Protein AF-A0A7S0X1T4-F1 (afdb_monomer_lite)

Organism: NCBI:txid1034604

Foldseek 3Di:
DEAEAEQDQLLQQVVDDPVDRHYHLCQLLQHDSAPLADRDPDPVSLVSNCVRLPPPQQEYEYEALQQDALSNLLSQQLSQLVSCVVVVHPQ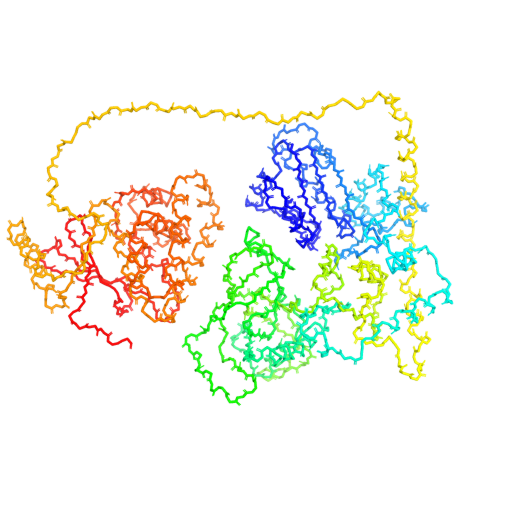SVPGSHNHHYHYHHDNLADHHPHHGTLLPCLLVCVVPPPVVLVVCCVVPVSSSNSNVSVVVPLQFADDPDDPLQDPDPQSVVLVVLLVVLVDQADDLVRLLVSQVLQLVQEDPDCLVCLVLLAAEAEADPLVQVVVLVVSVLSNCVVVVWAKEKEFWAKAFPVGHDDPVVLVQVQVDDCVLALNFHGMDMDTAFAKWAFSDCLCVVQVNHGRWMKGFHDFAADPPWDDDPVPDSYHYTPDATQWTWIRTPPHDDTDTFGKDKGPFGWDATPDWDQDPNDTDGIGGMIIIHGRIHRGRYHYLVSQVSPQDDPSHQYEYAQQDDPDDARASNSSNRPSVNDRGNSSYHYNRRNADPVCPCSSVSSVNSNVNSHDDSSSSSVVVSSVVSNVVSVVVVVVVDDDDDDDDDDDDDDDDDDDDDDDDDDDDDDDDDDDDPDPFQKADKDFLVVVLVVCVPPPVLLSVQSVVVCVWFTIWIDGDLQQLQLLLQVLLQQLVLQQDLSSLVLLLNLLSVLVSVLCSDPVNCVCCVPPLNVLLVVLSVLSNVLSVDPPNVVSSVVCSVSRQSVSSVLLSLLLSLCVVPVVVCVVVDDPPAHNVNVSVQSNDPRRHDDPSSSLSSLVSSFDPDPPTAKEWEFESVDSHTDIDIHVPPPHDHSWYWYDDVSHIITTDTPDDPPD

pLDDT: mean 81.84, std 15.44, range [25.11, 97.62]

Structure (mmCIF, N/CA/C/O backbone):
data_AF-A0A7S0X1T4-F1
#
_entry.id   AF-A0A7S0X1T4-F1
#
loop_
_atom_site.group_PDB
_atom_site.id
_atom_site.type_symbol
_atom_site.label_atom_id
_atom_site.label_alt_id
_atom_site.label_comp_id
_atom_site.label_asym_id
_atom_site.label_entity_id
_atom_site.label_seq_id
_atom_site.pdbx_PDB_ins_code
_atom_site.Cartn_x
_atom_site.Cartn_y
_atom_site.Cartn_z
_atom_site.occupancy
_atom_site.B_iso_or_equiv
_atom_site.auth_seq_id
_atom_site.auth_comp_id
_atom_site.auth_asym_id
_atom_site.auth_atom_id
_atom_site.pdbx_PDB_model_num
ATOM 1 N N . MET A 1 1 ? -16.023 23.461 -5.755 1.00 78.69 1 MET A N 1
ATOM 2 C CA . MET A 1 1 ? -15.444 22.102 -5.874 1.00 78.69 1 MET A CA 1
ATOM 3 C C . MET A 1 1 ? -15.390 21.410 -4.508 1.00 78.69 1 MET A C 1
ATOM 5 O O . MET A 1 1 ? -15.135 22.079 -3.508 1.00 78.69 1 MET A O 1
ATOM 9 N N . LEU A 1 2 ? -15.658 20.101 -4.463 1.00 81.62 2 LEU A N 1
ATOM 10 C CA . LEU A 1 2 ? -15.565 19.243 -3.271 1.00 81.62 2 LEU A CA 1
ATOM 11 C C . LEU A 1 2 ? -14.267 18.428 -3.337 1.00 81.62 2 LEU A C 1
ATOM 13 O O . LEU A 1 2 ? -14.005 17.803 -4.361 1.00 81.62 2 LEU A O 1
ATOM 17 N N . LEU A 1 3 ? -13.503 18.396 -2.244 1.00 81.75 3 LEU A N 1
ATOM 18 C CA . LEU A 1 3 ? -12.311 17.562 -2.103 1.00 81.75 3 LEU A CA 1
ATOM 19 C C . LEU A 1 3 ? -12.535 16.505 -1.014 1.00 81.75 3 LEU A C 1
ATOM 21 O O . LEU A 1 3 ? -12.812 16.847 0.136 1.00 81.75 3 LEU A O 1
ATOM 25 N N . LYS A 1 4 ? -12.412 15.225 -1.378 1.00 83.62 4 LYS A N 1
ATOM 26 C CA . LYS A 1 4 ? -12.512 14.087 -0.453 1.00 83.62 4 LYS A CA 1
ATOM 27 C C . LYS A 1 4 ? -11.130 13.501 -0.186 1.00 83.62 4 LYS A C 1
ATOM 29 O O . LYS A 1 4 ? -10.349 13.315 -1.116 1.00 83.62 4 LYS A O 1
ATOM 34 N N . MET A 1 5 ? -10.855 13.175 1.069 1.00 85.62 5 MET A N 1
ATOM 35 C CA . MET A 1 5 ? -9.629 12.505 1.498 1.00 85.62 5 MET A CA 1
ATOM 36 C C . MET A 1 5 ? -9.915 11.598 2.695 1.00 85.62 5 MET A C 1
ATOM 38 O O . MET A 1 5 ? -10.896 11.797 3.404 1.00 85.62 5 MET A O 1
ATOM 42 N N . ALA A 1 6 ? -9.043 10.630 2.950 1.00 85.19 6 ALA A N 1
ATOM 43 C CA . ALA A 1 6 ? -9.105 9.789 4.147 1.00 85.19 6 ALA A CA 1
ATOM 44 C C . ALA A 1 6 ? -7.739 9.723 4.826 1.00 85.19 6 ALA A C 1
ATOM 46 O O . ALA A 1 6 ? -6.721 9.931 4.162 1.00 85.19 6 ALA A O 1
ATOM 47 N N . TYR A 1 7 ? -7.671 9.406 6.122 1.00 81.19 7 TYR A N 1
ATOM 48 C CA . TYR A 1 7 ? -6.365 9.209 6.764 1.00 81.19 7 TYR A CA 1
ATOM 49 C C . TYR A 1 7 ? -5.580 8.062 6.107 1.00 81.19 7 TYR A C 1
ATOM 51 O O . TYR A 1 7 ? -4.414 8.217 5.728 1.00 81.19 7 TYR A O 1
ATOM 59 N N . THR A 1 8 ? -6.236 6.910 5.939 1.00 76.94 8 THR A N 1
ATOM 60 C CA . THR A 1 8 ? -5.620 5.706 5.381 1.00 76.94 8 THR A CA 1
ATOM 61 C C . THR A 1 8 ? -5.790 5.657 3.866 1.00 76.94 8 THR A C 1
ATOM 63 O O . THR A 1 8 ? -6.813 6.054 3.308 1.00 76.94 8 THR A O 1
ATOM 66 N N . TRP A 1 9 ? -4.784 5.116 3.174 1.00 75.50 9 TRP A N 1
ATOM 67 C CA . TRP A 1 9 ? -4.897 4.855 1.739 1.00 75.50 9 TRP A CA 1
ATOM 68 C C . TRP A 1 9 ? -6.030 3.878 1.427 1.00 75.50 9 TRP A C 1
ATOM 70 O O . TRP A 1 9 ? -6.708 4.050 0.424 1.00 75.50 9 TRP A O 1
ATOM 80 N N . ARG A 1 10 ? -6.276 2.887 2.293 1.00 77.12 10 ARG A N 1
ATOM 81 C CA . ARG A 1 10 ? -7.344 1.904 2.090 1.00 77.12 10 ARG A CA 1
ATOM 82 C C . ARG A 1 10 ? -8.729 2.550 2.050 1.00 77.12 10 ARG A C 1
ATOM 84 O O . ARG A 1 10 ? -9.484 2.249 1.134 1.00 77.12 10 ARG A O 1
ATOM 91 N N . ALA A 1 11 ? -9.029 3.453 2.983 1.00 76.44 11 ALA A N 1
ATOM 92 C CA . ALA A 1 11 ? -10.272 4.220 2.951 1.00 76.44 11 ALA A CA 1
ATOM 93 C C . ALA A 1 11 ? -10.312 5.151 1.726 1.00 76.44 11 ALA A C 1
ATOM 95 O O . ALA A 1 11 ? -11.310 5.189 1.011 1.00 76.44 11 ALA A O 1
ATOM 96 N N . ALA A 1 12 ? -9.190 5.809 1.400 1.00 76.31 12 ALA A N 1
ATOM 97 C CA . ALA A 1 12 ? -9.103 6.688 0.233 1.00 76.31 12 ALA A CA 1
ATOM 98 C C . ALA A 1 12 ? -9.415 5.964 -1.090 1.00 76.31 12 ALA A C 1
ATOM 100 O O . ALA A 1 12 ? -10.070 6.538 -1.953 1.00 76.31 12 ALA A O 1
ATOM 101 N N . LEU A 1 13 ? -9.027 4.692 -1.245 1.00 73.62 13 LEU A N 1
ATOM 102 C CA . LEU A 1 13 ? -9.340 3.905 -2.444 1.00 73.62 13 LEU A CA 1
ATOM 103 C C . LEU A 1 13 ? -10.847 3.767 -2.715 1.00 73.62 13 LEU A C 1
ATOM 105 O O . LEU A 1 13 ? -11.227 3.625 -3.876 1.00 73.62 13 LEU A O 1
ATOM 109 N N . GLY A 1 14 ? -11.684 3.832 -1.674 1.00 68.94 14 GLY A N 1
ATOM 110 C CA . GLY A 1 14 ? -13.145 3.797 -1.783 1.00 68.94 14 GLY A CA 1
ATOM 111 C C . GLY A 1 14 ? -13.803 5.156 -2.055 1.00 68.94 14 GLY A C 1
ATOM 112 O O . GLY A 1 14 ? -15.023 5.217 -2.181 1.00 68.94 14 GLY A O 1
ATOM 113 N N . LEU A 1 15 ? -13.028 6.245 -2.136 1.00 68.81 15 LEU A N 1
ATOM 114 C CA . LEU A 1 15 ? -13.528 7.625 -2.224 1.00 68.81 15 LEU A CA 1
ATOM 115 C C . LEU A 1 15 ? -13.379 8.260 -3.617 1.00 68.81 15 LEU A C 1
ATOM 117 O O . LEU A 1 15 ? -13.345 9.487 -3.718 1.00 68.81 15 LEU A O 1
ATOM 121 N N . GLU A 1 16 ? -13.283 7.467 -4.688 1.00 60.03 16 GLU A N 1
ATOM 122 C CA . GLU A 1 16 ? -13.067 7.988 -6.046 1.00 60.03 16 GLU A CA 1
ATOM 123 C C . GLU A 1 16 ? -14.060 9.085 -6.441 1.00 60.03 16 GLU A C 1
ATOM 125 O O . GLU A 1 16 ? -15.263 9.013 -6.170 1.00 60.03 16 GLU A O 1
ATOM 130 N N . THR A 1 17 ? -13.536 10.128 -7.087 1.00 49.53 17 THR A N 1
ATOM 131 C CA . THR A 1 17 ? -14.338 11.235 -7.607 1.00 49.53 17 THR A CA 1
ATOM 132 C C . THR A 1 17 ? -14.056 11.439 -9.093 1.00 49.53 17 THR A C 1
ATOM 134 O O . THR A 1 17 ? -12.936 11.182 -9.536 1.00 49.53 17 THR A O 1
ATOM 137 N N . PRO A 1 18 ? -15.015 11.985 -9.862 1.00 40.03 18 PRO A N 1
ATOM 138 C CA . PRO A 1 18 ? -14.784 12.359 -11.260 1.00 40.03 18 PRO A CA 1
ATOM 139 C C . PRO A 1 18 ? -13.630 13.359 -11.464 1.00 40.03 18 PRO A C 1
ATOM 141 O O . PRO A 1 18 ? -13.099 13.462 -12.562 1.00 40.03 18 PRO A O 1
ATOM 144 N N . ALA A 1 19 ? -13.232 14.095 -10.416 1.00 39.19 19 ALA A N 1
ATOM 145 C CA . ALA A 1 19 ? -12.167 15.100 -10.454 1.00 39.19 19 ALA A CA 1
ATOM 146 C C . ALA A 1 19 ? -10.753 14.533 -10.188 1.00 39.19 19 ALA A C 1
ATOM 148 O O . ALA A 1 19 ? -9.776 15.276 -10.266 1.00 39.19 19 ALA A O 1
ATOM 149 N N . GLY A 1 20 ? -10.627 13.237 -9.873 1.00 49.41 20 GLY A N 1
ATOM 150 C CA . GLY A 1 20 ? -9.350 12.570 -9.610 1.00 49.41 20 GLY A CA 1
ATOM 151 C C . GLY A 1 20 ? -9.446 11.450 -8.568 1.00 49.41 20 GLY A C 1
ATOM 152 O O . GLY A 1 20 ? -10.394 11.384 -7.777 1.00 49.41 20 GLY A O 1
ATOM 153 N N . GLY A 1 21 ? -8.441 10.567 -8.566 1.00 56.72 21 GLY A N 1
ATOM 154 C CA . GLY A 1 21 ? -8.307 9.497 -7.576 1.00 56.72 21 GLY A CA 1
ATOM 155 C C . GLY A 1 21 ? -8.092 10.070 -6.174 1.00 56.72 21 GLY A C 1
ATOM 156 O O . GLY A 1 21 ? -7.220 10.916 -5.972 1.00 56.72 21 GLY A O 1
ATOM 157 N N . ALA A 1 22 ? -8.891 9.624 -5.206 1.00 62.59 22 ALA A N 1
ATOM 158 C CA . ALA A 1 22 ? -8.753 10.056 -3.823 1.00 62.59 22 ALA A CA 1
ATOM 159 C C . ALA A 1 22 ? -7.409 9.594 -3.232 1.00 62.59 22 ALA A C 1
ATOM 161 O O . ALA A 1 22 ? -6.930 8.487 -3.488 1.00 62.59 22 ALA A O 1
ATOM 162 N N . ALA A 1 23 ? -6.794 10.466 -2.435 1.00 71.69 23 ALA A N 1
ATOM 163 C CA . ALA A 1 23 ? -5.502 10.237 -1.804 1.00 71.69 23 ALA A CA 1
ATOM 164 C C . ALA A 1 23 ? -5.603 10.319 -0.280 1.00 71.69 23 ALA A C 1
ATOM 166 O O . ALA A 1 23 ? -6.577 10.840 0.272 1.00 71.69 23 ALA A O 1
ATOM 167 N N . SER A 1 24 ? -4.574 9.829 0.420 1.00 79.94 24 SER A N 1
ATOM 168 C CA . SER A 1 24 ? -4.510 10.037 1.867 1.00 79.94 24 SER A CA 1
ATOM 169 C C . SER A 1 24 ? -4.478 11.534 2.200 1.00 79.94 24 SER A C 1
ATOM 171 O O . SER A 1 24 ? -3.936 12.330 1.428 1.00 79.94 24 SER A O 1
ATOM 173 N N . ALA A 1 25 ? -5.010 11.940 3.351 1.00 84.31 25 ALA A N 1
ATOM 174 C CA . ALA A 1 25 ? -5.023 13.337 3.788 1.00 84.31 25 ALA A CA 1
ATOM 175 C C . ALA A 1 25 ? -3.608 13.928 3.816 1.00 84.31 25 ALA A C 1
ATOM 177 O O . ALA A 1 25 ? -3.372 15.039 3.344 1.00 84.31 25 ALA A O 1
ATOM 178 N N . ALA A 1 26 ? -2.639 13.126 4.261 1.00 80.00 26 ALA A N 1
ATOM 179 C CA . ALA A 1 26 ? -1.243 13.523 4.271 1.00 80.00 26 ALA A CA 1
ATOM 180 C C . ALA A 1 26 ? -0.680 13.780 2.870 1.00 80.00 26 ALA A C 1
ATOM 182 O O . ALA A 1 26 ? 0.015 14.767 2.627 1.00 80.00 26 ALA A O 1
ATOM 183 N N . THR A 1 27 ? -1.041 12.918 1.919 1.00 77.12 27 THR A N 1
ATOM 184 C CA . THR A 1 27 ? -0.665 13.086 0.518 1.00 77.12 27 THR A CA 1
ATOM 185 C C . THR A 1 27 ? -1.327 14.336 -0.069 1.00 77.12 27 THR A C 1
ATOM 187 O O . THR A 1 27 ? -0.652 15.199 -0.631 1.00 77.12 27 THR A O 1
ATOM 190 N N . THR A 1 28 ? -2.633 14.465 0.118 1.00 79.19 28 THR A N 1
ATOM 191 C CA . THR A 1 28 ? -3.463 15.563 -0.391 1.00 79.19 28 THR A CA 1
ATOM 192 C C . THR A 1 28 ? -2.955 16.926 0.082 1.00 79.19 28 THR A C 1
ATOM 194 O O . THR A 1 28 ? -2.856 17.861 -0.707 1.00 79.19 28 THR A O 1
ATOM 197 N N . LEU A 1 29 ? -2.569 17.026 1.356 1.00 82.31 29 LEU A N 1
ATOM 198 C CA . LEU A 1 29 ? -2.166 18.283 1.991 1.00 82.31 29 LEU A CA 1
ATOM 199 C C . LEU A 1 29 ? -0.646 18.473 2.089 1.00 82.31 29 LEU A C 1
ATOM 201 O O . LEU A 1 29 ? -0.195 19.452 2.682 1.00 82.31 29 LEU A O 1
ATOM 205 N N . GLY A 1 30 ? 0.154 17.559 1.528 1.00 76.94 30 GLY A N 1
ATOM 206 C CA . GLY A 1 30 ? 1.619 17.656 1.530 1.00 76.94 30 GLY A CA 1
ATOM 207 C C . GLY A 1 30 ? 2.246 17.676 2.930 1.00 76.94 30 GLY A C 1
ATOM 208 O O . GLY A 1 30 ? 3.251 18.349 3.167 1.00 76.94 30 GLY A O 1
ATOM 209 N N . ILE A 1 31 ? 1.646 16.949 3.868 1.00 77.00 31 ILE A N 1
ATOM 210 C CA . ILE A 1 31 ? 2.096 16.834 5.260 1.00 77.00 31 ILE A CA 1
ATOM 211 C C . ILE A 1 31 ? 2.678 15.444 5.511 1.00 77.00 31 ILE A C 1
ATOM 213 O O . ILE A 1 31 ? 2.390 14.486 4.792 1.00 77.00 31 ILE A O 1
ATOM 217 N N . ASP A 1 32 ? 3.547 15.331 6.508 1.00 67.12 32 ASP A N 1
ATOM 218 C CA . ASP A 1 32 ? 4.159 14.055 6.859 1.00 67.12 32 ASP A CA 1
ATOM 219 C C . ASP A 1 32 ? 3.244 13.214 7.767 1.00 67.12 32 ASP A C 1
ATOM 221 O O . ASP A 1 32 ? 2.707 13.721 8.750 1.00 67.12 32 ASP A O 1
ATOM 225 N N . THR A 1 33 ? 3.063 11.926 7.449 1.00 57.38 33 THR A N 1
ATOM 226 C CA . THR A 1 33 ? 2.135 11.030 8.172 1.00 57.38 33 THR A CA 1
ATOM 227 C C . THR A 1 33 ? 2.608 10.664 9.581 1.00 57.38 33 THR A C 1
ATOM 229 O O . THR A 1 33 ? 1.786 10.259 10.393 1.00 57.38 33 THR A O 1
ATOM 232 N N . TRP A 1 34 ? 3.914 10.760 9.867 1.00 49.75 34 TRP A N 1
ATOM 233 C CA . TRP A 1 34 ? 4.530 10.144 11.056 1.00 49.75 34 TRP A CA 1
ATOM 234 C C . TRP A 1 34 ? 4.938 11.130 12.146 1.00 49.75 34 TRP A C 1
ATOM 236 O O . TRP A 1 34 ? 4.942 10.771 13.318 1.00 49.75 34 TRP A O 1
ATOM 246 N N . SER A 1 35 ? 5.311 12.355 11.776 1.00 45.56 35 SER A N 1
ATOM 247 C CA . SER A 1 35 ? 5.894 13.305 12.725 1.00 45.56 35 SER A CA 1
ATOM 248 C C . SER A 1 35 ? 4.914 14.359 13.226 1.00 45.56 35 SER A C 1
ATOM 250 O O . SER A 1 35 ? 5.237 15.020 14.206 1.00 45.56 35 SER A O 1
ATOM 252 N N . GLY A 1 36 ? 3.774 14.575 12.552 1.00 48.47 36 GLY A N 1
ATOM 253 C CA . GLY A 1 36 ? 2.790 15.622 12.887 1.00 48.47 36 GLY A CA 1
ATOM 254 C C . GLY A 1 36 ? 3.336 17.062 12.886 1.00 48.47 36 GLY A C 1
ATOM 255 O O . GLY A 1 36 ? 2.572 18.009 13.008 1.00 48.47 36 GLY A O 1
ATOM 256 N N . ASN A 1 37 ? 4.649 17.244 12.716 1.00 43.12 37 ASN A N 1
ATOM 257 C CA . ASN A 1 37 ? 5.360 18.444 13.146 1.00 43.12 37 ASN A CA 1
ATOM 258 C C . ASN A 1 37 ? 5.883 19.295 11.987 1.00 43.12 37 ASN A C 1
ATOM 260 O O . ASN A 1 37 ? 6.348 20.407 12.230 1.00 43.12 37 ASN A O 1
ATOM 264 N N . LYS A 1 38 ? 5.858 18.806 10.737 1.00 54.41 38 LYS A N 1
ATOM 265 C CA . LYS A 1 38 ? 6.359 19.569 9.581 1.00 54.41 38 LYS A CA 1
ATOM 266 C C . LYS A 1 38 ? 5.526 19.338 8.320 1.00 54.41 38 LYS A C 1
ATOM 268 O O . LYS A 1 38 ? 5.384 18.213 7.840 1.00 54.41 38 LYS A O 1
ATOM 273 N N . VAL A 1 39 ? 5.028 20.435 7.746 1.00 55.62 39 VAL A N 1
ATOM 274 C CA . VAL A 1 39 ? 4.621 20.484 6.333 1.00 55.62 39 VAL A CA 1
ATOM 275 C C . VAL A 1 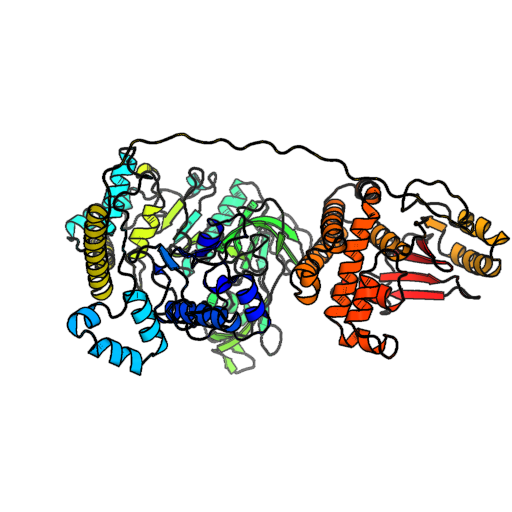39 ? 5.870 20.205 5.496 1.00 55.62 39 VAL A C 1
ATOM 277 O O . VAL A 1 39 ? 6.929 20.764 5.786 1.00 55.62 39 VAL A O 1
ATOM 280 N N . ARG A 1 40 ? 5.790 19.331 4.484 1.00 59.62 40 ARG A N 1
ATOM 281 C CA . ARG A 1 40 ? 6.968 19.012 3.666 1.00 59.62 40 ARG A CA 1
ATOM 282 C C . ARG A 1 40 ? 7.342 20.233 2.825 1.00 59.62 40 ARG A C 1
ATOM 284 O O . ARG A 1 40 ? 6.561 20.711 2.007 1.00 59.62 40 ARG A O 1
ATOM 291 N N . GLU A 1 41 ? 8.545 20.755 3.031 1.00 53.88 41 GLU A N 1
ATOM 292 C CA . GLU A 1 41 ? 9.042 21.937 2.324 1.00 53.88 41 GLU A CA 1
ATOM 293 C C . GLU A 1 41 ? 9.876 21.527 1.109 1.00 53.88 41 GLU A C 1
ATOM 295 O O . GLU A 1 41 ? 11.098 21.624 1.107 1.00 53.88 41 GLU A O 1
ATOM 300 N N . SER A 1 42 ? 9.209 21.046 0.058 1.00 60.19 42 SER A N 1
ATOM 301 C CA . SER A 1 42 ? 9.832 20.888 -1.262 1.00 60.19 42 SER A CA 1
ATOM 302 C C . SER A 1 42 ? 9.033 21.624 -2.334 1.00 60.19 42 SER A C 1
ATOM 304 O O . SER A 1 42 ? 7.819 21.812 -2.204 1.00 60.19 42 SER A O 1
ATOM 306 N N . SER A 1 43 ? 9.709 22.044 -3.407 1.00 58.81 43 SER A N 1
ATOM 307 C CA . SER A 1 43 ? 9.072 22.636 -4.593 1.00 58.81 43 SER A CA 1
ATOM 308 C C . SER A 1 43 ? 8.003 21.708 -5.181 1.00 58.81 43 SER A C 1
ATOM 310 O O . SER A 1 43 ? 6.921 22.165 -5.535 1.00 58.81 43 SER A O 1
ATOM 312 N N . GLU A 1 44 ? 8.263 20.400 -5.186 1.00 59.06 44 GLU A N 1
ATOM 313 C CA . GLU A 1 44 ? 7.318 19.359 -5.607 1.00 59.06 44 GLU A CA 1
ATOM 314 C C . GLU A 1 44 ? 6.081 19.290 -4.705 1.00 59.06 44 GLU A C 1
ATOM 316 O O . GLU A 1 44 ? 4.954 19.216 -5.195 1.00 59.06 44 GLU A O 1
ATOM 321 N N . THR A 1 45 ? 6.270 19.361 -3.382 1.00 64.00 45 THR A N 1
ATOM 322 C CA . THR A 1 45 ? 5.148 19.369 -2.431 1.00 64.00 45 THR A CA 1
ATOM 323 C C . THR A 1 45 ? 4.283 20.606 -2.646 1.00 64.00 45 THR A C 1
ATOM 325 O O . THR A 1 45 ? 3.058 20.508 -2.663 1.00 64.00 45 THR A O 1
ATOM 328 N N . ARG A 1 46 ? 4.911 21.766 -2.863 1.00 67.38 46 ARG A N 1
ATOM 329 C CA . ARG A 1 46 ? 4.206 23.022 -3.127 1.00 67.38 46 ARG A CA 1
ATOM 330 C C . ARG A 1 46 ? 3.379 22.951 -4.410 1.00 67.38 46 ARG A C 1
ATOM 332 O O . ARG A 1 46 ? 2.192 23.256 -4.362 1.00 67.38 46 ARG A O 1
ATOM 339 N N . ALA A 1 47 ? 3.975 22.481 -5.506 1.00 66.06 47 ALA A N 1
ATOM 340 C CA . ALA A 1 47 ? 3.274 22.296 -6.775 1.00 66.06 47 ALA A CA 1
ATOM 341 C C . ALA A 1 47 ? 2.089 21.325 -6.634 1.00 66.06 47 ALA A C 1
ATOM 343 O O . ALA A 1 47 ? 1.008 21.577 -7.164 1.00 66.06 47 ALA A O 1
ATOM 344 N N . ARG A 1 48 ? 2.251 20.242 -5.859 1.00 67.94 48 ARG A N 1
ATOM 345 C CA . ARG A 1 48 ? 1.162 19.287 -5.617 1.00 67.94 48 ARG A CA 1
ATOM 346 C C . ARG A 1 48 ? 0.031 19.877 -4.778 1.00 67.94 48 ARG A C 1
ATOM 348 O O . ARG A 1 48 ? -1.134 19.641 -5.096 1.00 67.94 48 ARG A O 1
ATOM 355 N N . ILE A 1 49 ? 0.354 20.629 -3.726 1.00 70.38 49 ILE A N 1
ATOM 356 C CA . ILE A 1 49 ? -0.645 21.322 -2.903 1.00 70.38 49 ILE A CA 1
ATOM 357 C C . ILE A 1 49 ? -1.415 22.332 -3.760 1.00 70.38 49 ILE A C 1
ATOM 359 O O . ILE A 1 49 ? -2.639 22.350 -3.695 1.00 70.38 49 ILE A O 1
ATOM 363 N N . GLU A 1 50 ? -0.731 23.129 -4.585 1.00 70.31 50 GLU A N 1
ATOM 364 C CA . GLU A 1 50 ? -1.374 24.098 -5.486 1.00 70.31 50 GLU A CA 1
ATOM 365 C C . GLU A 1 50 ? -2.289 23.410 -6.513 1.00 70.31 50 GLU A C 1
ATOM 367 O O . GLU A 1 50 ? -3.392 23.895 -6.760 1.00 70.31 50 GLU A O 1
ATOM 372 N N . ALA A 1 51 ? -1.885 22.248 -7.038 1.00 68.12 51 ALA A N 1
ATOM 373 C CA . ALA A 1 51 ? -2.712 21.451 -7.945 1.00 68.12 51 ALA A CA 1
ATOM 374 C C . ALA A 1 51 ? -3.942 20.826 -7.257 1.00 68.12 51 ALA A C 1
ATOM 376 O O . ALA A 1 51 ? -5.001 20.715 -7.868 1.00 68.12 51 ALA A O 1
ATOM 377 N N . THR A 1 52 ? -3.813 20.409 -5.993 1.00 74.12 52 THR A N 1
ATOM 378 C CA . THR A 1 52 ? -4.871 19.675 -5.273 1.00 74.12 52 THR A CA 1
ATOM 379 C C . THR A 1 52 ? -5.857 20.618 -4.577 1.00 74.12 52 THR A C 1
ATOM 381 O O . THR A 1 52 ? -7.072 20.442 -4.664 1.00 74.12 52 THR A O 1
ATOM 384 N N . LEU A 1 53 ? -5.352 21.655 -3.903 1.00 79.00 53 LEU A N 1
ATOM 385 C CA . LEU A 1 53 ? -6.143 22.702 -3.254 1.00 79.00 53 LEU A CA 1
ATOM 386 C C . LEU A 1 53 ? -6.409 23.855 -4.226 1.00 79.00 53 LEU A C 1
ATOM 388 O O . LEU A 1 53 ? -6.025 24.994 -3.966 1.00 79.00 53 LEU A O 1
ATOM 392 N N . HIS A 1 54 ? -7.077 23.567 -5.343 1.00 80.12 54 HIS A N 1
ATOM 393 C CA . HIS A 1 54 ? -7.478 24.586 -6.316 1.00 80.12 54 HIS A CA 1
ATOM 394 C C . HIS A 1 54 ? -8.272 25.731 -5.642 1.00 80.12 54 HIS A C 1
ATOM 396 O O . HIS A 1 54 ? -9.036 25.464 -4.703 1.00 80.12 54 HIS A O 1
ATOM 402 N N . PRO A 1 55 ? -8.180 26.989 -6.124 1.00 82.25 55 PRO A N 1
ATOM 403 C CA . PRO A 1 55 ? -8.937 28.119 -5.577 1.00 82.25 55 PRO A CA 1
ATOM 404 C C . PRO A 1 55 ? -10.446 27.870 -5.413 1.00 82.25 55 PRO A C 1
ATOM 406 O O . PRO A 1 55 ? -11.063 28.402 -4.494 1.00 82.25 55 PRO A O 1
ATOM 409 N N . GLU A 1 56 ? -11.036 27.006 -6.238 1.00 84.12 56 GLU A N 1
ATOM 410 C CA . GLU A 1 56 ? -12.466 26.665 -6.204 1.00 84.12 56 GLU A CA 1
ATOM 411 C C . GLU A 1 56 ? -12.861 25.577 -5.193 1.00 84.12 56 GLU A C 1
ATOM 413 O O . GLU A 1 56 ? -14.051 25.266 -5.055 1.00 84.12 56 GLU A O 1
ATOM 418 N N . VAL A 1 57 ? -11.908 24.943 -4.498 1.00 85.50 57 VAL A N 1
ATOM 419 C CA . VAL A 1 57 ? -12.256 24.024 -3.403 1.00 85.50 57 VAL A CA 1
ATOM 420 C C . VAL A 1 57 ? -13.029 24.826 -2.358 1.00 85.50 57 VAL A C 1
ATOM 422 O O . VAL A 1 57 ? -12.527 25.813 -1.846 1.00 85.50 57 VAL A O 1
ATOM 425 N N . ALA A 1 58 ? -14.254 24.437 -2.042 1.00 87.44 58 ALA A N 1
ATOM 426 C CA . ALA A 1 58 ? -15.065 25.125 -1.031 1.00 87.44 58 ALA A CA 1
ATOM 427 C C . ALA A 1 58 ? -15.367 24.215 0.161 1.00 87.44 58 ALA A C 1
ATOM 429 O O . ALA A 1 58 ? -15.580 24.699 1.269 1.00 87.44 58 ALA A O 1
ATOM 430 N N . LEU A 1 59 ? -15.336 22.900 -0.071 1.00 89.38 59 LEU A N 1
ATOM 431 C CA . LEU A 1 59 ? -15.652 21.876 0.908 1.00 89.38 59 LEU A CA 1
ATOM 432 C C . LEU A 1 59 ? -14.563 20.804 0.916 1.00 89.38 59 LEU A C 1
ATOM 434 O O . LEU A 1 59 ? -14.215 20.251 -0.130 1.00 89.38 59 LEU A O 1
ATOM 438 N N . LEU A 1 60 ? -14.067 20.513 2.110 1.00 89.69 60 LEU A N 1
ATOM 439 C CA . LEU A 1 60 ? -13.157 19.425 2.423 1.00 89.69 60 LEU A CA 1
ATOM 440 C C . LEU A 1 60 ? -13.928 18.352 3.196 1.00 89.69 60 LEU A C 1
ATOM 442 O O . LEU A 1 60 ? -14.677 18.678 4.116 1.00 89.69 60 LEU A O 1
ATOM 446 N N . VAL A 1 61 ? -13.740 17.083 2.850 1.00 89.25 61 VAL A N 1
ATOM 447 C CA . VAL A 1 61 ? -14.295 15.946 3.597 1.00 89.25 61 VAL A CA 1
ATOM 448 C C . VAL A 1 61 ? -13.150 15.012 3.965 1.00 89.25 61 VAL A C 1
ATOM 450 O O . VAL A 1 61 ? -12.482 14.488 3.073 1.00 89.25 61 VAL A O 1
ATOM 453 N N . SER A 1 62 ? -12.924 14.830 5.266 1.00 89.06 62 SER A N 1
ATOM 454 C CA . SER A 1 62 ? -11.976 13.854 5.812 1.00 89.06 62 SER A CA 1
ATOM 455 C C . SER A 1 62 ? -12.721 12.625 6.301 1.00 89.06 62 SER A C 1
ATOM 457 O O . SER A 1 62 ? -13.590 12.766 7.155 1.00 89.06 62 SER A O 1
ATOM 459 N N . ASP A 1 63 ? -12.333 11.447 5.836 1.00 87.69 63 ASP A N 1
ATOM 460 C CA . ASP A 1 63 ? -12.774 10.167 6.388 1.00 87.69 63 ASP A CA 1
ATOM 461 C C . ASP A 1 63 ? -11.723 9.561 7.337 1.00 87.69 63 ASP A C 1
ATOM 463 O O . ASP A 1 63 ? -10.520 9.833 7.213 1.00 87.69 63 ASP A O 1
ATOM 467 N N . GLU A 1 64 ? -12.185 8.721 8.265 1.00 87.25 64 GLU A N 1
ATOM 468 C CA . GLU A 1 64 ? -11.391 8.043 9.299 1.00 87.25 64 GLU A CA 1
ATOM 469 C C . GLU A 1 64 ? -10.596 9.002 10.210 1.00 87.25 64 GLU A C 1
ATOM 471 O O . GLU A 1 64 ? -9.397 8.825 10.451 1.00 87.25 64 GLU A O 1
ATOM 476 N N . TYR A 1 65 ? -11.258 10.044 10.733 1.00 89.81 65 TYR A N 1
ATOM 477 C CA . TYR A 1 65 ? -10.576 11.043 11.569 1.00 89.81 65 TYR A CA 1
ATOM 478 C C . TYR A 1 65 ? -10.100 10.527 12.939 1.00 89.81 65 TYR A C 1
ATOM 480 O O . TYR A 1 65 ? -9.305 11.210 13.578 1.00 89.81 65 TYR A O 1
ATOM 488 N N . SER A 1 66 ? -10.509 9.333 13.386 1.00 88.50 66 SER A N 1
ATOM 489 C CA . SER A 1 66 ? -10.019 8.742 14.647 1.00 88.50 66 SER A CA 1
ATOM 490 C C . SER A 1 66 ? -8.500 8.523 14.642 1.00 88.50 66 SER A C 1
ATOM 492 O O . SER A 1 66 ? -7.862 8.512 15.690 1.00 88.50 66 SER A O 1
ATOM 494 N N . PHE A 1 67 ? -7.901 8.406 13.452 1.00 87.88 67 PHE A N 1
ATOM 495 C CA . PHE A 1 67 ? -6.454 8.333 13.265 1.00 87.88 67 PHE A CA 1
ATOM 496 C C . PHE A 1 67 ? -5.747 9.693 13.264 1.00 87.88 67 PHE A C 1
ATOM 498 O O . PHE A 1 67 ? -4.529 9.756 13.074 1.00 87.88 67 PHE A O 1
ATOM 505 N N . TYR A 1 68 ? -6.471 10.797 13.432 1.00 89.06 68 TYR A N 1
ATOM 506 C CA . TYR A 1 68 ? -5.857 12.115 13.490 1.00 89.06 68 TYR A CA 1
ATOM 507 C C . TYR A 1 68 ? -5.305 12.352 14.897 1.00 89.06 68 TYR A C 1
ATOM 509 O O . TYR A 1 68 ? -5.938 12.022 15.898 1.00 89.06 68 TYR A O 1
ATOM 517 N N . SER A 1 69 ? -4.123 12.959 14.968 1.00 89.12 69 SER A N 1
ATOM 518 C CA . SER A 1 69 ? -3.628 13.569 16.200 1.00 89.12 69 SER A CA 1
ATOM 519 C C . SER A 1 69 ? -3.946 15.068 16.205 1.00 89.12 69 SER A C 1
ATOM 521 O O . SER A 1 69 ? -4.172 15.650 15.132 1.00 89.12 69 SER A O 1
ATOM 523 N N . PRO A 1 70 ? -3.928 15.733 17.373 1.00 89.19 70 PRO A N 1
ATOM 524 C CA . PRO A 1 70 ? -4.016 17.187 17.435 1.00 89.19 70 PRO A CA 1
ATOM 525 C C . PRO A 1 70 ? -2.979 17.868 16.530 1.00 89.19 70 PRO A C 1
ATOM 527 O O . PRO A 1 70 ? -3.332 18.712 15.712 1.00 89.19 70 PRO A O 1
ATOM 530 N N . GLU A 1 71 ? -1.718 17.438 16.569 1.00 86.81 71 GLU A N 1
ATOM 531 C CA . GLU A 1 71 ? -0.653 17.985 15.718 1.00 86.81 71 GLU A CA 1
ATOM 532 C C . GLU A 1 71 ? -0.979 17.832 14.224 1.00 86.81 71 GLU A C 1
ATOM 534 O O . GLU A 1 71 ? -0.803 18.770 13.444 1.00 86.81 71 GLU A O 1
ATOM 539 N N . PHE A 1 72 ? -1.529 16.679 13.827 1.00 86.44 72 PHE A N 1
ATOM 540 C CA . PHE A 1 72 ? -1.926 16.425 12.444 1.00 86.44 72 PHE A CA 1
ATOM 541 C C . PHE A 1 72 ? -3.058 17.355 11.978 1.00 86.44 72 PHE A C 1
ATOM 543 O O . PHE A 1 72 ? -2.988 17.891 10.870 1.00 86.44 72 PHE A O 1
ATOM 550 N N . VAL A 1 73 ? -4.075 17.602 12.816 1.00 89.19 73 VAL A N 1
ATOM 551 C CA . VAL A 1 73 ? -5.147 18.579 12.525 1.00 89.19 73 VAL A CA 1
ATOM 552 C C . VAL A 1 73 ? -4.577 19.986 12.357 1.00 89.19 73 VAL A C 1
ATOM 554 O O . VAL A 1 73 ? -4.921 20.673 11.390 1.00 89.19 73 VAL A O 1
ATOM 557 N N . GLY A 1 74 ? -3.673 20.394 13.253 1.00 87.44 74 GLY A N 1
ATOM 558 C CA . GLY A 1 74 ? -2.973 21.676 13.158 1.00 87.44 74 GLY A CA 1
ATOM 559 C C . GLY A 1 74 ? -2.239 21.810 11.823 1.00 87.44 74 GLY A C 1
ATOM 560 O O . GLY A 1 74 ? -2.503 22.738 11.058 1.00 87.44 74 GLY A O 1
ATOM 561 N N . ALA A 1 75 ? -1.421 20.812 11.473 1.00 85.94 75 ALA A N 1
ATOM 562 C CA . ALA A 1 75 ? -0.681 20.780 10.213 1.00 85.94 75 ALA A CA 1
ATOM 563 C C . ALA A 1 75 ? -1.597 20.816 8.973 1.00 85.94 75 ALA A C 1
ATOM 565 O O . ALA A 1 75 ? -1.284 21.510 7.999 1.00 85.94 75 ALA A O 1
ATOM 566 N N . CYS A 1 76 ? -2.742 20.121 9.004 1.00 87.75 76 CYS A N 1
ATOM 567 C CA . CYS A 1 76 ? -3.744 20.184 7.935 1.00 87.75 76 CYS A CA 1
ATOM 568 C C . CYS A 1 76 ? -4.285 21.610 7.751 1.00 87.75 76 CYS A C 1
ATOM 570 O O . CYS A 1 76 ? -4.343 22.115 6.624 1.00 87.75 76 CYS A O 1
ATOM 572 N N . SER A 1 77 ? -4.656 22.264 8.858 1.00 89.00 77 SER A N 1
ATOM 573 C CA . SER A 1 77 ? -5.156 23.640 8.850 1.00 89.00 77 SER A CA 1
ATOM 574 C C . SER A 1 77 ? -4.099 24.603 8.304 1.00 89.00 77 SER A C 1
ATOM 576 O O . SER A 1 77 ? -4.384 25.349 7.364 1.00 89.00 77 SER A O 1
ATOM 578 N N . THR A 1 78 ? -2.860 24.533 8.806 1.00 86.94 78 THR A N 1
ATOM 579 C CA . THR A 1 78 ? -1.742 25.375 8.351 1.00 86.94 78 THR A CA 1
ATOM 580 C C . THR A 1 78 ? -1.434 25.177 6.867 1.00 86.94 78 THR A C 1
ATOM 582 O O . THR A 1 78 ? -1.197 26.153 6.152 1.00 86.94 78 THR A O 1
ATOM 585 N N . SER A 1 79 ? -1.467 23.934 6.371 1.00 86.81 79 SER A N 1
ATOM 586 C CA . SER A 1 79 ? -1.249 23.651 4.947 1.00 86.81 79 SER A CA 1
ATOM 587 C C . SER A 1 79 ? -2.300 24.341 4.067 1.00 86.81 79 SER A C 1
ATOM 589 O O . SER A 1 79 ? -1.954 25.035 3.106 1.00 86.81 79 SER A O 1
ATOM 591 N N . CYS A 1 80 ? -3.578 24.269 4.453 1.00 89.19 80 CYS A N 1
ATOM 592 C CA . CYS A 1 80 ? -4.657 24.952 3.736 1.00 89.19 80 CYS A CA 1
ATOM 593 C C . CYS A 1 80 ? -4.529 26.482 3.807 1.00 89.19 80 CYS A C 1
ATOM 595 O O . CYS A 1 80 ? -4.662 27.161 2.790 1.00 89.19 80 CYS A O 1
ATOM 597 N N . GLN A 1 81 ? -4.217 27.035 4.983 1.00 89.88 81 GLN A N 1
ATOM 598 C CA . GLN A 1 81 ? -3.972 28.472 5.162 1.00 89.88 81 GLN A CA 1
ATOM 599 C C . GLN A 1 81 ? -2.844 28.971 4.255 1.00 89.88 81 GLN A C 1
ATOM 601 O O . GLN A 1 81 ? -2.977 29.994 3.580 1.00 89.88 81 GLN A O 1
ATOM 606 N N . ARG A 1 82 ? -1.742 28.214 4.191 1.00 86.62 82 ARG A N 1
ATOM 607 C CA . ARG A 1 82 ? -0.603 28.506 3.319 1.00 86.62 82 ARG A CA 1
ATOM 608 C C . ARG A 1 82 ? -1.010 28.480 1.850 1.00 86.62 82 ARG A C 1
ATOM 610 O O . ARG A 1 82 ? -0.704 29.436 1.142 1.00 86.62 82 ARG A O 1
ATOM 617 N N . ALA A 1 83 ? -1.708 27.435 1.401 1.00 86.56 83 ALA A N 1
ATOM 618 C CA . ALA A 1 83 ? -2.193 27.326 0.024 1.00 86.56 83 ALA A CA 1
ATOM 619 C C . ALA A 1 83 ? -3.051 28.540 -0.368 1.00 86.56 83 ALA A C 1
ATOM 621 O O . ALA A 1 83 ? -2.768 29.217 -1.356 1.00 86.56 83 ALA A O 1
ATOM 622 N N . ARG A 1 84 ? -4.020 28.899 0.481 1.00 90.19 84 ARG A N 1
ATOM 623 C CA . ARG A 1 84 ? -4.913 30.047 0.264 1.00 90.19 84 ARG A CA 1
ATOM 624 C C . ARG A 1 84 ? -4.183 31.382 0.276 1.00 90.19 84 ARG A C 1
ATOM 626 O O . ARG A 1 84 ? -4.506 32.257 -0.525 1.00 90.19 84 ARG A O 1
ATOM 633 N N . ARG A 1 85 ? -3.176 31.530 1.142 1.00 90.06 85 ARG A N 1
ATOM 634 C CA . ARG A 1 85 ? -2.318 32.719 1.186 1.00 90.06 85 ARG A CA 1
ATOM 635 C C . ARG A 1 85 ? -1.517 32.871 -0.106 1.00 90.06 85 ARG A C 1
ATOM 637 O O . ARG A 1 85 ? -1.447 33.975 -0.632 1.00 90.06 85 ARG A O 1
ATOM 644 N N . MET A 1 86 ? -0.939 31.783 -0.621 1.00 86.06 86 MET A N 1
ATOM 645 C CA . MET A 1 86 ? -0.186 31.795 -1.885 1.00 86.06 86 MET A CA 1
ATOM 646 C C . MET A 1 86 ? -1.080 32.134 -3.085 1.00 86.06 86 MET A C 1
ATOM 648 O O . MET A 1 86 ? -0.628 32.801 -4.007 1.00 86.06 86 MET A O 1
ATOM 652 N N . GLN A 1 87 ? -2.355 31.747 -3.031 1.00 87.00 87 GLN A N 1
ATOM 653 C CA . GLN A 1 87 ? -3.373 32.078 -4.035 1.00 87.00 87 GLN A CA 1
ATOM 654 C C . GLN A 1 87 ? -3.973 33.488 -3.875 1.00 87.00 87 GLN A C 1
ATOM 656 O O . GLN A 1 87 ? -4.837 33.872 -4.658 1.00 87.00 87 GLN A O 1
ATOM 661 N N . GLY A 1 88 ? -3.570 34.256 -2.854 1.00 89.50 88 GLY A N 1
ATOM 662 C CA . GLY A 1 88 ? -4.106 35.597 -2.598 1.00 89.50 88 GLY A CA 1
ATOM 663 C C . GLY A 1 88 ? -5.575 35.620 -2.159 1.00 89.50 88 GLY A C 1
ATOM 664 O O . GLY A 1 88 ? -6.238 36.646 -2.293 1.00 89.50 88 GLY A O 1
ATOM 665 N N . LEU A 1 89 ? -6.104 34.508 -1.641 1.00 90.38 89 LEU A N 1
ATOM 666 C CA . LEU A 1 89 ? -7.521 34.397 -1.304 1.00 90.38 89 LEU A CA 1
ATOM 667 C C . LEU A 1 89 ? -7.856 35.024 0.064 1.00 90.38 89 LEU A C 1
ATOM 669 O O . LEU A 1 89 ? -7.059 34.953 1.015 1.00 90.38 89 LEU A O 1
ATOM 673 N N . PRO A 1 90 ? -9.048 35.637 0.202 1.00 90.62 90 PRO A N 1
ATOM 674 C CA . PRO A 1 90 ? -9.489 36.225 1.459 1.00 90.62 90 PRO A CA 1
ATOM 675 C C . PRO A 1 90 ? -9.726 35.148 2.524 1.00 90.62 90 PRO A C 1
ATOM 677 O O . PRO A 1 90 ? -10.083 34.011 2.231 1.00 90.62 90 PRO A O 1
ATOM 680 N N . GLY A 1 91 ? -9.532 35.512 3.794 1.00 89.31 91 GLY A N 1
ATOM 681 C CA . GLY A 1 91 ? -9.758 34.592 4.913 1.00 89.31 91 GLY A CA 1
ATOM 682 C C . GLY A 1 91 ? -8.706 33.487 5.065 1.00 89.31 91 GLY A C 1
ATOM 683 O O . GLY A 1 91 ? -8.888 32.614 5.907 1.00 89.31 91 GLY A O 1
ATOM 684 N N . HIS A 1 92 ? -7.586 33.540 4.336 1.00 91.06 92 HIS A N 1
ATOM 685 C CA . HIS A 1 92 ? -6.507 32.546 4.417 1.00 91.06 92 HIS A CA 1
ATOM 686 C C . HIS A 1 92 ? -5.911 32.350 5.823 1.00 91.06 92 HIS A C 1
ATOM 688 O O . HIS A 1 92 ? -5.266 31.342 6.057 1.00 91.06 92 HIS A O 1
ATOM 694 N N . HIS A 1 93 ? -6.103 33.287 6.757 1.00 90.31 93 HIS A N 1
ATOM 695 C CA . HIS A 1 93 ? -5.663 33.180 8.155 1.00 90.31 93 HIS A CA 1
ATOM 696 C C . HIS A 1 93 ? -6.641 32.395 9.050 1.00 90.31 93 HIS A C 1
ATOM 698 O O . HIS A 1 93 ? -6.311 32.061 10.185 1.00 90.31 93 HIS A O 1
ATOM 704 N N . LYS A 1 94 ? -7.866 32.127 8.583 1.00 91.62 94 LYS A N 1
ATOM 705 C CA . LYS A 1 94 ? -8.864 31.352 9.332 1.00 91.62 94 LYS A CA 1
ATOM 706 C C . LYS A 1 94 ? -8.487 29.864 9.351 1.00 91.62 94 LYS A C 1
ATOM 708 O O . LYS A 1 94 ? -7.699 29.434 8.507 1.00 91.62 94 LYS A O 1
ATOM 713 N N . PRO A 1 95 ? -9.030 29.048 10.274 1.00 90.31 95 PRO A N 1
ATOM 714 C CA . PRO A 1 95 ? -8.841 27.597 10.239 1.00 90.31 95 PRO A CA 1
ATOM 715 C C . PRO A 1 95 ? -9.128 27.025 8.846 1.00 90.31 95 PRO A C 1
ATOM 717 O O . PRO A 1 95 ? -10.057 27.479 8.172 1.00 90.31 95 PRO A O 1
ATOM 720 N N . TYR A 1 96 ? -8.279 26.099 8.394 1.00 91.38 96 TYR A N 1
ATOM 721 C CA . TYR A 1 96 ? -8.332 25.512 7.050 1.00 91.38 96 TYR A CA 1
ATOM 722 C C . TYR A 1 96 ? -8.348 26.530 5.892 1.00 91.38 96 TYR A C 1
ATOM 724 O O . TYR A 1 96 ? -8.788 26.220 4.788 1.00 91.38 96 TYR A O 1
ATOM 732 N N . GLY A 1 97 ? -7.878 27.762 6.109 1.00 90.56 97 GLY A N 1
ATOM 733 C CA . GLY A 1 97 ? -7.868 28.802 5.081 1.00 90.56 97 GLY A CA 1
ATOM 734 C C . GLY A 1 97 ? -9.268 29.204 4.601 1.00 90.56 97 GLY A C 1
ATOM 735 O O . GLY A 1 97 ? -9.431 29.531 3.429 1.00 90.56 97 GLY A O 1
ATOM 736 N N . ASN A 1 98 ? -10.272 29.172 5.491 1.00 91.81 98 ASN A N 1
ATOM 737 C CA . ASN A 1 98 ? -11.675 29.493 5.183 1.00 91.81 98 ASN A CA 1
ATOM 738 C C . ASN A 1 98 ? -12.358 28.490 4.226 1.00 91.81 98 ASN A C 1
ATOM 740 O O . ASN A 1 98 ? -13.288 28.852 3.510 1.00 91.81 98 ASN A O 1
ATOM 744 N N . ILE A 1 99 ? -11.902 27.234 4.222 1.00 91.81 99 ILE A N 1
ATOM 745 C CA . ILE A 1 99 ? -12.573 26.109 3.556 1.00 91.81 99 ILE A CA 1
ATOM 746 C C . ILE A 1 99 ? -13.547 25.467 4.552 1.00 91.81 99 ILE A C 1
ATOM 748 O O . ILE A 1 99 ? -13.168 25.213 5.696 1.00 91.81 99 ILE A O 1
ATOM 752 N N . SER A 1 100 ? -14.783 25.182 4.134 1.00 92.38 100 SER A N 1
ATOM 753 C CA . SER A 1 100 ? -15.714 24.393 4.949 1.00 92.38 100 SER A CA 1
ATOM 754 C C . SER A 1 100 ? -15.195 22.965 5.078 1.00 92.38 100 SER A C 1
ATOM 756 O O . SER A 1 100 ? -14.765 22.373 4.091 1.00 92.38 100 SER A O 1
ATOM 758 N N . HIS A 1 101 ? -15.236 22.389 6.275 1.00 92.50 101 HIS A N 1
ATOM 759 C CA . HIS A 1 101 ? -14.657 21.072 6.526 1.00 92.50 101 HIS A CA 1
ATOM 760 C C . HIS A 1 101 ? -15.652 20.168 7.245 1.00 92.50 101 HIS A C 1
ATOM 762 O O . HIS A 1 101 ? -16.268 20.577 8.223 1.00 92.50 101 HIS A O 1
ATOM 768 N N . VAL A 1 102 ? -15.795 18.941 6.750 1.00 93.44 102 VAL A N 1
ATOM 769 C CA . VAL A 1 102 ? -16.543 17.855 7.385 1.00 93.44 102 VAL A CA 1
ATOM 770 C C . VAL A 1 102 ? -15.561 16.748 7.758 1.00 93.44 102 VAL A C 1
ATOM 772 O O . VAL A 1 102 ? -14.795 16.279 6.913 1.00 93.44 102 VAL A O 1
ATOM 775 N N . MET A 1 103 ? -15.584 16.332 9.023 1.00 92.50 103 MET A N 1
ATOM 776 C CA . MET A 1 103 ? -14.810 15.198 9.527 1.00 92.50 103 MET A CA 1
ATOM 777 C C . MET A 1 103 ? -15.761 14.031 9.795 1.00 92.50 103 MET A C 1
ATOM 779 O O . MET A 1 103 ? -16.746 14.183 10.511 1.00 92.50 103 MET A O 1
ATOM 783 N N . VAL A 1 104 ? -15.471 12.883 9.189 1.00 91.38 104 VAL A N 1
ATOM 784 C CA . VAL A 1 104 ? -16.234 11.635 9.289 1.00 91.38 104 VAL A CA 1
ATOM 785 C C . VAL A 1 104 ? -15.326 10.574 9.898 1.00 91.38 104 VAL A C 1
ATOM 787 O O . VAL A 1 104 ? -14.152 10.467 9.542 1.00 91.38 104 VAL A O 1
ATOM 790 N N . GLY A 1 105 ? -15.822 9.861 10.902 1.00 89.31 105 GLY A N 1
ATOM 791 C CA . GLY A 1 105 ? -15.029 8.917 11.680 1.00 89.31 105 GLY A CA 1
ATOM 792 C C . GLY A 1 105 ? -15.700 8.577 13.004 1.00 89.31 105 GLY A C 1
ATOM 793 O O . GLY A 1 105 ? -16.807 9.031 13.290 1.00 89.31 105 GLY A O 1
ATOM 794 N N . ASP A 1 106 ? -15.024 7.752 13.793 1.00 88.31 106 ASP A N 1
ATOM 795 C CA . ASP A 1 106 ? -15.563 7.160 15.013 1.00 88.31 106 ASP A CA 1
ATOM 796 C C . ASP A 1 106 ? -14.469 7.100 16.082 1.00 88.31 106 ASP A C 1
ATOM 798 O O . ASP A 1 106 ? -13.535 6.310 15.975 1.00 88.31 106 ASP A O 1
ATOM 802 N N . GLU A 1 107 ? -14.589 7.932 17.118 1.00 89.75 107 GLU A N 1
ATOM 803 C CA . GLU A 1 107 ? -13.616 8.038 18.223 1.00 89.75 107 GLU A CA 1
ATOM 804 C C . GLU A 1 107 ? -13.402 6.731 18.998 1.00 89.75 107 GLU A C 1
ATOM 806 O O . GLU A 1 107 ? -12.432 6.607 19.738 1.00 89.75 107 GLU A O 1
ATOM 811 N N . GLN A 1 108 ? -14.293 5.746 18.851 1.00 90.88 108 GLN A N 1
ATOM 812 C CA . GLN A 1 108 ? -14.138 4.442 19.502 1.00 90.88 108 GLN A CA 1
ATOM 813 C C . GLN A 1 108 ? -13.348 3.429 18.657 1.00 90.88 108 GLN A C 1
ATOM 815 O O . GLN A 1 108 ? -13.134 2.300 19.106 1.00 90.88 108 GLN A O 1
ATOM 820 N N . GLN A 1 109 ? -12.948 3.798 17.435 1.00 90.56 109 GLN A N 1
ATOM 821 C CA . GLN A 1 109 ? -12.063 2.993 16.589 1.00 90.56 109 GLN A CA 1
ATOM 822 C C . GLN A 1 109 ? -10.590 3.271 16.910 1.00 90.56 109 GLN A C 1
ATOM 824 O O . GLN A 1 109 ? -10.280 3.877 17.934 1.00 90.56 109 GLN A O 1
ATOM 829 N N . HIS A 1 110 ? -9.660 2.733 16.112 1.00 90.25 110 HIS A N 1
ATOM 830 C CA . HIS A 1 110 ? -8.252 2.843 16.458 1.00 90.25 110 HIS A CA 1
ATOM 831 C C . HIS A 1 110 ? -7.802 4.303 16.461 1.00 90.25 110 HIS A C 1
ATOM 833 O O . HIS A 1 110 ? -8.120 5.095 15.568 1.00 90.25 110 HIS A O 1
ATOM 839 N N . GLU A 1 111 ? -7.024 4.606 17.493 1.00 88.69 111 GLU A N 1
ATOM 840 C CA . GLU A 1 111 ? -6.262 5.832 17.639 1.00 88.69 111 GLU A CA 1
ATOM 841 C C . GLU A 1 111 ? -5.099 5.874 16.625 1.00 88.69 111 GLU A C 1
ATOM 843 O O . GLU A 1 111 ? -4.749 4.847 16.021 1.00 88.69 111 GLU A O 1
ATOM 848 N N . PRO A 1 112 ? -4.455 7.041 16.433 1.00 83.38 112 PRO A N 1
ATOM 849 C CA . PRO A 1 112 ? -3.252 7.138 15.618 1.00 83.38 112 PRO A CA 1
ATOM 850 C C . PRO A 1 112 ? -2.192 6.132 16.090 1.00 83.38 112 PRO A C 1
ATOM 852 O O . PRO A 1 112 ? -1.892 6.049 17.277 1.00 83.38 112 PRO A O 1
ATOM 855 N N . VAL A 1 113 ? -1.572 5.396 15.157 1.00 74.62 113 VAL A N 1
ATOM 856 C CA . VAL A 1 113 ? -0.491 4.438 15.485 1.00 74.62 113 VAL A CA 1
ATOM 857 C C . VAL A 1 113 ? 0.683 5.142 16.178 1.00 74.62 113 VAL A C 1
ATOM 859 O O . VAL A 1 113 ? 1.350 4.555 17.024 1.00 74.62 113 VAL A O 1
ATOM 862 N N . ASN A 1 114 ? 0.922 6.405 15.816 1.00 70.38 114 ASN A N 1
ATOM 863 C CA . ASN A 1 114 ? 1.906 7.276 16.442 1.00 70.38 114 ASN A CA 1
ATOM 864 C C . ASN A 1 114 ? 1.254 8.604 16.817 1.00 70.38 114 ASN A C 1
ATOM 866 O O . ASN A 1 114 ? 0.521 9.186 16.019 1.00 70.38 114 ASN A O 1
ATOM 870 N N . GLY A 1 115 ? 1.592 9.110 18.000 1.00 77.06 115 GLY A N 1
ATOM 871 C CA . GLY A 1 115 ? 1.005 10.326 18.548 1.00 77.06 115 GLY A CA 1
ATOM 872 C C . GLY A 1 115 ? -0.135 10.027 19.514 1.00 77.06 115 GLY A C 1
ATOM 873 O O . GLY A 1 115 ? -0.304 8.904 19.980 1.00 77.06 115 GLY A O 1
ATOM 874 N N . LYS A 1 116 ? -0.872 11.074 19.868 1.00 87.19 116 LYS A N 1
ATOM 875 C CA . LYS A 1 116 ? -1.991 11.013 20.807 1.00 87.19 116 LYS A CA 1
ATOM 876 C C . LYS A 1 116 ? -3.294 11.179 20.038 1.00 87.19 116 LYS A C 1
ATOM 878 O O . LYS A 1 116 ? -3.332 11.963 19.090 1.00 87.19 116 LYS A O 1
ATOM 883 N N . ALA A 1 117 ? -4.347 10.478 20.448 1.00 89.88 117 ALA A N 1
ATOM 884 C CA . ALA A 1 117 ? -5.677 10.680 19.888 1.00 89.88 117 ALA A CA 1
ATOM 885 C C . ALA A 1 117 ? -6.155 12.127 20.068 1.00 89.88 117 ALA A C 1
ATOM 887 O O . ALA A 1 117 ? -5.719 12.831 20.984 1.00 89.88 117 ALA A O 1
ATOM 888 N N . LEU A 1 118 ? -7.085 12.570 19.219 1.00 90.50 118 LEU A N 1
ATOM 889 C CA . LEU A 1 118 ? -7.645 13.923 19.296 1.00 90.50 118 LEU A CA 1
ATOM 890 C C . LEU A 1 118 ? -8.290 14.240 20.642 1.00 90.50 118 LEU A C 1
ATOM 892 O O . LEU A 1 118 ? -8.277 15.397 21.057 1.00 90.50 118 LEU A O 1
ATOM 896 N N . HIS A 1 119 ? -8.835 13.230 21.314 1.00 91.81 119 HIS A N 1
ATOM 897 C CA . HIS A 1 119 ? -9.457 13.347 22.627 1.00 91.81 119 HIS A CA 1
ATOM 898 C C . HIS A 1 119 ? -8.466 13.319 23.799 1.00 91.81 119 HIS A C 1
ATOM 900 O O . HIS A 1 119 ? -8.883 13.437 24.949 1.00 91.81 119 HIS A O 1
ATOM 906 N N . HIS A 1 120 ? -7.162 13.165 23.553 1.00 90.81 120 HIS A N 1
ATOM 907 C CA . HIS A 1 120 ? -6.176 13.125 24.628 1.00 90.81 120 HIS A CA 1
ATOM 908 C C . HIS A 1 120 ? -6.190 14.415 25.460 1.00 90.81 120 HIS A C 1
ATOM 910 O O . HIS A 1 120 ? -6.056 15.513 24.922 1.00 90.81 120 HIS A O 1
ATOM 916 N N . GLY A 1 121 ? -6.292 14.269 26.781 1.00 89.38 121 GLY A N 1
ATOM 917 C CA . GLY A 1 121 ? -6.421 15.377 27.724 1.00 89.38 121 GLY A CA 1
ATOM 918 C C . GLY A 1 121 ? -7.854 15.870 27.938 1.00 89.38 121 GLY A C 1
ATOM 919 O O . GLY A 1 121 ? -8.051 16.732 28.793 1.00 89.38 121 GLY A O 1
ATOM 920 N N . ALA A 1 122 ? -8.864 15.330 27.242 1.00 91.88 122 ALA A N 1
ATOM 921 C CA . ALA A 1 122 ? -10.253 15.784 27.355 1.00 91.88 122 ALA A CA 1
ATOM 922 C C . ALA A 1 122 ? -10.806 15.739 28.793 1.00 91.88 122 ALA A C 1
ATOM 924 O O . ALA A 1 122 ? -11.591 16.612 29.169 1.00 91.88 122 ALA A O 1
ATOM 925 N N . ALA A 1 123 ? -10.377 14.787 29.632 1.00 93.06 123 ALA A N 1
ATOM 926 C CA . ALA A 1 123 ? -10.788 14.759 31.036 1.00 93.06 123 ALA A CA 1
ATOM 927 C C . ALA A 1 123 ? -10.234 15.963 31.815 1.00 93.06 123 ALA A C 1
ATOM 929 O O . ALA A 1 123 ? -10.966 16.626 32.550 1.00 93.06 123 ALA A O 1
ATOM 930 N N . LYS A 1 124 ? -8.959 16.303 31.591 1.00 90.38 124 LYS A N 1
ATOM 931 C CA . LYS A 1 124 ? -8.327 17.489 32.186 1.00 90.38 124 LYS A CA 1
ATOM 932 C C . LYS A 1 124 ? -8.894 18.788 31.620 1.00 90.38 124 LYS A C 1
ATOM 934 O O . LYS A 1 124 ? -9.024 19.759 32.355 1.00 90.38 124 LYS A O 1
ATOM 939 N N . GLU A 1 125 ? -9.260 18.824 30.340 1.00 89.81 125 GLU A N 1
ATOM 940 C CA . GLU A 1 125 ? -9.961 19.970 29.747 1.00 89.81 125 GLU A CA 1
ATOM 941 C C . GLU A 1 125 ? -11.321 20.201 30.415 1.00 89.81 125 GLU A C 1
ATOM 943 O O . GLU A 1 125 ? -11.668 21.343 30.708 1.00 89.81 125 GLU A O 1
ATOM 948 N N . LYS A 1 126 ? -12.073 19.129 30.701 1.00 89.50 126 LYS A N 1
ATOM 949 C CA . LYS A 1 126 ? -13.359 19.206 31.409 1.00 89.50 126 LYS A CA 1
ATOM 950 C C . LYS A 1 126 ? -13.197 19.729 32.842 1.00 89.50 126 LYS A C 1
ATOM 952 O O . LYS A 1 126 ? -14.057 20.468 33.310 1.00 89.50 126 LYS A O 1
ATOM 957 N N . GLU A 1 127 ? -12.107 19.367 33.518 1.00 90.19 127 GLU A N 1
ATOM 958 C CA . GLU A 1 127 ? -11.829 19.761 34.906 1.00 90.19 127 GLU A CA 1
ATOM 959 C C . GLU A 1 127 ? -11.231 21.175 35.033 1.00 90.19 127 GLU A C 1
ATOM 961 O O . GLU A 1 127 ? -11.676 21.968 35.860 1.00 90.19 127 GLU A O 1
ATOM 966 N N . PHE A 1 128 ? -10.241 21.517 34.200 1.00 87.94 128 PHE A N 1
ATOM 967 C CA . PHE A 1 128 ? -9.427 22.735 34.339 1.00 87.94 128 PHE A CA 1
ATOM 968 C C . PHE A 1 128 ? -9.651 23.777 33.229 1.00 87.94 128 PHE A C 1
ATOM 970 O O . PHE A 1 128 ? -9.130 24.896 33.308 1.00 87.94 128 PHE A O 1
ATOM 977 N N . GLY A 1 129 ? -10.397 23.437 32.175 1.00 85.88 129 GLY A N 1
ATOM 978 C CA . GLY A 1 129 ? -10.735 24.338 31.075 1.00 85.88 129 GLY A CA 1
ATOM 979 C C . GLY A 1 129 ? -9.513 24.963 30.395 1.00 85.88 129 GLY A C 1
ATOM 980 O O . GLY A 1 129 ? -8.560 24.286 30.003 1.00 85.88 129 GLY A O 1
ATOM 981 N N . LEU A 1 130 ? -9.534 26.295 30.264 1.00 79.31 130 LEU A N 1
ATOM 982 C CA . LEU A 1 130 ? -8.503 27.072 29.566 1.00 79.31 130 LEU A CA 1
ATOM 983 C C . LEU A 1 130 ? -7.100 26.914 30.178 1.00 79.31 130 LEU A C 1
ATOM 985 O O . LEU A 1 130 ? -6.111 26.995 29.451 1.00 79.31 130 LEU A O 1
ATOM 989 N N . ALA A 1 131 ? -6.997 26.673 31.489 1.00 83.00 131 ALA A N 1
ATOM 990 C CA . ALA A 1 131 ? -5.707 26.515 32.157 1.00 83.00 131 ALA A CA 1
ATOM 991 C C . ALA A 1 131 ? -4.923 25.314 31.603 1.00 83.00 131 ALA A C 1
ATOM 993 O O . ALA A 1 131 ? -3.720 25.427 31.364 1.00 83.00 131 ALA A O 1
ATOM 994 N N . HIS A 1 132 ? -5.611 24.203 31.318 1.00 84.56 132 HIS A N 1
ATOM 995 C CA . HIS A 1 132 ? -4.980 23.026 30.726 1.00 84.56 132 HIS A CA 1
ATOM 996 C C . HIS A 1 132 ? -4.568 23.265 29.268 1.00 84.56 132 HIS A C 1
ATOM 998 O O . HIS A 1 132 ? -3.452 22.927 28.885 1.00 84.56 132 HIS A O 1
ATOM 1004 N N . LEU A 1 133 ? -5.403 23.932 28.461 1.00 77.94 133 LEU A N 1
ATOM 1005 C CA . LEU A 1 133 ? -5.031 24.280 27.082 1.00 77.94 133 LEU A CA 1
ATOM 1006 C C . LEU A 1 133 ? -3.783 25.177 27.025 1.00 77.94 133 LEU A C 1
ATOM 1008 O O . LEU A 1 133 ? -2.930 24.987 26.159 1.00 77.94 133 LEU A O 1
ATOM 1012 N N . LEU A 1 134 ? -3.634 26.117 27.966 1.00 81.56 134 LEU A N 1
ATOM 1013 C CA . LEU A 1 134 ? -2.430 26.948 28.083 1.00 81.56 134 LEU A CA 1
ATOM 1014 C C . LEU A 1 134 ? -1.194 26.138 28.503 1.00 81.56 134 LEU A C 1
ATOM 1016 O O . LEU A 1 134 ? -0.092 26.432 28.042 1.00 81.56 134 LEU A O 1
ATOM 1020 N N . GLU A 1 135 ? -1.354 25.127 29.357 1.00 85.75 135 GLU A N 1
ATOM 1021 C CA . GLU A 1 135 ? -0.282 24.194 29.727 1.00 85.75 135 GLU A CA 1
ATOM 1022 C C . GLU A 1 135 ? 0.166 23.354 28.522 1.00 85.75 135 GLU A C 1
ATOM 1024 O O . GLU A 1 135 ? 1.359 23.295 28.214 1.00 85.75 135 GLU A O 1
ATOM 1029 N N . VAL A 1 136 ? -0.786 22.764 27.790 1.00 82.88 136 VAL A N 1
ATOM 1030 C CA . VAL A 1 136 ? -0.503 22.014 26.558 1.00 82.88 136 VAL A CA 1
ATOM 1031 C C . VAL A 1 136 ? 0.181 22.918 25.539 1.00 82.88 136 VAL A C 1
ATOM 1033 O O . VAL A 1 136 ? 1.184 22.508 24.968 1.00 82.88 136 VAL A O 1
ATOM 1036 N N . ALA A 1 137 ? -0.268 24.166 25.373 1.00 81.94 137 ALA A N 1
ATOM 1037 C CA . ALA A 1 137 ? 0.351 25.123 24.456 1.00 81.94 137 ALA A CA 1
ATOM 1038 C C . ALA A 1 137 ? 1.810 25.456 24.813 1.00 81.94 137 ALA A C 1
ATOM 1040 O O . ALA A 1 137 ? 2.605 25.707 23.910 1.00 81.94 137 ALA A O 1
ATOM 1041 N N . ARG A 1 138 ? 2.191 25.434 26.100 1.00 84.81 138 ARG A N 1
ATOM 1042 C CA . ARG A 1 138 ? 3.595 25.617 26.521 1.00 84.81 138 ARG A CA 1
ATOM 1043 C C . ARG A 1 138 ? 4.469 24.418 26.156 1.00 84.81 138 ARG A C 1
ATOM 1045 O O . ARG A 1 138 ? 5.623 24.609 25.790 1.00 84.81 138 ARG A O 1
ATOM 1052 N N . ASN A 1 139 ? 3.922 23.208 26.259 1.00 83.44 139 ASN A N 1
ATOM 1053 C CA . ASN A 1 139 ? 4.663 21.965 26.027 1.00 83.44 139 ASN A CA 1
ATOM 1054 C C . ASN A 1 139 ? 4.677 21.546 24.546 1.00 83.44 139 ASN A C 1
ATOM 1056 O O . ASN A 1 139 ? 5.677 21.033 24.054 1.00 83.44 139 ASN A O 1
ATOM 1060 N N . SER A 1 140 ? 3.566 21.755 23.840 1.00 82.31 140 SER A N 1
ATOM 1061 C CA . SER A 1 140 ? 3.371 21.447 22.422 1.00 82.31 140 SER A CA 1
ATOM 1062 C C . SER A 1 140 ? 2.387 22.448 21.789 1.00 82.31 140 SER A C 1
ATOM 1064 O O . SER A 1 140 ? 1.175 22.206 21.756 1.00 82.31 140 SER A O 1
ATOM 1066 N N . PRO A 1 141 ? 2.885 23.584 21.259 1.00 81.81 141 PRO A N 1
ATOM 1067 C CA . PRO A 1 141 ? 2.045 24.600 20.621 1.00 81.81 141 PRO A CA 1
ATOM 1068 C C . PRO A 1 141 ? 1.194 24.051 19.466 1.00 81.81 141 PRO A C 1
ATOM 1070 O O . PRO A 1 141 ? 0.021 24.397 19.347 1.00 81.81 141 PRO A O 1
ATOM 1073 N N . ALA A 1 142 ? 1.762 23.156 18.649 1.00 78.56 142 ALA A N 1
ATOM 1074 C CA . ALA A 1 142 ? 1.078 22.555 17.503 1.00 78.56 142 ALA A CA 1
ATOM 1075 C C . ALA A 1 142 ? -0.100 21.662 17.926 1.00 78.56 142 ALA A C 1
ATOM 1077 O O . ALA A 1 142 ? -1.163 21.700 17.305 1.00 78.56 142 ALA A O 1
ATOM 1078 N N . ALA A 1 143 ? 0.062 20.897 19.011 1.00 82.44 143 ALA A N 1
ATOM 1079 C CA . ALA A 1 143 ? -1.014 20.078 19.559 1.00 82.44 143 ALA A CA 1
ATOM 1080 C C . ALA A 1 143 ? -2.155 20.945 20.102 1.00 82.44 143 ALA A C 1
ATOM 1082 O O . ALA A 1 143 ? -3.325 20.668 19.838 1.00 82.44 143 ALA A O 1
ATOM 1083 N N . ALA A 1 144 ? -1.818 22.023 20.817 1.00 85.38 144 ALA A N 1
ATOM 1084 C CA . ALA A 1 144 ? -2.807 22.953 21.351 1.00 85.38 144 ALA A CA 1
ATOM 1085 C C . ALA A 1 144 ? -3.592 23.663 20.238 1.00 85.38 144 ALA A C 1
ATOM 1087 O O . ALA A 1 144 ? -4.815 23.765 20.326 1.00 85.38 144 ALA A O 1
ATOM 1088 N N . GLU A 1 145 ? -2.917 24.113 19.174 1.00 84.62 145 GLU A N 1
ATOM 1089 C CA . GLU A 1 145 ? -3.580 24.729 18.020 1.00 84.62 145 GLU A CA 1
ATOM 1090 C C . GLU A 1 145 ? -4.528 23.744 17.329 1.00 84.62 145 GLU A C 1
ATOM 1092 O O . GLU A 1 145 ? -5.690 24.071 17.083 1.00 84.62 145 GLU A O 1
ATOM 1097 N N . GLY A 1 146 ? -4.070 22.520 17.064 1.00 89.44 146 GLY A N 1
ATOM 1098 C CA . GLY A 1 146 ? -4.898 21.505 16.425 1.00 89.44 146 GLY A CA 1
ATOM 1099 C C . GLY A 1 146 ? -6.101 21.072 17.263 1.00 89.44 146 GLY A C 1
ATOM 1100 O O . GLY A 1 146 ? -7.210 20.988 16.732 1.00 89.44 146 GLY A O 1
ATOM 1101 N N . ARG A 1 147 ? -5.930 20.898 18.582 1.00 90.75 147 ARG A N 1
ATOM 1102 C CA . ARG A 1 147 ? -7.049 20.648 19.508 1.00 90.75 147 ARG A CA 1
ATOM 1103 C C . ARG A 1 147 ? -8.018 21.831 19.532 1.00 90.75 147 ARG A C 1
ATOM 1105 O O . ARG A 1 147 ? -9.226 21.626 19.455 1.00 90.75 147 ARG A O 1
ATOM 1112 N N . ALA A 1 148 ? -7.520 23.069 19.544 1.00 89.25 148 ALA A N 1
ATOM 1113 C CA . ALA A 1 148 ? -8.364 24.262 19.478 1.00 89.25 148 ALA A CA 1
ATOM 1114 C C . ALA A 1 148 ? -9.142 24.366 18.155 1.00 89.25 148 ALA A C 1
ATOM 1116 O O . ALA A 1 148 ? -10.281 24.831 18.155 1.00 89.25 148 ALA A O 1
ATOM 1117 N N . VAL A 1 149 ? -8.562 23.932 17.031 1.00 91.19 149 VAL A N 1
ATOM 1118 C CA . VAL A 1 149 ? -9.275 23.815 15.749 1.00 91.19 149 VAL A CA 1
ATOM 1119 C C . VAL A 1 149 ? -10.355 22.737 15.830 1.00 91.19 149 VAL A C 1
ATOM 1121 O O . VAL A 1 149 ? -11.489 23.000 15.439 1.00 91.19 149 VAL A O 1
ATOM 1124 N N . PHE A 1 150 ? -10.046 21.565 16.385 1.00 92.12 150 PHE A N 1
ATOM 1125 C CA . PHE A 1 150 ? -11.006 20.470 16.542 1.00 92.12 150 PHE A CA 1
ATOM 1126 C C . PHE A 1 150 ? -12.201 20.845 17.439 1.00 92.12 150 PHE A C 1
ATOM 1128 O O . PHE A 1 150 ? -13.348 20.549 17.113 1.00 92.12 150 PHE A O 1
ATOM 1135 N N . LEU A 1 151 ? -11.975 21.595 18.521 1.00 91.50 151 LEU A N 1
ATOM 1136 C CA . LEU A 1 151 ? -13.050 22.066 19.404 1.00 91.50 151 LEU A CA 1
ATOM 1137 C C . LEU A 1 151 ? -14.006 23.076 18.738 1.00 91.50 151 LEU A C 1
ATOM 1139 O O . LEU A 1 151 ? -15.093 23.315 19.262 1.00 91.50 151 LEU A O 1
ATOM 1143 N N . LYS A 1 152 ? -13.649 23.647 17.577 1.00 91.38 152 LYS A N 1
ATOM 1144 C CA . LYS A 1 152 ? -14.553 24.516 16.796 1.00 91.38 152 LYS A CA 1
ATOM 1145 C C . LYS A 1 152 ? -15.622 23.741 16.026 1.00 91.38 152 LYS A C 1
ATOM 1147 O O . LYS A 1 152 ? -16.569 24.362 15.548 1.00 91.38 152 LYS A O 1
ATOM 1152 N N . PHE A 1 153 ? -15.501 22.418 15.914 1.00 91.31 153 PHE A N 1
ATOM 1153 C CA . PHE A 1 153 ? -16.553 21.573 15.357 1.00 91.31 153 PHE A CA 1
ATOM 1154 C C . PHE A 1 153 ? -17.662 21.395 16.404 1.00 91.31 153 PHE A C 1
ATOM 1156 O O . PHE A 1 153 ? -17.531 20.623 17.356 1.00 91.31 153 PHE A O 1
ATOM 1163 N N . THR A 1 154 ? -18.745 22.160 16.244 1.00 93.56 154 THR A N 1
ATOM 1164 C CA . THR A 1 154 ? -19.903 22.191 17.160 1.00 93.56 154 THR A CA 1
ATOM 1165 C C . THR A 1 154 ? -21.191 21.644 16.540 1.00 93.56 154 THR A C 1
ATOM 1167 O O . THR A 1 154 ? -22.175 21.431 17.251 1.00 93.56 154 THR A O 1
ATOM 1170 N N . GLU A 1 155 ? -21.197 21.417 15.226 1.00 94.75 155 GLU A N 1
ATOM 1171 C CA . GLU A 1 155 ? -22.253 20.701 14.512 1.00 94.75 155 GLU A CA 1
ATOM 1172 C C . GLU A 1 155 ? -21.839 19.234 14.391 1.00 94.75 155 GLU A C 1
ATOM 1174 O O . GLU A 1 155 ? -20.901 18.901 13.667 1.00 94.75 155 GLU A O 1
ATOM 1179 N N . VAL A 1 156 ? -22.503 18.366 15.157 1.00 95.19 156 VAL A N 1
ATOM 1180 C CA . VAL A 1 156 ? -22.150 16.946 15.272 1.00 95.19 156 VAL A CA 1
ATOM 1181 C C . VAL A 1 156 ? -23.354 16.096 14.894 1.00 95.19 156 VAL A C 1
ATOM 1183 O O . VAL A 1 156 ? -24.425 16.198 15.490 1.00 95.19 156 VAL A O 1
ATOM 1186 N N . TYR A 1 157 ? -23.159 15.203 13.932 1.00 93.19 157 TYR A N 1
ATOM 1187 C CA . TYR A 1 157 ? -24.167 14.238 13.510 1.00 93.19 157 TYR A CA 1
ATOM 1188 C C . TYR A 1 157 ? -23.671 12.840 13.862 1.00 93.19 157 TYR A C 1
ATOM 1190 O O . TYR A 1 157 ? -22.664 12.385 13.324 1.00 93.19 157 TYR A O 1
ATOM 1198 N N . ILE A 1 158 ? -24.367 12.165 14.778 1.00 89.75 158 ILE A N 1
ATOM 1199 C CA . ILE A 1 158 ? -24.068 10.780 15.150 1.00 89.75 158 ILE A CA 1
ATOM 1200 C C . ILE A 1 158 ? -25.048 9.865 14.424 1.00 89.75 158 ILE A C 1
ATOM 1202 O O . ILE A 1 158 ? -26.264 9.980 14.586 1.00 89.75 158 ILE A O 1
ATOM 1206 N N . LEU A 1 159 ? -24.513 8.933 13.639 1.00 84.12 159 LEU A N 1
ATOM 1207 C CA . LEU A 1 159 ? -25.304 7.867 13.041 1.00 84.12 159 LEU A CA 1
ATOM 1208 C C . LEU A 1 159 ? -25.729 6.886 14.146 1.00 84.12 159 LEU A C 1
ATOM 1210 O O . LEU A 1 159 ? -24.887 6.193 14.710 1.00 84.12 159 LEU A O 1
ATOM 1214 N N . GLN A 1 160 ? -27.024 6.843 14.462 1.00 74.12 160 GLN A N 1
ATOM 1215 C CA . GLN A 1 160 ? -27.557 5.975 15.522 1.00 74.12 160 GLN A CA 1
ATOM 1216 C C . GLN A 1 160 ? -27.823 4.545 15.040 1.00 74.12 160 GLN A C 1
ATOM 1218 O O . GLN A 1 160 ? -27.698 3.603 15.815 1.00 74.12 160 GLN A O 1
ATOM 1223 N N . GLU A 1 161 ? -28.145 4.379 13.755 1.00 68.38 161 GLU A N 1
ATOM 1224 C CA . GLU A 1 161 ? -28.485 3.091 13.155 1.00 68.38 161 GLU A CA 1
ATOM 1225 C C . GLU A 1 161 ? -27.608 2.815 11.936 1.00 68.38 161 GLU A C 1
ATOM 1227 O O . GLU A 1 161 ? -27.526 3.612 10.997 1.00 68.38 161 GLU A O 1
ATOM 1232 N N . GLN A 1 162 ? -26.965 1.649 11.922 1.00 64.38 162 GLN A N 1
ATOM 1233 C CA . GLN A 1 162 ? -26.211 1.184 10.768 1.00 64.38 162 GLN A CA 1
ATOM 1234 C C . GLN A 1 162 ? -27.091 0.230 9.952 1.00 64.38 162 GLN A C 1
ATOM 1236 O O . GLN A 1 162 ? -27.178 -0.958 10.248 1.00 64.38 162 GLN A O 1
ATOM 1241 N N . HIS A 1 163 ? -27.708 0.736 8.878 1.00 59.62 163 HIS A N 1
ATOM 1242 C CA . HIS A 1 163 ? -28.650 -0.011 8.019 1.00 59.62 163 HIS A CA 1
ATOM 1243 C C . HIS A 1 163 ? -28.115 -1.344 7.452 1.00 59.62 163 HIS A C 1
ATOM 1245 O O . HIS A 1 163 ? -28.892 -2.143 6.938 1.00 59.62 163 HIS A O 1
ATOM 1251 N N . ARG A 1 164 ? -26.803 -1.609 7.525 1.00 64.31 164 ARG A N 1
ATOM 1252 C CA . ARG A 1 164 ? -26.176 -2.823 6.978 1.00 64.31 164 ARG A CA 1
ATOM 1253 C C . ARG A 1 164 ? -26.489 -4.107 7.764 1.00 64.31 164 ARG A C 1
ATOM 1255 O O . ARG A 1 164 ? -26.217 -5.171 7.226 1.00 64.31 164 ARG A O 1
ATOM 1262 N N . GLN A 1 165 ? -27.006 -4.021 8.995 1.00 65.38 165 GLN A N 1
ATOM 1263 C CA . GLN A 1 165 ? -27.111 -5.170 9.915 1.00 65.38 165 GLN A CA 1
ATOM 1264 C C . GLN A 1 165 ? -28.527 -5.421 10.471 1.00 65.38 165 GLN A C 1
ATOM 1266 O O . GLN A 1 165 ? -28.703 -6.314 11.274 1.00 65.38 165 GLN A O 1
ATOM 1271 N N . ILE A 1 166 ? -29.570 -4.673 10.101 1.00 65.31 166 ILE A N 1
ATOM 1272 C CA . ILE A 1 166 ? -30.837 -4.691 10.880 1.00 65.31 166 ILE A CA 1
ATOM 1273 C C . ILE A 1 166 ? -31.942 -5.554 10.229 1.00 65.31 166 ILE A C 1
ATOM 1275 O O . ILE A 1 166 ? -32.992 -5.811 10.822 1.00 65.31 166 ILE A O 1
ATOM 1279 N N . SER A 1 167 ? -31.719 -6.034 9.002 1.00 73.94 167 SER A N 1
ATOM 1280 C CA . SER A 1 167 ? -32.745 -6.714 8.196 1.00 73.94 167 SER A CA 1
ATOM 1281 C C . SER A 1 167 ? -33.022 -8.172 8.586 1.00 73.94 167 SER A C 1
ATOM 1283 O O . SER A 1 167 ? -34.067 -8.704 8.218 1.00 73.94 167 SER A O 1
ATOM 1285 N N . THR A 1 168 ? -32.125 -8.821 9.324 1.00 86.00 168 THR A N 1
ATOM 1286 C CA . THR A 1 168 ? -32.156 -10.257 9.665 1.00 86.00 168 THR A CA 1
ATOM 1287 C C . THR A 1 168 ? -32.011 -10.458 11.175 1.00 86.00 168 THR A C 1
ATOM 1289 O O . THR A 1 168 ? -31.563 -9.555 11.883 1.00 86.00 168 THR A O 1
ATOM 1292 N N . ASP A 1 169 ? -32.395 -11.629 11.694 1.00 88.06 169 ASP A N 1
ATOM 1293 C CA . ASP A 1 169 ? -32.179 -11.961 13.113 1.00 88.06 169 ASP A CA 1
ATOM 1294 C C . ASP A 1 169 ? -30.684 -12.008 13.454 1.00 88.06 169 ASP A C 1
ATOM 1296 O O . ASP A 1 169 ? -30.252 -11.369 14.411 1.00 88.06 169 ASP A O 1
ATOM 1300 N N . GLY A 1 170 ? -29.883 -12.685 12.623 1.00 88.12 170 GLY A N 1
ATOM 1301 C CA . GLY A 1 170 ? -28.429 -12.761 12.783 1.00 88.12 170 GLY A CA 1
ATOM 1302 C C . GLY A 1 170 ? -27.753 -11.391 12.715 1.00 88.12 170 GLY A C 1
ATOM 1303 O O . GLY A 1 170 ? -26.856 -11.102 13.511 1.00 88.12 170 GLY A O 1
ATOM 1304 N N . GLY A 1 171 ? -28.212 -10.518 11.821 1.00 88.88 171 GLY A N 1
ATOM 1305 C CA . GLY A 1 171 ? -27.763 -9.136 11.752 1.00 88.88 171 GLY A CA 1
ATOM 1306 C C . GLY A 1 171 ? -28.120 -8.338 13.009 1.00 88.88 171 GLY A C 1
ATOM 1307 O O . GLY A 1 171 ? -27.259 -7.638 13.542 1.00 88.88 171 GLY A O 1
ATOM 1308 N N . ARG A 1 172 ? -29.350 -8.466 13.532 1.00 88.69 172 ARG A N 1
ATOM 1309 C CA . ARG A 1 172 ? -29.759 -7.794 14.780 1.00 88.69 172 ARG A CA 1
ATOM 1310 C C . ARG A 1 172 ? -28.907 -8.238 15.965 1.00 88.69 172 ARG A C 1
ATOM 1312 O O . ARG A 1 172 ? -28.416 -7.383 16.697 1.00 88.69 172 ARG A O 1
ATOM 1319 N N . THR A 1 173 ? -28.649 -9.540 16.101 1.00 89.88 173 THR A N 1
ATOM 1320 C CA . THR A 1 173 ? -27.730 -10.069 17.121 1.00 89.88 173 THR A CA 1
ATOM 1321 C C . THR A 1 173 ? -26.329 -9.475 16.974 1.00 89.88 173 THR A C 1
ATOM 1323 O O . THR A 1 173 ? -25.735 -9.030 17.955 1.00 89.88 173 THR A O 1
ATOM 1326 N N . LEU A 1 174 ? -25.796 -9.411 15.749 1.00 89.50 174 LEU A N 1
ATOM 1327 C CA . LEU A 1 174 ? -24.491 -8.797 15.508 1.00 89.50 174 LEU A CA 1
ATOM 1328 C C . LEU A 1 174 ? -24.489 -7.301 15.852 1.00 89.50 174 LEU A C 1
ATOM 1330 O O . LEU A 1 174 ? -23.539 -6.819 16.467 1.00 89.50 174 LEU A O 1
ATOM 1334 N N . HIS A 1 175 ? -25.548 -6.574 15.495 1.00 88.81 175 HIS A N 1
ATOM 1335 C CA . HIS A 1 175 ? -25.700 -5.161 15.821 1.00 88.81 175 HIS A CA 1
ATOM 1336 C C . HIS A 1 175 ? -25.699 -4.934 17.338 1.00 88.81 175 HIS A C 1
ATOM 1338 O O . HIS A 1 175 ? -24.950 -4.086 17.822 1.00 88.81 175 HIS A O 1
ATOM 1344 N N . GLU A 1 176 ? -26.461 -5.725 18.098 1.00 89.19 176 GLU A N 1
ATOM 1345 C CA . GLU A 1 176 ? -26.480 -5.673 19.565 1.00 89.19 176 GLU A CA 1
ATOM 1346 C C . GLU A 1 176 ? -25.093 -5.931 20.163 1.00 89.19 176 GLU A C 1
ATOM 1348 O O . GLU A 1 176 ? -24.661 -5.196 21.050 1.00 89.19 176 GLU A O 1
ATOM 1353 N N . LEU A 1 177 ? -24.351 -6.910 19.638 1.00 89.00 177 LEU A N 1
ATOM 1354 C CA . LEU A 1 177 ? -22.979 -7.202 20.067 1.00 89.00 177 LEU A CA 1
ATOM 1355 C C . LEU A 1 177 ? -22.001 -6.073 19.706 1.00 89.00 177 LEU A C 1
ATOM 1357 O O . LEU A 1 177 ? -21.135 -5.715 20.505 1.00 89.00 177 LEU A O 1
ATOM 1361 N N . CYS A 1 178 ? -22.138 -5.455 18.532 1.00 89.06 178 CYS A N 1
ATOM 1362 C CA . CYS A 1 178 ? -21.350 -4.276 18.179 1.00 89.06 178 CYS A CA 1
ATOM 1363 C C . CYS A 1 178 ? -21.674 -3.095 19.106 1.00 89.06 178 CYS A C 1
ATOM 1365 O O . CYS A 1 178 ? -20.757 -2.440 19.607 1.00 89.06 178 CYS A O 1
ATOM 1367 N N . MET A 1 179 ? -22.953 -2.846 19.394 1.00 88.69 179 MET A N 1
ATOM 1368 C CA . MET A 1 179 ? -23.383 -1.787 20.311 1.00 88.69 179 MET A CA 1
ATOM 1369 C C . MET A 1 179 ? -22.958 -2.069 21.752 1.00 88.69 179 MET A C 1
ATOM 1371 O O . MET A 1 179 ? -22.553 -1.145 22.457 1.00 88.69 179 MET A O 1
ATOM 1375 N N . PHE A 1 180 ? -22.941 -3.339 22.165 1.00 92.12 180 PHE A N 1
ATOM 1376 C CA . PHE A 1 180 ? -22.401 -3.773 23.446 1.00 92.12 180 PHE A CA 1
ATOM 1377 C C . PHE A 1 180 ? -20.973 -3.268 23.628 1.00 92.12 180 PHE A C 1
ATOM 1379 O O . PHE A 1 180 ? -20.700 -2.591 24.617 1.00 92.12 180 PHE A O 1
ATOM 1386 N N . THR A 1 181 ? -20.085 -3.486 22.651 1.00 90.62 181 THR A N 1
ATOM 1387 C CA . THR A 1 181 ? -18.684 -3.017 22.730 1.00 90.62 181 THR A CA 1
ATOM 1388 C C . THR A 1 181 ? -18.537 -1.493 22.774 1.00 90.62 181 THR A C 1
ATOM 1390 O O . THR A 1 181 ? -17.472 -1.005 23.139 1.00 90.62 181 THR A O 1
ATOM 1393 N N . ARG A 1 182 ? -19.600 -0.740 22.452 1.00 89.50 182 ARG A N 1
ATOM 1394 C CA . ARG A 1 182 ? -19.631 0.731 22.406 1.00 89.50 182 ARG A CA 1
ATOM 1395 C C . ARG A 1 182 ? -20.204 1.390 23.662 1.00 89.50 182 ARG A C 1
ATOM 1397 O O . ARG A 1 182 ? -20.112 2.608 23.798 1.00 89.50 182 ARG A O 1
ATOM 1404 N N . ARG A 1 183 ? -20.764 0.619 24.602 1.00 90.25 183 ARG A N 1
ATOM 1405 C CA . ARG A 1 183 ? -21.315 1.157 25.861 1.00 90.25 183 ARG A CA 1
ATOM 1406 C C . ARG A 1 183 ? -20.224 1.769 26.746 1.00 90.25 183 ARG A C 1
ATOM 1408 O O . ARG A 1 183 ? -19.050 1.405 26.641 1.00 90.25 183 ARG A O 1
ATOM 1415 N N . LEU A 1 184 ? -20.622 2.703 27.609 1.00 87.44 184 LEU A N 1
ATOM 1416 C CA . LEU A 1 184 ? -19.714 3.393 28.532 1.00 87.44 184 LEU A CA 1
ATOM 1417 C C . LEU A 1 184 ? -19.180 2.476 29.636 1.00 87.44 184 LEU A C 1
ATOM 1419 O O . LEU A 1 184 ? -18.028 2.645 30.039 1.00 87.44 184 LEU A O 1
ATOM 1423 N N . ASP A 1 185 ? -20.005 1.530 30.087 1.00 89.38 185 ASP A N 1
ATOM 1424 C CA . ASP A 1 185 ? -19.724 0.630 31.202 1.00 89.38 185 ASP A CA 1
ATOM 1425 C C . ASP A 1 185 ? -20.202 -0.799 30.898 1.00 89.38 185 ASP A C 1
ATOM 1427 O O . ASP A 1 185 ? -21.126 -1.024 30.103 1.00 89.38 185 ASP A O 1
ATOM 1431 N N . HIS A 1 186 ? -19.566 -1.766 31.563 1.00 94.31 186 HIS A N 1
ATOM 1432 C CA . HIS A 1 186 ? -19.830 -3.196 31.418 1.00 94.31 186 HIS A CA 1
ATOM 1433 C C . HIS A 1 186 ? -19.665 -3.906 32.757 1.00 94.31 186 HIS A C 1
ATOM 1435 O O . HIS A 1 186 ? -18.646 -3.735 33.439 1.00 94.31 186 HIS A O 1
ATOM 1441 N N . THR A 1 187 ? -20.630 -4.751 33.114 1.00 95.62 187 THR A N 1
ATOM 1442 C CA . THR A 1 187 ? -20.465 -5.665 34.250 1.00 95.62 187 THR A CA 1
ATOM 1443 C C . THR A 1 187 ? -19.610 -6.867 33.848 1.00 95.62 187 THR A C 1
ATOM 1445 O O . THR A 1 187 ? -19.423 -7.162 32.666 1.00 95.62 187 THR A O 1
ATOM 1448 N N . TRP A 1 188 ? -19.058 -7.576 34.832 1.00 96.38 188 TRP A N 1
ATOM 1449 C CA . TRP A 1 188 ? -18.240 -8.757 34.551 1.00 96.38 188 TRP A CA 1
ATOM 1450 C C . TRP A 1 188 ? -19.061 -9.882 33.896 1.00 96.38 188 TRP A C 1
ATOM 1452 O O . TRP A 1 188 ? -18.607 -10.469 32.917 1.00 96.38 188 TRP A O 1
ATOM 1462 N N . ASP A 1 189 ? -20.286 -10.134 34.371 1.00 97.19 189 ASP A N 1
ATOM 1463 C CA . ASP A 1 189 ? -21.170 -11.196 33.854 1.00 97.19 189 ASP A CA 1
ATOM 1464 C C . ASP A 1 189 ? -21.622 -10.940 32.411 1.00 97.19 189 ASP A C 1
ATOM 1466 O O . ASP A 1 189 ? -21.698 -11.854 31.584 1.00 97.19 189 ASP A O 1
ATOM 1470 N N . GLU A 1 190 ? -21.868 -9.673 32.083 1.00 96.44 190 GLU A N 1
ATOM 1471 C CA . GLU A 1 190 ? -22.137 -9.232 30.719 1.00 96.44 190 GLU A CA 1
ATOM 1472 C C . GLU A 1 190 ? -20.959 -9.542 29.785 1.00 96.44 190 GLU A C 1
ATOM 1474 O O . GLU A 1 190 ? -21.144 -10.108 28.706 1.00 96.44 190 GLU A O 1
ATOM 1479 N N . VAL A 1 191 ? -19.732 -9.218 30.211 1.00 97.31 191 VAL A N 1
ATOM 1480 C CA . VAL A 1 191 ? -18.522 -9.516 29.430 1.00 97.31 191 VAL A CA 1
ATOM 1481 C C . VAL A 1 191 ? -18.282 -11.020 29.332 1.00 97.31 191 VAL A C 1
ATOM 1483 O O . VAL A 1 191 ? -17.907 -11.500 28.266 1.00 97.31 191 VAL A O 1
ATOM 1486 N N . ALA A 1 192 ? -18.538 -11.781 30.395 1.00 97.62 192 ALA A N 1
ATOM 1487 C CA . ALA A 1 192 ? -18.435 -13.236 30.372 1.00 97.62 192 ALA A CA 1
ATOM 1488 C C . ALA A 1 192 ? -19.364 -13.856 29.317 1.00 97.62 192 ALA A C 1
ATOM 1490 O O . ALA A 1 192 ? -18.936 -14.721 28.552 1.00 97.62 192 ALA A O 1
ATOM 1491 N N . THR A 1 193 ? -20.604 -13.366 29.237 1.00 97.25 193 THR A N 1
ATOM 1492 C CA . THR A 1 193 ? -21.593 -13.802 28.238 1.00 97.25 193 THR A CA 1
ATOM 1493 C C . THR A 1 193 ? -21.141 -13.455 26.819 1.00 97.25 193 THR A C 1
ATOM 1495 O O . THR A 1 193 ? -21.194 -14.299 25.926 1.00 97.25 193 THR A O 1
ATOM 1498 N N . PHE A 1 194 ? -20.635 -12.236 26.617 1.00 95.75 194 PHE A N 1
ATOM 1499 C CA . PHE A 1 194 ? -20.084 -11.791 25.336 1.00 95.75 194 PHE A CA 1
ATOM 1500 C C . PHE A 1 194 ? -18.896 -12.652 24.874 1.00 95.75 194 PHE A C 1
ATOM 1502 O O . PHE A 1 194 ? -18.841 -13.075 23.720 1.00 95.75 194 PHE A O 1
ATOM 1509 N N . VAL A 1 195 ? -17.959 -12.945 25.782 1.00 96.94 195 VAL A N 1
ATOM 1510 C CA . VAL A 1 195 ? -16.776 -13.771 25.497 1.00 96.94 195 VAL A CA 1
ATOM 1511 C C . VAL A 1 195 ? -17.168 -15.205 25.154 1.00 96.94 195 VAL A C 1
ATOM 1513 O O . VAL A 1 195 ? -16.633 -15.752 24.197 1.00 96.94 195 VAL A O 1
ATOM 1516 N N . ASP A 1 196 ? -18.109 -15.807 25.883 1.00 96.50 196 ASP A N 1
ATOM 1517 C CA . ASP A 1 196 ? -18.577 -17.164 25.578 1.00 96.50 196 ASP A CA 1
ATOM 1518 C C . ASP A 1 196 ? -19.308 -17.237 24.231 1.00 96.50 196 ASP A C 1
ATOM 1520 O O . ASP A 1 196 ? -19.118 -18.194 23.479 1.00 96.50 196 ASP A O 1
ATOM 1524 N N . ALA A 1 197 ? -20.108 -16.218 23.896 1.00 95.44 197 ALA A N 1
ATOM 1525 C CA . ALA A 1 197 ? -20.765 -16.133 22.595 1.00 95.44 197 ALA A CA 1
ATOM 1526 C C . ALA A 1 197 ? -19.740 -16.061 21.450 1.00 95.44 197 ALA A C 1
ATOM 1528 O O . ALA A 1 197 ? -19.899 -16.743 20.437 1.00 95.44 197 ALA A O 1
ATOM 1529 N N . LEU A 1 198 ? -18.671 -15.274 21.624 1.00 95.44 198 LEU A N 1
ATOM 1530 C CA . LEU A 1 198 ? -17.563 -15.210 20.671 1.00 95.44 198 LEU A CA 1
ATOM 1531 C C . LEU A 1 198 ? -16.782 -16.525 20.596 1.00 95.44 198 LEU A C 1
ATOM 1533 O O . LEU A 1 198 ? -16.508 -16.983 19.492 1.00 95.44 198 LEU A O 1
ATOM 1537 N N . ASP A 1 199 ? -16.440 -17.147 21.728 1.00 96.81 199 ASP A N 1
ATOM 1538 C CA . ASP A 1 199 ? -15.699 -18.418 21.759 1.00 96.81 199 ASP A CA 1
ATOM 1539 C C . ASP A 1 199 ? -16.420 -19.524 20.975 1.00 96.81 199 ASP A C 1
ATOM 1541 O O . ASP A 1 199 ? -15.788 -20.287 20.244 1.00 96.81 199 ASP A O 1
ATOM 1545 N N . GLY A 1 200 ? -17.758 -19.531 21.021 1.00 95.56 200 GLY A N 1
ATOM 1546 C CA . GLY A 1 200 ? -18.598 -20.426 20.222 1.00 95.56 200 GLY A CA 1
ATOM 1547 C C . GLY A 1 200 ? -18.458 -20.274 18.699 1.00 95.56 200 GLY A C 1
ATOM 1548 O O . GLY A 1 200 ? -18.968 -21.116 17.963 1.00 95.56 200 GLY A O 1
ATOM 1549 N N . LYS A 1 201 ? -17.767 -19.235 18.210 1.00 96.25 201 LYS A N 1
ATOM 1550 C CA . LYS A 1 201 ? -17.462 -19.001 16.787 1.00 96.25 201 LYS A CA 1
ATOM 1551 C C . LYS A 1 201 ? -16.068 -19.489 16.369 1.00 96.25 201 LYS A C 1
ATOM 1553 O O . LYS A 1 201 ? -15.651 -19.247 15.234 1.00 96.25 201 LYS A O 1
ATOM 1558 N N . ALA A 1 202 ? -15.329 -20.154 17.257 1.00 96.81 202 ALA A N 1
ATOM 1559 C CA . ALA A 1 202 ? -14.046 -20.767 16.932 1.00 96.81 202 ALA A CA 1
ATOM 1560 C C . ALA A 1 202 ? -14.184 -21.867 15.873 1.00 96.81 202 ALA A C 1
ATOM 1562 O O . ALA A 1 202 ? -14.982 -22.794 16.002 1.00 96.81 202 ALA A O 1
ATOM 1563 N N . ILE A 1 203 ? -13.372 -21.775 14.821 1.00 96.12 203 ILE A N 1
ATOM 1564 C CA . ILE A 1 203 ? -13.291 -22.814 13.799 1.00 96.12 203 ILE A CA 1
ATOM 1565 C C . ILE A 1 203 ? -12.483 -24.007 14.315 1.00 96.12 203 ILE A C 1
ATOM 1567 O O . ILE A 1 203 ? -11.490 -23.849 15.022 1.00 96.12 203 ILE A O 1
ATOM 1571 N N . LEU A 1 204 ? -12.866 -25.211 13.890 1.00 92.88 204 LEU A N 1
ATOM 1572 C CA . LEU A 1 204 ? -12.133 -26.435 14.226 1.00 92.88 204 LEU A CA 1
ATOM 1573 C C . LEU A 1 204 ? -10.819 -26.550 13.446 1.00 92.88 204 LEU A C 1
ATOM 1575 O O . LEU A 1 204 ? -9.805 -27.005 13.970 1.00 92.88 204 LEU A O 1
ATOM 1579 N N . THR A 1 205 ? -10.836 -26.156 12.171 1.00 93.56 205 THR A N 1
ATOM 1580 C CA . THR A 1 205 ? -9.659 -26.193 11.306 1.00 93.56 205 THR A CA 1
ATOM 1581 C C . THR A 1 205 ? -9.725 -25.119 10.231 1.00 93.56 205 THR A C 1
ATOM 1583 O O . THR A 1 205 ? -10.760 -24.875 9.616 1.00 93.56 205 THR A O 1
ATOM 1586 N N . ILE A 1 206 ? -8.579 -24.495 9.954 1.00 93.25 206 ILE A N 1
ATOM 1587 C CA . ILE A 1 206 ? -8.444 -23.531 8.856 1.00 93.25 206 ILE A CA 1
ATOM 1588 C C . ILE A 1 206 ? -8.565 -24.199 7.478 1.00 93.25 206 ILE A C 1
ATOM 1590 O O . ILE A 1 206 ? -8.863 -23.524 6.495 1.00 93.25 206 ILE A O 1
ATOM 1594 N N . ASN A 1 207 ? -8.336 -25.518 7.393 1.00 93.75 207 ASN A N 1
ATOM 1595 C CA . ASN A 1 207 ? -8.314 -26.259 6.128 1.00 93.75 207 ASN A CA 1
ATOM 1596 C C . ASN A 1 207 ? -9.649 -26.164 5.371 1.00 93.75 207 ASN A C 1
ATOM 1598 O O . ASN A 1 207 ? -9.632 -26.012 4.151 1.00 93.75 207 ASN A O 1
ATOM 1602 N N . ASP A 1 208 ? -10.774 -26.164 6.088 1.00 93.81 208 ASP A N 1
ATOM 1603 C CA . ASP A 1 208 ? -12.125 -26.095 5.508 1.00 93.81 208 ASP A CA 1
ATOM 1604 C C . ASP A 1 208 ? -12.383 -24.764 4.788 1.00 93.81 208 ASP A C 1
ATOM 1606 O O . ASP A 1 208 ? -13.206 -24.671 3.876 1.00 93.81 208 ASP A O 1
ATOM 1610 N N . TYR A 1 209 ? -11.627 -23.730 5.159 1.00 93.94 209 TYR A N 1
ATOM 1611 C CA . TYR A 1 209 ? -11.755 -22.383 4.617 1.00 93.94 209 TYR A CA 1
ATOM 1612 C C . TYR A 1 209 ? -10.725 -22.077 3.531 1.00 93.94 209 TYR A C 1
ATOM 1614 O O . TYR A 1 209 ? -10.926 -21.128 2.777 1.00 93.94 209 TYR A O 1
ATOM 1622 N N . ILE A 1 210 ? -9.669 -22.892 3.371 1.00 93.88 210 ILE A N 1
ATOM 1623 C CA . ILE A 1 210 ? -8.643 -22.713 2.326 1.00 93.88 210 ILE A CA 1
ATOM 1624 C C . ILE A 1 210 ? -9.241 -22.531 0.925 1.00 93.88 210 ILE A C 1
ATOM 1626 O O . ILE A 1 210 ? -8.754 -21.638 0.224 1.00 93.88 210 ILE A O 1
ATOM 1630 N N . PRO A 1 211 ? -10.276 -23.283 0.487 1.00 92.38 211 PRO A N 1
ATOM 1631 C CA . PRO A 1 211 ? -10.885 -23.090 -0.829 1.00 92.38 211 PRO A CA 1
ATOM 1632 C C . PRO A 1 211 ? -11.424 -21.672 -1.051 1.00 92.38 211 PRO A C 1
ATOM 1634 O O . PRO A 1 211 ? -11.297 -21.150 -2.159 1.00 92.38 211 PRO A O 1
ATOM 1637 N N . ARG A 1 212 ? -11.934 -21.034 0.012 1.00 90.75 212 ARG A N 1
ATOM 1638 C CA . ARG A 1 212 ? -12.562 -19.703 0.005 1.00 90.75 212 ARG A CA 1
ATOM 1639 C C . ARG A 1 212 ? -11.575 -18.539 0.124 1.00 90.75 212 ARG A C 1
ATOM 1641 O O . ARG A 1 212 ? -12.007 -17.403 0.271 1.00 90.75 212 ARG A O 1
ATOM 1648 N N . GLU A 1 213 ? -10.270 -18.815 0.059 1.00 91.19 213 GLU A N 1
ATOM 1649 C CA . GLU A 1 213 ? -9.216 -17.794 0.116 1.00 91.19 213 GLU A CA 1
ATOM 1650 C C . GLU A 1 213 ? -9.332 -16.891 1.369 1.00 91.19 213 GLU A C 1
ATOM 1652 O O . GLU A 1 213 ? -9.607 -15.693 1.261 1.00 91.19 213 GLU A O 1
ATOM 1657 N N . PRO A 1 214 ? -9.165 -17.452 2.581 1.00 93.44 214 PRO A N 1
ATOM 1658 C CA . PRO A 1 214 ? -9.487 -16.736 3.804 1.00 93.44 214 PRO A CA 1
ATOM 1659 C C . PRO A 1 214 ? -8.465 -15.629 4.082 1.00 93.44 214 PRO A C 1
ATOM 1661 O O . PRO A 1 214 ? -7.263 -15.796 3.862 1.00 93.44 214 PRO A O 1
ATOM 1664 N N . THR A 1 215 ? -8.950 -14.511 4.619 1.00 93.69 215 THR A N 1
ATOM 1665 C CA . THR A 1 215 ? -8.118 -13.437 5.167 1.00 93.69 215 THR A CA 1
ATOM 1666 C C . THR A 1 215 ? -8.175 -13.490 6.688 1.00 93.69 215 THR A C 1
ATOM 1668 O O . THR A 1 215 ? -9.248 -13.377 7.281 1.00 93.69 215 THR A O 1
ATOM 1671 N N . ILE A 1 216 ? -7.018 -13.658 7.326 1.00 95.50 216 ILE A N 1
ATOM 1672 C CA . ILE A 1 216 ? -6.903 -13.721 8.785 1.00 95.50 216 ILE A CA 1
ATOM 1673 C C . ILE A 1 216 ? -6.593 -12.325 9.327 1.00 95.50 216 ILE A C 1
ATOM 1675 O O . ILE A 1 216 ? -5.620 -11.694 8.910 1.00 95.50 216 ILE A O 1
ATOM 1679 N N . VAL A 1 217 ? -7.393 -11.864 10.285 1.00 95.12 217 VAL A N 1
ATOM 1680 C CA . VAL A 1 217 ? -7.184 -10.610 11.015 1.00 95.12 217 VAL A CA 1
ATOM 1681 C C . VAL A 1 217 ? -6.509 -10.916 12.343 1.00 95.12 217 VAL A C 1
ATOM 1683 O O . VAL A 1 217 ? -7.046 -11.663 13.157 1.00 95.12 217 VAL A O 1
ATOM 1686 N N . VAL A 1 218 ? -5.337 -10.332 12.572 1.00 94.19 218 VAL A N 1
ATOM 1687 C CA . VAL A 1 218 ? -4.567 -10.483 13.811 1.00 94.19 218 VAL A CA 1
ATOM 1688 C C . VAL A 1 218 ? -4.420 -9.154 14.537 1.00 94.19 218 VAL A C 1
ATOM 1690 O O . VAL A 1 218 ? -4.315 -8.100 13.922 1.00 94.19 218 VAL A O 1
ATOM 1693 N N . LEU A 1 219 ? -4.314 -9.206 15.860 1.00 91.44 219 LEU A N 1
ATOM 1694 C CA . LEU A 1 219 ? -4.103 -8.011 16.687 1.00 91.44 219 LEU A CA 1
ATOM 1695 C C . LEU A 1 219 ? -2.652 -7.509 16.670 1.00 91.44 219 LEU A C 1
ATOM 1697 O O . LEU A 1 219 ? -2.344 -6.455 17.218 1.00 91.44 219 LEU A O 1
ATOM 1701 N N . ARG A 1 220 ? -1.719 -8.297 16.112 1.00 86.75 220 ARG A N 1
ATOM 1702 C CA . ARG A 1 220 ? -0.278 -8.016 16.172 1.00 86.75 220 ARG A CA 1
ATOM 1703 C C . ARG A 1 220 ? 0.432 -8.290 14.866 1.00 86.75 220 ARG A C 1
ATOM 1705 O O . ARG A 1 220 ? 0.245 -9.335 14.246 1.00 86.75 220 ARG A O 1
ATOM 1712 N N . ASN A 1 221 ? 1.346 -7.388 14.520 1.00 85.12 221 ASN A N 1
ATOM 1713 C CA . ASN A 1 221 ? 2.204 -7.534 13.348 1.00 85.12 221 ASN A CA 1
ATOM 1714 C C . ASN A 1 221 ? 3.097 -8.784 13.414 1.00 85.12 221 ASN A C 1
ATOM 1716 O O . ASN A 1 221 ? 3.303 -9.421 12.384 1.00 85.12 221 ASN A O 1
ATOM 1720 N N . GLU A 1 222 ? 3.572 -9.175 14.601 1.00 83.81 222 GLU A N 1
ATOM 1721 C CA . GLU A 1 222 ? 4.469 -10.331 14.791 1.00 83.81 222 GLU A CA 1
ATOM 1722 C C . GLU A 1 222 ? 3.848 -11.674 14.371 1.00 83.81 222 GLU A C 1
ATOM 1724 O O . GLU A 1 222 ? 4.561 -12.590 13.969 1.00 83.81 222 GLU A O 1
ATOM 1729 N N . LEU A 1 223 ? 2.514 -11.775 14.380 1.00 88.19 223 LEU A N 1
ATOM 1730 C CA . LEU A 1 223 ? 1.793 -12.981 13.967 1.00 88.19 223 LEU A CA 1
ATOM 1731 C C . LEU A 1 223 ? 1.619 -13.087 12.445 1.00 88.19 223 LEU A C 1
ATOM 1733 O O . LEU A 1 223 ? 1.310 -14.168 11.942 1.00 88.19 223 LEU A O 1
ATOM 1737 N N . ARG A 1 224 ? 1.824 -11.995 11.693 1.00 90.25 224 ARG A N 1
ATOM 1738 C CA . ARG A 1 224 ? 1.520 -11.949 10.252 1.00 90.25 224 ARG A CA 1
ATOM 1739 C C . ARG A 1 224 ? 2.401 -12.897 9.453 1.00 90.25 224 ARG A C 1
ATOM 1741 O O . ARG A 1 224 ? 1.875 -13.769 8.771 1.00 90.25 224 ARG A O 1
ATOM 1748 N N . ALA A 1 225 ? 3.720 -12.771 9.573 1.00 88.19 225 ALA A N 1
ATOM 1749 C CA . ALA A 1 225 ? 4.676 -13.602 8.843 1.00 88.19 225 ALA A CA 1
ATOM 1750 C C . ALA A 1 225 ? 4.527 -15.120 9.112 1.00 88.19 225 ALA A C 1
ATOM 1752 O O . ALA A 1 225 ? 4.414 -15.876 8.139 1.00 88.19 225 ALA A O 1
ATOM 1753 N N . PRO A 1 226 ? 4.485 -15.610 10.374 1.00 89.88 226 PRO A N 1
ATOM 1754 C CA . PRO A 1 226 ? 4.372 -17.047 10.632 1.00 89.88 226 PRO A CA 1
ATOM 1755 C C . PRO A 1 226 ? 3.039 -17.635 10.149 1.00 89.88 226 PRO A C 1
ATOM 1757 O O . PRO A 1 226 ? 3.044 -18.690 9.510 1.00 89.88 226 PRO A O 1
ATOM 1760 N N . LEU A 1 227 ? 1.912 -16.950 10.381 1.00 93.19 227 LEU A N 1
ATOM 1761 C CA . LEU A 1 227 ? 0.602 -17.415 9.908 1.00 93.19 227 LEU A CA 1
ATOM 1762 C C . LEU A 1 227 ? 0.497 -17.358 8.382 1.00 93.19 227 LEU A C 1
ATOM 1764 O O . LEU A 1 227 ? -0.005 -18.297 7.765 1.00 93.19 227 LEU A O 1
ATOM 1768 N N . PHE A 1 228 ? 1.028 -16.304 7.757 1.00 94.25 228 PHE A N 1
ATOM 1769 C CA . PHE A 1 228 ? 1.047 -16.174 6.302 1.00 94.25 228 PHE A CA 1
ATOM 1770 C C . PHE A 1 228 ? 1.811 -17.324 5.653 1.00 94.25 228 PHE A C 1
ATOM 1772 O O . PHE A 1 228 ? 1.301 -17.929 4.714 1.00 94.25 228 PHE A O 1
ATOM 1779 N N . LYS A 1 229 ? 2.986 -17.687 6.186 1.00 93.00 229 LYS A N 1
ATOM 1780 C CA . LYS A 1 229 ? 3.760 -18.833 5.691 1.00 93.00 229 LYS A CA 1
ATOM 1781 C C . LYS A 1 229 ? 2.939 -20.125 5.723 1.00 93.00 229 LYS A C 1
ATOM 1783 O O . LYS A 1 229 ? 2.884 -20.831 4.718 1.00 93.00 229 LYS A O 1
ATOM 1788 N N . GLN A 1 230 ? 2.281 -20.427 6.845 1.00 92.94 230 GLN A N 1
ATOM 1789 C CA . GLN A 1 230 ? 1.448 -21.631 6.961 1.00 92.94 230 GLN A CA 1
ATOM 1790 C C . GLN A 1 230 ? 0.279 -21.618 5.967 1.00 92.94 230 GLN A C 1
ATOM 1792 O O . GLN A 1 230 ? 0.000 -22.629 5.320 1.00 92.94 230 GLN A O 1
ATOM 1797 N N . LEU A 1 231 ? -0.382 -20.468 5.823 1.00 94.38 231 LEU A N 1
ATOM 1798 C CA . LEU A 1 231 ? -1.545 -20.313 4.957 1.00 94.38 231 LEU A CA 1
ATOM 1799 C C . LEU A 1 231 ? -1.179 -20.407 3.470 1.00 94.38 231 LEU A C 1
ATOM 1801 O O . LEU A 1 231 ? -1.867 -21.083 2.709 1.00 94.38 231 LEU A O 1
ATOM 1805 N N . VAL A 1 232 ? -0.059 -19.804 3.069 1.00 94.81 232 VAL A N 1
ATOM 1806 C CA . VAL A 1 232 ? 0.463 -19.862 1.698 1.00 94.81 232 VAL A CA 1
ATOM 1807 C C . VAL A 1 232 ? 0.844 -21.284 1.301 1.00 94.81 232 VAL A C 1
ATOM 1809 O O . VAL A 1 232 ? 0.482 -21.710 0.208 1.00 94.81 232 VAL A O 1
ATOM 1812 N N . ILE A 1 233 ? 1.507 -22.042 2.183 1.00 93.94 233 ILE A N 1
ATOM 1813 C CA . ILE A 1 233 ? 1.851 -23.450 1.921 1.00 93.94 233 ILE A CA 1
ATOM 1814 C C . ILE A 1 233 ? 0.577 -24.277 1.697 1.00 93.94 233 ILE A C 1
ATOM 1816 O O . ILE A 1 233 ? 0.466 -24.991 0.700 1.00 93.94 233 ILE A O 1
ATOM 1820 N N . LYS A 1 234 ? -0.419 -24.135 2.584 1.00 93.94 234 LYS A N 1
ATOM 1821 C CA . LYS A 1 234 ? -1.710 -24.832 2.460 1.00 93.94 234 LYS A CA 1
ATOM 1822 C C . LYS A 1 234 ? -2.456 -24.444 1.183 1.00 93.94 234 LYS A C 1
ATOM 1824 O O . LYS A 1 234 ? -2.993 -25.313 0.502 1.00 93.94 234 LYS A O 1
ATOM 1829 N N . ARG A 1 235 ? -2.473 -23.154 0.835 1.00 93.75 235 ARG A N 1
ATOM 1830 C CA . ARG A 1 235 ? -3.157 -22.644 -0.361 1.00 93.75 235 ARG A CA 1
ATOM 1831 C C . ARG A 1 235 ? -2.476 -23.100 -1.651 1.00 93.75 235 ARG A C 1
ATOM 1833 O O . ARG A 1 235 ? -3.173 -23.533 -2.561 1.00 93.75 235 ARG A O 1
ATOM 1840 N N . ALA A 1 236 ? -1.146 -23.047 -1.719 1.00 93.81 236 ALA A N 1
ATOM 1841 C CA . ALA A 1 236 ? -0.388 -23.539 -2.869 1.00 93.81 236 ALA A CA 1
ATOM 1842 C C . ALA A 1 236 ? -0.616 -25.044 -3.079 1.00 93.81 236 ALA A C 1
ATOM 1844 O O . ALA A 1 236 ? -0.890 -25.468 -4.199 1.00 93.81 236 ALA A O 1
ATOM 1845 N N . SER A 1 237 ? -0.606 -25.824 -1.991 1.00 93.12 237 SER A N 1
ATOM 1846 C CA . SER A 1 237 ? -0.924 -27.255 -2.020 1.00 93.12 237 SER A CA 1
ATOM 1847 C C . SER A 1 237 ? -2.348 -27.523 -2.523 1.00 93.12 237 SER A C 1
ATOM 1849 O O . SER A 1 237 ? -2.517 -28.312 -3.449 1.00 93.12 237 SER A O 1
ATOM 1851 N N . PHE A 1 238 ? -3.354 -26.812 -1.995 1.00 94.12 238 PHE A N 1
ATOM 1852 C CA . PHE A 1 238 ? -4.749 -26.928 -2.440 1.00 94.12 238 PHE A CA 1
ATOM 1853 C C . PHE A 1 238 ? -4.935 -26.592 -3.929 1.00 94.12 238 PHE A C 1
ATOM 1855 O O . PHE A 1 238 ? -5.711 -27.244 -4.618 1.00 94.12 238 PHE A O 1
ATOM 1862 N N . LEU A 1 239 ? -4.220 -25.585 -4.438 1.00 93.88 239 LEU A N 1
ATOM 1863 C CA . LEU A 1 239 ? -4.280 -25.182 -5.846 1.00 93.88 239 LEU A CA 1
ATOM 1864 C C . LEU A 1 239 ? -3.375 -26.020 -6.763 1.00 93.88 239 LEU A C 1
ATOM 1866 O O . LEU A 1 239 ? -3.295 -25.727 -7.957 1.00 93.88 239 LEU A O 1
ATOM 1870 N N . HIS A 1 240 ? -2.667 -27.018 -6.223 1.00 92.38 240 HIS A N 1
ATOM 1871 C CA . HIS A 1 240 ? -1.649 -27.794 -6.935 1.00 92.38 240 HIS A CA 1
ATOM 1872 C C . HIS A 1 240 ? -0.598 -26.907 -7.631 1.00 92.38 240 HIS A C 1
ATOM 1874 O O . HIS A 1 240 ? -0.163 -27.180 -8.751 1.00 92.38 240 HIS A O 1
ATOM 1880 N N . LYS A 1 241 ? -0.203 -25.808 -6.977 1.00 91.50 241 LYS A N 1
ATOM 1881 C CA . LYS A 1 241 ? 0.784 -24.852 -7.489 1.00 91.50 241 LYS A CA 1
ATOM 1882 C C . LYS A 1 241 ? 2.138 -25.057 -6.819 1.00 91.50 241 LYS A C 1
ATOM 1884 O O . LYS A 1 241 ? 2.236 -25.246 -5.608 1.00 91.50 241 LYS A O 1
ATOM 1889 N N . ARG A 1 242 ? 3.195 -24.931 -7.621 1.00 90.19 242 ARG A N 1
ATOM 1890 C CA . ARG A 1 242 ? 4.580 -24.883 -7.152 1.00 90.19 242 ARG A CA 1
ATOM 1891 C C . ARG A 1 242 ? 4.819 -23.604 -6.345 1.00 90.19 242 ARG A C 1
ATOM 1893 O O . ARG A 1 242 ? 4.594 -22.512 -6.863 1.00 90.19 242 ARG A O 1
ATOM 1900 N N . LEU A 1 243 ? 5.279 -23.739 -5.101 1.00 94.38 243 LEU A N 1
ATOM 1901 C CA . LEU A 1 243 ? 5.632 -22.600 -4.256 1.00 94.38 243 LEU A CA 1
ATOM 1902 C C . LEU A 1 243 ? 7.106 -22.233 -4.446 1.00 94.38 243 LEU A C 1
ATOM 1904 O O . LEU A 1 243 ? 7.980 -23.054 -4.178 1.00 94.38 243 LEU A O 1
ATOM 1908 N N . ALA A 1 244 ? 7.377 -20.996 -4.852 1.00 94.69 244 ALA A N 1
ATOM 1909 C CA . ALA A 1 244 ? 8.715 -20.417 -4.833 1.00 94.69 244 ALA A CA 1
ATOM 1910 C C . ALA A 1 244 ? 8.921 -19.597 -3.553 1.00 94.69 244 ALA A C 1
ATOM 1912 O O . ALA A 1 244 ? 7.993 -18.941 -3.075 1.00 94.69 244 ALA A O 1
ATOM 1913 N N . ALA A 1 245 ? 10.135 -19.597 -3.013 1.00 94.94 245 ALA A N 1
ATOM 1914 C CA . ALA A 1 245 ? 10.534 -18.762 -1.887 1.00 94.94 245 ALA A CA 1
ATOM 1915 C C . ALA A 1 245 ? 11.807 -17.994 -2.241 1.00 94.94 245 ALA A C 1
ATOM 1917 O O . ALA A 1 245 ? 12.719 -18.543 -2.845 1.00 94.94 245 ALA A O 1
ATOM 1918 N N . PHE A 1 246 ? 11.880 -16.717 -1.874 1.00 93.88 246 PHE A N 1
ATOM 1919 C CA . PHE A 1 246 ? 13.064 -15.893 -2.110 1.00 93.88 246 PHE A CA 1
ATOM 1920 C C . PHE A 1 246 ? 13.314 -14.940 -0.954 1.00 93.88 246 PHE A C 1
ATOM 1922 O O . PHE A 1 246 ? 12.406 -14.579 -0.203 1.00 93.88 246 PHE A O 1
ATOM 1929 N N . ARG A 1 247 ? 14.574 -14.539 -0.794 1.00 91.38 247 ARG A N 1
ATOM 1930 C CA . ARG A 1 247 ? 15.017 -13.705 0.324 1.00 91.38 247 ARG A CA 1
ATOM 1931 C C . ARG A 1 247 ? 15.406 -12.318 -0.149 1.00 91.38 247 ARG A C 1
ATOM 1933 O O . ARG A 1 247 ? 16.040 -12.159 -1.191 1.00 91.38 247 ARG A O 1
ATOM 1940 N N . SER A 1 248 ? 15.066 -11.330 0.666 1.00 91.25 248 SER A N 1
ATOM 1941 C CA . SER A 1 248 ? 15.636 -9.996 0.545 1.00 91.25 248 SER A CA 1
ATOM 1942 C C . SER A 1 248 ? 17.146 -10.050 0.785 1.00 91.25 248 SER A C 1
ATOM 1944 O O . SER A 1 248 ? 17.656 -10.895 1.526 1.00 91.25 248 SER A O 1
ATOM 1946 N N . VAL A 1 249 ? 17.871 -9.147 0.132 1.00 88.19 249 VAL A N 1
ATOM 1947 C CA . VAL A 1 249 ? 19.326 -9.047 0.226 1.00 88.19 249 VAL A CA 1
ATOM 1948 C C . VAL A 1 249 ? 19.671 -7.969 1.234 1.00 88.19 249 VAL A C 1
ATOM 1950 O O . VAL A 1 249 ? 19.438 -6.786 0.991 1.00 88.19 249 VAL A O 1
ATOM 1953 N N . ASP A 1 250 ? 20.254 -8.377 2.349 1.00 87.19 250 ASP A N 1
ATOM 1954 C CA . ASP A 1 250 ? 20.735 -7.453 3.362 1.00 87.19 250 ASP A CA 1
ATOM 1955 C C . ASP A 1 250 ? 22.220 -7.144 3.125 1.00 87.19 250 ASP A C 1
ATOM 1957 O O . ASP A 1 250 ? 23.042 -8.040 2.922 1.00 87.19 250 ASP A O 1
ATOM 1961 N N . THR A 1 251 ? 22.556 -5.858 3.156 1.00 83.44 251 THR A N 1
ATOM 1962 C CA . THR A 1 251 ? 23.926 -5.343 3.043 1.00 83.44 251 THR A CA 1
ATOM 1963 C C . THR A 1 251 ? 24.268 -4.541 4.289 1.00 83.44 251 THR A C 1
ATOM 1965 O O . THR A 1 251 ? 23.407 -3.863 4.852 1.00 83.44 251 THR A O 1
ATOM 1968 N N . PHE A 1 252 ? 25.520 -4.621 4.724 1.00 77.25 252 PHE A N 1
ATOM 1969 C CA . PHE A 1 252 ? 26.048 -3.829 5.831 1.00 77.25 252 PHE A CA 1
ATOM 1970 C C . PHE A 1 252 ? 27.042 -2.787 5.296 1.00 77.25 252 PHE A C 1
ATOM 1972 O O . PHE A 1 252 ? 27.555 -2.917 4.185 1.00 77.25 252 PHE A O 1
ATOM 1979 N N . ALA A 1 253 ? 27.352 -1.753 6.084 1.00 67.12 253 ALA A N 1
ATOM 1980 C CA . ALA A 1 253 ? 28.242 -0.655 5.680 1.00 67.12 253 ALA A CA 1
ATOM 1981 C C . ALA A 1 253 ? 29.629 -1.101 5.155 1.00 67.12 253 ALA A C 1
ATOM 1983 O O . ALA A 1 253 ? 30.250 -0.378 4.383 1.00 67.12 253 ALA A O 1
ATOM 1984 N N . ARG A 1 254 ? 30.112 -2.287 5.554 1.00 65.25 254 ARG A N 1
ATOM 1985 C CA . ARG A 1 254 ? 31.401 -2.870 5.127 1.00 65.25 254 ARG A CA 1
ATOM 1986 C C . ARG A 1 254 ? 31.288 -3.942 4.024 1.00 65.25 254 ARG A C 1
ATOM 1988 O O . ARG A 1 254 ? 32.291 -4.580 3.726 1.00 65.25 254 ARG A O 1
ATOM 1995 N N . GLY A 1 255 ? 30.105 -4.158 3.437 1.00 68.88 255 GLY A N 1
ATOM 1996 C CA . GLY A 1 255 ? 29.874 -5.147 2.373 1.00 68.88 255 GLY A CA 1
ATOM 1997 C C . GLY A 1 255 ? 28.804 -6.190 2.718 1.00 68.88 255 GLY A C 1
ATOM 1998 O O . GLY A 1 255 ? 27.788 -5.874 3.342 1.00 68.88 255 GLY A O 1
ATOM 1999 N N . ASP A 1 256 ? 29.021 -7.434 2.287 1.00 70.31 256 ASP A N 1
ATOM 2000 C CA . ASP A 1 256 ? 28.083 -8.539 2.506 1.00 70.31 256 ASP A CA 1
ATOM 2001 C C . ASP A 1 256 ? 28.024 -8.975 3.975 1.00 70.31 256 ASP A C 1
ATOM 2003 O O . ASP A 1 256 ? 29.023 -8.989 4.698 1.00 70.31 256 ASP A O 1
ATOM 2007 N N . LEU A 1 257 ? 26.831 -9.380 4.416 1.00 71.56 257 LEU A N 1
ATOM 2008 C CA . LEU A 1 257 ? 26.628 -9.887 5.769 1.00 71.56 257 LEU A CA 1
ATOM 2009 C C . LEU A 1 257 ? 27.195 -11.305 5.934 1.00 71.56 257 LEU A C 1
ATOM 2011 O O . LEU A 1 257 ? 26.839 -12.200 5.150 1.00 71.56 257 LEU A O 1
ATOM 2015 N N . PRO A 1 258 ? 27.981 -11.549 7.001 1.00 75.06 258 PRO A N 1
ATOM 2016 C CA . PRO A 1 258 ? 28.392 -12.892 7.388 1.00 75.06 258 PRO A CA 1
ATOM 2017 C C . PRO A 1 258 ? 27.181 -13.808 7.638 1.00 75.06 258 PRO A C 1
ATOM 2019 O O . PRO A 1 258 ? 26.137 -13.328 8.095 1.00 75.06 258 PRO A O 1
ATOM 2022 N N . PRO A 1 259 ? 27.298 -15.130 7.401 1.00 77.62 259 PRO A N 1
ATOM 2023 C CA . PRO A 1 259 ? 26.170 -16.062 7.502 1.00 77.62 259 PRO A CA 1
ATOM 2024 C C . PRO A 1 259 ? 25.418 -16.014 8.840 1.00 77.62 259 PRO A C 1
ATOM 2026 O O . PRO A 1 259 ? 24.188 -16.025 8.847 1.00 77.62 259 PRO A O 1
ATOM 2029 N N . ALA A 1 260 ? 26.140 -15.886 9.960 1.00 73.06 260 ALA A N 1
ATOM 2030 C CA . ALA A 1 260 ? 25.551 -15.795 11.298 1.00 73.06 260 ALA A CA 1
ATOM 2031 C C . ALA A 1 260 ? 24.622 -14.576 11.454 1.00 73.06 260 ALA A C 1
ATOM 2033 O O . ALA A 1 260 ? 23.541 -14.678 12.029 1.00 73.06 260 ALA A O 1
ATOM 2034 N N . VAL A 1 261 ? 25.004 -13.434 10.876 1.00 76.06 261 VAL A N 1
ATOM 2035 C CA . VAL A 1 261 ? 24.213 -12.198 10.945 1.00 76.06 261 VAL A CA 1
ATOM 2036 C C . VAL A 1 261 ? 23.031 -12.246 9.981 1.00 76.06 261 VAL A C 1
ATOM 2038 O O . VAL A 1 261 ? 21.970 -11.721 10.291 1.00 76.06 261 VAL A O 1
ATOM 2041 N N . ARG A 1 262 ? 23.170 -12.927 8.837 1.00 79.00 262 ARG A N 1
ATOM 2042 C CA . ARG A 1 262 ? 22.089 -13.092 7.850 1.00 79.00 262 ARG A CA 1
ATOM 2043 C C . ARG A 1 262 ? 20.889 -13.868 8.403 1.00 79.00 262 ARG A C 1
ATOM 2045 O O . ARG A 1 262 ? 19.752 -13.586 8.043 1.00 79.00 262 ARG A O 1
ATOM 2052 N N . ALA A 1 263 ? 21.127 -14.858 9.263 1.00 78.62 263 ALA A N 1
ATOM 2053 C CA . ALA A 1 263 ? 20.040 -15.576 9.927 1.00 78.62 263 ALA A CA 1
ATOM 2054 C C . ALA A 1 263 ? 19.291 -14.668 10.917 1.00 78.62 263 ALA A C 1
ATOM 2056 O O . ALA A 1 263 ? 18.064 -14.672 10.954 1.00 78.62 263 ALA A O 1
ATOM 2057 N N . LEU A 1 264 ? 20.028 -13.848 11.669 1.00 79.50 264 LEU A N 1
ATOM 2058 C CA . LEU A 1 264 ? 19.458 -12.906 12.633 1.00 79.50 264 LEU A CA 1
ATOM 2059 C C . LEU A 1 264 ? 18.755 -11.726 11.960 1.00 79.50 264 LEU A C 1
ATOM 2061 O O . LEU A 1 264 ? 17.723 -11.277 12.452 1.00 79.50 264 LEU A O 1
ATOM 2065 N N . SER A 1 265 ? 19.259 -11.254 10.817 1.00 79.94 265 SER A N 1
ATOM 2066 C CA . SER A 1 265 ? 18.623 -10.167 10.071 1.00 79.94 265 SER A CA 1
ATOM 2067 C C . SER A 1 265 ? 17.222 -10.553 9.585 1.00 79.94 265 SER A C 1
ATOM 2069 O O . SER A 1 265 ? 16.339 -9.701 9.476 1.00 79.94 265 SER A O 1
ATOM 2071 N N . ALA A 1 266 ? 16.975 -11.848 9.361 1.00 81.56 266 ALA A N 1
ATOM 2072 C CA . ALA A 1 266 ? 15.657 -12.355 9.004 1.00 81.56 266 ALA A CA 1
ATOM 2073 C C . ALA A 1 266 ? 14.624 -12.283 10.142 1.00 81.56 266 ALA A C 1
ATOM 2075 O O . ALA A 1 266 ? 13.427 -12.337 9.871 1.00 81.56 266 ALA A O 1
ATOM 2076 N N . LEU A 1 267 ? 15.078 -12.141 11.392 1.00 82.25 267 LEU A N 1
ATOM 2077 C CA . LEU A 1 267 ? 14.235 -12.024 12.587 1.00 82.25 267 LEU A CA 1
ATOM 2078 C C . LEU A 1 267 ? 13.945 -10.568 12.972 1.00 82.25 267 LEU A C 1
ATOM 2080 O O . LEU A 1 267 ? 13.241 -10.317 13.948 1.00 82.25 267 LEU A O 1
ATOM 2084 N N . LEU A 1 268 ? 14.509 -9.604 12.240 1.00 81.94 268 LEU A N 1
ATOM 2085 C CA . LEU A 1 268 ? 14.290 -8.190 12.509 1.00 81.94 268 LEU A CA 1
ATOM 2086 C C . LEU A 1 268 ? 12.829 -7.814 12.292 1.00 81.94 268 LEU A C 1
ATOM 2088 O O . LEU A 1 268 ? 12.188 -8.270 11.342 1.00 81.94 268 LEU A O 1
ATOM 2092 N N . ASN A 1 269 ? 12.334 -6.918 13.146 1.00 78.31 269 ASN A N 1
ATOM 2093 C CA . ASN A 1 269 ? 11.029 -6.304 12.958 1.00 78.31 269 ASN A CA 1
ATOM 2094 C C . ASN A 1 269 ? 10.990 -5.613 11.578 1.00 78.31 269 ASN A C 1
ATOM 2096 O O . ASN A 1 269 ? 11.817 -4.736 11.334 1.00 78.31 269 ASN A O 1
ATOM 2100 N N . PRO A 1 270 ? 10.049 -5.954 10.679 1.00 78.12 270 PRO A N 1
ATOM 2101 C CA . PRO A 1 270 ? 9.985 -5.350 9.351 1.00 78.12 270 PRO A CA 1
ATOM 2102 C C . PRO A 1 270 ? 9.937 -3.816 9.358 1.00 78.12 270 PRO A C 1
ATOM 2104 O O . PRO A 1 270 ? 10.438 -3.208 8.415 1.00 78.12 270 PRO A O 1
ATOM 2107 N N . GLU A 1 271 ? 9.401 -3.187 10.411 1.00 79.56 271 GLU A N 1
ATOM 2108 C CA . GLU A 1 271 ? 9.347 -1.722 10.554 1.00 79.56 271 GLU A CA 1
ATOM 2109 C C . GLU A 1 271 ? 10.741 -1.069 10.598 1.00 79.56 271 GLU A C 1
ATOM 2111 O O . GLU A 1 271 ? 10.899 0.042 10.103 1.00 79.56 271 GLU A O 1
ATOM 2116 N N . VAL A 1 272 ? 11.783 -1.763 11.087 1.00 81.62 272 VAL A N 1
ATOM 2117 C CA . VAL A 1 272 ? 13.169 -1.241 11.024 1.00 81.62 272 VAL A CA 1
ATOM 2118 C C . VAL A 1 272 ? 13.781 -1.336 9.621 1.00 81.62 272 VAL A C 1
ATOM 2120 O O . VAL A 1 272 ? 14.866 -0.818 9.374 1.00 81.62 272 VAL A O 1
ATOM 2123 N N . THR A 1 273 ? 13.092 -2.007 8.696 1.00 83.12 273 THR A N 1
ATOM 2124 C CA . THR A 1 273 ? 13.481 -2.174 7.291 1.00 83.12 273 THR A CA 1
ATOM 2125 C C . THR A 1 273 ? 12.409 -1.630 6.342 1.00 83.12 273 THR A C 1
ATOM 2127 O O . THR A 1 273 ? 12.100 -2.258 5.331 1.00 83.12 273 THR A O 1
ATOM 2130 N N . ASP A 1 274 ? 11.799 -0.489 6.678 1.00 83.06 274 ASP A N 1
ATOM 2131 C CA . ASP A 1 274 ? 10.752 0.186 5.886 1.00 83.06 274 ASP A CA 1
ATOM 2132 C C . ASP A 1 274 ? 9.549 -0.718 5.515 1.00 83.06 274 ASP A C 1
ATOM 2134 O O . ASP A 1 274 ? 8.849 -0.494 4.524 1.00 83.06 274 ASP A O 1
ATOM 2138 N N . GLY A 1 275 ? 9.301 -1.767 6.304 1.00 85.06 275 GLY A N 1
ATOM 2139 C CA . GLY A 1 275 ? 8.264 -2.773 6.074 1.00 85.06 275 GLY A CA 1
ATOM 2140 C C . GLY A 1 275 ? 8.643 -3.900 5.103 1.00 85.06 275 GLY A C 1
ATOM 2141 O O . GLY A 1 275 ? 7.790 -4.745 4.827 1.00 85.06 275 GLY A O 1
ATOM 2142 N N . LEU A 1 276 ? 9.877 -3.942 4.579 1.00 89.50 276 LEU A N 1
ATOM 2143 C CA . LEU A 1 276 ? 10.318 -4.996 3.657 1.00 89.50 276 LEU A CA 1
ATOM 2144 C C . LEU A 1 276 ? 10.497 -6.349 4.374 1.00 89.50 276 LEU A C 1
ATOM 2146 O O . LEU A 1 276 ? 11.308 -6.447 5.306 1.00 89.50 276 LEU A O 1
ATOM 2150 N N . PRO A 1 277 ? 9.830 -7.426 3.912 1.00 89.88 277 PRO A N 1
ATOM 2151 C CA . PRO A 1 277 ? 10.000 -8.749 4.499 1.00 89.88 277 PRO A CA 1
ATOM 2152 C C . PRO A 1 277 ? 11.408 -9.290 4.246 1.00 89.88 277 PRO A C 1
ATOM 2154 O O . PRO A 1 277 ? 12.014 -9.045 3.200 1.00 89.88 277 PRO A O 1
ATOM 2157 N N . ALA A 1 278 ? 11.920 -10.095 5.174 1.00 88.88 278 ALA A N 1
ATOM 2158 C CA . ALA A 1 278 ? 13.182 -10.805 4.972 1.00 88.88 278 ALA A CA 1
ATOM 2159 C C . ALA A 1 278 ? 13.057 -11.964 3.970 1.00 88.88 278 ALA A C 1
ATOM 2161 O O . ALA A 1 278 ? 13.976 -12.222 3.192 1.00 88.88 278 ALA A O 1
ATOM 2162 N N . GLN A 1 279 ? 11.919 -12.658 3.985 1.00 90.56 279 GLN A N 1
ATOM 2163 C CA . GLN A 1 279 ? 11.598 -13.758 3.082 1.00 90.56 279 GLN A CA 1
ATOM 2164 C C . GLN A 1 279 ? 10.207 -13.537 2.497 1.00 90.56 279 GLN A C 1
ATOM 2166 O O . GLN A 1 279 ? 9.289 -13.094 3.187 1.00 90.56 279 GLN A O 1
ATOM 2171 N N . MET A 1 280 ? 10.063 -13.873 1.224 1.00 93.62 280 MET A N 1
ATOM 2172 C CA . MET A 1 280 ? 8.816 -13.831 0.487 1.00 93.62 280 MET A CA 1
ATOM 2173 C C . MET A 1 280 ? 8.555 -15.168 -0.193 1.00 93.62 280 MET A C 1
ATOM 2175 O O . MET A 1 280 ? 9.463 -15.969 -0.412 1.00 93.62 280 MET A O 1
ATOM 2179 N N . PHE A 1 281 ? 7.293 -15.377 -0.541 1.00 95.75 281 PHE A N 1
ATOM 2180 C CA . PHE A 1 281 ? 6.808 -16.556 -1.240 1.00 95.75 281 PHE A CA 1
ATOM 2181 C C . PHE A 1 281 ? 6.088 -16.132 -2.507 1.00 95.75 281 PHE A C 1
ATOM 2183 O O . PHE A 1 281 ? 5.560 -15.021 -2.543 1.00 95.75 281 PHE A O 1
ATOM 2190 N N . TYR A 1 282 ? 6.029 -17.001 -3.510 1.00 96.12 282 TYR A N 1
ATOM 2191 C CA . TYR A 1 282 ? 5.301 -16.762 -4.746 1.00 96.12 282 TYR A CA 1
ATOM 2192 C C . TYR A 1 282 ? 4.672 -18.045 -5.297 1.00 96.12 282 TYR A C 1
ATOM 2194 O O . TYR A 1 282 ? 5.311 -19.092 -5.363 1.00 96.12 282 TYR A O 1
ATOM 2202 N N . PHE A 1 283 ? 3.430 -17.918 -5.750 1.00 94.69 283 PHE A N 1
ATOM 2203 C CA . PHE A 1 283 ? 2.783 -18.780 -6.733 1.00 94.69 283 PHE A CA 1
ATOM 2204 C C . PHE A 1 283 ? 1.790 -17.905 -7.522 1.00 94.69 283 PHE A C 1
ATOM 2206 O O . PHE A 1 283 ? 1.363 -16.863 -7.023 1.00 94.69 283 PHE A O 1
ATOM 2213 N N . ASP A 1 284 ? 1.419 -18.293 -8.742 1.00 93.25 284 ASP A N 1
ATOM 2214 C CA . ASP A 1 284 ? 0.409 -17.552 -9.518 1.00 93.25 284 ASP A CA 1
ATOM 2215 C C . ASP A 1 284 ? -0.957 -17.579 -8.806 1.00 93.25 284 ASP A C 1
ATOM 2217 O O . ASP A 1 284 ? -1.530 -18.652 -8.597 1.00 93.25 284 ASP A O 1
ATOM 2221 N N . GLY A 1 285 ? -1.447 -16.400 -8.412 1.00 92.88 285 GLY A N 1
ATOM 2222 C CA . GLY A 1 285 ? -2.656 -16.211 -7.607 1.00 92.88 285 GLY A CA 1
ATOM 2223 C C . GLY A 1 285 ? -2.412 -15.866 -6.131 1.00 92.88 285 GLY A C 1
ATOM 2224 O O . GLY A 1 285 ? -3.375 -15.689 -5.388 1.00 92.88 285 GLY A O 1
ATOM 2225 N N . ILE A 1 286 ? -1.158 -15.759 -5.678 1.00 96.00 286 ILE A N 1
ATOM 2226 C CA . ILE A 1 286 ? -0.842 -15.384 -4.291 1.00 96.00 286 ILE A CA 1
ATOM 2227 C C . ILE A 1 286 ? -1.298 -13.950 -3.970 1.00 96.00 286 ILE A C 1
ATOM 2229 O O . ILE A 1 286 ? -1.180 -13.050 -4.800 1.00 96.00 286 ILE A O 1
ATOM 2233 N N . ARG A 1 287 ? -1.777 -13.701 -2.747 1.00 95.19 287 ARG A N 1
ATOM 2234 C CA . ARG A 1 287 ? -2.171 -12.359 -2.290 1.00 95.19 287 ARG A CA 1
ATOM 2235 C C . ARG A 1 287 ? -1.049 -11.654 -1.536 1.00 95.19 287 ARG A C 1
ATOM 2237 O O . ARG A 1 287 ? -0.475 -12.206 -0.593 1.00 95.19 287 ARG A O 1
ATOM 2244 N N . TYR A 1 288 ? -0.818 -10.392 -1.888 1.00 95.81 288 TYR A N 1
ATOM 2245 C CA . TYR A 1 288 ? 0.097 -9.493 -1.189 1.00 95.81 288 TYR A CA 1
ATOM 2246 C C . TYR A 1 288 ? -0.594 -8.207 -0.744 1.00 95.81 288 TYR A C 1
ATOM 2248 O O . TYR A 1 288 ? -1.599 -7.793 -1.317 1.00 95.81 288 TYR A O 1
ATOM 2256 N N . SER A 1 289 ? 0.004 -7.543 0.242 1.00 92.31 289 SER A N 1
ATOM 2257 C CA . SER A 1 289 ? -0.261 -6.143 0.570 1.00 92.31 289 SER A CA 1
ATOM 2258 C C . SER A 1 289 ? 0.911 -5.277 0.100 1.00 92.31 289 SER A C 1
ATOM 2260 O O . SER A 1 289 ? 2.069 -5.617 0.343 1.00 92.31 289 SER A O 1
ATOM 2262 N N . ILE A 1 290 ? 0.627 -4.174 -0.587 1.00 91.75 290 ILE A N 1
ATOM 2263 C CA . ILE A 1 290 ? 1.636 -3.232 -1.089 1.00 91.75 290 ILE A CA 1
ATOM 2264 C C . ILE A 1 290 ? 2.153 -2.374 0.076 1.00 91.75 290 ILE A C 1
ATOM 2266 O O . ILE A 1 290 ? 1.368 -1.923 0.914 1.00 91.75 290 ILE A O 1
ATOM 2270 N N . ILE A 1 291 ? 3.468 -2.133 0.150 1.00 89.31 291 ILE A N 1
ATOM 2271 C CA . ILE A 1 291 ? 4.077 -1.388 1.275 1.00 89.31 291 ILE A CA 1
ATOM 2272 C C . ILE A 1 291 ? 4.434 0.069 0.949 1.00 89.31 291 ILE A C 1
ATOM 2274 O O . ILE A 1 291 ? 4.702 0.853 1.858 1.00 89.31 291 ILE A O 1
ATOM 2278 N N . ASP A 1 292 ? 4.432 0.462 -0.323 1.00 84.25 292 ASP A N 1
ATOM 2279 C CA . ASP A 1 292 ? 4.748 1.824 -0.767 1.00 84.25 292 ASP A CA 1
ATOM 2280 C C . ASP A 1 292 ? 3.579 2.489 -1.503 1.00 84.25 292 ASP A C 1
ATOM 2282 O O . ASP A 1 292 ? 2.568 1.852 -1.778 1.00 84.25 292 ASP A O 1
ATOM 2286 N N . SER A 1 293 ? 3.709 3.787 -1.780 1.00 79.38 293 SER A N 1
ATOM 2287 C CA . SER A 1 293 ? 2.694 4.575 -2.491 1.00 79.38 293 SER A CA 1
ATOM 2288 C C . SER A 1 293 ? 3.279 5.313 -3.693 1.00 79.38 293 SER A C 1
ATOM 2290 O O . SER A 1 293 ? 2.967 6.480 -3.912 1.00 79.38 293 SER A O 1
ATOM 2292 N N . ASP A 1 294 ? 4.169 4.652 -4.435 1.00 70.75 294 ASP A N 1
ATOM 2293 C CA . ASP A 1 294 ? 4.903 5.270 -5.547 1.00 70.75 294 ASP A CA 1
ATOM 2294 C C . ASP A 1 294 ? 4.023 5.624 -6.745 1.00 70.75 294 ASP A C 1
ATOM 2296 O O . ASP A 1 294 ? 4.269 6.632 -7.399 1.00 70.75 294 ASP A O 1
ATOM 2300 N N . LEU A 1 295 ? 3.025 4.788 -7.058 1.00 70.50 295 LEU A N 1
ATOM 2301 C CA . LEU A 1 295 ? 2.171 4.951 -8.242 1.00 70.50 295 LEU A CA 1
ATOM 2302 C C . LEU A 1 295 ? 0.684 4.869 -7.854 1.00 70.50 295 LEU A C 1
ATOM 2304 O O . LEU A 1 295 ? 0.005 3.904 -8.228 1.00 70.50 295 LEU A O 1
ATOM 2308 N N . PRO A 1 296 ? 0.148 5.848 -7.096 1.00 70.81 296 PRO A N 1
ATOM 2309 C CA . PRO A 1 296 ? -1.237 5.806 -6.640 1.00 70.81 296 PRO A CA 1
ATOM 2310 C C . PRO A 1 296 ? -2.272 5.715 -7.762 1.00 70.81 296 PRO A C 1
ATOM 2312 O O . PRO A 1 296 ? -3.302 5.070 -7.588 1.00 70.81 296 PRO A O 1
ATOM 2315 N N . GLN A 1 297 ? -1.970 6.298 -8.924 1.00 68.12 297 GLN A N 1
ATOM 2316 C CA . GLN A 1 297 ? -2.807 6.251 -10.123 1.00 68.12 297 GLN A CA 1
ATOM 2317 C C . GLN A 1 297 ? -2.987 4.834 -10.680 1.00 68.12 297 GLN A C 1
ATOM 2319 O O . GLN A 1 297 ? -4.011 4.545 -11.282 1.00 68.12 297 GLN A O 1
ATOM 2324 N N . LEU A 1 298 ? -2.025 3.939 -10.430 1.00 71.62 298 LEU A N 1
ATOM 2325 C CA . LEU A 1 298 ? -2.116 2.517 -10.779 1.00 71.62 298 LEU A CA 1
ATOM 2326 C C . LEU A 1 298 ? -2.534 1.670 -9.572 1.00 71.62 298 LEU A C 1
ATOM 2328 O O . LEU A 1 298 ? -2.205 0.489 -9.489 1.00 71.62 298 LEU A O 1
ATOM 2332 N N . ARG A 1 299 ? -3.153 2.293 -8.558 1.00 77.00 299 ARG A N 1
ATOM 2333 C CA . ARG A 1 299 ? -3.528 1.665 -7.281 1.00 77.00 299 ARG A CA 1
ATOM 2334 C C . ARG A 1 299 ? -2.355 1.022 -6.518 1.00 77.00 299 ARG A C 1
ATOM 2336 O O . ARG A 1 299 ? -2.582 0.241 -5.587 1.00 77.00 299 ARG A O 1
ATOM 2343 N N . ARG A 1 300 ? -1.101 1.381 -6.839 1.00 84.94 300 ARG A N 1
ATOM 2344 C CA . ARG A 1 300 ? 0.095 1.026 -6.057 1.00 84.94 300 ARG A CA 1
ATOM 2345 C C . ARG A 1 300 ? 0.203 1.972 -4.872 1.00 84.94 300 ARG A C 1
ATOM 2347 O O . ARG A 1 300 ? 0.938 2.959 -4.897 1.00 84.94 300 ARG A O 1
ATOM 2354 N N . VAL A 1 301 ? -0.598 1.678 -3.859 1.00 80.56 301 VAL A N 1
ATOM 2355 C CA . VAL A 1 301 ? -0.655 2.437 -2.613 1.00 80.56 301 VAL A CA 1
ATOM 2356 C C . VAL A 1 301 ? -0.477 1.520 -1.423 1.00 80.56 301 VAL A C 1
ATOM 2358 O O . VAL A 1 301 ? -0.938 0.376 -1.430 1.00 80.56 301 VAL A O 1
ATOM 2361 N N . ARG A 1 302 ? 0.168 2.044 -0.380 1.00 84.69 302 ARG A N 1
ATOM 2362 C CA . ARG A 1 302 ? 0.418 1.319 0.860 1.00 84.69 302 ARG A CA 1
ATOM 2363 C C . ARG A 1 302 ? -0.902 0.757 1.375 1.00 84.69 302 ARG A C 1
ATOM 2365 O O . ARG A 1 302 ? -1.908 1.460 1.383 1.00 84.69 302 ARG A O 1
ATOM 2372 N N . THR A 1 303 ? -0.886 -0.488 1.836 1.00 83.75 303 THR A N 1
ATOM 2373 C CA . THR A 1 303 ? -2.049 -1.269 2.293 1.00 83.75 303 THR A CA 1
ATOM 2374 C C . THR A 1 303 ? -3.064 -1.664 1.222 1.00 83.75 303 THR A C 1
ATOM 2376 O O . THR A 1 303 ? -3.981 -2.412 1.549 1.00 83.75 303 THR A O 1
ATOM 2379 N N . ASN A 1 304 ? -2.916 -1.276 -0.052 1.00 87.25 304 ASN A N 1
ATOM 2380 C CA . ASN A 1 304 ? -3.734 -1.928 -1.071 1.00 87.25 304 ASN A CA 1
ATOM 2381 C C . ASN A 1 304 ? -3.332 -3.398 -1.184 1.00 87.25 304 ASN A C 1
ATOM 2383 O O . ASN A 1 304 ? -2.152 -3.740 -1.052 1.00 87.25 304 ASN A O 1
ATOM 2387 N N . LEU A 1 305 ? -4.310 -4.266 -1.405 1.00 90.69 305 LEU A N 1
ATOM 2388 C CA . LEU A 1 305 ? -4.023 -5.654 -1.716 1.00 90.69 305 LEU A CA 1
ATOM 2389 C C . LEU A 1 305 ? -3.832 -5.808 -3.221 1.00 90.69 305 LEU A C 1
ATOM 2391 O O . LEU A 1 305 ? -4.311 -5.004 -4.019 1.00 90.69 305 LEU A O 1
ATOM 2395 N N . CYS A 1 306 ? -3.095 -6.841 -3.596 1.00 92.38 306 CYS A N 1
ATOM 2396 C CA . CYS A 1 306 ? -2.884 -7.205 -4.983 1.00 92.38 306 CYS A CA 1
ATOM 2397 C C . CYS A 1 306 ? -2.687 -8.715 -5.109 1.00 92.38 306 CYS A C 1
ATOM 2399 O O . CYS A 1 306 ? -2.320 -9.401 -4.149 1.00 92.38 306 CYS A O 1
ATOM 2401 N N . THR A 1 307 ? -2.933 -9.229 -6.308 1.00 95.25 307 THR A N 1
ATOM 2402 C CA . THR A 1 307 ? -2.712 -10.633 -6.657 1.00 95.25 307 THR A CA 1
ATOM 2403 C C . THR A 1 307 ? -1.434 -10.750 -7.477 1.00 95.25 307 THR A C 1
ATOM 2405 O O . THR A 1 307 ? -1.303 -10.082 -8.498 1.00 95.25 307 THR A O 1
ATOM 2408 N N . GLY A 1 308 ? -0.490 -11.592 -7.060 1.00 95.12 308 GLY A N 1
ATOM 2409 C CA . GLY A 1 308 ? 0.696 -11.936 -7.843 1.00 95.12 308 GLY A CA 1
ATOM 2410 C C . GLY A 1 308 ? 0.329 -12.792 -9.053 1.00 95.12 308 GLY A C 1
ATOM 2411 O O . GLY A 1 308 ? -0.402 -13.770 -8.910 1.00 95.12 308 GLY A O 1
ATOM 2412 N N . ARG A 1 309 ? 0.819 -12.413 -10.236 1.00 92.75 309 ARG A N 1
ATOM 2413 C CA . ARG A 1 309 ? 0.456 -13.028 -11.529 1.00 92.75 309 ARG A CA 1
ATOM 2414 C C . ARG A 1 309 ? 1.644 -13.586 -12.301 1.00 92.75 309 ARG A C 1
ATOM 2416 O O . ARG A 1 309 ? 1.504 -14.585 -12.999 1.00 92.75 309 ARG A O 1
ATOM 2423 N N . ALA A 1 310 ? 2.814 -12.963 -12.177 1.00 85.94 310 ALA A N 1
ATOM 2424 C CA . ALA A 1 310 ? 4.057 -13.518 -12.706 1.00 85.94 310 ALA A CA 1
ATOM 2425 C C . ALA A 1 310 ? 5.252 -13.133 -11.828 1.00 85.94 310 ALA A C 1
ATOM 2427 O O . ALA A 1 310 ? 5.279 -12.056 -11.229 1.00 85.94 310 ALA A O 1
ATOM 2428 N N . LEU A 1 311 ? 6.262 -14.004 -11.789 1.00 88.50 311 LEU A N 1
ATOM 2429 C CA . LEU A 1 311 ? 7.542 -13.743 -11.140 1.00 88.50 311 LEU A CA 1
ATOM 2430 C C . LEU A 1 311 ? 8.616 -13.549 -12.208 1.00 88.50 311 LEU A C 1
ATOM 2432 O O . LEU A 1 311 ? 8.794 -14.409 -13.070 1.00 88.50 311 LEU A O 1
ATOM 2436 N N . LEU A 1 312 ? 9.333 -12.428 -12.152 1.00 84.38 312 LEU A N 1
ATOM 2437 C CA . LEU A 1 312 ? 10.461 -12.169 -13.036 1.00 84.38 312 LEU A CA 1
ATOM 2438 C C . LEU A 1 312 ? 11.760 -12.566 -12.339 1.00 84.38 312 LEU A C 1
ATOM 2440 O O . LEU A 1 312 ? 12.264 -11.840 -11.483 1.00 84.38 312 LEU A O 1
ATOM 2444 N N . LEU A 1 313 ? 12.288 -13.727 -12.710 1.00 83.19 313 LEU A N 1
ATOM 2445 C CA . LEU A 1 313 ? 13.494 -14.303 -12.119 1.00 83.19 313 LEU A CA 1
ATOM 2446 C C . LEU A 1 313 ? 14.764 -13.549 -12.527 1.00 83.19 313 LEU A C 1
ATOM 2448 O O . LEU A 1 313 ? 14.822 -12.903 -13.577 1.00 83.19 313 LEU A O 1
ATOM 2452 N N . ASP A 1 314 ? 15.795 -13.658 -11.689 1.00 82.94 314 ASP A N 1
ATOM 2453 C CA . ASP A 1 314 ? 17.150 -13.270 -12.076 1.00 82.94 314 ASP A CA 1
ATOM 2454 C C . ASP A 1 314 ? 17.644 -14.225 -13.186 1.00 82.94 314 ASP A C 1
ATOM 2456 O O . ASP A 1 314 ? 17.446 -15.431 -13.079 1.00 82.94 314 ASP A O 1
ATOM 2460 N N . PRO A 1 315 ? 18.307 -13.736 -14.245 1.00 74.75 315 PRO A N 1
ATOM 2461 C CA . PRO A 1 315 ? 18.822 -14.575 -15.332 1.00 74.75 315 PRO A CA 1
ATOM 2462 C C . PRO A 1 315 ? 19.833 -15.644 -14.900 1.00 74.75 315 PRO A C 1
ATOM 2464 O O . PRO A 1 315 ? 20.112 -16.559 -15.667 1.00 74.75 315 PRO A O 1
ATOM 2467 N N . ARG A 1 316 ? 20.436 -15.492 -13.715 1.00 81.69 316 ARG A N 1
ATOM 2468 C CA . ARG A 1 316 ? 21.373 -16.462 -13.130 1.00 81.69 316 ARG A CA 1
ATOM 2469 C C . ARG A 1 316 ? 20.666 -17.551 -12.326 1.00 81.69 316 ARG A C 1
ATOM 2471 O O . ARG A 1 316 ? 21.341 -18.443 -11.814 1.00 81.69 316 ARG A O 1
ATOM 2478 N N . GLU A 1 317 ? 19.352 -17.442 -12.143 1.00 84.44 317 GLU A N 1
ATOM 2479 C CA . GLU A 1 317 ? 18.572 -18.417 -11.395 1.00 84.44 317 GLU A CA 1
ATOM 2480 C C . GLU A 1 317 ? 18.613 -19.773 -12.117 1.00 84.44 317 GLU A C 1
ATOM 2482 O O . GLU A 1 317 ? 18.321 -19.823 -13.313 1.00 84.44 317 GLU A O 1
ATOM 2487 N N . PRO A 1 318 ? 19.012 -20.863 -11.437 1.00 87.19 318 PRO A N 1
ATOM 2488 C CA . PRO A 1 318 ? 18.933 -22.197 -12.017 1.00 87.19 318 PRO A CA 1
ATOM 2489 C C . PRO A 1 318 ? 17.477 -22.594 -12.283 1.00 87.19 318 PRO A C 1
ATOM 2491 O O . PRO A 1 318 ? 16.567 -22.151 -11.581 1.00 87.19 318 PRO A O 1
ATOM 2494 N N . ASP A 1 319 ? 17.269 -23.477 -13.258 1.00 85.31 319 ASP A N 1
ATOM 2495 C CA . ASP A 1 319 ? 15.949 -24.048 -13.531 1.00 85.31 319 ASP A CA 1
ATOM 2496 C C . ASP A 1 319 ? 15.392 -24.783 -12.296 1.00 85.31 319 ASP A C 1
ATOM 2498 O O . ASP A 1 319 ? 16.139 -25.408 -11.534 1.00 85.31 319 ASP A O 1
ATOM 2502 N N . ASP A 1 320 ? 14.069 -24.730 -12.097 1.00 85.38 320 ASP A N 1
ATOM 2503 C CA . ASP A 1 320 ? 13.405 -25.489 -11.030 1.00 85.38 320 ASP A CA 1
ATOM 2504 C C . ASP A 1 320 ? 13.565 -26.989 -11.299 1.00 85.38 320 ASP A C 1
ATOM 2506 O O . ASP A 1 320 ? 13.057 -27.520 -12.287 1.00 85.38 320 ASP A O 1
ATOM 2510 N N . SER A 1 321 ? 14.247 -27.689 -10.390 1.00 81.44 321 SER A N 1
ATOM 2511 C CA . SER A 1 321 ? 14.420 -29.140 -10.477 1.00 81.44 321 SER A CA 1
ATOM 2512 C C . SER A 1 321 ? 13.108 -29.905 -10.291 1.00 81.44 321 SER A C 1
ATOM 2514 O O . SER A 1 321 ? 13.050 -31.092 -10.605 1.00 81.44 321 SER A O 1
ATOM 2516 N N . GLY A 1 322 ? 12.074 -29.268 -9.725 1.00 81.25 322 GLY A N 1
ATOM 2517 C CA . GLY A 1 322 ? 10.768 -29.871 -9.455 1.00 81.25 322 GLY A CA 1
ATOM 2518 C C . GLY A 1 322 ? 10.765 -30.931 -8.345 1.00 81.25 322 GLY A C 1
ATOM 2519 O O . GLY A 1 322 ? 9.738 -31.561 -8.120 1.00 81.25 322 GLY A O 1
ATOM 2520 N N . THR A 1 323 ? 11.892 -31.149 -7.655 1.00 77.81 323 THR A N 1
ATOM 2521 C CA . THR A 1 323 ? 12.074 -32.274 -6.716 1.00 77.81 323 THR A CA 1
ATOM 2522 C C . THR A 1 323 ? 11.782 -31.949 -5.251 1.00 77.81 323 THR A C 1
ATOM 2524 O O . THR A 1 323 ? 11.307 -32.814 -4.524 1.00 77.81 323 THR A O 1
ATOM 2527 N N . ALA A 1 324 ? 12.089 -30.736 -4.786 1.00 79.56 324 ALA A N 1
ATOM 2528 C CA . ALA A 1 324 ? 11.764 -30.291 -3.421 1.00 79.56 324 ALA A CA 1
ATOM 2529 C C . ALA A 1 324 ? 10.285 -29.884 -3.307 1.00 79.56 324 ALA A C 1
ATOM 2531 O O . ALA A 1 324 ? 9.666 -29.682 -4.339 1.00 79.56 324 ALA A O 1
ATOM 2532 N N . ASP A 1 325 ? 9.730 -29.656 -2.109 1.00 81.75 325 ASP A N 1
ATOM 2533 C CA . ASP A 1 325 ? 8.356 -29.124 -1.923 1.00 81.75 325 ASP A CA 1
ATOM 2534 C C . ASP A 1 325 ? 8.244 -27.608 -2.166 1.00 81.75 325 ASP A C 1
ATOM 2536 O O . ASP A 1 325 ? 7.201 -27.102 -2.586 1.00 81.75 325 ASP A O 1
ATOM 2540 N N . ILE A 1 326 ? 9.344 -26.883 -1.952 1.00 90.25 326 ILE A N 1
ATOM 2541 C CA . ILE A 1 326 ? 9.471 -25.439 -2.176 1.00 90.25 326 ILE A CA 1
ATOM 2542 C C . ILE A 1 326 ? 10.684 -25.201 -3.074 1.00 90.25 326 ILE A C 1
ATOM 2544 O O . ILE A 1 326 ? 11.759 -25.750 -2.826 1.00 90.25 326 ILE A O 1
ATOM 2548 N N . TRP A 1 327 ? 10.520 -24.371 -4.101 1.00 92.62 327 TRP A N 1
ATOM 2549 C CA . TRP A 1 327 ? 11.627 -23.883 -4.916 1.00 92.62 327 TRP A CA 1
ATOM 2550 C C . TRP A 1 327 ? 12.269 -22.666 -4.239 1.00 92.62 327 TRP A C 1
ATOM 2552 O O . TRP A 1 327 ? 11.754 -21.550 -4.304 1.00 92.62 327 TRP A O 1
ATOM 2562 N N . GLU A 1 328 ? 13.369 -22.891 -3.524 1.00 92.88 328 GLU A N 1
ATOM 2563 C CA . GLU A 1 328 ? 14.151 -21.822 -2.892 1.00 92.88 328 GLU A CA 1
ATOM 2564 C C . GLU A 1 328 ? 15.032 -21.139 -3.945 1.00 92.88 328 GLU A C 1
ATOM 2566 O O . GLU A 1 328 ? 16.017 -21.715 -4.409 1.00 92.88 328 GLU A O 1
ATOM 2571 N N . LEU A 1 329 ? 14.677 -19.907 -4.310 1.00 93.00 329 LEU A N 1
ATOM 2572 C CA . LEU A 1 329 ? 15.417 -19.122 -5.288 1.00 93.00 329 LEU A CA 1
ATOM 2573 C C . LEU A 1 329 ? 16.761 -18.672 -4.717 1.00 93.00 329 LEU A C 1
ATOM 2575 O O . LEU A 1 329 ? 16.857 -18.177 -3.586 1.00 93.00 329 LEU A O 1
ATOM 2579 N N . ARG A 1 330 ? 17.809 -18.801 -5.529 1.00 89.19 330 ARG A N 1
ATOM 2580 C CA . ARG A 1 330 ? 19.175 -18.409 -5.176 1.00 89.19 330 ARG A CA 1
ATOM 2581 C C . ARG A 1 330 ? 19.373 -16.898 -5.243 1.00 89.19 330 ARG A C 1
ATOM 2583 O O . ARG A 1 330 ? 20.153 -16.352 -4.456 1.00 89.19 330 ARG A O 1
ATOM 2590 N N . TYR A 1 331 ? 18.691 -16.233 -6.168 1.00 84.94 331 TYR A N 1
ATOM 2591 C CA . TYR A 1 331 ? 18.790 -14.799 -6.397 1.00 84.94 331 TYR A CA 1
ATOM 2592 C C . TYR A 1 331 ? 17.451 -14.102 -6.140 1.00 84.94 331 TYR A C 1
ATOM 2594 O O . TYR A 1 331 ? 16.371 -14.657 -6.333 1.00 84.94 331 TYR A O 1
ATOM 2602 N N . LEU A 1 332 ? 17.524 -12.844 -5.697 1.00 87.62 332 LEU A N 1
ATOM 2603 C CA . LEU A 1 332 ? 16.341 -12.000 -5.562 1.00 87.62 332 LEU A CA 1
ATOM 2604 C C . LEU A 1 332 ? 15.724 -11.777 -6.957 1.00 87.62 332 LEU A C 1
ATOM 2606 O O . LEU A 1 332 ? 16.439 -11.284 -7.834 1.00 87.62 332 LEU A O 1
ATOM 2610 N N . PRO A 1 333 ? 14.426 -12.069 -7.167 1.00 87.81 333 PRO A N 1
ATOM 2611 C CA . PRO A 1 333 ? 13.753 -11.806 -8.435 1.00 87.81 333 PRO A CA 1
ATOM 2612 C C . PRO A 1 333 ? 13.877 -10.335 -8.846 1.00 87.81 333 PRO A C 1
ATOM 2614 O O . PRO A 1 333 ? 13.858 -9.435 -8.001 1.00 87.81 333 PRO A O 1
ATOM 2617 N N . LEU A 1 334 ? 13.957 -10.072 -10.152 1.00 82.06 334 LEU A N 1
ATOM 2618 C CA . LEU A 1 334 ? 14.000 -8.703 -10.677 1.00 82.06 334 LEU A CA 1
ATOM 2619 C C . LEU A 1 334 ? 12.657 -7.976 -10.508 1.00 82.06 334 LEU A C 1
ATOM 2621 O O . LEU A 1 334 ? 12.618 -6.747 -10.569 1.00 82.06 334 LEU A O 1
ATOM 2625 N N . GLY A 1 335 ? 11.566 -8.707 -10.268 1.00 86.19 335 GLY A N 1
ATOM 2626 C CA . GLY A 1 335 ? 10.288 -8.136 -9.860 1.00 86.19 335 GLY A CA 1
ATOM 2627 C C . GLY A 1 335 ? 9.147 -9.148 -9.812 1.00 86.19 335 GLY A C 1
ATOM 2628 O O . GLY A 1 335 ? 9.292 -10.305 -10.205 1.00 86.19 335 GLY A O 1
ATOM 2629 N N . VAL A 1 336 ? 7.997 -8.691 -9.325 1.00 91.50 336 VAL A N 1
ATOM 2630 C CA . VAL A 1 336 ? 6.734 -9.441 -9.315 1.00 91.50 336 VAL A CA 1
ATOM 2631 C C . VAL A 1 336 ? 5.707 -8.631 -10.096 1.00 91.50 336 VAL A C 1
ATOM 2633 O O . VAL A 1 336 ? 5.480 -7.461 -9.786 1.00 91.50 336 VAL A O 1
ATOM 2636 N N . PHE A 1 337 ? 5.083 -9.242 -11.099 1.00 87.25 337 PHE A N 1
ATOM 2637 C CA . PHE A 1 337 ? 3.896 -8.681 -11.732 1.00 87.25 337 PHE A CA 1
ATOM 2638 C C . PHE A 1 337 ? 2.702 -8.927 -10.820 1.00 87.25 337 PHE A C 1
ATOM 2640 O O . PHE A 1 337 ? 2.416 -10.074 -10.458 1.00 87.25 337 PHE A O 1
ATOM 2647 N N . VAL A 1 338 ? 2.008 -7.856 -10.457 1.00 92.56 338 VAL A N 1
ATOM 2648 C CA . VAL A 1 338 ? 0.820 -7.911 -9.611 1.00 92.56 338 VAL A CA 1
ATOM 2649 C C . VAL A 1 338 ? -0.353 -7.218 -10.283 1.00 92.56 338 VAL A C 1
ATOM 2651 O O . VAL A 1 338 ? -0.169 -6.277 -11.049 1.00 92.56 338 VAL A O 1
ATOM 2654 N N . GLN A 1 339 ? -1.555 -7.664 -9.944 1.00 88.81 339 GLN A N 1
ATOM 2655 C CA . GLN A 1 339 ? -2.807 -6.987 -10.250 1.00 88.81 339 GLN A CA 1
ATOM 2656 C C . GLN A 1 339 ? -3.347 -6.363 -8.954 1.00 88.81 339 GLN A C 1
ATOM 2658 O O . GLN A 1 339 ? -3.759 -7.113 -8.061 1.00 88.81 339 GLN A O 1
ATOM 2663 N N . PRO A 1 340 ? -3.273 -5.033 -8.779 1.00 88.62 340 PRO A N 1
ATOM 2664 C CA . PRO A 1 340 ? -3.848 -4.347 -7.624 1.00 88.62 340 PRO A CA 1
ATOM 2665 C C . PRO A 1 340 ? -5.370 -4.487 -7.562 1.00 88.62 340 PRO A C 1
ATOM 2667 O O . PRO A 1 340 ? -6.042 -4.499 -8.588 1.00 88.62 340 PRO A O 1
ATOM 2670 N N . ASP A 1 341 ? -5.934 -4.539 -6.357 1.00 85.81 341 ASP A N 1
ATOM 2671 C CA . ASP A 1 341 ? -7.388 -4.503 -6.197 1.00 85.81 341 ASP A CA 1
ATOM 2672 C C . ASP A 1 341 ? -7.950 -3.180 -6.735 1.00 85.81 341 ASP A C 1
ATOM 2674 O O . ASP A 1 341 ? -7.413 -2.104 -6.442 1.00 85.81 341 ASP A O 1
ATOM 2678 N N . GLY A 1 342 ? -9.047 -3.264 -7.494 1.00 78.69 342 GLY A N 1
ATOM 2679 C CA . GLY A 1 342 ? -9.676 -2.103 -8.130 1.00 78.69 342 GLY A CA 1
ATOM 2680 C C . GLY A 1 342 ? -8.880 -1.534 -9.310 1.00 78.69 342 GLY A C 1
ATOM 2681 O O . GLY A 1 342 ? -9.054 -0.356 -9.633 1.00 78.69 342 GLY A O 1
ATOM 2682 N N . PHE A 1 343 ? -7.988 -2.337 -9.904 1.00 79.75 343 PHE A N 1
ATOM 2683 C CA . PHE A 1 343 ? -7.249 -2.024 -11.124 1.00 79.75 343 PHE A CA 1
ATOM 2684 C C . PHE A 1 343 ? -7.180 -3.248 -12.044 1.00 79.75 343 PHE A C 1
ATOM 2686 O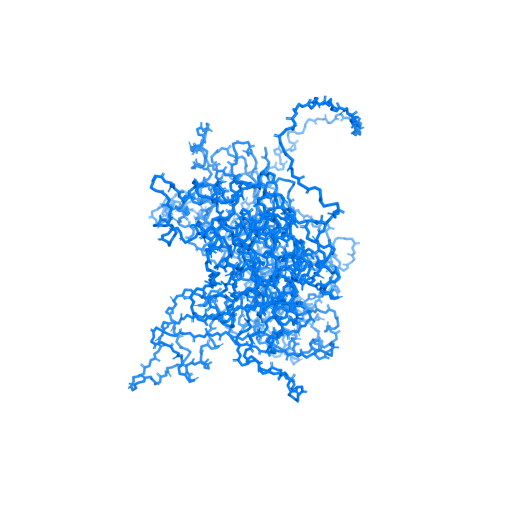 O . PHE A 1 343 ? -6.825 -4.346 -11.611 1.00 79.75 343 PHE A O 1
ATOM 2693 N N . ASP A 1 344 ? -7.508 -3.061 -13.319 1.00 75.44 344 ASP A N 1
ATOM 2694 C CA . ASP A 1 344 ? -7.621 -4.180 -14.261 1.00 75.44 344 ASP A CA 1
ATOM 2695 C C . ASP A 1 344 ? -6.273 -4.596 -14.865 1.00 75.44 344 ASP A C 1
ATOM 2697 O O . ASP A 1 344 ? -6.112 -5.734 -15.305 1.00 75.44 344 ASP A O 1
ATOM 2701 N N . GLU A 1 345 ? -5.278 -3.709 -14.841 1.00 77.50 345 GLU A N 1
ATOM 2702 C CA . GLU A 1 345 ? -3.979 -3.954 -15.463 1.00 77.50 345 GLU A CA 1
ATOM 2703 C C . GLU A 1 345 ? -2.930 -4.515 -14.493 1.00 77.50 345 GLU A C 1
ATOM 2705 O O . GLU A 1 345 ? -3.006 -4.388 -13.265 1.00 77.50 345 GLU A O 1
ATOM 2710 N N . LEU A 1 346 ? -1.900 -5.135 -15.075 1.00 79.81 346 LEU A N 1
ATOM 2711 C CA . LEU A 1 346 ? -0.732 -5.607 -14.343 1.00 79.81 346 LEU A CA 1
ATOM 2712 C C . LEU A 1 346 ? 0.280 -4.485 -14.163 1.00 79.81 346 LEU A C 1
ATOM 2714 O O . LEU A 1 346 ? 0.642 -3.789 -15.109 1.00 79.81 346 LEU A O 1
ATOM 2718 N N . ILE A 1 347 ? 0.844 -4.402 -12.965 1.00 83.06 347 ILE A N 1
ATOM 2719 C CA . ILE A 1 347 ? 2.004 -3.562 -12.688 1.00 83.06 347 ILE A CA 1
ATOM 2720 C C . ILE A 1 347 ? 3.184 -4.429 -12.268 1.00 83.06 347 ILE A C 1
ATOM 2722 O O . ILE A 1 347 ? 3.033 -5.416 -11.546 1.00 83.06 347 ILE A O 1
ATOM 2726 N N . LEU A 1 348 ? 4.384 -4.048 -12.695 1.00 82.38 348 LEU A N 1
ATOM 2727 C CA . LEU A 1 348 ? 5.614 -4.654 -12.205 1.00 82.38 348 LEU A CA 1
ATOM 2728 C C . LEU A 1 348 ? 6.068 -3.940 -10.935 1.00 82.38 348 LEU A C 1
ATOM 2730 O O . LEU A 1 348 ? 6.294 -2.729 -10.932 1.00 82.38 348 LEU A O 1
ATOM 2734 N N . ILE A 1 349 ? 6.259 -4.711 -9.870 1.00 86.69 349 ILE A N 1
ATOM 2735 C CA . ILE A 1 349 ? 6.878 -4.238 -8.640 1.00 86.69 349 ILE A CA 1
ATOM 2736 C C . ILE A 1 349 ? 8.307 -4.776 -8.579 1.00 86.69 349 ILE A C 1
ATOM 2738 O O . ILE A 1 349 ? 8.537 -5.971 -8.394 1.00 86.69 349 ILE A O 1
ATOM 2742 N N . THR A 1 350 ? 9.275 -3.875 -8.744 1.00 85.06 350 THR A N 1
ATOM 2743 C CA . THR A 1 350 ? 10.710 -4.185 -8.722 1.00 85.06 350 THR A CA 1
ATOM 2744 C C . THR A 1 350 ? 11.310 -4.023 -7.321 1.00 85.06 350 THR A C 1
ATOM 2746 O O . THR A 1 350 ? 10.797 -3.230 -6.523 1.00 85.06 350 THR A O 1
ATOM 2749 N N . PRO A 1 351 ? 12.432 -4.701 -7.014 1.00 87.00 351 PRO A N 1
ATOM 2750 C CA . PRO A 1 351 ? 13.145 -4.518 -5.761 1.00 87.00 351 PRO A CA 1
ATOM 2751 C C . PRO A 1 351 ? 13.525 -3.065 -5.472 1.00 87.00 351 PRO A C 1
ATOM 2753 O O . PRO A 1 351 ? 14.002 -2.346 -6.351 1.00 87.00 351 PRO A O 1
ATOM 2756 N N . LYS A 1 352 ? 13.412 -2.680 -4.203 1.00 85.38 352 LYS A N 1
ATOM 2757 C CA . LYS A 1 352 ? 13.884 -1.412 -3.647 1.00 85.38 352 LYS A CA 1
ATOM 2758 C C . LYS A 1 352 ? 14.836 -1.655 -2.494 1.00 85.38 352 LYS A C 1
ATOM 2760 O O . LYS A 1 352 ? 14.738 -2.674 -1.817 1.00 85.38 352 LYS A O 1
ATOM 2765 N N . ALA A 1 353 ? 15.744 -0.710 -2.281 1.00 84.44 353 ALA A N 1
ATOM 2766 C CA . ALA A 1 353 ? 16.585 -0.676 -1.097 1.00 84.44 353 ALA A CA 1
ATOM 2767 C C . ALA A 1 353 ? 15.987 0.274 -0.053 1.00 84.44 353 ALA A C 1
ATOM 2769 O O . ALA A 1 353 ? 15.532 1.361 -0.412 1.00 84.44 353 ALA A O 1
ATOM 2770 N N . THR A 1 354 ? 16.012 -0.133 1.213 1.00 84.81 354 THR A N 1
ATOM 2771 C CA . THR A 1 354 ? 15.713 0.739 2.354 1.00 84.81 354 THR A CA 1
ATOM 2772 C C . THR A 1 354 ? 16.768 1.830 2.487 1.00 84.81 354 THR A C 1
ATOM 2774 O O . THR A 1 354 ? 17.858 1.753 1.900 1.00 84.81 354 THR A O 1
ATOM 2777 N N . GLN A 1 355 ? 16.490 2.818 3.334 1.00 80.50 355 GLN A N 1
ATOM 2778 C CA . GLN A 1 355 ? 17.570 3.637 3.880 1.00 80.50 355 GLN A CA 1
ATOM 2779 C C . GLN A 1 355 ? 18.481 2.793 4.790 1.00 80.50 355 GLN A C 1
ATOM 2781 O O . GLN A 1 355 ? 18.135 1.678 5.194 1.00 80.50 355 GLN A O 1
ATOM 2786 N N . LEU A 1 356 ? 19.686 3.301 5.061 1.00 80.25 356 LEU A N 1
ATOM 2787 C CA . LEU A 1 356 ? 20.598 2.665 6.008 1.00 80.25 356 LEU A CA 1
ATOM 2788 C C . LEU A 1 356 ? 20.033 2.854 7.421 1.00 80.25 356 LEU A C 1
ATOM 2790 O O . LEU A 1 356 ? 19.975 3.980 7.910 1.00 80.25 356 LEU A O 1
ATOM 2794 N N . ALA A 1 357 ? 19.617 1.761 8.055 1.00 78.75 357 ALA A N 1
ATOM 2795 C CA . ALA A 1 357 ? 19.012 1.766 9.380 1.00 78.75 357 ALA A CA 1
ATOM 2796 C C . ALA A 1 357 ? 20.000 1.235 10.421 1.00 78.75 357 ALA A C 1
ATOM 2798 O O . ALA A 1 357 ? 20.655 0.218 10.195 1.00 78.75 357 ALA A O 1
ATOM 2799 N N . HIS A 1 358 ? 20.089 1.900 11.571 1.00 85.81 358 HIS A N 1
ATOM 2800 C CA . HIS A 1 358 ? 20.834 1.399 12.722 1.00 85.81 358 HIS A CA 1
ATOM 2801 C C . HIS A 1 358 ? 19.948 0.428 13.508 1.00 85.81 358 HIS A C 1
ATOM 2803 O O . HIS A 1 358 ? 18.905 0.825 14.027 1.00 85.81 358 HIS A O 1
ATOM 2809 N N . VAL A 1 359 ? 20.329 -0.848 13.557 1.00 83.81 359 VAL A N 1
ATOM 2810 C CA . VAL A 1 359 ? 19.464 -1.928 14.041 1.00 83.81 359 VAL A CA 1
ATOM 2811 C C . VAL A 1 359 ? 20.128 -2.709 15.168 1.00 83.81 359 VAL A C 1
ATOM 2813 O O . VAL A 1 359 ? 21.259 -3.172 15.025 1.00 83.81 359 VAL A O 1
ATOM 2816 N N . ALA A 1 360 ? 19.392 -2.914 16.261 1.00 86.44 360 ALA A N 1
ATOM 2817 C CA . ALA A 1 360 ? 19.773 -3.838 17.322 1.00 86.44 360 ALA A CA 1
ATOM 2818 C C . ALA A 1 360 ? 19.544 -5.291 16.888 1.00 86.44 360 ALA A C 1
ATOM 2820 O O . ALA A 1 360 ? 18.477 -5.651 16.382 1.00 86.44 360 ALA A O 1
ATOM 2821 N N . LEU A 1 361 ? 20.552 -6.136 17.087 1.00 84.00 361 LEU A N 1
ATOM 2822 C CA . LEU A 1 361 ? 20.447 -7.558 16.800 1.00 84.00 361 LEU A CA 1
ATOM 2823 C C . LEU A 1 361 ? 19.631 -8.279 17.879 1.00 84.00 361 LEU A C 1
ATOM 2825 O O . LEU A 1 361 ? 19.788 -7.975 19.061 1.00 84.00 361 LEU A O 1
ATOM 2829 N N . PRO A 1 362 ? 18.843 -9.307 17.510 1.00 83.31 362 PRO A N 1
ATOM 2830 C CA . PRO A 1 362 ? 18.149 -10.145 18.487 1.00 83.31 362 PRO A CA 1
ATOM 2831 C C . PRO A 1 362 ? 19.101 -10.812 19.487 1.00 83.31 362 PRO A C 1
ATOM 2833 O O . PRO A 1 362 ? 18.726 -11.062 20.629 1.00 83.31 362 PRO A O 1
ATOM 2836 N N . GLN A 1 363 ? 20.323 -11.126 19.047 1.00 86.44 363 GLN A N 1
ATOM 2837 C CA . GLN A 1 363 ? 21.385 -11.700 19.867 1.00 86.44 363 GLN A CA 1
ATOM 2838 C C . GLN A 1 363 ? 22.755 -11.159 19.419 1.00 86.44 363 GLN A C 1
ATOM 2840 O O . GLN A 1 363 ? 22.926 -10.882 18.227 1.00 86.44 363 GLN A O 1
ATOM 2845 N N . PRO A 1 364 ? 23.737 -11.021 20.332 1.00 84.50 364 PRO A N 1
ATOM 2846 C CA . PRO A 1 364 ? 25.074 -10.547 19.987 1.00 84.50 364 PRO A CA 1
ATOM 2847 C C . PRO A 1 364 ? 25.800 -11.530 19.061 1.00 84.50 364 PRO A C 1
ATOM 2849 O O . PRO A 1 364 ? 25.674 -12.745 19.220 1.00 84.50 364 PRO A O 1
ATOM 2852 N N . VAL A 1 365 ? 26.609 -11.018 18.132 1.00 83.56 365 VAL A N 1
ATOM 2853 C CA . VAL A 1 365 ? 27.395 -11.845 17.197 1.00 83.56 365 VAL A CA 1
ATOM 2854 C C . VAL A 1 365 ? 28.865 -11.463 17.242 1.00 83.56 365 VAL A C 1
ATOM 2856 O O . VAL A 1 365 ? 29.207 -10.283 17.270 1.00 83.56 365 VAL A O 1
ATOM 2859 N N . GLN A 1 366 ? 29.745 -12.463 17.178 1.00 82.62 366 GLN A N 1
ATOM 2860 C CA . GLN A 1 366 ? 31.178 -12.241 17.024 1.00 82.62 366 GLN A CA 1
ATOM 2861 C C . GLN A 1 366 ? 31.506 -11.863 15.573 1.00 82.62 366 GLN A C 1
ATOM 2863 O O . GLN A 1 366 ? 31.368 -12.680 14.661 1.00 82.62 366 GLN A O 1
ATOM 2868 N N . LEU A 1 367 ? 31.977 -10.637 15.354 1.00 76.50 367 LEU A N 1
ATOM 2869 C CA . LEU A 1 367 ? 32.390 -10.129 14.047 1.00 76.50 367 LEU A CA 1
ATOM 2870 C C . LEU A 1 367 ? 33.810 -9.574 14.134 1.00 76.50 367 LEU A C 1
ATOM 2872 O O . LEU A 1 367 ? 34.071 -8.617 14.856 1.00 76.50 367 LEU A O 1
ATOM 2876 N N . GLY A 1 368 ? 34.750 -10.190 13.410 1.00 73.12 368 GLY A N 1
ATOM 2877 C CA . GLY A 1 368 ? 36.145 -9.730 13.376 1.00 73.12 368 GLY A CA 1
ATOM 2878 C C . GLY A 1 368 ? 36.830 -9.693 14.749 1.00 73.12 368 GLY A C 1
ATOM 2879 O O . GLY A 1 368 ? 37.662 -8.826 14.985 1.00 73.12 368 GLY A O 1
ATOM 2880 N N . GLY A 1 369 ? 36.457 -10.591 15.668 1.00 76.88 369 GLY A N 1
ATOM 2881 C CA . GLY A 1 369 ? 37.019 -10.636 17.024 1.00 76.88 369 GLY A CA 1
ATOM 2882 C C . GLY A 1 369 ? 36.355 -9.696 18.040 1.00 76.88 369 GLY A C 1
ATOM 2883 O O . GLY A 1 369 ? 36.756 -9.709 19.200 1.00 76.88 369 GLY A O 1
ATOM 2884 N N . GLN A 1 370 ? 35.320 -8.945 17.652 1.00 80.25 370 GLN A N 1
ATOM 2885 C CA . GLN A 1 370 ? 34.523 -8.108 18.555 1.00 80.25 370 GLN A CA 1
ATOM 2886 C C . GLN A 1 370 ? 33.086 -8.627 18.672 1.00 80.25 370 GLN A C 1
ATOM 2888 O O . GLN A 1 370 ? 32.519 -9.125 17.699 1.00 80.25 370 GLN A O 1
ATOM 2893 N N . VAL A 1 371 ? 32.494 -8.493 19.861 1.00 84.94 371 VAL A N 1
ATOM 2894 C CA . VAL A 1 371 ? 31.067 -8.765 20.080 1.00 84.94 371 VAL A CA 1
ATOM 2895 C C . VAL A 1 371 ? 30.273 -7.559 19.585 1.00 84.94 371 VAL A C 1
ATOM 2897 O O . VAL A 1 371 ? 30.482 -6.440 20.050 1.00 84.94 371 VAL A O 1
ATOM 2900 N N . VAL A 1 372 ? 29.368 -7.786 18.638 1.00 84.12 372 VAL A N 1
ATOM 2901 C CA . VAL A 1 372 ? 28.527 -6.751 18.036 1.00 84.12 372 VAL A CA 1
ATOM 2902 C C . VAL A 1 372 ? 27.079 -6.970 18.454 1.00 84.12 372 VAL A C 1
ATOM 2904 O O . VAL A 1 372 ? 26.526 -8.050 18.250 1.00 84.12 372 VAL A O 1
ATOM 2907 N N . HIS A 1 373 ? 26.470 -5.931 19.025 1.00 87.75 373 HIS A N 1
ATOM 2908 C CA . HIS A 1 373 ? 25.063 -5.913 19.442 1.00 87.75 373 HIS A CA 1
ATOM 2909 C C . HIS A 1 373 ? 24.166 -5.156 18.456 1.00 87.75 373 HIS A C 1
ATOM 2911 O O . HIS A 1 373 ? 22.962 -5.389 18.413 1.00 87.75 373 HIS A O 1
ATOM 2917 N N . GLU A 1 374 ? 24.743 -4.260 17.656 1.00 88.12 374 GLU A N 1
ATOM 2918 C CA . GLU A 1 374 ? 24.016 -3.336 16.786 1.00 88.12 374 GLU A CA 1
ATOM 2919 C C . GLU A 1 374 ? 24.764 -3.156 15.464 1.00 88.12 374 GLU A C 1
ATOM 2921 O O . GLU A 1 374 ? 25.993 -3.258 15.414 1.00 88.12 374 GLU A O 1
ATOM 2926 N N . LEU A 1 375 ? 24.031 -2.912 14.376 1.00 85.00 375 LEU A N 1
ATOM 2927 C CA . LEU A 1 375 ? 24.617 -2.781 13.047 1.00 85.00 375 LEU A CA 1
ATOM 2928 C C . LEU A 1 375 ? 23.781 -1.894 12.115 1.00 85.00 375 LEU A C 1
ATOM 2930 O O . LEU A 1 375 ? 22.556 -1.906 12.141 1.00 85.00 375 LEU A O 1
ATOM 2934 N N . ASN A 1 376 ? 24.462 -1.160 11.238 1.00 85.94 376 ASN A N 1
ATOM 2935 C CA . ASN A 1 376 ? 23.868 -0.412 10.136 1.00 85.94 376 ASN A CA 1
ATOM 2936 C C . ASN A 1 376 ? 23.510 -1.327 8.957 1.00 85.94 376 ASN A C 1
ATOM 2938 O O . ASN A 1 376 ? 24.387 -1.724 8.184 1.00 85.94 376 ASN A O 1
ATOM 2942 N N . LEU A 1 377 ? 22.228 -1.649 8.813 1.00 85.44 377 LEU A N 1
ATOM 2943 C CA . LEU A 1 377 ? 21.700 -2.546 7.791 1.00 85.44 377 LEU A CA 1
ATOM 2944 C C . LEU A 1 377 ? 20.978 -1.769 6.691 1.00 85.44 377 LEU A C 1
ATOM 2946 O O . LEU A 1 377 ? 20.236 -0.825 6.952 1.00 85.44 377 LEU A O 1
ATOM 2950 N N . ARG A 1 378 ? 21.147 -2.217 5.449 1.00 87.38 378 ARG A N 1
ATOM 2951 C CA . ARG A 1 378 ? 20.311 -1.824 4.317 1.00 87.38 378 ARG A CA 1
ATOM 2952 C C . ARG A 1 378 ? 19.734 -3.074 3.668 1.00 87.38 378 ARG A C 1
ATOM 2954 O O . ARG A 1 378 ? 20.500 -3.913 3.185 1.00 87.38 378 ARG A O 1
ATOM 2961 N N . ARG A 1 379 ? 18.406 -3.171 3.612 1.00 89.38 379 ARG A N 1
ATOM 2962 C CA . ARG A 1 379 ? 17.683 -4.289 2.994 1.00 89.38 379 ARG A CA 1
ATOM 2963 C C . ARG A 1 379 ? 17.275 -3.932 1.573 1.00 89.38 379 ARG A C 1
ATOM 2965 O O . ARG A 1 379 ? 16.718 -2.866 1.342 1.00 89.38 379 ARG A O 1
ATOM 2972 N N . ARG A 1 380 ? 17.513 -4.828 0.617 1.00 89.44 380 ARG A N 1
ATOM 2973 C CA . ARG A 1 380 ? 16.976 -4.754 -0.746 1.00 89.44 380 ARG A CA 1
ATOM 2974 C C . ARG A 1 380 ? 15.974 -5.882 -0.965 1.00 89.44 380 ARG A C 1
ATOM 2976 O O . ARG A 1 380 ? 16.355 -7.047 -0.935 1.00 89.44 380 ARG A O 1
ATOM 2983 N N . GLY A 1 381 ? 14.716 -5.542 -1.214 1.00 91.38 381 GLY A N 1
ATOM 2984 C CA . GLY A 1 381 ? 13.618 -6.502 -1.344 1.00 91.38 381 GLY A CA 1
ATOM 2985 C C . GLY A 1 381 ? 12.482 -5.965 -2.205 1.00 91.38 381 GLY A C 1
ATOM 2986 O O . GLY A 1 381 ? 12.499 -4.804 -2.610 1.00 91.38 381 GLY A O 1
ATOM 2987 N N . ILE A 1 382 ? 11.500 -6.808 -2.510 1.00 93.19 382 ILE A N 1
ATOM 2988 C CA . ILE A 1 382 ? 10.319 -6.407 -3.285 1.00 93.19 382 ILE A CA 1
ATOM 2989 C C . ILE A 1 382 ? 9.309 -5.757 -2.328 1.00 93.19 382 ILE A C 1
ATOM 2991 O O . ILE A 1 382 ? 9.017 -6.364 -1.300 1.00 93.19 382 ILE A O 1
ATOM 2995 N N . PRO A 1 383 ? 8.779 -4.551 -2.620 1.00 93.25 383 PRO A N 1
ATOM 2996 C CA . PRO A 1 383 ? 7.885 -3.812 -1.725 1.00 93.25 383 PRO A CA 1
ATOM 2997 C C . PRO A 1 383 ? 6.453 -4.380 -1.666 1.00 93.25 383 PRO A C 1
ATOM 2999 O O . PRO A 1 383 ? 5.458 -3.705 -1.937 1.00 93.25 383 PRO A O 1
ATOM 3002 N N . LEU A 1 384 ? 6.364 -5.643 -1.262 1.00 94.44 384 LEU A N 1
ATOM 3003 C CA . LEU A 1 384 ? 5.161 -6.428 -1.034 1.00 94.44 384 LEU A CA 1
ATOM 3004 C C . LEU A 1 384 ? 5.291 -7.143 0.314 1.00 94.44 384 LEU A C 1
ATOM 3006 O O . LEU A 1 384 ? 6.387 -7.521 0.716 1.00 94.44 384 LEU A O 1
ATOM 3010 N N . ARG A 1 385 ? 4.170 -7.349 1.004 1.00 92.25 385 ARG A N 1
ATOM 3011 C CA . ARG A 1 385 ? 4.102 -8.079 2.277 1.00 92.25 385 ARG A CA 1
ATOM 3012 C C . ARG A 1 385 ? 2.884 -9.001 2.341 1.00 92.25 385 ARG A C 1
ATOM 3014 O O . ARG A 1 385 ? 2.146 -9.133 1.367 1.00 92.25 385 ARG A O 1
ATOM 3021 N N . GLU A 1 386 ? 2.670 -9.635 3.489 1.00 92.12 386 GLU A N 1
ATOM 3022 C CA . GLU A 1 386 ? 1.647 -10.665 3.712 1.00 92.12 386 GLU A CA 1
ATOM 3023 C C . GLU A 1 386 ? 0.233 -10.159 3.367 1.00 92.12 386 GLU A C 1
ATOM 3025 O O . GLU A 1 386 ? -0.289 -9.275 4.048 1.00 92.12 386 GLU A O 1
ATOM 3030 N N . GLY A 1 387 ? -0.386 -10.705 2.312 1.00 92.62 387 GLY A N 1
ATOM 3031 C CA . GLY A 1 387 ? -1.723 -10.300 1.852 1.00 92.62 387 GLY A CA 1
ATOM 3032 C C . GLY A 1 387 ? -2.880 -11.165 2.353 1.00 92.62 387 GLY A C 1
ATOM 3033 O O . GLY A 1 387 ? -4.019 -10.722 2.289 1.00 92.62 387 GLY A O 1
ATOM 3034 N N . TYR A 1 388 ? -2.609 -12.368 2.872 1.00 94.06 388 TYR A N 1
ATOM 3035 C CA . TYR A 1 388 ? -3.632 -13.224 3.494 1.00 94.06 388 TYR A CA 1
ATOM 3036 C C . TYR A 1 388 ? -3.785 -13.000 5.003 1.00 94.06 388 TYR A C 1
ATOM 3038 O O . TYR A 1 388 ? -4.740 -13.483 5.604 1.00 94.06 388 TYR A O 1
ATOM 3046 N N . VAL A 1 389 ? -2.831 -12.309 5.631 1.00 94.69 389 VAL A N 1
ATOM 3047 C CA . VAL A 1 389 ? -2.851 -12.032 7.070 1.00 94.69 389 VAL A CA 1
ATOM 3048 C C . VAL A 1 389 ? -2.641 -10.542 7.283 1.00 94.69 389 VAL A C 1
ATOM 3050 O O . VAL A 1 389 ? -1.599 -9.976 6.935 1.00 94.69 389 VAL A O 1
ATOM 3053 N N . VAL A 1 390 ? -3.651 -9.900 7.847 1.00 92.19 390 VAL A N 1
ATOM 3054 C CA . VAL A 1 390 ? -3.749 -8.449 8.003 1.00 92.19 390 VAL A CA 1
ATOM 3055 C C . VAL A 1 390 ? -3.994 -8.098 9.465 1.00 92.19 390 VAL A C 1
ATOM 3057 O O . VAL A 1 390 ? -4.368 -8.960 10.255 1.00 92.19 390 VAL A O 1
ATOM 3060 N N . THR A 1 391 ? -3.744 -6.852 9.854 1.00 91.62 391 THR A N 1
ATOM 3061 C CA . THR A 1 391 ? -4.034 -6.403 11.220 1.00 91.62 391 THR A CA 1
ATOM 3062 C C . THR A 1 391 ? -5.477 -5.928 11.378 1.00 91.62 391 THR A C 1
ATOM 3064 O O . THR A 1 391 ? -6.152 -5.623 10.397 1.00 91.62 391 THR A O 1
ATOM 3067 N N . ASP A 1 392 ? -5.941 -5.805 12.614 1.00 91.25 392 ASP A N 1
ATOM 3068 C CA . ASP A 1 392 ? -7.157 -5.061 12.969 1.00 91.25 392 ASP A CA 1
ATOM 3069 C C . ASP A 1 392 ? -7.138 -3.609 12.446 1.00 91.25 392 ASP A C 1
ATOM 3071 O O . ASP A 1 392 ? -8.105 -3.164 11.830 1.00 91.25 392 ASP A O 1
ATOM 3075 N N . PHE A 1 393 ? -5.989 -2.927 12.526 1.00 87.88 393 PHE A N 1
ATOM 3076 C CA . PHE A 1 393 ? -5.783 -1.617 11.885 1.00 87.88 393 PHE A CA 1
ATOM 3077 C C . PHE A 1 393 ? -6.036 -1.633 10.370 1.00 87.88 393 PHE A C 1
ATOM 3079 O O . PHE A 1 393 ? -6.528 -0.655 9.814 1.00 87.88 393 PHE A O 1
ATOM 3086 N N . PHE A 1 394 ? -5.684 -2.725 9.680 1.00 87.00 394 PHE A N 1
ATOM 3087 C CA . PHE A 1 394 ? -5.906 -2.844 8.237 1.00 87.00 394 PHE A CA 1
ATOM 3088 C C . PHE A 1 394 ? -7.395 -2.955 7.901 1.00 87.00 394 PHE A C 1
ATOM 3090 O O . PHE A 1 394 ? -7.825 -2.451 6.865 1.00 87.00 394 PHE A O 1
ATOM 3097 N N . VAL A 1 395 ? -8.177 -3.632 8.746 1.00 85.94 395 VAL A N 1
ATOM 3098 C CA . VAL A 1 395 ? -9.614 -3.805 8.510 1.00 85.94 395 VAL A CA 1
ATOM 3099 C C . VAL A 1 395 ? -10.451 -2.632 9.028 1.00 85.94 395 VAL A C 1
ATOM 3101 O O . VAL A 1 395 ? -11.667 -2.630 8.847 1.00 85.94 395 VAL A O 1
ATOM 3104 N N . GLN A 1 396 ? -9.849 -1.595 9.613 1.00 83.75 396 GLN A N 1
ATOM 3105 C CA . GLN A 1 396 ? -10.541 -0.323 9.811 1.00 83.75 396 GLN A CA 1
ATOM 3106 C C . GLN A 1 396 ? -10.828 0.342 8.451 1.00 83.75 396 GLN A C 1
ATOM 3108 O O . GLN A 1 396 ? -9.971 0.364 7.569 1.00 83.75 396 GLN A O 1
ATOM 3113 N N . GLY A 1 397 ? -12.065 0.794 8.232 1.00 69.56 397 GLY A N 1
ATOM 3114 C CA . GLY A 1 397 ? -12.530 1.269 6.921 1.00 69.56 397 GLY A CA 1
ATOM 3115 C C . GLY A 1 397 ? -12.689 0.180 5.844 1.00 69.56 397 GLY A C 1
ATOM 3116 O O . GLY A 1 397 ? -13.083 0.473 4.714 1.00 69.56 397 GLY A O 1
ATOM 3117 N N . TYR A 1 398 ? -12.417 -1.095 6.154 1.00 76.12 398 TYR A N 1
ATOM 3118 C CA . TYR A 1 398 ? -12.631 -2.203 5.222 1.00 76.12 398 TYR A CA 1
ATOM 3119 C C . TYR A 1 398 ? -14.103 -2.624 5.221 1.00 76.12 398 TYR A C 1
ATOM 3121 O O . TYR A 1 398 ? -14.657 -3.020 6.243 1.00 76.12 398 TYR A O 1
ATOM 3129 N N . THR A 1 399 ? -14.752 -2.590 4.060 1.00 68.94 399 THR A N 1
ATOM 3130 C CA . THR A 1 399 ? -16.055 -3.247 3.889 1.00 68.94 399 THR A CA 1
ATOM 3131 C C . THR A 1 399 ? -15.800 -4.679 3.444 1.00 68.94 399 THR A C 1
ATOM 3133 O O . THR A 1 399 ? -15.248 -4.861 2.363 1.00 68.94 399 THR A O 1
ATOM 3136 N N . ASN A 1 400 ? -16.181 -5.676 4.254 1.00 70.62 400 ASN A N 1
ATOM 3137 C CA . ASN A 1 400 ? -16.030 -7.078 3.868 1.00 70.62 400 ASN A CA 1
ATOM 3138 C C . ASN A 1 400 ? -16.985 -7.413 2.711 1.00 70.62 400 ASN A C 1
ATOM 3140 O O . ASN A 1 400 ? -18.204 -7.312 2.892 1.00 70.62 400 ASN A O 1
ATOM 3144 N N . PRO A 1 401 ? -16.475 -7.789 1.527 1.00 68.06 401 PRO A N 1
ATOM 3145 C CA . PRO A 1 401 ? -17.311 -8.290 0.446 1.00 68.06 401 PRO A CA 1
ATOM 3146 C C . PRO A 1 401 ? -17.989 -9.601 0.859 1.00 68.06 401 PRO A C 1
ATOM 3148 O O . PRO A 1 401 ? -17.385 -10.417 1.554 1.00 68.06 401 PRO A O 1
ATOM 3151 N N . LYS A 1 402 ? -19.233 -9.828 0.416 1.00 66.94 402 LYS A N 1
ATOM 3152 C CA . LYS A 1 402 ? -20.000 -11.045 0.759 1.00 66.94 402 LYS A CA 1
ATOM 3153 C C . LYS A 1 402 ? -19.313 -12.343 0.310 1.00 66.94 402 LYS A C 1
ATOM 3155 O O . LYS A 1 402 ? -19.566 -13.399 0.872 1.00 66.94 402 LYS A O 1
ATOM 3160 N N . ASP A 1 403 ? -18.457 -12.267 -0.702 1.00 71.69 403 ASP A N 1
ATOM 3161 C CA . ASP A 1 403 ? -17.709 -13.382 -1.281 1.00 71.69 403 ASP A CA 1
ATOM 3162 C C . ASP A 1 403 ? -16.349 -13.635 -0.604 1.00 71.69 403 ASP A C 1
ATOM 3164 O O . ASP A 1 403 ? -15.672 -14.611 -0.933 1.00 71.69 403 ASP A O 1
ATOM 3168 N N . LYS A 1 404 ? -15.934 -12.791 0.352 1.00 81.38 404 LYS A N 1
ATOM 3169 C CA . LYS A 1 404 ? -14.651 -12.931 1.049 1.00 81.38 404 LYS A CA 1
ATOM 3170 C C . LYS A 1 404 ? -14.833 -13.489 2.456 1.00 81.38 404 LYS A C 1
ATOM 3172 O O . LYS A 1 404 ? -15.608 -12.989 3.268 1.00 81.38 404 LYS A O 1
ATOM 3177 N N . THR A 1 405 ? -14.056 -14.528 2.755 1.00 91.19 405 THR A N 1
ATOM 3178 C CA . THR A 1 405 ? -14.013 -15.144 4.085 1.00 91.19 405 THR A CA 1
ATOM 3179 C C . THR A 1 405 ? -13.016 -14.394 4.963 1.00 91.19 405 THR A C 1
ATOM 3181 O O . THR A 1 405 ? -11.810 -14.432 4.713 1.00 91.19 405 THR A O 1
ATOM 3184 N N . LEU A 1 406 ? -13.521 -13.723 5.995 1.00 93.12 406 LEU A N 1
ATOM 3185 C CA . LEU A 1 406 ? -12.721 -13.084 7.035 1.00 93.12 406 LEU A CA 1
ATOM 3186 C C . LEU A 1 406 ? -12.695 -13.996 8.269 1.00 93.12 406 LEU A C 1
ATOM 3188 O O . LEU A 1 406 ? -13.706 -14.611 8.592 1.00 93.12 406 LEU A O 1
ATOM 3192 N N . ILE A 1 407 ? -11.546 -14.119 8.936 1.00 95.50 407 ILE A N 1
ATOM 3193 C CA . ILE A 1 407 ? -11.391 -14.924 10.159 1.00 95.50 407 ILE A CA 1
ATOM 3194 C C . ILE A 1 407 ? -10.599 -14.103 11.171 1.00 95.50 407 ILE A C 1
ATOM 3196 O O . ILE A 1 407 ? -9.514 -13.615 10.857 1.00 95.50 407 ILE A O 1
ATOM 3200 N N . MET A 1 408 ? -11.115 -13.939 12.387 1.00 95.56 408 MET A N 1
ATOM 3201 C CA . MET A 1 408 ? -10.479 -13.101 13.407 1.00 95.56 408 MET A CA 1
ATOM 3202 C C . MET A 1 408 ? -9.664 -13.930 14.399 1.00 95.56 408 MET A C 1
ATOM 3204 O O . MET A 1 408 ? -10.102 -14.974 14.866 1.00 95.56 408 MET A O 1
ATOM 3208 N N . HIS A 1 409 ? -8.500 -13.433 14.794 1.00 94.81 409 HIS A N 1
ATOM 3209 C CA . HIS A 1 409 ? -7.734 -13.958 15.919 1.00 94.81 409 HIS A CA 1
ATOM 3210 C C . HIS A 1 409 ? -7.806 -12.955 17.078 1.00 94.81 409 HIS A C 1
ATOM 3212 O O . HIS A 1 409 ? -6.972 -12.054 17.179 1.00 94.81 409 HIS A O 1
ATOM 3218 N N . LEU A 1 410 ? -8.830 -13.104 17.927 1.00 94.44 410 LEU A N 1
ATOM 3219 C CA . LEU A 1 410 ? -9.116 -12.222 19.071 1.00 94.44 410 LEU A CA 1
ATOM 3220 C C . LEU A 1 410 ? -8.577 -12.749 20.410 1.00 94.44 410 LEU A C 1
ATOM 3222 O O . LEU A 1 410 ? -8.956 -12.245 21.466 1.00 94.44 410 LEU A O 1
ATOM 3226 N N . ASN A 1 411 ? -7.698 -13.753 20.389 1.00 92.81 411 ASN A N 1
ATOM 3227 C CA . ASN A 1 411 ? -7.058 -14.249 21.601 1.00 92.81 411 ASN A CA 1
ATOM 3228 C C . ASN A 1 411 ? -6.281 -13.112 22.286 1.00 92.81 411 ASN A C 1
ATOM 3230 O O . ASN A 1 411 ? -5.415 -12.499 21.645 1.00 92.81 411 ASN A O 1
ATOM 3234 N N . PRO A 1 412 ? -6.551 -12.832 23.577 1.00 91.69 412 PRO A N 1
ATOM 3235 C CA . PRO A 1 412 ? -5.820 -11.809 24.297 1.00 91.69 412 PRO A CA 1
ATOM 3236 C C . PRO A 1 412 ? -4.328 -12.142 24.314 1.00 91.69 412 PRO A C 1
ATOM 3238 O O . PRO A 1 412 ? -3.952 -13.285 24.595 1.00 91.69 412 PRO A O 1
ATOM 3241 N N . PRO A 1 413 ? -3.456 -11.167 24.041 1.00 87.25 413 PRO A N 1
ATOM 3242 C CA . PRO A 1 413 ? -2.034 -11.428 24.026 1.00 87.25 413 PRO A CA 1
ATOM 3243 C C . PRO A 1 413 ? -1.506 -11.821 25.418 1.00 87.25 413 PRO A C 1
ATOM 3245 O O . PRO A 1 413 ? -2.065 -11.419 26.449 1.00 87.25 413 PRO A O 1
ATOM 3248 N N . PRO A 1 414 ? -0.404 -12.592 25.474 1.00 82.56 414 PRO A N 1
ATOM 3249 C CA . PRO A 1 414 ? 0.210 -12.984 26.741 1.00 82.56 414 PRO A CA 1
ATOM 3250 C C . PRO A 1 414 ? 0.822 -11.784 27.479 1.00 82.56 414 PRO A C 1
ATOM 3252 O O . PRO A 1 414 ? 0.773 -11.721 28.702 1.00 82.56 414 PRO A O 1
ATOM 3255 N N . THR A 1 415 ? 1.364 -10.814 26.741 1.00 80.88 415 THR A N 1
ATOM 3256 C CA . THR A 1 415 ? 2.009 -9.601 27.263 1.00 80.88 415 THR A CA 1
ATOM 3257 C C . THR A 1 415 ? 1.605 -8.397 26.425 1.00 80.88 415 THR A C 1
ATOM 3259 O O . THR A 1 415 ? 1.382 -8.557 25.233 1.00 80.88 415 THR A O 1
ATOM 3262 N N . GLY A 1 416 ? 1.558 -7.186 26.987 1.00 80.25 416 GLY A N 1
ATOM 3263 C CA . GLY A 1 416 ? 1.196 -5.957 26.261 1.00 80.25 416 GLY A CA 1
ATOM 3264 C C . GLY A 1 416 ? -0.317 -5.695 26.175 1.00 80.25 416 GLY A C 1
ATOM 3265 O O . GLY A 1 416 ? -1.105 -6.482 26.698 1.00 80.25 416 GLY A O 1
ATOM 3266 N N . PRO A 1 417 ? -0.736 -4.582 25.548 1.00 82.81 417 PRO A N 1
ATOM 3267 C CA . PRO A 1 417 ? -2.118 -4.126 25.617 1.00 82.81 417 PRO A CA 1
ATOM 3268 C C . PRO A 1 417 ? -3.065 -4.982 24.767 1.00 82.81 417 PRO A C 1
ATOM 3270 O O . PRO A 1 417 ? -2.700 -5.470 23.693 1.00 82.81 417 PRO A O 1
ATOM 3273 N N . PHE A 1 418 ? -4.299 -5.115 25.254 1.00 91.56 418 PHE A N 1
ATOM 3274 C CA . PHE A 1 418 ? -5.456 -5.615 24.518 1.00 91.56 418 PHE A CA 1
ATOM 3275 C C . PHE A 1 418 ? -6.459 -4.468 24.427 1.00 91.56 418 PHE A C 1
ATOM 3277 O O . PHE A 1 418 ? -6.912 -3.961 25.451 1.00 91.56 418 PHE A O 1
ATOM 3284 N N . LEU A 1 419 ? -6.701 -3.974 23.217 1.00 90.62 419 LEU A N 1
ATOM 3285 C CA . LEU A 1 419 ? -7.288 -2.653 23.018 1.00 90.62 419 LEU A CA 1
ATOM 3286 C C . LEU A 1 419 ? -8.788 -2.747 22.714 1.00 90.62 419 LEU A C 1
ATOM 3288 O O . LEU A 1 419 ? -9.207 -3.570 21.898 1.00 90.62 419 LEU A O 1
ATOM 3292 N N . ARG A 1 420 ? -9.585 -1.846 23.308 1.00 92.50 420 ARG A N 1
ATOM 3293 C CA . ARG A 1 420 ? -11.023 -1.698 23.019 1.00 92.50 420 ARG A CA 1
ATOM 3294 C C . ARG A 1 420 ? -11.330 -1.612 21.520 1.00 92.50 420 ARG A C 1
ATOM 3296 O O . ARG A 1 420 ? -12.216 -2.341 21.076 1.00 92.50 420 ARG A O 1
ATOM 3303 N N . PRO A 1 421 ? -10.616 -0.792 20.718 1.00 92.50 421 PRO A N 1
ATOM 3304 C CA . PRO A 1 421 ? -10.926 -0.644 19.303 1.00 92.50 421 PRO A CA 1
ATOM 3305 C C . PRO A 1 421 ? -10.847 -1.944 18.510 1.00 92.50 421 PRO A C 1
ATOM 3307 O O . PRO A 1 421 ? -11.645 -2.131 17.600 1.00 92.50 421 PRO A O 1
ATOM 3310 N N . SER A 1 422 ? -9.981 -2.890 18.887 1.00 92.69 422 SER A N 1
ATOM 3311 C CA . SER A 1 422 ? -9.917 -4.203 18.234 1.00 92.69 422 SER A CA 1
ATOM 3312 C C . SER A 1 422 ? -11.246 -4.964 18.352 1.00 92.69 422 SER A C 1
ATOM 3314 O O . SER A 1 422 ? -11.678 -5.615 17.398 1.00 92.69 422 SER A O 1
ATOM 3316 N N . LEU A 1 423 ? -11.923 -4.836 19.501 1.00 92.69 423 LEU A N 1
ATOM 3317 C CA . LEU A 1 423 ? -13.236 -5.434 19.774 1.00 92.69 423 LEU A CA 1
ATOM 3318 C C . LEU A 1 423 ? -14.385 -4.695 19.078 1.00 92.69 423 LEU A C 1
ATOM 3320 O O . LEU A 1 423 ? -15.423 -5.297 18.827 1.00 92.69 423 LEU A O 1
ATOM 3324 N N . VAL A 1 424 ? -14.203 -3.417 18.740 1.00 90.00 424 VAL A N 1
ATOM 3325 C CA . VAL A 1 424 ? -15.185 -2.616 17.990 1.00 90.00 424 VAL A CA 1
ATOM 3326 C C . VAL A 1 424 ? -15.039 -2.854 16.483 1.00 90.00 424 VAL A C 1
ATOM 3328 O O . VAL A 1 424 ? -16.011 -3.103 15.764 1.00 90.00 424 VAL A O 1
ATOM 3331 N N . VAL A 1 425 ? -13.806 -2.785 15.983 1.00 90.19 425 VAL A N 1
ATOM 3332 C CA . VAL A 1 425 ? -13.490 -2.813 14.554 1.00 90.19 425 VAL A CA 1
ATOM 3333 C C . VAL A 1 425 ? -13.694 -4.203 13.977 1.00 90.19 425 VAL A C 1
ATOM 3335 O O . VAL A 1 425 ? -14.362 -4.312 12.956 1.00 90.19 425 VAL A O 1
ATOM 3338 N N . CYS A 1 426 ? -13.170 -5.262 14.601 1.00 90.44 426 CYS A N 1
ATOM 3339 C CA . CYS A 1 426 ? -13.169 -6.581 13.962 1.00 90.44 426 CYS A CA 1
ATOM 3340 C C . CYS A 1 426 ? -14.588 -7.163 13.768 1.00 90.44 426 CYS A C 1
ATOM 3342 O O . CYS A 1 426 ? -14.916 -7.529 12.635 1.00 90.44 426 CYS A O 1
ATOM 3344 N N . PRO A 1 427 ? -15.474 -7.193 14.788 1.00 86.62 427 PRO A N 1
ATOM 3345 C CA . PRO A 1 427 ? -16.828 -7.731 14.623 1.00 86.62 427 PRO A CA 1
ATOM 3346 C C . PRO A 1 427 ? -17.700 -6.886 13.686 1.00 86.62 427 PRO A C 1
ATOM 3348 O O . PRO A 1 427 ? -18.511 -7.429 12.941 1.00 86.62 427 PRO A O 1
ATOM 3351 N N . SER A 1 428 ? -17.486 -5.565 13.635 1.00 86.06 428 SER A N 1
ATOM 3352 C CA . SER A 1 428 ? -18.264 -4.663 12.767 1.00 86.06 428 SER A CA 1
ATOM 3353 C C . SER A 1 428 ? -17.967 -4.813 11.266 1.00 86.06 428 SER A C 1
ATOM 3355 O O . SER A 1 428 ? -18.493 -4.058 10.445 1.00 86.06 428 SER A O 1
ATOM 3357 N N . ARG A 1 429 ? -17.115 -5.768 10.870 1.00 87.25 429 ARG A N 1
ATOM 3358 C CA . ARG A 1 429 ? -16.859 -6.114 9.460 1.00 87.25 429 ARG A CA 1
ATOM 3359 C C . ARG A 1 429 ? -17.809 -7.173 8.915 1.00 87.25 429 ARG A C 1
ATOM 3361 O O . ARG A 1 429 ? -17.879 -7.320 7.697 1.00 87.25 429 ARG A O 1
ATOM 3368 N N . TYR A 1 430 ? -18.550 -7.862 9.778 1.00 87.31 430 TYR A N 1
ATOM 3369 C CA . TYR A 1 430 ? -19.545 -8.853 9.379 1.00 87.31 430 TYR A CA 1
ATOM 3370 C C . TYR A 1 430 ? -20.925 -8.209 9.194 1.00 87.31 430 TYR A C 1
ATOM 3372 O O . TYR A 1 430 ? -21.200 -7.116 9.700 1.00 87.31 430 TYR A O 1
ATOM 3380 N N . GLN A 1 431 ? -21.786 -8.881 8.432 1.00 85.69 431 GLN A N 1
ATOM 3381 C CA . GLN A 1 431 ? -23.193 -8.495 8.263 1.00 85.69 431 GLN A CA 1
ATOM 3382 C C . GLN A 1 431 ? -24.118 -9.384 9.094 1.00 85.69 431 GLN A C 1
ATOM 3384 O O . GLN A 1 431 ? -25.094 -8.887 9.641 1.00 85.69 431 GLN A O 1
ATOM 3389 N N . GLU A 1 432 ? -23.763 -10.661 9.239 1.00 87.88 432 GLU A N 1
ATOM 3390 C CA . GLU A 1 432 ? -24.522 -11.664 9.978 1.00 87.88 432 GLU A CA 1
ATOM 3391 C C . GLU A 1 432 ? -23.673 -12.254 11.105 1.00 87.88 432 GLU A C 1
ATOM 3393 O O . GLU A 1 432 ? -22.476 -12.499 10.933 1.00 87.88 432 GLU A O 1
ATOM 3398 N N . TRP A 1 433 ? -24.296 -12.527 12.253 1.00 91.25 433 TRP A N 1
ATOM 3399 C CA . TRP A 1 433 ? -23.638 -13.215 13.366 1.00 91.25 433 TRP A CA 1
ATOM 3400 C C . TRP A 1 433 ? -23.161 -14.627 12.995 1.00 91.25 433 TRP A C 1
ATOM 3402 O O . TRP A 1 433 ? -22.142 -15.099 13.501 1.00 91.25 433 TRP A O 1
ATOM 3412 N N . ASP A 1 434 ? -23.864 -15.315 12.099 1.00 90.56 434 ASP A N 1
ATOM 3413 C CA . ASP A 1 434 ? -23.514 -16.675 11.673 1.00 90.56 434 ASP A CA 1
ATOM 3414 C C . ASP A 1 434 ? -22.276 -16.741 10.779 1.00 90.56 434 ASP A C 1
ATOM 3416 O O . ASP A 1 434 ? -21.600 -17.766 10.758 1.00 90.56 434 ASP A O 1
ATOM 3420 N N . ASP A 1 435 ? -21.912 -15.624 10.149 1.00 90.06 435 ASP A N 1
ATOM 3421 C CA . ASP A 1 435 ? -20.697 -15.515 9.342 1.00 90.06 435 ASP A CA 1
ATOM 3422 C C . ASP A 1 435 ? -19.455 -15.174 10.177 1.00 90.06 435 ASP A C 1
ATOM 3424 O O . ASP A 1 435 ? -18.342 -15.167 9.651 1.00 90.06 435 ASP A O 1
ATOM 3428 N N . VAL A 1 436 ? -19.620 -14.861 11.467 1.00 92.25 436 VAL A N 1
ATOM 3429 C CA . VAL A 1 436 ? -18.504 -14.541 12.362 1.00 92.25 436 VAL A CA 1
ATOM 3430 C C . VAL A 1 436 ? -17.652 -15.785 12.593 1.00 92.25 436 VAL A C 1
ATOM 3432 O O . VAL A 1 436 ? -18.151 -16.805 13.058 1.00 92.25 436 VAL A O 1
ATOM 3435 N N . LEU A 1 437 ? -16.347 -15.679 12.326 1.00 95.31 437 LEU A N 1
ATOM 3436 C CA . LEU A 1 437 ? -15.387 -16.771 12.496 1.00 95.31 437 LEU A CA 1
ATOM 3437 C C . LEU A 1 437 ? -14.206 -16.336 13.367 1.00 95.31 437 LEU A C 1
ATOM 3439 O O . LEU A 1 437 ? -13.570 -15.307 13.106 1.00 95.31 437 LEU A O 1
ATOM 3443 N N . LEU A 1 438 ? -13.867 -17.159 14.362 1.00 96.94 438 LEU A N 1
ATOM 3444 C CA . LEU A 1 438 ? -12.630 -17.049 15.133 1.00 96.94 438 LEU A CA 1
ATOM 3445 C C . LEU A 1 438 ? -11.628 -18.126 14.718 1.00 96.94 438 LEU A C 1
ATOM 3447 O O . LEU A 1 438 ? -11.990 -19.281 14.528 1.00 96.94 438 LEU A O 1
ATOM 3451 N N . LEU A 1 439 ? -10.351 -17.757 14.614 1.00 95.88 439 LEU A N 1
ATOM 3452 C CA . LEU A 1 439 ? -9.269 -18.661 14.209 1.00 95.88 439 LEU A CA 1
ATOM 3453 C C . LEU A 1 439 ? -9.048 -19.806 15.211 1.00 95.88 439 LEU A C 1
ATOM 3455 O O . LEU A 1 439 ? -8.610 -20.886 14.822 1.00 95.88 439 LEU A O 1
ATOM 3459 N N . SER A 1 440 ? -9.319 -19.552 16.488 1.00 94.38 440 SER A N 1
ATOM 3460 C CA . SER A 1 440 ? -9.130 -20.484 17.597 1.00 94.38 440 SER A CA 1
ATOM 3461 C C . SER A 1 440 ? -10.058 -20.128 18.753 1.00 94.38 440 SER A C 1
ATOM 3463 O O . SER A 1 440 ? -10.498 -18.982 18.861 1.00 94.38 440 SER A O 1
ATOM 3465 N N . HIS A 1 441 ? -10.303 -21.095 19.639 1.00 96.75 441 HIS A N 1
ATOM 3466 C CA . HIS A 1 441 ? -10.940 -20.831 20.928 1.00 96.75 441 HIS A CA 1
ATOM 3467 C C . HIS A 1 441 ? -10.159 -19.763 21.705 1.00 96.75 441 HIS A C 1
ATOM 3469 O O . HIS A 1 441 ? -8.925 -19.716 21.668 1.00 96.75 441 HIS A O 1
ATOM 3475 N N . LEU A 1 442 ? -10.887 -18.893 22.400 1.00 96.50 442 LEU A N 1
ATOM 3476 C CA . LEU A 1 442 ? -10.360 -17.824 23.241 1.00 96.50 442 LEU A CA 1
ATOM 3477 C C . LEU A 1 442 ? -9.741 -18.377 24.529 1.00 96.50 442 LEU A C 1
ATOM 3479 O O . LEU A 1 442 ? -8.789 -17.789 25.043 1.00 96.50 442 LEU A O 1
ATOM 3483 N N . TYR A 1 443 ? -10.254 -19.504 25.028 1.00 95.31 443 TYR A N 1
ATOM 3484 C CA . TYR A 1 443 ? -9.749 -20.209 26.206 1.00 95.31 443 TYR A CA 1
ATOM 3485 C C . TYR A 1 443 ? -9.568 -21.715 25.952 1.00 95.31 443 TYR A C 1
ATOM 3487 O O . TYR A 1 443 ? -10.016 -22.267 24.950 1.00 95.31 443 TYR A O 1
ATOM 3495 N N . ASN A 1 444 ? -8.865 -22.386 26.862 1.00 93.12 444 ASN A N 1
ATOM 3496 C CA . ASN A 1 444 ? -8.562 -23.811 26.789 1.00 93.12 444 ASN A CA 1
ATOM 3497 C C . ASN A 1 444 ? -9.842 -24.659 26.867 1.00 93.12 444 ASN A C 1
ATOM 3499 O O . ASN A 1 444 ? -10.810 -24.271 27.519 1.00 93.12 444 ASN A O 1
ATOM 3503 N N . ALA A 1 445 ? -9.826 -25.861 26.283 1.00 90.75 445 ALA A N 1
ATOM 3504 C CA . ALA A 1 445 ? -10.984 -26.765 26.278 1.00 90.75 445 ALA A CA 1
ATOM 3505 C C . ALA A 1 445 ? -11.475 -27.149 27.691 1.00 90.75 445 ALA A C 1
ATOM 3507 O O . ALA A 1 445 ? -12.670 -27.330 27.907 1.00 90.75 445 ALA A O 1
ATOM 3508 N N . ASP A 1 446 ? -10.564 -27.221 28.666 1.00 93.00 446 ASP A N 1
ATOM 3509 C CA . ASP A 1 446 ? -10.865 -27.461 30.085 1.00 93.00 446 ASP A CA 1
ATOM 3510 C C . ASP A 1 446 ? -11.331 -26.199 30.841 1.00 93.00 446 ASP A C 1
ATOM 3512 O O . ASP A 1 446 ? -11.633 -26.256 32.032 1.00 93.00 446 ASP A O 1
ATOM 3516 N N . ARG A 1 447 ? -11.390 -25.053 30.149 1.00 92.38 447 ARG A N 1
ATOM 3517 C CA . ARG A 1 447 ? -11.739 -23.718 30.658 1.00 92.38 447 ARG A CA 1
ATOM 3518 C C . ARG A 1 447 ? -10.817 -23.187 31.760 1.00 92.38 447 ARG A C 1
ATOM 3520 O O . ARG A 1 447 ? -11.166 -22.201 32.411 1.00 92.38 447 ARG A O 1
ATOM 3527 N N . SER A 1 448 ? -9.630 -23.769 31.933 1.00 93.62 448 SER A N 1
ATOM 3528 C CA . SER A 1 448 ? -8.673 -23.407 32.992 1.00 93.62 448 SER A CA 1
ATOM 3529 C C . SER A 1 448 ? -8.291 -21.920 33.002 1.00 93.62 448 SER A C 1
ATOM 3531 O O . SER A 1 448 ? -8.194 -21.318 34.068 1.00 93.62 448 SER A O 1
ATOM 3533 N N . ASN A 1 449 ? -8.138 -21.298 31.830 1.00 94.94 449 ASN A N 1
ATOM 3534 C CA . ASN A 1 449 ? -7.790 -19.879 31.681 1.00 94.94 449 ASN A CA 1
ATOM 3535 C C . ASN A 1 449 ? -8.991 -18.965 31.359 1.00 94.94 449 ASN A C 1
ATOM 3537 O O . ASN A 1 449 ? -8.800 -17.777 31.094 1.00 94.94 449 ASN A O 1
ATOM 3541 N N . ARG A 1 450 ? -10.236 -19.468 31.404 1.00 96.19 450 ARG A N 1
ATOM 3542 C CA . ARG A 1 450 ? -11.434 -18.694 31.016 1.00 96.19 450 ARG A CA 1
ATOM 3543 C C . ARG A 1 450 ? -11.594 -17.405 31.830 1.00 96.19 450 ARG A C 1
ATOM 3545 O O . ARG A 1 450 ? -11.900 -16.359 31.267 1.00 96.19 450 ARG A O 1
ATOM 3552 N N . HIS A 1 451 ? -11.372 -17.458 33.144 1.00 97.00 451 HIS A N 1
ATOM 3553 C CA . HIS A 1 451 ? -11.491 -16.277 34.008 1.00 97.00 451 HIS A CA 1
ATOM 3554 C C . HIS A 1 451 ? -10.457 -15.189 33.661 1.00 97.00 451 HIS A C 1
ATOM 3556 O O . HIS A 1 451 ? -10.794 -14.005 33.636 1.00 97.00 451 HIS A O 1
ATOM 3562 N N . GLU A 1 452 ? -9.218 -15.579 33.337 1.00 95.25 452 GLU A N 1
ATOM 3563 C CA . GLU A 1 452 ? -8.167 -14.647 32.904 1.00 95.25 452 GLU A CA 1
ATOM 3564 C C . GLU A 1 452 ? -8.548 -13.964 31.583 1.00 95.25 452 GLU A C 1
ATOM 3566 O O . GLU A 1 452 ? -8.435 -12.744 31.457 1.00 95.25 452 GLU A O 1
ATOM 3571 N N . VAL A 1 453 ? -9.058 -14.736 30.619 1.00 96.25 453 VAL A N 1
ATOM 3572 C CA . VAL A 1 453 ? -9.517 -14.215 29.324 1.00 96.25 453 VAL A CA 1
ATOM 3573 C C . VAL A 1 453 ? -10.636 -13.194 29.521 1.00 96.25 453 VAL A C 1
ATOM 3575 O O . VAL A 1 453 ? -10.519 -12.072 29.031 1.00 96.25 453 VAL A O 1
ATOM 3578 N N . ILE A 1 454 ? -11.673 -13.523 30.299 1.00 97.38 454 ILE A N 1
ATOM 3579 C CA . ILE A 1 454 ? -12.781 -12.592 30.579 1.00 97.38 454 ILE A CA 1
ATOM 3580 C C . ILE A 1 454 ? -12.272 -11.330 31.274 1.00 97.38 454 ILE A C 1
ATOM 3582 O O . ILE A 1 454 ? -12.695 -10.232 30.927 1.00 97.38 454 ILE A O 1
ATOM 3586 N N . THR A 1 455 ? -11.323 -11.463 32.199 1.00 96.06 455 THR A N 1
ATOM 3587 C CA . THR A 1 455 ? -10.708 -10.312 32.875 1.00 96.06 455 THR A CA 1
ATOM 3588 C C . THR A 1 455 ? -10.008 -9.386 31.880 1.00 96.06 455 THR A C 1
ATOM 3590 O O . THR A 1 455 ? -10.208 -8.174 31.935 1.00 96.06 455 THR A O 1
ATOM 3593 N N . LYS A 1 456 ? -9.252 -9.934 30.919 1.00 95.75 456 LYS A N 1
ATOM 3594 C CA . LYS A 1 456 ? -8.610 -9.138 29.859 1.00 95.75 456 LYS A CA 1
ATOM 3595 C C . LYS A 1 456 ? -9.632 -8.453 28.951 1.00 95.75 456 LYS A C 1
ATOM 3597 O O . LYS A 1 456 ? -9.445 -7.287 28.618 1.00 95.75 456 LYS A O 1
ATOM 3602 N N . PHE A 1 457 ? -10.719 -9.132 28.578 1.00 96.69 457 PHE A N 1
ATOM 3603 C CA . PHE A 1 457 ? -11.817 -8.513 27.822 1.00 96.69 457 PHE A CA 1
ATOM 3604 C C . PHE A 1 457 ? -12.515 -7.409 28.623 1.00 96.69 457 PHE A C 1
ATOM 3606 O O . PHE A 1 457 ? -12.790 -6.345 28.077 1.00 96.69 457 PHE A O 1
ATOM 3613 N N . HIS A 1 458 ? -12.766 -7.630 29.915 1.00 95.94 458 HIS A N 1
ATOM 3614 C CA . HIS A 1 458 ? -13.422 -6.656 30.788 1.00 95.94 458 HIS A CA 1
ATOM 3615 C C . HIS A 1 458 ? -12.575 -5.394 30.937 1.00 95.94 458 HIS A C 1
ATOM 3617 O O . HIS A 1 458 ? -13.104 -4.296 30.784 1.00 95.94 458 HIS A O 1
ATOM 3623 N N . GLN A 1 459 ? -11.261 -5.556 31.126 1.00 94.25 459 GLN A N 1
ATOM 3624 C CA . GLN A 1 459 ? -10.288 -4.462 31.140 1.00 94.25 459 GLN A CA 1
ATOM 3625 C C . GLN A 1 459 ? -10.224 -3.731 29.795 1.00 94.25 459 GLN A C 1
ATOM 3627 O O . GLN A 1 459 ? -10.278 -2.505 29.772 1.00 94.25 459 GLN A O 1
ATOM 3632 N N . ALA A 1 460 ? -10.144 -4.467 28.681 1.00 94.38 460 ALA A N 1
ATOM 3633 C CA . ALA A 1 460 ? -10.093 -3.881 27.343 1.00 94.38 460 ALA A CA 1
ATOM 3634 C C . ALA A 1 460 ? -11.367 -3.101 27.001 1.00 94.38 460 ALA A C 1
ATOM 3636 O O . ALA A 1 460 ? -11.296 -2.101 26.301 1.00 94.38 460 ALA A O 1
ATOM 3637 N N . LEU A 1 461 ? -12.529 -3.529 27.498 1.00 94.44 461 LEU A N 1
ATOM 3638 C CA . LEU A 1 461 ? -13.791 -2.822 27.308 1.00 94.44 461 LEU A CA 1
ATOM 3639 C C . LEU A 1 461 ? -13.939 -1.595 28.218 1.00 94.44 461 LEU A C 1
ATOM 3641 O O . LEU A 1 461 ? -14.858 -0.819 27.989 1.00 94.44 461 LEU A O 1
ATOM 3645 N N . GLN A 1 462 ? -13.057 -1.337 29.187 1.00 91.50 462 GLN A N 1
ATOM 3646 C CA . GLN A 1 462 ? -13.135 -0.092 29.959 1.00 91.50 462 GLN A CA 1
ATOM 3647 C C . GLN A 1 462 ? -12.723 1.114 29.106 1.00 91.50 462 GLN A C 1
ATOM 3649 O O . GLN A 1 462 ? -11.692 1.110 28.435 1.00 91.50 462 GLN A O 1
ATOM 3654 N N . MET A 1 463 ? -13.538 2.169 29.136 1.00 91.81 463 MET A N 1
ATOM 3655 C CA . MET A 1 463 ? -13.253 3.410 28.418 1.00 91.81 463 MET A CA 1
ATOM 3656 C C . MET A 1 463 ? -12.273 4.274 29.221 1.00 91.81 463 MET A C 1
ATOM 3658 O O . MET A 1 463 ? -12.430 4.432 30.433 1.00 91.81 463 MET A O 1
ATOM 3662 N N . SER A 1 464 ? -11.271 4.860 28.557 1.00 91.94 464 SER A N 1
ATOM 3663 C CA . SER A 1 464 ? -10.378 5.816 29.218 1.00 91.94 464 SER A CA 1
ATOM 3664 C C . SER A 1 464 ? -11.160 7.068 29.658 1.00 91.94 464 SER A C 1
ATOM 3666 O O . SER A 1 464 ? -12.163 7.414 29.024 1.00 91.94 464 SER A O 1
ATOM 3668 N N . PRO A 1 465 ? -10.723 7.784 30.714 1.00 94.38 465 PRO A N 1
ATOM 3669 C CA . PRO A 1 465 ? -11.385 9.017 31.145 1.00 94.38 465 PRO A CA 1
ATOM 3670 C C . PRO A 1 465 ? -11.490 10.068 30.031 1.00 94.38 465 PRO A C 1
ATOM 3672 O O . PRO A 1 465 ? -12.514 10.738 29.911 1.00 94.38 465 PRO A O 1
ATOM 3675 N N . ASP A 1 466 ? -10.449 10.178 29.203 1.00 94.62 466 ASP A N 1
ATOM 3676 C CA . ASP A 1 466 ? -10.389 11.111 28.078 1.00 94.62 466 ASP A CA 1
ATOM 3677 C C . ASP A 1 466 ? -11.405 10.749 26.987 1.00 94.62 466 ASP A C 1
ATOM 3679 O O . ASP A 1 466 ? -12.222 11.588 26.606 1.00 94.62 466 ASP A O 1
ATOM 3683 N N . LEU A 1 467 ? -11.422 9.485 26.540 1.00 93.81 467 LEU A N 1
ATOM 3684 C CA . LEU A 1 467 ? -12.386 9.017 25.542 1.00 93.81 467 LEU A CA 1
ATOM 3685 C C . LEU A 1 467 ? -13.823 9.162 26.060 1.00 93.81 467 LEU A C 1
ATOM 3687 O O . LEU A 1 467 ? -14.694 9.631 25.333 1.00 93.81 467 LEU A O 1
ATOM 3691 N N . ARG A 1 468 ? -14.070 8.843 27.337 1.00 95.00 468 ARG A N 1
ATOM 3692 C CA . ARG A 1 468 ? -15.384 9.022 27.974 1.00 95.00 468 ARG A CA 1
ATOM 3693 C C . ARG A 1 468 ? -15.850 10.474 27.917 1.00 95.00 468 ARG A C 1
ATOM 3695 O O . ARG A 1 468 ? -16.967 10.730 27.472 1.00 95.00 468 ARG A O 1
ATOM 3702 N N . CYS A 1 469 ? -14.998 11.416 28.321 1.00 95.06 469 CYS A N 1
ATOM 3703 C CA . CYS A 1 469 ? -15.333 12.840 28.280 1.00 95.06 469 CYS A CA 1
ATOM 3704 C C . CYS A 1 469 ? -15.615 13.324 26.853 1.00 95.06 469 CYS A C 1
ATOM 3706 O O . CYS A 1 469 ? -16.526 14.126 26.643 1.00 95.06 469 CYS A O 1
ATOM 3708 N N . GLU A 1 470 ? -14.874 12.822 25.866 1.00 94.69 470 GLU A N 1
ATOM 3709 C CA . GLU A 1 470 ? -15.098 13.182 24.468 1.00 94.69 470 GLU A CA 1
ATOM 3710 C C . GLU A 1 470 ? -16.408 12.603 23.914 1.00 94.69 470 GLU A C 1
ATOM 3712 O O . GLU A 1 470 ? -17.166 13.330 23.274 1.00 94.69 470 GLU A O 1
ATOM 3717 N N . ILE A 1 471 ? -16.731 11.336 24.195 1.00 94.38 471 ILE A N 1
ATOM 3718 C CA . ILE A 1 471 ? -18.002 10.726 23.769 1.00 94.38 471 ILE A CA 1
ATOM 3719 C C . ILE A 1 471 ? -19.198 11.462 24.386 1.00 94.38 471 ILE A C 1
ATOM 3721 O O . ILE A 1 471 ? -20.174 11.743 23.685 1.00 94.38 471 ILE A O 1
ATOM 3725 N N . GLU A 1 472 ? -19.118 11.835 25.666 1.00 94.69 472 GLU A N 1
ATOM 3726 C CA . GLU A 1 472 ? -20.129 12.675 26.321 1.00 94.69 472 GLU A CA 1
ATOM 3727 C C . GLU A 1 472 ? -20.272 14.036 25.620 1.00 94.69 472 GLU A C 1
ATOM 3729 O O . GLU A 1 472 ? -21.390 14.463 25.319 1.00 94.69 472 GLU A O 1
ATOM 3734 N N . ARG A 1 473 ? -19.146 14.696 25.300 1.00 94.44 473 ARG A N 1
ATOM 3735 C CA . ARG A 1 473 ? -19.120 15.984 24.587 1.00 94.44 473 ARG A CA 1
ATOM 3736 C C . ARG A 1 473 ? -19.780 15.882 23.213 1.00 94.44 473 ARG A C 1
ATOM 3738 O O . ARG A 1 473 ? -20.647 16.696 22.893 1.00 94.44 473 ARG A O 1
ATOM 3745 N N . LEU A 1 474 ? -19.390 14.894 22.406 1.00 94.69 474 LEU A N 1
ATOM 3746 C CA . LEU A 1 474 ? -19.933 14.677 21.062 1.00 94.69 474 LEU A CA 1
ATOM 3747 C C . LEU A 1 474 ? -21.426 14.333 21.108 1.00 94.69 474 LEU A C 1
ATOM 3749 O O . LEU A 1 474 ? -22.196 14.842 20.294 1.00 94.69 474 LEU A O 1
ATOM 3753 N N . THR A 1 475 ? -21.854 13.540 22.093 1.00 94.38 475 THR A N 1
ATOM 3754 C CA . THR A 1 475 ? -23.271 13.203 22.299 1.00 94.38 475 THR A CA 1
ATOM 3755 C C . THR A 1 475 ? -24.096 14.445 22.633 1.00 94.38 475 THR A C 1
ATOM 3757 O O . THR A 1 475 ? -25.130 14.681 22.005 1.00 94.38 475 THR A O 1
ATOM 3760 N N . ALA A 1 476 ? -23.618 15.282 23.561 1.00 95.44 476 ALA A N 1
ATOM 3761 C CA . ALA A 1 476 ? -24.281 16.535 23.919 1.00 95.44 476 ALA A CA 1
ATOM 3762 C C . ALA A 1 476 ? -24.359 17.506 22.727 1.00 95.44 476 ALA A C 1
ATOM 3764 O O . ALA A 1 476 ? -25.415 18.078 22.455 1.00 95.44 476 ALA A O 1
ATOM 3765 N N . LEU A 1 477 ? -23.269 17.655 21.964 1.00 96.62 477 LEU A N 1
ATOM 3766 C CA . LEU A 1 477 ? -23.261 18.482 20.753 1.00 96.62 477 LEU A CA 1
ATOM 3767 C C . LEU A 1 477 ? -24.209 17.951 19.677 1.00 96.62 477 LEU A C 1
ATOM 3769 O O . LEU A 1 477 ? -24.839 18.745 18.975 1.00 96.62 477 LEU A O 1
ATOM 3773 N N . SER A 1 478 ? -24.345 16.631 19.553 1.00 95.88 478 SER A N 1
ATOM 3774 C CA . SER A 1 478 ? -25.266 16.042 18.586 1.00 95.88 478 SER A CA 1
ATOM 3775 C C . SER A 1 478 ? -26.727 16.311 18.938 1.00 95.88 478 SER A C 1
ATOM 3777 O O . SER A 1 478 ? -27.510 16.680 18.061 1.00 95.88 478 SER A O 1
ATOM 3779 N N . GLN A 1 479 ? -27.081 16.243 20.225 1.00 95.12 479 GLN A N 1
ATOM 3780 C CA . GLN A 1 479 ? -28.409 16.636 20.709 1.00 95.12 479 GLN A CA 1
ATOM 3781 C C . GLN A 1 479 ? -28.697 18.115 20.411 1.00 95.12 479 GLN A C 1
ATOM 3783 O O . GLN A 1 479 ? -29.710 18.428 19.789 1.00 95.12 479 GLN A O 1
ATOM 3788 N N . GLN A 1 480 ? -27.759 19.010 20.738 1.00 95.75 480 GLN A N 1
ATOM 3789 C CA . GLN A 1 480 ? -27.893 20.442 20.440 1.00 95.75 480 GLN A CA 1
ATOM 3790 C C . GLN A 1 480 ? -28.007 20.726 18.935 1.00 95.75 480 GLN A C 1
ATOM 3792 O O . GLN A 1 480 ? -28.743 21.620 18.521 1.00 95.75 480 GLN A O 1
ATOM 3797 N N . THR A 1 481 ? -27.269 19.987 18.102 1.00 95.25 481 THR A N 1
ATOM 3798 C CA . THR A 1 481 ? -27.342 20.116 16.637 1.00 95.25 481 THR A CA 1
ATOM 3799 C C . THR A 1 481 ? -28.736 19.742 16.142 1.00 95.25 481 THR A C 1
ATOM 3801 O O . THR A 1 481 ? -29.360 20.528 15.433 1.00 95.25 481 THR A O 1
ATOM 3804 N N . ARG A 1 482 ? -29.274 18.611 16.613 1.00 92.69 482 ARG A N 1
ATOM 3805 C CA . ARG A 1 482 ? -30.627 18.149 16.276 1.00 92.69 482 ARG A CA 1
ATOM 3806 C C . ARG A 1 482 ? -31.708 19.158 16.667 1.00 92.69 482 ARG A C 1
ATOM 3808 O O . ARG A 1 482 ? -32.610 19.409 15.872 1.00 92.69 482 ARG A O 1
ATOM 3815 N N . GLU A 1 483 ? -31.620 19.745 17.859 1.00 92.94 483 GLU A N 1
ATOM 3816 C CA . GLU A 1 483 ? -32.563 20.777 18.318 1.00 92.94 483 GLU A CA 1
ATOM 3817 C C . GLU A 1 483 ? -32.531 22.019 17.417 1.00 92.94 483 GLU A C 1
ATOM 3819 O O . GLU A 1 483 ? -33.582 22.516 17.007 1.00 92.94 483 GLU A O 1
ATOM 3824 N N . ARG A 1 484 ? -31.331 22.493 17.050 1.00 92.00 484 ARG A N 1
ATOM 3825 C CA . ARG A 1 484 ? -31.170 23.631 16.130 1.00 92.00 484 ARG A CA 1
ATOM 3826 C C . ARG A 1 484 ? -31.747 23.336 14.748 1.00 92.00 484 ARG A C 1
ATOM 3828 O O . ARG A 1 484 ? -32.397 24.206 14.175 1.00 92.00 484 ARG A O 1
ATOM 3835 N N . ASP A 1 485 ? -31.531 22.137 14.216 1.00 89.69 485 ASP A N 1
ATOM 3836 C CA . ASP A 1 485 ? -32.023 21.769 12.884 1.00 89.69 485 ASP A CA 1
ATOM 3837 C C . ASP A 1 485 ? -33.546 21.627 12.848 1.00 89.69 485 ASP A C 1
ATOM 3839 O O . ASP A 1 485 ? -34.183 22.081 11.897 1.00 89.69 485 ASP A O 1
ATOM 3843 N N . GLN A 1 486 ? -34.148 21.076 13.906 1.00 88.25 486 GLN A N 1
ATOM 3844 C CA . GLN A 1 486 ? -35.606 21.025 14.053 1.00 88.25 486 GLN A CA 1
ATOM 3845 C C . GLN A 1 486 ? -36.228 22.427 14.085 1.00 88.25 486 GLN A C 1
ATOM 3847 O O . GLN A 1 486 ? -37.291 22.637 13.510 1.00 88.25 486 GLN A O 1
ATOM 3852 N N . GLN A 1 487 ? -35.547 23.401 14.696 1.00 83.62 487 GLN A N 1
ATOM 3853 C CA . GLN A 1 487 ? -35.977 24.804 14.700 1.00 83.62 487 GLN A CA 1
ATOM 3854 C C . GLN A 1 487 ? -35.768 25.507 13.347 1.00 83.62 487 GLN A C 1
ATOM 3856 O O . GLN A 1 487 ? -36.441 26.497 13.064 1.00 83.62 487 GLN A O 1
ATOM 3861 N N . ARG A 1 488 ? -34.842 25.018 12.507 1.00 81.06 488 ARG A N 1
ATOM 3862 C CA . ARG A 1 488 ? -34.528 25.587 11.185 1.00 81.06 488 ARG A CA 1
ATOM 3863 C C . ARG A 1 488 ? -35.401 25.059 10.050 1.00 81.06 488 ARG A C 1
ATOM 3865 O O . ARG A 1 488 ? -35.341 25.653 8.980 1.00 81.06 488 ARG A O 1
ATOM 3872 N N . GLN A 1 489 ? -36.172 23.983 10.222 1.00 58.28 489 GLN A N 1
ATOM 3873 C CA . GLN A 1 489 ? -37.043 23.475 9.154 1.00 58.28 489 GLN A CA 1
ATOM 3874 C C . GLN A 1 489 ? -38.256 24.404 8.930 1.00 58.28 489 GLN A C 1
ATOM 3876 O O . GLN A 1 489 ? -39.143 24.450 9.783 1.00 58.28 489 GLN A O 1
ATOM 3881 N N . PRO A 1 490 ? -38.371 25.119 7.789 1.00 53.97 490 PRO A N 1
ATOM 3882 C CA . PRO A 1 490 ? -39.654 25.668 7.361 1.00 53.97 490 PRO A CA 1
ATOM 3883 C C . PRO A 1 490 ? -40.605 24.526 6.964 1.00 53.97 490 PRO A C 1
ATOM 3885 O O . PRO A 1 490 ? -40.173 23.508 6.424 1.00 53.97 490 PRO A O 1
ATOM 3888 N N . GLN A 1 491 ? -41.907 24.706 7.214 1.00 48.00 491 GLN A N 1
ATOM 3889 C CA . GLN A 1 491 ? -42.976 23.812 6.745 1.00 48.00 491 GLN A CA 1
ATOM 3890 C C . GLN A 1 491 ? -42.794 23.512 5.242 1.00 48.00 491 GLN A C 1
ATOM 3892 O O . GLN A 1 491 ? -42.817 24.426 4.420 1.00 48.00 491 GLN A O 1
ATOM 3897 N N . GLN A 1 492 ? -42.572 22.245 4.882 1.00 35.91 492 GLN A N 1
ATOM 3898 C CA . GLN A 1 492 ? -42.371 21.811 3.493 1.00 35.91 492 GLN A CA 1
ATOM 3899 C C . GLN A 1 492 ? -43.622 22.059 2.628 1.00 35.91 492 GLN A C 1
ATOM 3901 O O . GLN A 1 492 ? -44.705 21.606 3.006 1.00 35.91 492 GLN A O 1
ATOM 3906 N N . PRO A 1 493 ? -43.499 22.635 1.418 1.00 38.09 493 PRO A N 1
ATOM 3907 C CA . PRO A 1 493 ? -44.386 22.317 0.309 1.00 38.09 493 PRO A CA 1
ATOM 3908 C C . PRO A 1 493 ? -43.901 21.055 -0.432 1.00 38.09 493 PRO A C 1
ATOM 3910 O O . PRO A 1 493 ? -42.714 20.733 -0.450 1.00 38.09 493 PRO A O 1
ATOM 3913 N N . ALA A 1 494 ? -44.862 20.346 -1.025 1.00 33.53 494 ALA A N 1
ATOM 3914 C CA . ALA A 1 494 ? -44.758 19.055 -1.711 1.00 33.53 494 ALA A CA 1
ATOM 3915 C C . ALA A 1 494 ? -43.711 18.991 -2.858 1.00 33.53 494 ALA A C 1
ATOM 3917 O O . ALA A 1 494 ? -43.341 20.026 -3.414 1.00 33.53 494 ALA A O 1
ATOM 3918 N N . PRO A 1 495 ? -43.248 17.785 -3.255 1.00 39.09 495 PRO A N 1
ATOM 3919 C CA . PRO A 1 495 ? -42.115 17.620 -4.162 1.00 39.09 495 PRO A CA 1
ATOM 3920 C C . PRO A 1 495 ? -42.506 17.867 -5.626 1.00 39.09 495 PRO A C 1
ATOM 3922 O O . PRO A 1 495 ? -43.296 17.123 -6.206 1.00 39.09 495 PRO A O 1
ATOM 3925 N N . SER A 1 496 ? -41.909 18.880 -6.254 1.00 33.22 496 SER A N 1
ATOM 3926 C CA . SER A 1 496 ? -41.997 19.115 -7.700 1.00 33.22 496 SER A CA 1
ATOM 3927 C C . SER A 1 496 ? -40.846 18.443 -8.458 1.00 33.22 496 SER A C 1
ATOM 3929 O O . SER A 1 496 ? -39.684 18.796 -8.296 1.00 33.22 496 SER A O 1
ATOM 3931 N N . HIS A 1 497 ? -41.250 17.474 -9.281 1.00 34.75 497 HIS A N 1
ATOM 3932 C CA . HIS A 1 497 ? -40.711 17.000 -10.559 1.00 34.75 497 HIS A CA 1
ATOM 3933 C C . HIS A 1 497 ? -39.191 16.935 -10.812 1.00 34.75 497 HIS A C 1
ATOM 3935 O O . HIS A 1 497 ? -38.489 17.923 -10.991 1.00 34.75 497 HIS A O 1
ATOM 3941 N N . VAL A 1 498 ? -38.766 15.681 -10.990 1.00 35.91 498 VAL A N 1
ATOM 3942 C CA . VAL A 1 498 ? -37.577 15.199 -11.703 1.00 35.91 498 VAL A CA 1
ATOM 3943 C C . VAL A 1 498 ? -37.495 15.813 -13.107 1.00 35.91 498 VAL A C 1
ATOM 3945 O O . VAL A 1 498 ? -38.429 15.666 -13.893 1.00 35.91 498 VAL A O 1
ATOM 3948 N N . VAL A 1 499 ? -36.359 16.432 -13.441 1.00 30.44 499 VAL A N 1
ATOM 3949 C CA . VAL A 1 499 ? -35.997 16.825 -14.813 1.00 30.44 499 VAL A CA 1
ATOM 3950 C C . VAL A 1 499 ? -34.886 15.892 -15.302 1.00 30.44 499 VAL A C 1
ATOM 3952 O O . VAL A 1 499 ? -33.860 15.739 -14.641 1.00 30.44 499 VAL A O 1
ATOM 3955 N N . GLN A 1 500 ? -35.135 15.224 -16.431 1.00 30.52 500 GLN A N 1
ATOM 3956 C CA . GLN A 1 500 ? -34.185 14.376 -17.160 1.00 30.52 500 GLN A CA 1
ATOM 3957 C C . GLN A 1 500 ? -33.303 15.215 -18.113 1.00 30.52 500 GLN A C 1
ATOM 3959 O O . GLN A 1 500 ? -33.693 16.329 -18.457 1.00 30.52 500 GLN A O 1
ATOM 3964 N N . PRO A 1 501 ? -32.134 14.702 -18.548 1.00 31.36 501 PRO A N 1
ATOM 3965 C CA . PRO A 1 501 ? -31.159 15.459 -19.332 1.00 31.36 501 PRO A CA 1
ATOM 3966 C C . PRO A 1 501 ? -31.472 15.472 -20.838 1.00 31.36 501 PRO A C 1
ATOM 3968 O O . PRO A 1 501 ? -31.795 14.437 -21.422 1.00 31.36 501 PRO A O 1
ATOM 3971 N N . GLU A 1 502 ? -31.323 16.642 -21.463 1.00 29.28 502 GLU A N 1
ATOM 3972 C CA . GLU A 1 502 ? -31.412 16.847 -22.913 1.00 29.28 502 GLU A CA 1
ATOM 3973 C C . GLU A 1 502 ? -30.134 16.400 -23.644 1.00 29.28 502 GLU A C 1
ATOM 3975 O O . GLU A 1 502 ? -29.014 16.531 -23.151 1.00 29.28 502 GLU A O 1
ATOM 3980 N N . GLN A 1 503 ? -30.342 15.846 -24.841 1.00 31.64 503 GLN A N 1
ATOM 3981 C CA . GLN A 1 503 ? -29.334 15.405 -25.802 1.00 31.64 503 GLN A CA 1
ATOM 3982 C C . GLN A 1 503 ? -28.845 16.598 -26.635 1.00 31.64 503 GLN A C 1
ATOM 3984 O O . GLN A 1 503 ? -29.649 17.232 -27.316 1.00 31.64 503 GLN A O 1
ATOM 3989 N N . GLU A 1 504 ? -27.536 16.860 -26.659 1.00 30.25 504 GLU A N 1
ATOM 3990 C CA . GLU A 1 504 ? -26.935 17.842 -27.573 1.00 30.25 504 GLU A CA 1
ATOM 3991 C C . GLU A 1 504 ? -26.358 17.187 -28.835 1.00 30.25 504 GLU A C 1
ATOM 3993 O O . GLU A 1 504 ? -25.673 16.162 -28.810 1.00 30.25 504 GLU A O 1
ATOM 3998 N N . GLN A 1 505 ? -26.706 17.813 -29.958 1.00 30.14 505 GLN A N 1
ATOM 3999 C CA . GLN A 1 505 ? -26.479 17.403 -31.335 1.00 30.14 505 GLN A CA 1
ATOM 4000 C C . GLN A 1 505 ? -25.066 17.744 -31.827 1.00 30.14 505 GLN A C 1
ATOM 4002 O O . GLN A 1 505 ? -24.482 18.770 -31.489 1.00 30.14 505 GLN A O 1
ATOM 4007 N N . GLN A 1 506 ? -24.556 16.884 -32.708 1.00 31.67 506 GLN A N 1
ATOM 4008 C CA . GLN A 1 506 ? -23.324 17.052 -33.477 1.00 31.67 506 GLN A CA 1
ATOM 4009 C C . GLN A 1 506 ? -23.424 18.233 -34.457 1.00 31.67 506 GLN A C 1
ATOM 4011 O O . GLN A 1 506 ? -24.391 18.330 -35.213 1.00 31.67 506 GLN A O 1
ATOM 4016 N N . GLN A 1 507 ? -22.384 19.070 -34.521 1.00 30.56 507 GLN A N 1
ATOM 4017 C CA . GLN A 1 507 ? -22.176 20.027 -35.612 1.00 30.56 507 GLN A CA 1
ATOM 4018 C C . GLN A 1 507 ? -20.789 19.866 -36.248 1.00 30.56 507 GLN A C 1
ATOM 4020 O O . GLN A 1 507 ? -19.780 19.654 -35.578 1.00 30.56 507 GLN A O 1
ATOM 4025 N N . HIS A 1 508 ? -20.801 19.930 -37.580 1.00 28.66 508 HIS A N 1
ATOM 4026 C CA . HIS A 1 508 ? -19.697 19.752 -38.517 1.00 28.66 508 HIS A CA 1
ATOM 4027 C C . HIS A 1 508 ? -18.608 20.834 -38.430 1.00 28.66 508 HIS A C 1
ATOM 4029 O O . HIS A 1 508 ? -18.901 22.015 -38.265 1.00 28.66 508 HIS A O 1
ATOM 4035 N N . ALA A 1 509 ? -17.358 20.426 -38.670 1.00 29.27 509 ALA A N 1
ATOM 4036 C CA . ALA A 1 509 ? -16.214 21.309 -38.897 1.00 29.27 509 ALA A CA 1
ATOM 4037 C C . ALA A 1 509 ? -15.968 21.539 -40.409 1.00 29.27 509 ALA A C 1
ATOM 4039 O O . ALA A 1 509 ? -16.131 20.596 -41.190 1.00 29.27 509 ALA A O 1
ATOM 4040 N N . PRO A 1 510 ? -15.552 22.746 -40.843 1.00 28.95 510 PRO A N 1
ATOM 4041 C CA . PRO A 1 510 ? -15.255 23.038 -42.241 1.00 28.95 510 PRO A CA 1
ATOM 4042 C C . PRO A 1 510 ? -13.810 22.681 -42.628 1.00 28.95 510 PRO A C 1
ATOM 4044 O O . PRO A 1 510 ? -12.855 22.881 -41.879 1.00 28.95 510 PRO A O 1
ATOM 4047 N N . SER A 1 511 ? -13.675 22.169 -43.847 1.00 29.50 511 SER A N 1
ATOM 4048 C CA . SER A 1 511 ? -12.446 21.791 -44.549 1.00 29.50 511 SER A CA 1
ATOM 4049 C C . SER A 1 511 ? -11.614 22.995 -45.020 1.00 29.50 511 SER A C 1
ATOM 4051 O O . SER A 1 511 ? -12.163 23.937 -45.591 1.00 29.50 511 SER A O 1
ATOM 4053 N N . ALA A 1 512 ? -10.288 22.923 -44.853 1.00 28.72 512 ALA A N 1
ATOM 4054 C CA . ALA A 1 512 ? -9.311 23.892 -45.367 1.00 28.72 512 ALA A CA 1
ATOM 4055 C C . ALA A 1 512 ? -8.660 23.416 -46.694 1.00 28.72 512 ALA A C 1
ATOM 4057 O O . ALA A 1 512 ? -8.529 22.207 -46.897 1.00 28.72 512 ALA A O 1
ATOM 4058 N N . PRO A 1 513 ? -8.257 24.332 -47.603 1.00 30.78 513 PRO A N 1
ATOM 4059 C CA . PRO A 1 513 ? -7.799 24.001 -48.957 1.00 30.78 513 PRO A CA 1
ATOM 4060 C C . PRO A 1 513 ? -6.282 23.709 -49.044 1.00 30.78 513 PRO A C 1
ATOM 4062 O O . PRO A 1 513 ? -5.522 24.173 -48.192 1.00 30.78 513 PRO A O 1
ATOM 4065 N N . PRO A 1 514 ? -5.811 22.982 -50.082 1.00 33.94 514 PRO A N 1
ATOM 4066 C CA . PRO A 1 514 ? -4.408 22.601 -50.236 1.00 33.94 514 PRO A CA 1
ATOM 4067 C C . PRO A 1 514 ? -3.617 23.612 -51.086 1.00 33.94 514 PRO A C 1
ATOM 4069 O O . PRO A 1 514 ? -4.151 24.195 -52.026 1.00 33.94 514 PRO A O 1
ATOM 4072 N N . MET A 1 515 ? -2.322 23.763 -50.796 1.00 25.11 515 MET A N 1
ATOM 4073 C CA . MET A 1 515 ? -1.319 24.497 -51.591 1.00 25.11 515 MET A CA 1
ATOM 4074 C C . MET A 1 515 ? 0.044 23.764 -51.478 1.00 25.11 515 MET A C 1
ATOM 4076 O O . MET A 1 515 ? 0.212 22.950 -50.571 1.00 25.11 515 MET A O 1
ATOM 4080 N N . PRO A 1 516 ? 0.986 23.948 -52.423 1.00 30.33 516 PRO A N 1
ATOM 4081 C CA . PRO A 1 516 ? 1.449 22.857 -53.284 1.00 30.33 516 PRO A CA 1
ATOM 4082 C C . PRO A 1 516 ? 2.866 22.337 -52.987 1.00 30.33 516 PRO A C 1
ATOM 4084 O O . PRO A 1 516 ? 3.737 23.043 -52.487 1.00 30.33 516 PRO A O 1
ATOM 4087 N N . THR A 1 517 ? 3.095 21.088 -53.390 1.00 30.08 517 THR A N 1
ATOM 4088 C CA . THR A 1 517 ? 4.361 20.343 -53.397 1.00 30.08 517 THR A CA 1
ATOM 4089 C C . THR A 1 517 ? 5.182 20.580 -54.672 1.00 30.08 517 THR A C 1
ATOM 4091 O O . THR A 1 517 ? 4.660 20.436 -55.774 1.00 30.08 517 THR A O 1
ATOM 4094 N N . GLN A 1 518 ? 6.491 20.822 -54.526 1.00 28.02 518 GLN A N 1
ATOM 4095 C CA . GLN A 1 518 ? 7.556 20.554 -55.519 1.00 28.02 518 GLN A CA 1
ATOM 4096 C C . GLN A 1 518 ? 8.823 20.216 -54.701 1.00 28.02 518 GLN A C 1
ATOM 4098 O O . GLN A 1 518 ? 9.205 21.016 -53.857 1.00 28.02 518 GLN A O 1
ATOM 4103 N N . PHE A 1 519 ? 9.412 19.013 -54.708 1.00 26.67 519 PHE A N 1
ATOM 4104 C CA . PHE A 1 519 ? 10.134 18.280 -55.767 1.00 26.67 519 PHE A CA 1
ATOM 4105 C C . PHE A 1 519 ? 10.150 16.751 -55.455 1.00 26.67 519 PHE A C 1
ATOM 4107 O O . PHE A 1 519 ? 9.743 16.360 -54.360 1.00 26.67 519 PHE A O 1
ATOM 4114 N N . PRO A 1 520 ? 10.551 15.851 -56.383 1.00 33.88 520 PRO A N 1
ATOM 4115 C CA . PRO A 1 520 ? 10.051 14.477 -56.413 1.00 33.88 520 PRO A CA 1
ATOM 4116 C C . PRO A 1 520 ? 10.793 13.537 -55.452 1.00 33.88 520 PRO A C 1
ATOM 4118 O O . PRO A 1 520 ? 11.953 13.194 -55.671 1.00 33.88 520 PRO A O 1
ATOM 4121 N N . ALA A 1 521 ? 10.088 13.031 -54.439 1.00 30.89 521 ALA A N 1
ATOM 4122 C CA . ALA A 1 521 ? 10.468 11.788 -53.778 1.00 30.89 521 ALA A CA 1
ATOM 4123 C C . ALA A 1 521 ? 9.969 10.618 -54.636 1.00 30.89 521 ALA A C 1
ATOM 4125 O O . ALA A 1 521 ? 8.773 10.479 -54.900 1.00 30.89 521 ALA A O 1
ATOM 4126 N N . ALA A 1 522 ? 10.912 9.811 -55.113 1.00 34.44 522 ALA A N 1
ATOM 4127 C CA . ALA A 1 522 ? 10.660 8.636 -55.927 1.00 34.44 522 ALA A CA 1
ATOM 4128 C C . ALA A 1 522 ? 9.643 7.699 -55.257 1.00 34.44 522 ALA A C 1
ATOM 4130 O O . ALA A 1 522 ? 9.804 7.270 -54.114 1.00 34.44 522 ALA A O 1
ATOM 4131 N N . ALA A 1 523 ? 8.595 7.371 -56.006 1.00 34.88 523 ALA A N 1
ATOM 4132 C CA . ALA A 1 523 ? 7.570 6.426 -55.616 1.00 34.88 523 ALA A CA 1
ATOM 4133 C C . ALA A 1 523 ? 8.172 5.042 -55.319 1.00 34.88 523 ALA A C 1
ATOM 4135 O O . ALA A 1 523 ? 8.749 4.395 -56.189 1.00 34.88 523 ALA A O 1
ATOM 4136 N N . THR A 1 524 ? 7.946 4.546 -54.104 1.00 33.09 524 THR A N 1
ATOM 4137 C CA . THR A 1 524 ? 7.709 3.115 -53.883 1.00 33.09 524 THR A CA 1
ATOM 4138 C C . THR A 1 524 ? 6.449 2.972 -53.039 1.00 33.09 524 THR A C 1
ATOM 4140 O O . THR A 1 524 ? 6.407 3.313 -51.862 1.00 33.09 524 THR A O 1
ATOM 4143 N N . SER A 1 525 ? 5.384 2.510 -53.686 1.00 36.19 525 SER A N 1
ATOM 4144 C CA . SER A 1 525 ? 4.071 2.239 -53.113 1.00 36.19 525 SER A CA 1
ATOM 4145 C C . SER A 1 525 ? 4.085 0.958 -52.268 1.00 36.19 525 SER A C 1
ATOM 4147 O O . SER A 1 525 ? 3.574 -0.078 -52.693 1.00 36.19 525 SER A O 1
ATOM 4149 N N . SER A 1 526 ? 4.651 1.005 -51.063 1.00 40.12 526 SER A N 1
ATOM 4150 C CA . SER A 1 526 ? 4.349 0.008 -50.029 1.00 40.12 526 SER A CA 1
ATOM 4151 C C . SER A 1 526 ? 3.628 0.697 -48.874 1.00 40.12 526 SER A C 1
ATOM 4153 O O . SER A 1 526 ? 4.225 1.509 -48.178 1.00 40.12 526 SER A O 1
ATOM 4155 N N . GLN A 1 527 ? 2.350 0.370 -48.674 1.00 54.62 527 GLN A N 1
ATOM 4156 C CA . GLN A 1 527 ? 1.430 0.941 -47.673 1.00 54.62 527 GLN A CA 1
ATOM 4157 C C . GLN A 1 527 ? 1.822 0.684 -46.194 1.00 54.62 527 GLN A C 1
ATOM 4159 O O . GLN A 1 527 ? 0.991 0.844 -45.308 1.00 54.62 527 GLN A O 1
ATOM 4164 N N . GLN A 1 528 ? 3.060 0.271 -45.896 1.00 70.50 528 GLN A N 1
ATOM 4165 C CA . GLN A 1 528 ? 3.516 -0.073 -44.544 1.00 70.50 528 GLN A CA 1
ATOM 4166 C C . GLN A 1 528 ? 4.737 0.775 -44.136 1.00 70.50 528 GLN A C 1
ATOM 4168 O O . GLN A 1 528 ? 5.726 0.769 -44.871 1.00 70.50 528 GLN A O 1
ATOM 4173 N N . PRO A 1 529 ? 4.721 1.437 -42.958 1.00 82.31 529 PRO A N 1
ATOM 4174 C CA . PRO A 1 529 ? 5.839 2.253 -42.457 1.00 82.31 529 PRO A CA 1
ATOM 4175 C C . PRO A 1 529 ? 7.163 1.494 -42.254 1.00 82.31 529 PRO A C 1
ATOM 4177 O O . PRO A 1 529 ? 8.235 2.100 -42.206 1.00 82.31 529 PRO A O 1
ATOM 4180 N N . VAL A 1 530 ? 7.099 0.163 -42.135 1.00 86.75 530 VAL A N 1
ATOM 4181 C CA . VAL A 1 530 ? 8.252 -0.745 -42.132 1.00 86.75 530 VAL A CA 1
ATOM 4182 C C . VAL A 1 530 ? 7.967 -1.903 -43.104 1.00 86.75 530 VAL A C 1
ATOM 4184 O O . VAL A 1 530 ? 7.170 -2.793 -42.803 1.00 86.75 530 VAL A O 1
ATOM 4187 N N . GLY A 1 531 ? 8.613 -1.899 -44.274 1.00 84.69 531 GLY A N 1
ATOM 4188 C CA . GLY A 1 531 ? 8.390 -2.873 -45.360 1.00 84.69 531 GLY A CA 1
ATOM 4189 C C . GLY A 1 531 ? 8.977 -4.258 -45.058 1.00 84.69 531 GLY A C 1
ATOM 4190 O O . GLY A 1 531 ? 9.694 -4.379 -44.081 1.00 84.69 531 GLY A O 1
ATOM 4191 N N . PRO A 1 532 ? 8.703 -5.327 -45.828 1.00 86.38 532 PRO A N 1
ATOM 4192 C CA . PRO A 1 532 ? 9.181 -6.689 -45.539 1.00 86.38 532 PRO A CA 1
ATOM 4193 C C . PRO A 1 532 ? 10.711 -6.847 -45.637 1.00 86.38 532 PRO A C 1
ATOM 4195 O O . PRO A 1 532 ? 11.404 -6.012 -46.210 1.00 86.38 532 PRO A O 1
ATOM 4198 N N . GLN A 1 533 ? 11.246 -7.953 -45.103 1.00 88.75 533 GLN A N 1
ATOM 4199 C CA . GLN A 1 533 ? 12.679 -8.261 -45.187 1.00 88.75 533 GLN A CA 1
ATOM 4200 C C . GLN A 1 533 ? 13.078 -8.690 -46.612 1.00 88.75 533 GLN A C 1
ATOM 4202 O O . GLN A 1 533 ? 12.639 -9.737 -47.098 1.00 88.75 533 GLN A O 1
ATOM 4207 N N . GLN A 1 534 ? 13.971 -7.928 -47.241 1.00 91.56 534 GLN A N 1
ATOM 4208 C CA . GLN A 1 534 ? 14.412 -8.076 -48.632 1.00 91.56 534 GLN A CA 1
ATOM 4209 C C . GLN A 1 534 ? 15.919 -8.385 -48.721 1.00 91.56 534 GLN A C 1
ATOM 4211 O O . GLN A 1 534 ? 16.652 -8.115 -47.767 1.00 91.56 534 GLN A O 1
ATOM 4216 N N . PRO A 1 535 ? 16.411 -8.976 -49.826 1.00 93.06 535 PRO A N 1
ATOM 4217 C CA . PRO A 1 535 ? 17.847 -9.127 -50.070 1.00 93.06 535 PRO A CA 1
ATOM 4218 C C . PRO A 1 535 ? 18.548 -7.764 -50.132 1.00 93.06 535 PRO A C 1
ATOM 4220 O O . PRO A 1 535 ? 18.085 -6.882 -50.853 1.00 93.06 535 PRO A O 1
ATOM 4223 N N . LEU A 1 536 ? 19.675 -7.599 -49.428 1.00 89.94 536 LEU A N 1
ATOM 4224 C CA . LEU A 1 536 ? 20.439 -6.338 -49.426 1.00 89.94 536 LEU A CA 1
ATOM 4225 C C . LEU A 1 536 ? 20.941 -5.960 -50.828 1.00 89.94 536 LEU A C 1
ATOM 4227 O O . LEU A 1 536 ? 21.027 -4.777 -51.145 1.00 89.94 536 LEU A O 1
ATOM 4231 N N . GLN A 1 537 ? 21.149 -6.950 -51.701 1.00 89.00 537 GLN A N 1
ATOM 4232 C CA . GLN A 1 537 ? 21.487 -6.738 -53.109 1.00 89.00 537 GLN A CA 1
ATOM 4233 C C . GLN A 1 537 ? 20.493 -5.809 -53.826 1.00 89.00 537 GLN A C 1
ATOM 4235 O O . GLN A 1 537 ? 20.913 -4.947 -54.584 1.00 89.00 537 GLN A O 1
ATOM 4240 N N . GLN A 1 538 ? 19.192 -5.886 -53.515 1.00 89.62 538 GLN A N 1
ATOM 4241 C CA . GLN A 1 538 ? 18.187 -5.008 -54.135 1.00 89.62 538 GLN A CA 1
ATOM 4242 C C . GLN A 1 538 ? 18.386 -3.530 -53.773 1.00 89.62 538 GLN A C 1
ATOM 4244 O O . GLN A 1 538 ? 18.016 -2.642 -54.543 1.00 89.62 538 GLN A O 1
ATOM 4249 N N . LEU A 1 539 ? 18.938 -3.255 -52.586 1.00 88.19 539 LEU A N 1
ATOM 4250 C CA . LEU A 1 539 ? 19.301 -1.903 -52.180 1.00 88.19 539 LEU A CA 1
ATOM 4251 C C . LEU A 1 539 ? 20.578 -1.456 -52.896 1.00 88.19 539 LEU A C 1
ATOM 4253 O O . LEU A 1 539 ? 20.627 -0.326 -53.368 1.00 88.19 539 LEU A O 1
ATOM 4257 N N . LEU A 1 540 ? 21.575 -2.338 -53.023 1.00 88.12 540 LEU A N 1
ATOM 4258 C CA . LEU A 1 540 ? 22.801 -2.060 -53.774 1.00 88.12 540 LEU A CA 1
ATOM 4259 C C . LEU A 1 540 ? 22.489 -1.696 -55.232 1.00 88.12 540 LEU A C 1
ATOM 4261 O O . LEU A 1 540 ? 22.853 -0.601 -55.654 1.00 88.12 540 LEU A O 1
ATOM 4265 N N . ASP A 1 541 ? 21.727 -2.531 -55.944 1.00 87.06 541 ASP A N 1
ATOM 4266 C CA . ASP A 1 541 ? 21.346 -2.316 -57.351 1.00 87.06 541 ASP A CA 1
ATOM 4267 C C . ASP A 1 541 ? 20.664 -0.949 -57.557 1.00 87.06 541 ASP A C 1
ATOM 4269 O O . ASP A 1 541 ? 20.855 -0.268 -58.564 1.00 87.06 541 ASP A O 1
ATOM 4273 N N . ARG A 1 542 ? 19.887 -0.494 -56.563 1.00 85.25 542 ARG A N 1
ATOM 4274 C CA . ARG A 1 542 ? 19.241 0.825 -56.587 1.00 85.25 542 ARG A CA 1
ATOM 4275 C C . ARG A 1 542 ? 20.252 1.967 -56.488 1.00 85.25 542 ARG A C 1
ATOM 4277 O O . ARG A 1 542 ? 20.087 2.983 -57.157 1.00 85.25 542 ARG A O 1
ATOM 4284 N N . TYR A 1 543 ? 21.264 1.828 -55.636 1.00 85.31 543 TYR A N 1
ATOM 4285 C CA . TYR A 1 543 ? 22.262 2.871 -55.399 1.00 85.31 543 TYR A CA 1
ATOM 4286 C C . TYR A 1 543 ? 23.392 2.872 -56.433 1.00 85.31 543 TYR A C 1
ATOM 4288 O O . TYR A 1 543 ? 24.009 3.922 -56.611 1.00 85.31 543 TYR A O 1
ATOM 4296 N N . GLU A 1 544 ? 23.612 1.773 -57.169 1.00 83.19 544 GLU A N 1
ATOM 4297 C CA . GLU A 1 544 ? 24.607 1.701 -58.256 1.00 83.19 544 GLU A CA 1
ATOM 4298 C C . GLU A 1 544 ? 24.412 2.796 -59.311 1.00 83.19 544 GLU A C 1
ATOM 4300 O O . GLU A 1 544 ? 25.386 3.329 -59.840 1.00 83.19 544 GLU A O 1
ATOM 4305 N N . HIS A 1 545 ? 23.162 3.187 -59.568 1.00 76.44 545 HIS A N 1
ATOM 4306 C CA . HIS A 1 545 ? 22.828 4.217 -60.553 1.00 76.44 545 HIS A CA 1
ATOM 4307 C C . HIS A 1 545 ? 22.623 5.618 -59.955 1.00 76.44 545 HIS A C 1
ATOM 4309 O O . HIS A 1 545 ? 22.631 6.598 -60.697 1.00 76.44 545 HIS A O 1
ATOM 4315 N N . ILE A 1 546 ? 22.422 5.727 -58.637 1.00 79.38 546 ILE A N 1
ATOM 4316 C CA . ILE A 1 546 ? 22.020 6.979 -57.968 1.00 79.38 546 ILE A CA 1
ATOM 4317 C C . ILE A 1 546 ? 23.199 7.637 -57.242 1.00 79.38 546 ILE A C 1
ATOM 4319 O O . ILE A 1 546 ? 23.357 8.854 -57.302 1.00 79.38 546 ILE A O 1
ATOM 4323 N N . ALA A 1 547 ? 24.026 6.848 -56.553 1.00 82.00 547 ALA A N 1
ATOM 4324 C CA . ALA A 1 547 ? 25.158 7.341 -55.772 1.00 82.00 547 ALA A CA 1
ATOM 4325 C C . ALA A 1 547 ? 26.280 6.282 -55.733 1.00 82.00 547 ALA A C 1
ATOM 4327 O O . ALA A 1 547 ? 26.343 5.490 -54.787 1.00 82.00 547 ALA A O 1
ATOM 4328 N N . PRO A 1 548 ? 27.186 6.273 -56.734 1.00 79.38 548 PRO A N 1
ATOM 4329 C CA . PRO A 1 548 ? 28.227 5.250 -56.882 1.00 79.38 548 PRO A CA 1
ATOM 4330 C C . PRO A 1 548 ? 29.108 5.059 -55.638 1.00 79.38 548 PRO A C 1
ATOM 4332 O O . PRO A 1 548 ? 29.385 3.931 -55.247 1.00 79.38 548 PRO A O 1
ATOM 4335 N N . THR A 1 549 ? 29.465 6.142 -54.940 1.00 80.56 549 THR A N 1
ATOM 4336 C CA . THR A 1 549 ? 30.261 6.075 -53.700 1.00 80.56 549 THR A CA 1
ATOM 4337 C C . THR A 1 549 ? 29.532 5.335 -52.573 1.00 80.56 549 THR A C 1
ATOM 4339 O O . THR A 1 549 ? 30.133 4.546 -51.847 1.00 80.56 549 THR A O 1
ATOM 4342 N N . THR A 1 550 ? 28.220 5.550 -52.432 1.00 82.56 550 THR A N 1
ATOM 4343 C CA . THR A 1 550 ? 27.387 4.813 -51.469 1.00 82.56 550 THR A CA 1
ATOM 4344 C C . THR A 1 550 ? 27.219 3.357 -51.902 1.00 82.56 550 THR A C 1
ATOM 4346 O O . THR A 1 550 ? 27.206 2.473 -51.050 1.00 82.56 550 THR A O 1
ATOM 4349 N N . ALA A 1 551 ? 27.147 3.084 -53.209 1.00 84.12 551 ALA A N 1
ATOM 4350 C CA . ALA A 1 551 ? 27.097 1.724 -53.742 1.00 84.12 551 ALA A CA 1
ATOM 4351 C C . ALA A 1 551 ? 28.374 0.924 -53.424 1.00 84.12 551 ALA A C 1
ATOM 4353 O O . ALA A 1 551 ? 28.283 -0.233 -53.023 1.00 84.12 551 ALA A O 1
ATOM 4354 N N . ASP A 1 552 ? 29.558 1.535 -53.508 1.00 84.81 552 ASP A N 1
ATOM 4355 C CA . ASP A 1 552 ? 30.821 0.873 -53.148 1.00 84.81 552 ASP A CA 1
ATOM 4356 C C . ASP A 1 552 ? 30.888 0.517 -51.651 1.00 84.81 552 ASP A C 1
ATOM 4358 O O . ASP A 1 552 ? 31.282 -0.595 -51.274 1.00 84.81 552 ASP A O 1
ATOM 4362 N N . ALA A 1 553 ? 30.424 1.426 -50.788 1.00 84.31 553 ALA A N 1
ATOM 4363 C CA . ALA A 1 553 ? 30.315 1.185 -49.351 1.00 84.31 553 ALA A CA 1
ATOM 4364 C C . ALA A 1 553 ? 29.257 0.108 -49.020 1.00 84.31 553 ALA A C 1
ATOM 4366 O O . ALA A 1 553 ? 29.509 -0.781 -48.204 1.00 84.31 553 ALA A O 1
ATOM 4367 N N . LEU A 1 554 ? 28.107 0.121 -49.706 1.00 86.12 554 LEU A N 1
ATOM 4368 C CA . LEU A 1 554 ? 27.075 -0.921 -49.614 1.00 86.12 554 LEU A CA 1
ATOM 4369 C C . LEU A 1 554 ? 27.591 -2.289 -50.072 1.00 86.12 554 LEU A C 1
ATOM 4371 O O . LEU A 1 554 ? 27.296 -3.295 -49.432 1.00 86.12 554 LEU A O 1
ATOM 4375 N N . ARG A 1 555 ? 28.397 -2.337 -51.139 1.00 88.44 555 ARG A N 1
ATOM 4376 C CA . ARG A 1 555 ? 28.991 -3.579 -51.653 1.00 88.44 555 ARG A CA 1
ATOM 4377 C C . ARG A 1 555 ? 29.924 -4.226 -50.632 1.00 88.44 555 ARG A C 1
ATOM 4379 O O . ARG A 1 555 ? 29.947 -5.449 -50.519 1.00 88.44 555 ARG A O 1
ATOM 4386 N N . SER A 1 556 ? 30.637 -3.416 -49.851 1.00 84.94 556 SER A N 1
ATOM 4387 C CA . SER A 1 556 ? 31.415 -3.900 -48.704 1.00 84.94 556 SER A CA 1
ATOM 4388 C C . SER A 1 556 ? 30.504 -4.431 -47.590 1.00 84.94 556 SER A C 1
ATOM 4390 O O . SER A 1 556 ? 30.736 -5.524 -47.082 1.00 84.94 556 SER A O 1
ATOM 4392 N N . ALA A 1 557 ? 29.412 -3.727 -47.262 1.00 84.06 557 ALA A N 1
ATOM 4393 C CA . ALA A 1 557 ? 28.442 -4.188 -46.263 1.00 84.06 557 ALA A CA 1
ATOM 4394 C C . ALA A 1 557 ? 27.751 -5.515 -46.654 1.00 84.06 557 ALA A C 1
ATOM 4396 O O . ALA A 1 557 ? 27.476 -6.337 -45.779 1.00 84.06 557 ALA A O 1
ATOM 4397 N N . CYS A 1 558 ? 27.538 -5.777 -47.952 1.00 84.25 558 CYS A N 1
ATOM 4398 C CA . CYS A 1 558 ? 26.992 -7.046 -48.459 1.00 84.25 558 CYS A CA 1
ATOM 4399 C C . CYS A 1 558 ? 27.837 -8.286 -48.108 1.00 84.25 558 CYS A C 1
ATOM 4401 O O . CYS A 1 558 ? 27.349 -9.409 -48.226 1.00 84.25 558 CYS A O 1
ATOM 4403 N N . GLN A 1 559 ? 29.092 -8.111 -47.679 1.00 85.50 559 GLN A N 1
ATOM 4404 C CA . GLN A 1 559 ? 29.940 -9.219 -47.227 1.00 85.50 559 GLN A CA 1
ATOM 4405 C C . GLN A 1 559 ? 29.511 -9.740 -45.843 1.00 85.50 559 GLN A C 1
ATOM 4407 O O . GLN A 1 559 ? 29.567 -10.942 -45.589 1.00 85.50 559 GLN A O 1
ATOM 4412 N N . GLU A 1 560 ? 29.030 -8.855 -44.963 1.00 86.75 560 GLU A N 1
ATOM 4413 C CA . GLU A 1 560 ? 28.628 -9.177 -43.583 1.00 86.75 560 GLU A CA 1
ATOM 4414 C C . GLU A 1 560 ? 27.103 -9.299 -43.416 1.00 86.75 560 GLU A C 1
ATOM 4416 O O . GLU A 1 560 ? 26.621 -10.040 -42.553 1.00 86.75 560 GLU A O 1
ATOM 4421 N N . PHE A 1 561 ? 26.335 -8.611 -44.267 1.00 91.25 561 PHE A N 1
ATOM 4422 C CA . PHE A 1 561 ? 24.877 -8.522 -44.208 1.00 91.25 561 PHE A CA 1
ATOM 4423 C C . PHE A 1 561 ? 24.249 -8.981 -45.524 1.00 91.25 561 PHE A C 1
ATOM 4425 O O . PHE A 1 561 ? 24.642 -8.531 -46.594 1.00 91.25 561 PHE A O 1
ATOM 4432 N N . ASN A 1 562 ? 23.221 -9.832 -45.466 1.00 90.75 562 ASN A N 1
ATOM 4433 C CA . ASN A 1 562 ? 22.569 -10.358 -46.675 1.00 90.75 562 ASN A CA 1
ATOM 4434 C C . ASN A 1 562 ? 21.143 -9.838 -46.886 1.00 90.75 562 ASN A C 1
ATOM 4436 O O . ASN A 1 562 ? 20.583 -9.976 -47.979 1.00 90.75 562 ASN A O 1
ATOM 4440 N N . ARG A 1 563 ? 20.526 -9.249 -45.856 1.00 92.62 563 ARG A N 1
ATOM 4441 C CA . ARG A 1 563 ? 19.131 -8.803 -45.895 1.00 92.62 563 ARG A CA 1
ATOM 4442 C C . ARG A 1 563 ? 18.953 -7.462 -45.195 1.00 92.62 563 ARG A C 1
ATOM 4444 O O . ARG A 1 563 ? 19.672 -7.142 -44.252 1.00 92.62 563 ARG A O 1
ATOM 4451 N N . TYR A 1 564 ? 17.944 -6.716 -45.631 1.00 93.44 564 TYR A N 1
ATOM 4452 C CA . TYR A 1 564 ? 17.551 -5.440 -45.043 1.00 93.44 564 TYR A CA 1
ATOM 4453 C C . TYR A 1 564 ? 16.031 -5.303 -44.956 1.00 93.44 564 TYR A C 1
ATOM 4455 O O . TYR A 1 564 ? 15.284 -6.092 -45.542 1.00 93.44 564 TYR A O 1
ATOM 4463 N N . ARG A 1 565 ? 15.573 -4.291 -44.219 1.00 91.62 565 ARG A N 1
ATOM 4464 C CA . ARG A 1 565 ? 14.167 -3.893 -44.142 1.00 91.62 565 ARG A CA 1
ATOM 4465 C C . ARG A 1 565 ? 14.047 -2.399 -44.396 1.00 91.62 565 ARG A C 1
ATOM 4467 O O . ARG A 1 565 ? 14.634 -1.613 -43.656 1.00 91.62 565 ARG A O 1
ATOM 4474 N N . ALA A 1 566 ? 13.292 -2.016 -45.423 1.00 89.81 566 ALA A N 1
ATOM 4475 C CA . ALA A 1 566 ? 13.017 -0.610 -45.691 1.00 89.81 566 ALA A CA 1
ATOM 4476 C C . ALA A 1 566 ? 12.162 -0.005 -44.567 1.00 89.81 566 ALA A C 1
ATOM 4478 O O . ALA A 1 566 ? 11.212 -0.631 -44.089 1.00 89.81 566 ALA A O 1
ATOM 4479 N N . VAL A 1 567 ? 12.494 1.220 -44.173 1.00 89.88 567 VAL A N 1
ATOM 4480 C CA . VAL A 1 567 ? 11.740 2.021 -43.205 1.00 89.88 567 VAL A CA 1
ATOM 4481 C C . VAL A 1 567 ? 11.272 3.281 -43.929 1.00 89.88 567 VAL A C 1
ATOM 4483 O O . VAL A 1 567 ? 11.908 3.721 -44.881 1.00 89.88 567 VAL A O 1
ATOM 4486 N N . GLN A 1 568 ? 10.144 3.860 -43.536 1.00 88.50 568 GLN A N 1
ATOM 4487 C CA . GLN A 1 568 ? 9.657 5.093 -44.152 1.00 88.50 568 GLN A CA 1
ATOM 4488 C C . GLN A 1 568 ? 10.612 6.281 -43.877 1.00 88.50 568 GLN A C 1
ATOM 4490 O O . GLN A 1 568 ? 10.995 6.482 -42.723 1.00 88.50 568 GLN A O 1
ATOM 4495 N N . PRO A 1 569 ? 11.011 7.073 -44.895 1.00 86.44 569 PRO A N 1
ATOM 4496 C CA . PRO A 1 569 ? 11.925 8.210 -44.747 1.00 86.44 569 PRO A CA 1
ATOM 4497 C C . PRO A 1 569 ? 11.178 9.506 -44.376 1.00 86.44 569 PRO A C 1
ATOM 4499 O O . PRO A 1 569 ? 11.064 10.424 -45.180 1.00 86.44 569 PRO A O 1
ATOM 4502 N N . ASP A 1 570 ? 10.640 9.578 -43.161 1.00 86.88 570 ASP A N 1
ATOM 4503 C CA . ASP A 1 570 ? 9.791 10.683 -42.677 1.00 86.88 570 ASP A CA 1
ATOM 4504 C C . ASP A 1 570 ? 10.397 11.443 -41.481 1.00 86.88 570 ASP A C 1
ATOM 4506 O O . ASP A 1 570 ? 9.679 12.012 -40.662 1.00 86.88 570 ASP A O 1
ATOM 4510 N N . GLY A 1 571 ? 11.720 11.369 -41.316 1.00 86.81 571 GLY A N 1
ATOM 4511 C CA . GLY A 1 571 ? 12.432 11.885 -40.142 1.00 86.81 571 GLY A CA 1
ATOM 4512 C C . GLY A 1 571 ? 12.314 11.003 -38.891 1.00 86.81 571 GLY A C 1
ATOM 4513 O O . GLY A 1 571 ? 13.214 10.999 -38.059 1.00 86.81 571 GLY A O 1
ATOM 4514 N N . ASN A 1 572 ? 11.302 10.134 -38.792 1.00 91.38 572 ASN A N 1
ATOM 4515 C CA . ASN A 1 572 ? 11.158 9.173 -37.689 1.00 91.38 572 ASN A CA 1
ATOM 4516 C C . ASN A 1 572 ? 11.865 7.832 -37.952 1.00 91.38 572 ASN A C 1
ATOM 4518 O O . ASN A 1 572 ? 11.811 6.930 -37.112 1.00 91.38 572 ASN A O 1
ATOM 4522 N N . CYS A 1 573 ? 12.518 7.684 -39.109 1.00 91.19 573 CYS A N 1
ATOM 4523 C CA . CYS A 1 573 ? 13.092 6.424 -39.587 1.00 91.19 573 CYS A CA 1
ATOM 4524 C C . CYS A 1 573 ? 14.019 5.725 -38.577 1.00 91.19 573 CYS A C 1
ATOM 4526 O O . CYS A 1 573 ? 13.937 4.505 -38.435 1.00 91.19 573 CYS A O 1
ATOM 4528 N N . PHE A 1 574 ? 14.834 6.473 -37.822 1.00 93.44 574 PHE A N 1
ATOM 4529 C CA . PHE A 1 574 ? 15.666 5.896 -36.763 1.00 93.44 574 PHE A CA 1
ATOM 4530 C C . PHE A 1 574 ? 14.814 5.276 -35.649 1.00 93.44 574 PHE A C 1
ATOM 4532 O O . PHE A 1 574 ? 14.888 4.071 -35.428 1.00 93.44 574 PHE A O 1
ATOM 4539 N N . TYR A 1 575 ? 13.967 6.070 -34.985 1.00 93.31 575 TYR A N 1
ATOM 4540 C CA . TYR A 1 575 ? 13.108 5.610 -33.887 1.00 93.31 575 TYR A CA 1
ATOM 4541 C C . TYR A 1 575 ? 12.235 4.423 -34.306 1.00 93.31 575 TYR A C 1
ATOM 4543 O O . TYR A 1 575 ? 12.144 3.423 -33.591 1.00 93.31 575 TYR A O 1
ATOM 4551 N N . ARG A 1 576 ? 11.641 4.511 -35.501 1.00 91.94 576 ARG A N 1
ATOM 4552 C CA . ARG A 1 576 ? 10.773 3.479 -36.074 1.00 91.94 576 ARG A CA 1
ATOM 4553 C C . ARG A 1 576 ? 11.541 2.183 -36.335 1.00 91.94 576 ARG A C 1
ATOM 4555 O O . ARG A 1 576 ? 11.121 1.118 -35.885 1.00 91.94 576 ARG A O 1
ATOM 4562 N N . GLY A 1 577 ? 12.673 2.277 -37.036 1.00 90.56 577 GLY A N 1
ATOM 4563 C CA . GLY A 1 577 ? 13.514 1.128 -37.367 1.00 90.56 577 GLY A CA 1
ATOM 4564 C C . GLY A 1 577 ? 14.118 0.473 -36.126 1.00 90.56 577 GLY A C 1
ATOM 4565 O O . GLY A 1 577 ? 14.082 -0.750 -35.999 1.00 90.56 577 GLY A O 1
ATOM 4566 N N . PHE A 1 578 ? 14.600 1.282 -35.182 1.00 91.88 578 PHE A N 1
ATOM 4567 C CA . PHE A 1 578 ? 15.202 0.817 -33.938 1.00 91.88 578 PHE A CA 1
ATOM 4568 C C . PHE A 1 578 ? 14.196 0.065 -33.062 1.00 91.88 578 PHE A C 1
ATOM 4570 O O . PHE A 1 578 ? 14.467 -1.065 -32.659 1.00 91.88 578 PHE A O 1
ATOM 4577 N N . MET A 1 579 ? 13.018 0.647 -32.804 1.00 90.88 579 MET A N 1
ATOM 4578 C CA . MET A 1 579 ? 11.994 -0.006 -31.979 1.00 90.88 579 MET A CA 1
ATOM 4579 C C . MET A 1 579 ? 11.501 -1.303 -32.621 1.00 90.88 579 MET A C 1
ATOM 4581 O O . MET A 1 579 ? 11.373 -2.311 -31.929 1.00 90.88 579 MET A O 1
ATOM 4585 N N . PHE A 1 580 ? 11.294 -1.315 -33.942 1.00 89.69 580 PHE A N 1
ATOM 4586 C CA . PHE A 1 580 ? 10.920 -2.536 -34.657 1.00 89.69 580 PHE A CA 1
ATOM 4587 C C . PHE A 1 580 ? 11.994 -3.623 -34.513 1.00 89.69 580 PHE A C 1
ATOM 4589 O O . PHE A 1 580 ? 11.687 -4.749 -34.121 1.00 89.69 580 PHE A O 1
ATOM 4596 N N . ALA A 1 581 ? 13.257 -3.282 -34.789 1.00 88.75 581 ALA A N 1
ATOM 4597 C CA . ALA A 1 581 ? 14.373 -4.218 -34.701 1.00 88.75 581 ALA A CA 1
ATOM 4598 C C . ALA A 1 581 ? 14.573 -4.749 -33.272 1.00 88.75 581 ALA A C 1
ATOM 4600 O O . ALA A 1 581 ? 14.852 -5.931 -33.091 1.00 88.75 581 ALA A O 1
ATOM 4601 N N . LEU A 1 582 ? 14.389 -3.902 -32.254 1.00 88.12 582 LEU A N 1
ATOM 4602 C CA . LEU A 1 582 ? 14.519 -4.277 -30.846 1.00 88.12 582 LEU A CA 1
ATOM 4603 C C . LEU A 1 582 ? 13.434 -5.273 -30.414 1.00 88.12 582 LEU A C 1
ATOM 4605 O O . LEU A 1 582 ? 13.741 -6.279 -29.772 1.00 88.12 582 LEU A O 1
ATOM 4609 N N . LEU A 1 583 ? 12.180 -5.026 -30.801 1.00 85.81 583 LEU A N 1
ATOM 4610 C CA . LEU A 1 583 ? 11.067 -5.938 -30.522 1.00 85.81 583 LEU A CA 1
ATOM 4611 C C . LEU A 1 583 ? 11.223 -7.270 -31.273 1.00 85.81 583 LEU A C 1
ATOM 4613 O O . LEU A 1 583 ? 10.946 -8.328 -30.711 1.00 85.81 583 LEU A O 1
ATOM 4617 N N . GLU A 1 584 ? 11.713 -7.237 -32.515 1.00 84.81 584 GLU A N 1
ATOM 4618 C CA . GLU A 1 584 ? 11.982 -8.440 -33.315 1.00 84.81 584 GLU A CA 1
ATOM 4619 C C . GLU A 1 584 ? 13.180 -9.254 -32.784 1.00 84.81 584 GLU A C 1
ATOM 4621 O O . GLU A 1 584 ? 13.186 -10.488 -32.863 1.00 84.81 584 GLU A O 1
ATOM 4626 N N . ALA A 1 585 ? 14.188 -8.585 -32.214 1.00 81.19 585 ALA A N 1
ATOM 4627 C CA . ALA A 1 585 ? 15.367 -9.222 -31.627 1.00 81.19 585 ALA A CA 1
ATOM 4628 C C . ALA A 1 585 ? 15.065 -9.950 -30.302 1.00 81.19 585 ALA A C 1
ATOM 4630 O O . ALA A 1 585 ? 15.779 -10.890 -29.947 1.00 81.19 585 ALA A O 1
ATOM 4631 N N . ALA A 1 586 ? 14.000 -9.571 -29.585 1.00 78.25 586 ALA A N 1
ATOM 4632 C CA . ALA A 1 586 ? 13.563 -10.227 -28.351 1.00 78.25 586 ALA A CA 1
ATOM 4633 C C . ALA A 1 586 ? 12.846 -11.564 -28.639 1.00 78.25 586 ALA A C 1
ATOM 4635 O O . ALA A 1 586 ? 11.627 -11.691 -28.526 1.00 78.25 586 ALA A O 1
ATOM 4636 N N . ARG A 1 587 ? 13.615 -12.585 -29.033 1.00 72.69 587 ARG A N 1
ATOM 4637 C CA . ARG A 1 587 ? 13.083 -13.873 -29.512 1.00 72.69 587 ARG A CA 1
ATOM 4638 C C . ARG A 1 587 ? 12.743 -14.852 -28.395 1.00 72.69 587 ARG A C 1
ATOM 4640 O O . ARG A 1 587 ? 11.813 -15.643 -28.542 1.00 72.69 587 ARG A O 1
ATOM 4647 N N . THR A 1 588 ? 13.479 -14.821 -27.284 1.00 68.31 588 THR A N 1
ATOM 4648 C CA . THR A 1 588 ? 13.222 -15.712 -26.143 1.00 68.31 588 THR A CA 1
ATOM 4649 C C . THR A 1 588 ? 12.245 -15.082 -25.156 1.00 68.31 588 THR A C 1
ATOM 4651 O O . THR A 1 588 ? 12.168 -13.861 -25.016 1.00 68.31 588 THR A O 1
ATOM 4654 N N . SER A 1 589 ? 11.500 -15.901 -24.409 1.00 59.94 589 SER A N 1
ATOM 4655 C CA . SER A 1 589 ? 10.630 -15.400 -23.333 1.00 59.94 589 SER A CA 1
ATOM 4656 C C . SER A 1 589 ? 11.409 -14.583 -22.296 1.00 59.94 589 SER A C 1
ATOM 4658 O O . SER A 1 589 ? 10.928 -13.540 -21.869 1.00 59.94 589 SER A O 1
ATOM 4660 N N . ALA A 1 590 ? 12.643 -14.975 -21.964 1.00 62.78 590 ALA A N 1
ATOM 4661 C CA . ALA A 1 590 ? 13.493 -14.225 -21.039 1.00 62.78 590 ALA A CA 1
ATOM 4662 C C . ALA A 1 590 ? 13.865 -12.826 -21.569 1.00 62.78 590 ALA A C 1
ATOM 4664 O O . ALA A 1 590 ? 13.776 -11.841 -20.834 1.00 62.78 590 ALA A O 1
ATOM 4665 N N . GLN A 1 591 ? 14.237 -12.717 -22.851 1.00 73.50 591 GLN A N 1
ATOM 4666 C CA . GLN A 1 591 ? 14.528 -11.431 -23.495 1.00 73.50 591 GLN A CA 1
ATOM 4667 C C . GLN A 1 591 ? 13.287 -10.535 -23.540 1.00 73.50 591 GLN A C 1
ATOM 4669 O O . GLN A 1 591 ? 13.380 -9.354 -23.209 1.00 73.50 591 GLN A O 1
ATOM 4674 N N . ARG A 1 592 ? 12.123 -11.104 -23.884 1.00 72.62 592 ARG A N 1
ATOM 4675 C CA . ARG A 1 592 ? 10.847 -10.374 -23.936 1.00 72.62 592 ARG A CA 1
ATOM 4676 C C . ARG A 1 592 ? 10.444 -9.831 -22.582 1.00 72.62 592 ARG A C 1
ATOM 4678 O O . ARG A 1 592 ? 10.148 -8.648 -22.481 1.00 72.62 592 ARG A O 1
ATOM 4685 N N . ILE A 1 593 ? 10.485 -10.657 -21.537 1.00 67.38 593 ILE A N 1
ATOM 4686 C CA . ILE A 1 593 ? 10.091 -10.206 -20.202 1.00 67.38 593 ILE A CA 1
ATOM 4687 C C . ILE A 1 593 ? 11.072 -9.147 -19.685 1.00 67.38 593 ILE A C 1
ATOM 4689 O O . ILE A 1 593 ? 10.634 -8.161 -19.098 1.00 67.38 593 ILE A O 1
ATOM 4693 N N . ARG A 1 594 ? 12.380 -9.290 -19.946 1.00 74.88 594 ARG A N 1
ATOM 4694 C CA . ARG A 1 594 ? 13.371 -8.266 -19.577 1.00 74.88 594 ARG A CA 1
ATOM 4695 C C . ARG A 1 594 ? 13.110 -6.942 -20.292 1.00 74.88 594 ARG A C 1
ATOM 4697 O O . ARG A 1 594 ? 13.113 -5.893 -19.651 1.00 74.88 594 ARG A O 1
ATOM 4704 N N . LEU A 1 595 ? 12.884 -6.990 -21.604 1.00 78.88 595 LEU A N 1
ATOM 4705 C CA . LEU A 1 595 ? 12.589 -5.804 -22.399 1.00 78.88 595 LEU A CA 1
ATOM 4706 C C . LEU A 1 595 ? 11.281 -5.149 -21.941 1.00 78.88 595 LEU A C 1
ATOM 4708 O O . LEU A 1 595 ? 11.242 -3.940 -21.732 1.00 78.88 595 LEU A O 1
ATOM 4712 N N . HIS A 1 596 ? 10.255 -5.960 -21.683 1.00 77.50 596 HIS A N 1
ATOM 4713 C CA . HIS A 1 596 ? 8.960 -5.512 -21.183 1.00 77.50 596 HIS A CA 1
ATOM 4714 C C . HIS A 1 596 ? 9.094 -4.824 -19.826 1.00 77.50 596 HIS A C 1
ATOM 4716 O O . HIS A 1 596 ? 8.636 -3.699 -19.656 1.00 77.50 596 HIS A O 1
ATOM 4722 N N . ALA A 1 597 ? 9.803 -5.454 -18.887 1.00 73.00 597 ALA A N 1
ATOM 4723 C CA . ALA A 1 597 ? 10.085 -4.890 -17.575 1.00 73.00 597 ALA A CA 1
ATOM 4724 C C . ALA A 1 597 ? 10.825 -3.551 -17.673 1.00 73.00 597 ALA A C 1
ATOM 4726 O O . ALA A 1 597 ? 10.472 -2.606 -16.969 1.00 73.00 597 ALA A O 1
ATOM 4727 N N . ARG A 1 598 ? 11.819 -3.446 -18.565 1.00 83.94 598 ARG A N 1
ATOM 4728 C CA . ARG A 1 598 ? 12.577 -2.207 -18.757 1.00 83.94 598 ARG A CA 1
ATOM 4729 C C . ARG A 1 598 ? 11.725 -1.095 -19.363 1.00 83.94 598 ARG A C 1
ATOM 4731 O O . ARG A 1 598 ? 11.771 0.027 -18.869 1.00 83.94 598 ARG A O 1
ATOM 4738 N N . MET A 1 599 ? 10.947 -1.391 -20.400 1.00 85.69 599 MET A N 1
ATOM 4739 C CA . MET A 1 599 ? 10.072 -0.408 -21.046 1.00 85.69 599 MET A CA 1
ATOM 4740 C C . MET A 1 599 ? 8.960 0.059 -20.101 1.00 85.69 599 MET A C 1
ATOM 4742 O O . MET A 1 599 ? 8.689 1.255 -20.027 1.00 85.69 599 MET A O 1
ATOM 4746 N N . LEU A 1 600 ? 8.388 -0.854 -19.311 1.00 79.19 600 LEU A N 1
ATOM 4747 C CA . LEU A 1 600 ? 7.406 -0.519 -18.282 1.00 79.19 600 LEU A CA 1
ATOM 4748 C C . LEU A 1 600 ? 8.021 0.351 -17.180 1.00 79.19 600 LEU A C 1
ATOM 4750 O O . LEU A 1 600 ? 7.436 1.360 -16.793 1.00 79.19 600 LEU A O 1
ATOM 4754 N N . GLN A 1 601 ? 9.223 0.007 -16.709 1.00 79.38 601 GLN A N 1
ATOM 4755 C CA . GLN A 1 601 ? 9.952 0.811 -15.728 1.00 79.38 601 GLN A CA 1
ATOM 4756 C C . GLN A 1 601 ? 10.238 2.223 -16.257 1.00 79.38 601 GLN A C 1
ATOM 4758 O O . GLN A 1 601 ? 10.034 3.194 -15.532 1.00 79.38 601 GLN A O 1
ATOM 4763 N N . LEU A 1 602 ? 10.697 2.350 -17.506 1.00 85.81 602 LEU A N 1
ATOM 4764 C CA . LEU A 1 602 ? 10.944 3.649 -18.136 1.00 85.81 602 LEU A CA 1
ATOM 4765 C C . LEU A 1 602 ? 9.665 4.470 -18.241 1.00 85.81 602 LEU A C 1
ATOM 4767 O O . LEU A 1 602 ? 9.670 5.637 -17.866 1.00 85.81 602 LEU A O 1
ATOM 4771 N N . TRP A 1 603 ? 8.569 3.861 -18.698 1.00 88.38 603 TRP A N 1
ATOM 4772 C CA . TRP A 1 603 ? 7.284 4.546 -18.785 1.00 88.38 603 TRP A CA 1
ATOM 4773 C C . TRP A 1 603 ? 6.822 5.056 -17.420 1.00 88.38 603 TRP A C 1
ATOM 4775 O O . TRP A 1 603 ? 6.486 6.228 -17.275 1.00 88.38 603 TRP A O 1
ATOM 4785 N N . GLN A 1 604 ? 6.921 4.223 -16.381 1.00 79.88 604 GLN A N 1
ATOM 4786 C CA . GLN A 1 604 ? 6.620 4.640 -15.012 1.00 79.88 604 GLN A CA 1
ATOM 4787 C C . GLN A 1 604 ? 7.498 5.816 -14.562 1.00 79.88 604 GLN A C 1
ATOM 4789 O O . GLN A 1 604 ? 6.992 6.762 -13.967 1.00 79.88 604 GLN A O 1
ATOM 4794 N N . GLN A 1 605 ? 8.800 5.789 -14.859 1.00 82.62 605 GLN A N 1
ATOM 4795 C CA . GLN A 1 605 ? 9.716 6.878 -14.509 1.00 82.62 605 GLN A CA 1
ATOM 4796 C C . GLN A 1 605 ? 9.407 8.177 -15.273 1.00 82.62 605 GLN A C 1
ATOM 4798 O O . GLN A 1 605 ? 9.452 9.256 -14.679 1.00 82.62 605 GLN A O 1
ATOM 4803 N N . ILE A 1 606 ? 9.021 8.082 -16.549 1.00 85.88 606 ILE A N 1
ATOM 4804 C CA . ILE A 1 606 ? 8.533 9.212 -17.354 1.00 85.88 606 ILE A CA 1
ATOM 4805 C C . ILE A 1 606 ? 7.289 9.824 -16.698 1.00 85.88 606 ILE A C 1
ATOM 4807 O O . ILE A 1 606 ? 7.263 11.028 -16.438 1.00 85.88 606 ILE A O 1
ATOM 4811 N N . CYS A 1 607 ? 6.299 8.997 -16.346 1.00 75.62 607 CYS A N 1
ATOM 4812 C CA . CYS A 1 607 ? 5.074 9.421 -15.658 1.00 75.62 607 CYS A CA 1
ATOM 4813 C C . CYS A 1 607 ? 5.304 10.013 -14.262 1.00 75.62 607 CYS A C 1
ATOM 4815 O O . CYS A 1 607 ? 4.414 10.674 -13.735 1.00 75.62 607 CYS A O 1
ATOM 4817 N N . LEU A 1 608 ? 6.469 9.780 -13.656 1.00 74.06 608 LEU A N 1
ATOM 4818 C CA . LEU A 1 608 ? 6.833 10.311 -12.343 1.00 74.06 608 LEU A CA 1
ATOM 4819 C C . LEU A 1 608 ? 7.700 11.569 -12.407 1.00 74.06 608 LEU A C 1
ATOM 4821 O O . LEU A 1 608 ? 7.970 12.161 -11.366 1.00 74.06 608 LEU A O 1
ATOM 4825 N N . THR A 1 609 ? 8.146 11.985 -13.592 1.00 78.31 609 THR A N 1
ATOM 4826 C CA . THR A 1 609 ? 9.075 13.108 -13.745 1.00 78.31 609 THR A CA 1
ATOM 4827 C C . THR A 1 609 ? 8.304 14.404 -14.015 1.00 78.31 609 THR A C 1
ATOM 4829 O O . THR A 1 609 ? 7.802 14.578 -15.131 1.00 78.31 609 THR A O 1
ATOM 4832 N N . PRO A 1 610 ? 8.243 15.365 -13.064 1.00 78.00 610 PRO A N 1
ATOM 4833 C CA . PRO A 1 610 ? 7.397 16.557 -13.188 1.00 78.00 610 PRO A CA 1
ATOM 4834 C C . PRO A 1 610 ? 7.646 17.369 -14.466 1.00 78.00 610 PRO A C 1
ATOM 4836 O O . PRO A 1 610 ? 6.707 17.827 -15.116 1.00 78.00 610 PRO A O 1
ATOM 4839 N N . ALA A 1 611 ? 8.918 17.491 -14.861 1.00 75.69 611 ALA A N 1
ATOM 4840 C CA . ALA A 1 611 ? 9.348 18.229 -16.049 1.00 75.69 611 ALA A CA 1
ATOM 4841 C C . ALA A 1 611 ? 8.907 17.598 -17.384 1.00 75.69 611 ALA A C 1
ATOM 4843 O O . ALA A 1 611 ? 8.975 18.264 -18.416 1.00 75.69 611 ALA A O 1
ATOM 4844 N N . LEU A 1 612 ? 8.496 16.327 -17.378 1.00 77.31 612 LEU A N 1
ATOM 4845 C CA . LEU A 1 612 ? 7.926 15.627 -18.534 1.00 77.31 612 LEU A CA 1
ATOM 4846 C C . LEU A 1 612 ? 6.398 15.607 -18.448 1.00 77.31 612 LEU A C 1
ATOM 4848 O O . LEU A 1 612 ? 5.715 15.886 -19.429 1.00 77.31 612 LEU A O 1
ATOM 4852 N N . THR A 1 613 ? 5.842 15.370 -17.256 1.00 75.19 613 THR A N 1
ATOM 4853 C CA . THR A 1 613 ? 4.385 15.329 -17.051 1.00 75.19 613 THR A CA 1
ATOM 4854 C C . THR A 1 613 ? 3.696 16.683 -17.195 1.00 75.19 613 THR A C 1
ATOM 4856 O O . THR A 1 613 ? 2.482 16.726 -17.381 1.00 75.19 613 THR A O 1
ATOM 4859 N N . ALA A 1 614 ? 4.436 17.796 -17.146 1.00 70.50 614 ALA A N 1
ATOM 4860 C CA . ALA A 1 614 ? 3.899 19.115 -17.485 1.00 70.50 614 ALA A CA 1
ATOM 4861 C C . ALA A 1 614 ? 3.261 19.137 -18.893 1.00 70.50 614 ALA A C 1
ATOM 4863 O O . ALA A 1 614 ? 2.289 19.855 -19.118 1.00 70.50 614 ALA A O 1
ATOM 4864 N N . GLY A 1 615 ? 3.745 18.288 -19.811 1.00 67.69 615 GLY A N 1
ATOM 4865 C CA . GLY A 1 615 ? 3.205 18.099 -21.157 1.00 67.69 615 GLY A CA 1
ATOM 4866 C C . GLY A 1 615 ? 2.083 17.058 -21.280 1.00 67.69 615 GLY A C 1
ATOM 4867 O O . GLY A 1 615 ? 1.740 16.694 -22.402 1.00 67.69 615 GLY A O 1
ATOM 4868 N N . ARG A 1 616 ? 1.484 16.564 -20.184 1.00 73.50 616 ARG A N 1
ATOM 4869 C CA . ARG A 1 616 ? 0.473 15.475 -20.213 1.00 73.50 616 ARG A CA 1
ATOM 4870 C C . ARG A 1 616 ? -0.765 15.740 -21.079 1.00 73.50 616 ARG A C 1
ATOM 4872 O O . ARG A 1 616 ? -1.481 14.812 -21.431 1.00 73.50 616 ARG A O 1
ATOM 4879 N N . HIS A 1 617 ? -1.039 17.005 -21.388 1.00 70.88 617 HIS A N 1
ATOM 4880 C CA . HIS A 1 617 ? -2.165 17.425 -22.226 1.00 70.88 617 HIS A CA 1
ATOM 4881 C C . HIS A 1 617 ? -1.787 17.572 -23.711 1.00 70.88 617 HIS A C 1
ATOM 4883 O O . HIS A 1 617 ? -2.615 17.987 -24.517 1.00 70.88 617 HIS A O 1
ATOM 4889 N N . THR A 1 618 ? -0.542 17.260 -24.086 1.00 80.00 618 THR A N 1
ATOM 4890 C CA . THR A 1 618 ? -0.066 17.370 -25.469 1.00 80.00 618 THR A CA 1
ATOM 4891 C C . THR A 1 618 ? -0.451 16.141 -26.305 1.00 80.00 618 THR A C 1
ATOM 4893 O O . THR A 1 618 ? -0.543 15.031 -25.771 1.00 80.00 618 THR A O 1
ATOM 4896 N N . PRO A 1 619 ? -0.610 16.291 -27.635 1.00 83.31 619 PRO A N 1
ATOM 4897 C CA . PRO A 1 619 ? -0.831 15.156 -28.532 1.00 83.31 619 PRO A CA 1
ATOM 4898 C C . PRO A 1 619 ? 0.289 14.107 -28.476 1.00 83.31 619 PRO A C 1
ATOM 4900 O O . PRO A 1 619 ? 0.007 12.913 -28.569 1.00 83.31 619 PRO A O 1
ATOM 4903 N N . LEU A 1 620 ? 1.541 14.543 -28.275 1.00 87.62 620 LEU A N 1
ATOM 4904 C CA . LEU A 1 620 ? 2.696 13.655 -28.133 1.00 87.62 620 LEU A CA 1
ATOM 4905 C C . LEU A 1 620 ? 2.549 12.735 -26.920 1.00 87.62 620 LEU A C 1
ATOM 4907 O O . LEU A 1 620 ? 2.798 11.541 -27.040 1.00 87.62 620 LEU A O 1
ATOM 4911 N N . TRP A 1 621 ? 2.115 13.265 -25.771 1.00 87.00 621 TRP A N 1
ATOM 4912 C CA . TRP A 1 621 ? 1.913 12.458 -24.567 1.00 87.00 621 TRP A CA 1
ATOM 4913 C C . TRP A 1 621 ? 0.865 11.365 -24.786 1.00 87.00 621 TRP A C 1
ATOM 4915 O O . TRP A 1 621 ? 1.118 10.197 -24.500 1.00 87.00 621 TRP A O 1
ATOM 4925 N N . ALA A 1 622 ? -0.288 11.733 -25.350 1.00 82.62 622 ALA A N 1
ATOM 4926 C CA . ALA A 1 622 ? -1.352 10.776 -25.645 1.00 82.62 622 ALA A CA 1
ATOM 4927 C C . ALA A 1 622 ? -0.896 9.699 -26.649 1.00 82.62 622 ALA A C 1
ATOM 4929 O O . ALA A 1 622 ? -1.261 8.531 -26.517 1.00 82.62 622 ALA A O 1
ATOM 4930 N N . ALA A 1 623 ? -0.086 10.078 -27.643 1.00 86.38 623 ALA A N 1
ATOM 4931 C CA . ALA A 1 623 ? 0.529 9.142 -28.582 1.00 86.38 623 ALA A CA 1
ATOM 4932 C C . ALA A 1 623 ? 1.553 8.223 -27.902 1.00 86.38 623 ALA A C 1
ATOM 4934 O O . ALA A 1 623 ? 1.539 7.017 -28.130 1.00 86.38 623 ALA A O 1
ATOM 4935 N N . ALA A 1 624 ? 2.391 8.761 -27.015 1.00 89.62 624 ALA A N 1
ATOM 4936 C CA . ALA A 1 624 ? 3.373 7.990 -26.263 1.00 89.62 624 ALA A CA 1
ATOM 4937 C C . ALA A 1 624 ? 2.724 6.980 -25.308 1.00 89.62 624 ALA A C 1
ATOM 4939 O O . ALA A 1 624 ? 3.225 5.868 -25.178 1.00 89.62 624 ALA A O 1
ATOM 4940 N N . GLU A 1 625 ? 1.594 7.324 -24.689 1.00 85.12 625 GLU A N 1
ATOM 4941 C CA . GLU A 1 625 ? 0.823 6.409 -23.842 1.00 85.12 625 GLU A CA 1
ATOM 4942 C C . GLU A 1 625 ? 0.253 5.235 -24.648 1.00 85.12 625 GLU A C 1
ATOM 4944 O O . GLU A 1 625 ? 0.457 4.073 -24.290 1.00 85.12 625 GLU A O 1
ATOM 4949 N N . ARG A 1 626 ? -0.380 5.516 -25.798 1.00 84.75 626 ARG A N 1
ATOM 4950 C CA . ARG A 1 626 ? -0.824 4.461 -26.724 1.00 84.75 626 ARG A CA 1
ATOM 4951 C C . ARG A 1 626 ? 0.350 3.625 -27.236 1.00 84.75 626 ARG A C 1
ATOM 4953 O O . ARG A 1 626 ? 0.239 2.404 -27.323 1.00 84.75 626 ARG A O 1
ATOM 4960 N N . GLY A 1 627 ? 1.484 4.266 -27.517 1.00 86.81 627 GLY A N 1
ATOM 4961 C CA . GLY A 1 627 ? 2.715 3.619 -27.959 1.00 86.81 627 GLY A CA 1
ATOM 4962 C C . GLY A 1 627 ? 3.297 2.671 -26.919 1.00 86.81 627 GLY A C 1
ATOM 4963 O O . GLY A 1 627 ? 3.648 1.541 -27.255 1.00 86.81 627 GLY A O 1
ATOM 4964 N N . ALA A 1 628 ? 3.347 3.098 -25.655 1.00 85.31 628 ALA A N 1
ATOM 4965 C CA . ALA A 1 628 ? 3.772 2.271 -24.532 1.00 85.31 628 ALA A CA 1
ATOM 4966 C C . ALA A 1 628 ? 2.875 1.031 -24.407 1.00 85.31 628 ALA A C 1
ATOM 4968 O O . ALA A 1 628 ? 3.374 -0.094 -24.393 1.00 85.31 628 ALA A O 1
ATOM 4969 N N . ASN A 1 629 ? 1.553 1.219 -24.439 1.00 80.19 629 ASN A N 1
ATOM 4970 C CA . ASN A 1 629 ? 0.585 0.123 -24.358 1.00 80.19 629 ASN A CA 1
ATOM 4971 C C . ASN A 1 629 ? 0.698 -0.861 -25.533 1.00 80.19 629 ASN A C 1
ATOM 4973 O O . ASN A 1 629 ? 0.644 -2.079 -25.331 1.00 80.19 629 ASN A O 1
ATOM 4977 N N . ALA A 1 630 ? 0.910 -0.359 -26.754 1.00 81.06 630 ALA A N 1
ATOM 4978 C CA . ALA A 1 630 ? 1.145 -1.196 -27.930 1.00 81.06 630 ALA A CA 1
ATOM 4979 C C . ALA A 1 630 ? 2.421 -2.038 -27.767 1.00 81.06 630 ALA A C 1
ATOM 4981 O O . ALA A 1 630 ? 2.408 -3.250 -27.981 1.00 81.06 630 ALA A O 1
ATOM 4982 N N . VAL A 1 631 ? 3.509 -1.417 -27.309 1.00 84.56 631 VAL A N 1
ATOM 4983 C CA . VAL A 1 631 ? 4.782 -2.091 -27.032 1.00 84.56 631 VAL A CA 1
ATOM 4984 C C . VAL A 1 631 ? 4.633 -3.171 -25.953 1.00 84.56 631 VAL A C 1
ATOM 4986 O O . VAL A 1 631 ? 5.123 -4.289 -26.131 1.00 84.56 631 VAL A O 1
ATOM 4989 N N . PHE A 1 632 ? 3.924 -2.881 -24.860 1.00 82.44 632 PHE A N 1
ATOM 4990 C CA . PHE A 1 632 ? 3.664 -3.846 -23.785 1.00 82.44 632 PHE A CA 1
ATOM 4991 C C . PHE A 1 632 ? 2.845 -5.039 -24.281 1.00 82.44 632 PHE A C 1
ATOM 4993 O O . PHE A 1 632 ? 3.191 -6.191 -24.011 1.00 82.44 632 PHE A O 1
ATOM 5000 N N . SER A 1 633 ? 1.821 -4.769 -25.092 1.00 74.88 633 SER A N 1
ATOM 5001 C CA . SER A 1 633 ? 0.978 -5.799 -25.704 1.00 74.88 633 SER A CA 1
ATOM 5002 C C . SER A 1 633 ? 1.785 -6.728 -26.615 1.00 74.88 633 SER A C 1
ATOM 5004 O O . SER A 1 633 ? 1.680 -7.950 -26.505 1.00 74.88 633 SER A O 1
ATOM 5006 N N . VAL A 1 634 ? 2.658 -6.169 -27.462 1.00 76.56 634 VAL A N 1
ATOM 5007 C CA . VAL A 1 634 ? 3.538 -6.949 -28.352 1.00 76.56 634 VAL A CA 1
ATOM 5008 C C . VAL A 1 634 ? 4.468 -7.867 -27.564 1.00 76.56 634 VAL A C 1
ATOM 5010 O O . VAL A 1 634 ? 4.647 -9.029 -27.931 1.00 76.56 634 VAL A O 1
ATOM 5013 N N . LEU A 1 635 ? 5.054 -7.365 -26.477 1.00 73.31 635 LEU A N 1
ATOM 5014 C CA . LEU A 1 635 ? 5.980 -8.143 -25.656 1.00 73.31 635 LEU A CA 1
ATOM 5015 C C . LEU A 1 635 ? 5.277 -9.211 -24.808 1.00 73.31 635 LEU A C 1
ATOM 5017 O O . LEU A 1 635 ? 5.903 -10.220 -24.472 1.00 73.31 635 LEU A O 1
ATOM 5021 N N . GLY A 1 636 ? 3.990 -9.017 -24.504 1.00 64.81 636 GLY A N 1
ATOM 5022 C CA . GLY A 1 636 ? 3.129 -10.004 -23.851 1.00 64.81 636 GLY A CA 1
ATOM 5023 C C . GLY A 1 636 ? 2.569 -11.087 -24.786 1.00 64.81 636 GLY A C 1
ATOM 5024 O O . GLY A 1 636 ? 2.213 -12.166 -24.313 1.00 64.81 636 GLY A O 1
ATOM 5025 N N . ALA A 1 637 ? 2.508 -10.842 -26.099 1.00 62.59 637 ALA A N 1
ATOM 5026 C CA . ALA A 1 637 ? 1.907 -11.754 -27.074 1.00 62.59 637 ALA A CA 1
ATOM 5027 C C . ALA A 1 637 ? 2.842 -12.901 -27.526 1.00 62.59 637 ALA A C 1
ATOM 5029 O O . ALA A 1 637 ? 4.072 -12.789 -27.548 1.00 62.59 637 ALA A O 1
ATOM 5030 N N . ALA A 1 638 ? 2.256 -14.023 -27.961 1.00 53.06 638 ALA A N 1
ATOM 5031 C CA . ALA A 1 638 ? 2.954 -15.104 -28.664 1.00 53.06 638 ALA A CA 1
ATOM 5032 C C . ALA A 1 638 ? 2.104 -15.602 -29.856 1.00 53.06 638 ALA A C 1
ATOM 5034 O O . ALA A 1 638 ? 0.954 -15.970 -29.626 1.00 53.06 638 ALA A O 1
ATOM 5035 N N . PRO A 1 639 ? 2.632 -15.662 -31.103 1.00 54.88 639 PRO A N 1
ATOM 5036 C CA . PRO A 1 639 ? 4.005 -15.367 -31.533 1.00 54.88 639 PRO A CA 1
ATOM 5037 C C . PRO A 1 639 ? 4.271 -13.882 -31.869 1.00 54.88 639 PRO A C 1
ATOM 5039 O O . PRO A 1 639 ? 3.501 -13.221 -32.563 1.00 54.88 639 PRO A O 1
ATOM 5042 N N . VAL A 1 640 ? 5.447 -13.393 -31.458 1.00 55.34 640 VAL A N 1
ATOM 5043 C CA . VAL A 1 640 ? 5.890 -11.988 -31.596 1.00 55.34 640 VAL A CA 1
ATOM 5044 C C . VAL A 1 640 ? 5.972 -11.513 -33.042 1.00 55.34 640 VAL A C 1
ATOM 5046 O O . VAL A 1 640 ? 5.676 -10.363 -33.318 1.00 55.34 640 VAL A O 1
ATOM 5049 N N . SER A 1 641 ? 6.317 -12.377 -33.998 1.00 56.50 641 SER A N 1
ATOM 5050 C CA . SER A 1 641 ? 6.453 -11.950 -35.397 1.00 56.50 641 SER A CA 1
ATOM 5051 C C . SER A 1 641 ? 5.124 -11.504 -36.015 1.00 56.50 641 SER A C 1
ATOM 5053 O O . SER A 1 641 ? 5.121 -10.636 -36.882 1.00 56.50 641 SER A O 1
ATOM 5055 N N . ALA A 1 642 ? 3.988 -12.065 -35.587 1.00 56.62 642 ALA A N 1
ATOM 5056 C CA . ALA A 1 642 ? 2.662 -11.594 -35.986 1.00 56.62 642 ALA A CA 1
ATOM 5057 C C . ALA A 1 642 ? 2.296 -10.296 -35.250 1.00 56.62 642 ALA A C 1
ATOM 5059 O O . ALA A 1 642 ? 1.957 -9.319 -35.908 1.00 56.62 642 ALA A O 1
ATOM 5060 N N . ALA A 1 643 ? 2.501 -10.247 -33.929 1.00 58.38 643 ALA A N 1
ATOM 5061 C CA . ALA A 1 643 ? 2.190 -9.078 -33.102 1.00 58.38 643 ALA A CA 1
ATOM 5062 C C . ALA A 1 643 ? 3.039 -7.835 -33.440 1.00 58.38 643 ALA A C 1
ATOM 5064 O O . ALA A 1 643 ? 2.522 -6.728 -33.463 1.00 58.38 643 ALA A O 1
ATOM 5065 N N . VAL A 1 644 ? 4.324 -7.996 -33.778 1.00 62.84 644 VAL A N 1
ATOM 5066 C CA . VAL A 1 644 ? 5.211 -6.911 -34.247 1.00 62.84 644 VAL A CA 1
ATOM 5067 C C . VAL A 1 644 ? 4.755 -6.378 -35.606 1.00 62.84 644 VAL A C 1
ATOM 5069 O O . VAL A 1 644 ? 4.854 -5.182 -35.859 1.00 62.84 644 VAL A O 1
ATOM 5072 N N . ARG A 1 645 ? 4.229 -7.247 -36.482 1.00 59.47 645 ARG A N 1
ATOM 5073 C CA . ARG A 1 645 ? 3.646 -6.841 -37.773 1.00 59.47 645 ARG A CA 1
ATOM 5074 C C . ARG A 1 645 ? 2.289 -6.158 -37.610 1.00 59.47 645 ARG A C 1
ATOM 5076 O O . ARG A 1 645 ? 1.976 -5.277 -38.398 1.00 59.47 645 ARG A O 1
ATOM 5083 N N . GLU A 1 646 ? 1.516 -6.537 -36.601 1.00 54.16 646 GLU A N 1
ATOM 5084 C CA . GLU A 1 646 ? 0.229 -5.920 -36.271 1.00 54.16 646 GLU A CA 1
ATOM 5085 C C . GLU A 1 646 ? 0.422 -4.569 -35.561 1.00 54.16 646 GLU A C 1
ATOM 5087 O O . GLU A 1 646 ? -0.179 -3.580 -35.949 1.00 54.16 646 GLU A O 1
ATOM 5092 N N . ALA A 1 647 ? 1.384 -4.447 -34.642 1.00 54.56 647 ALA A N 1
ATOM 5093 C CA . ALA A 1 647 ? 1.809 -3.155 -34.092 1.00 54.56 647 ALA A CA 1
ATOM 5094 C C . ALA A 1 647 ? 2.496 -2.248 -35.131 1.00 54.56 647 ALA A C 1
ATOM 5096 O O . ALA A 1 647 ? 2.565 -1.031 -34.948 1.00 54.56 647 ALA A O 1
ATOM 5097 N N . ALA A 1 648 ? 2.953 -2.805 -36.259 1.00 45.91 648 ALA A N 1
ATOM 5098 C CA . ALA A 1 648 ? 3.471 -2.025 -37.380 1.00 45.91 648 ALA A CA 1
ATOM 5099 C C . ALA A 1 648 ? 2.398 -1.154 -38.074 1.00 45.91 648 ALA A C 1
ATOM 5101 O O . ALA A 1 648 ? 2.756 -0.336 -38.922 1.00 45.91 648 ALA A O 1
ATOM 5102 N N . THR A 1 649 ? 1.112 -1.261 -37.705 1.00 46.00 649 THR A N 1
ATOM 5103 C CA . THR A 1 649 ? 0.076 -0.291 -38.108 1.00 46.00 649 THR A CA 1
ATOM 5104 C C . THR A 1 649 ? -0.068 0.904 -37.152 1.00 46.00 649 THR A C 1
ATOM 5106 O O . THR A 1 649 ? -0.683 1.888 -37.547 1.00 46.00 649 THR A O 1
ATOM 5109 N N . SER A 1 650 ? 0.523 0.887 -35.943 1.00 59.09 650 SER A N 1
ATOM 5110 C CA . SER A 1 650 ? 0.501 2.014 -34.977 1.00 59.09 650 SER A CA 1
ATOM 5111 C C . SER A 1 650 ? 1.888 2.639 -34.741 1.00 59.09 650 SER A C 1
ATOM 5113 O O . SER A 1 650 ? 2.233 3.072 -33.638 1.00 59.09 650 SER A O 1
ATOM 5115 N N . THR A 1 651 ? 2.738 2.658 -35.767 1.00 72.06 651 THR A N 1
ATOM 5116 C CA . THR A 1 651 ? 4.167 2.961 -35.600 1.00 72.06 651 THR A CA 1
ATOM 5117 C C . THR A 1 651 ? 4.479 4.381 -35.119 1.00 72.06 651 THR A C 1
ATOM 5119 O O . THR A 1 651 ? 5.524 4.572 -34.508 1.00 72.06 651 THR A O 1
ATOM 5122 N N . ASP A 1 652 ? 3.602 5.363 -35.339 1.00 87.00 652 ASP A N 1
ATOM 5123 C CA . ASP A 1 652 ? 3.848 6.745 -34.894 1.00 87.00 652 ASP A CA 1
ATOM 5124 C C . ASP A 1 652 ? 3.650 6.918 -33.384 1.00 87.00 652 ASP A C 1
ATOM 5126 O O . ASP A 1 652 ? 4.425 7.625 -32.745 1.00 87.00 652 ASP A O 1
ATOM 5130 N N . ASP A 1 653 ? 2.693 6.199 -32.793 1.00 89.50 653 ASP A N 1
ATOM 5131 C CA . ASP A 1 653 ? 2.507 6.157 -31.339 1.00 89.50 653 ASP A CA 1
ATOM 5132 C C . ASP A 1 653 ? 3.733 5.500 -30.664 1.00 89.50 653 ASP A C 1
ATOM 5134 O O . ASP A 1 653 ? 4.263 6.002 -29.671 1.00 89.50 653 ASP A O 1
ATOM 5138 N N . VAL A 1 654 ? 4.273 4.421 -31.251 1.00 90.38 654 VAL A N 1
ATOM 5139 C CA . VAL A 1 654 ? 5.512 3.771 -30.768 1.00 90.38 654 VAL A CA 1
ATOM 5140 C C . VAL A 1 654 ? 6.730 4.696 -30.901 1.00 90.38 654 VAL A C 1
ATOM 5142 O O . VAL A 1 654 ? 7.589 4.716 -30.017 1.00 90.38 654 VAL A O 1
ATOM 5145 N N . VAL A 1 655 ? 6.805 5.489 -31.974 1.00 93.06 655 VAL A N 1
ATOM 5146 C CA . VAL A 1 655 ? 7.836 6.527 -32.132 1.00 93.06 655 VAL A CA 1
ATOM 5147 C C . VAL A 1 655 ? 7.692 7.600 -31.051 1.00 93.06 655 VAL A C 1
ATOM 5149 O O . VAL A 1 655 ? 8.697 7.972 -30.449 1.00 93.06 655 VAL A O 1
ATOM 5152 N N . ALA A 1 656 ? 6.472 8.058 -30.758 1.00 93.38 656 ALA A N 1
ATOM 5153 C CA . ALA A 1 656 ? 6.222 9.027 -29.692 1.00 93.38 656 ALA A CA 1
ATOM 5154 C C . ALA A 1 656 ? 6.684 8.495 -28.325 1.00 93.38 656 ALA A C 1
ATOM 5156 O O . ALA A 1 656 ? 7.344 9.214 -27.572 1.00 93.38 656 ALA A O 1
ATOM 5157 N N . PHE A 1 657 ? 6.431 7.214 -28.033 1.00 93.88 657 PHE A N 1
ATOM 5158 C CA . PHE A 1 657 ? 6.955 6.559 -26.831 1.00 93.88 657 PHE A CA 1
ATOM 5159 C C . PHE A 1 657 ? 8.490 6.561 -26.795 1.00 93.88 657 PHE A C 1
ATOM 5161 O O . PHE A 1 657 ? 9.085 6.960 -25.793 1.00 93.88 657 PHE A O 1
ATOM 5168 N N . ALA A 1 658 ? 9.146 6.186 -27.896 1.00 94.62 658 ALA A N 1
ATOM 5169 C CA . ALA A 1 658 ? 10.605 6.179 -27.973 1.00 94.62 658 ALA A CA 1
ATOM 5170 C C . ALA A 1 658 ? 11.210 7.586 -27.803 1.00 94.62 658 ALA A C 1
ATOM 5172 O O . ALA A 1 658 ? 12.192 7.745 -27.076 1.00 94.62 658 ALA A O 1
ATOM 5173 N N . ARG A 1 659 ? 10.592 8.620 -28.388 1.00 95.19 659 ARG A N 1
ATOM 5174 C CA . ARG A 1 659 ? 10.984 10.026 -28.188 1.00 95.19 659 ARG A CA 1
ATOM 5175 C C . ARG A 1 659 ? 10.840 10.455 -26.728 1.00 95.19 659 ARG A C 1
ATOM 5177 O O . ARG A 1 659 ? 11.754 11.076 -26.189 1.00 95.19 659 ARG A O 1
ATOM 5184 N N . MET A 1 660 ? 9.768 10.046 -26.046 1.00 95.00 660 MET A N 1
ATOM 5185 C CA . MET A 1 660 ? 9.609 10.283 -24.604 1.00 95.00 660 MET A CA 1
ATOM 5186 C C . MET A 1 660 ? 10.686 9.573 -23.769 1.00 95.00 660 MET A C 1
ATOM 5188 O O . MET A 1 660 ? 11.201 10.161 -22.817 1.00 95.00 660 MET A O 1
ATOM 5192 N N . CYS A 1 661 ? 11.091 8.352 -24.138 1.00 94.88 661 CYS A N 1
ATOM 5193 C CA . CYS A 1 661 ? 12.228 7.673 -23.504 1.00 94.88 661 CYS A CA 1
ATOM 5194 C C . CYS A 1 661 ? 13.546 8.436 -23.695 1.00 94.88 661 CYS A C 1
ATOM 5196 O O . CYS A 1 661 ? 14.312 8.577 -22.739 1.00 94.88 661 CYS A O 1
ATOM 5198 N N . THR A 1 662 ? 13.802 8.962 -24.896 1.00 95.44 662 THR A N 1
ATOM 5199 C CA . THR A 1 662 ? 14.974 9.806 -25.166 1.00 95.44 662 THR A CA 1
ATOM 5200 C C . THR A 1 662 ? 14.930 11.103 -24.357 1.00 95.44 662 THR A C 1
ATOM 5202 O O . THR A 1 662 ? 15.915 11.433 -23.698 1.00 95.44 662 THR A O 1
ATOM 5205 N N . SER A 1 663 ? 13.791 11.806 -24.335 1.00 94.50 663 SER A N 1
ATOM 5206 C CA . SER A 1 663 ? 13.617 13.044 -23.558 1.00 94.50 663 SER A CA 1
ATOM 5207 C C . SER A 1 663 ? 13.853 12.818 -22.059 1.00 94.50 663 SER A C 1
ATOM 5209 O O . SER A 1 663 ? 14.519 13.616 -21.392 1.00 94.50 663 SER A O 1
ATOM 5211 N N . PHE A 1 664 ? 13.397 11.676 -21.535 1.00 94.19 664 PHE A N 1
ATOM 5212 C CA . PHE A 1 664 ? 13.659 11.265 -20.159 1.00 94.19 664 PHE A CA 1
ATOM 5213 C C . PHE A 1 664 ? 15.137 11.045 -19.855 1.00 94.19 664 PHE A C 1
ATOM 5215 O O . PHE A 1 664 ? 15.639 11.611 -18.887 1.00 94.19 664 PHE A O 1
ATOM 5222 N N . GLU A 1 665 ? 15.862 10.298 -20.685 1.00 93.81 665 GLU A N 1
ATOM 5223 C CA . GLU A 1 665 ? 17.294 10.062 -20.463 1.00 93.81 665 GLU A CA 1
ATOM 5224 C C . GLU A 1 665 ? 18.102 11.372 -20.463 1.00 93.81 665 GLU A C 1
ATOM 5226 O O . GLU A 1 665 ? 18.982 11.553 -19.616 1.00 93.81 665 GLU A O 1
ATOM 5231 N N . LEU A 1 666 ? 17.766 12.318 -21.348 1.00 92.44 666 LEU A N 1
ATOM 5232 C CA . LEU A 1 666 ? 18.391 13.647 -21.380 1.00 92.44 666 LEU A CA 1
ATOM 5233 C C . LEU A 1 666 ? 18.107 14.443 -20.111 1.00 9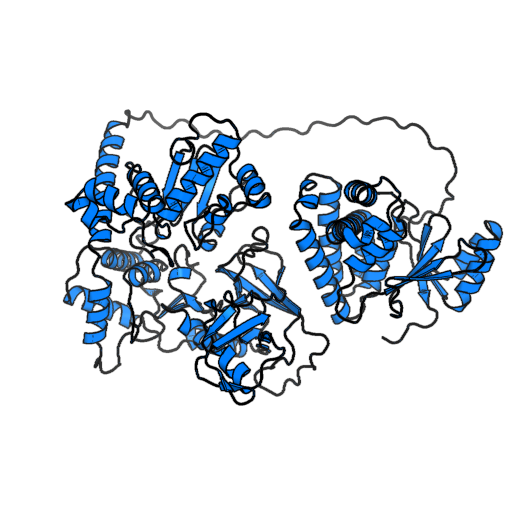2.44 666 LEU A C 1
ATOM 5235 O O . LEU A 1 666 ? 19.000 15.098 -19.573 1.00 92.44 666 LEU A O 1
ATOM 5239 N N . HIS A 1 667 ? 16.870 14.373 -19.617 1.00 90.50 667 HIS A N 1
ATOM 5240 C CA . HIS A 1 667 ? 16.483 15.042 -18.385 1.00 90.50 667 HIS A CA 1
ATOM 5241 C C . HIS A 1 667 ? 17.217 14.456 -17.171 1.00 90.50 667 HIS A C 1
ATOM 5243 O O . HIS A 1 667 ? 17.811 15.194 -16.383 1.00 90.50 667 HIS A O 1
ATOM 5249 N N . THR A 1 668 ? 17.206 13.129 -17.027 1.00 87.31 668 THR A N 1
ATOM 5250 C CA . THR A 1 668 ? 17.748 12.435 -15.852 1.00 87.31 668 THR A CA 1
ATOM 5251 C C . THR A 1 668 ? 19.273 12.438 -15.821 1.00 87.31 668 THR A C 1
ATOM 5253 O O . THR A 1 668 ? 19.861 12.476 -14.741 1.00 87.31 668 THR A O 1
ATOM 5256 N N . ARG A 1 669 ? 19.935 12.420 -16.984 1.00 88.62 669 ARG A N 1
ATOM 5257 C CA . ARG A 1 669 ? 21.402 12.428 -17.088 1.00 88.62 669 ARG A CA 1
ATOM 5258 C C . ARG A 1 669 ? 21.928 13.682 -17.773 1.00 88.62 669 ARG A C 1
ATOM 5260 O O . ARG A 1 669 ? 22.873 13.614 -18.556 1.00 88.62 669 ARG A O 1
ATOM 5267 N N . ARG A 1 670 ? 21.347 14.835 -17.442 1.00 88.38 670 ARG A N 1
ATOM 5268 C CA . ARG A 1 670 ? 21.702 16.137 -18.026 1.00 88.38 670 ARG A CA 1
ATOM 5269 C C . ARG A 1 670 ? 23.209 16.409 -18.069 1.00 88.38 670 ARG A C 1
ATOM 5271 O O . ARG A 1 670 ? 23.712 16.859 -19.090 1.00 88.38 670 ARG A O 1
ATOM 5278 N N . ASP A 1 671 ? 23.936 16.052 -17.010 1.00 88.12 671 ASP A N 1
ATOM 5279 C CA . ASP A 1 671 ? 25.372 16.333 -16.885 1.00 88.12 671 ASP A CA 1
ATOM 5280 C C . ASP A 1 671 ? 26.208 15.517 -17.887 1.00 88.12 671 ASP A C 1
ATOM 5282 O O . ASP A 1 671 ? 27.300 15.925 -18.270 1.00 88.12 671 ASP A O 1
ATOM 5286 N N . ARG A 1 672 ? 25.679 14.376 -18.356 1.00 87.69 672 ARG A N 1
ATOM 5287 C CA . ARG A 1 672 ? 26.313 13.536 -19.379 1.00 87.69 672 ARG A CA 1
ATOM 5288 C C . ARG A 1 672 ? 26.153 14.111 -20.784 1.00 87.69 672 ARG A C 1
ATOM 5290 O O . ARG A 1 672 ? 27.069 13.968 -21.586 1.00 87.69 672 ARG A O 1
ATOM 5297 N N . TYR A 1 673 ? 24.996 14.697 -21.091 1.00 89.19 673 TYR A N 1
ATOM 5298 C CA . TYR A 1 673 ? 24.656 15.126 -22.453 1.00 89.19 673 TYR A CA 1
ATOM 5299 C C . TYR A 1 673 ? 24.906 16.614 -22.697 1.00 89.19 673 TYR A C 1
ATOM 5301 O O . TYR A 1 673 ? 25.197 16.987 -23.829 1.00 89.19 673 TYR A O 1
ATOM 5309 N N . ALA A 1 674 ? 24.877 17.458 -21.661 1.00 87.44 674 ALA A N 1
ATOM 5310 C CA . ALA A 1 674 ? 25.143 18.890 -21.797 1.00 87.44 674 ALA A CA 1
ATOM 5311 C C . ALA A 1 674 ? 26.451 19.221 -22.556 1.00 87.44 674 ALA A C 1
ATOM 5313 O O . ALA A 1 674 ? 26.405 20.111 -23.399 1.00 87.44 674 ALA A O 1
ATOM 5314 N N . PRO A 1 675 ? 27.581 18.498 -22.371 1.00 88.44 675 PRO A N 1
ATOM 5315 C CA . PRO A 1 675 ? 28.813 18.764 -23.126 1.00 88.44 675 PRO A CA 1
ATOM 5316 C C . PRO A 1 675 ? 28.746 18.410 -24.620 1.00 88.44 675 PRO A C 1
ATOM 5318 O O . PRO A 1 675 ? 29.626 18.806 -25.375 1.00 88.44 675 PRO A O 1
ATOM 5321 N N . THR A 1 676 ? 27.755 17.616 -25.036 1.00 84.31 676 THR A N 1
ATOM 5322 C CA . THR A 1 676 ? 27.584 17.164 -26.430 1.00 84.31 676 THR A CA 1
ATOM 5323 C C . THR A 1 676 ? 26.638 18.049 -27.238 1.00 84.31 676 THR A C 1
ATOM 5325 O O . THR A 1 676 ? 26.538 17.876 -28.449 1.00 84.31 676 THR A O 1
ATOM 5328 N N . LEU A 1 677 ? 25.942 18.981 -26.579 1.00 84.88 677 LEU A N 1
ATOM 5329 C CA . LEU A 1 677 ? 25.024 19.910 -27.230 1.00 84.88 677 LEU A CA 1
ATOM 5330 C C . LEU A 1 677 ? 25.783 21.092 -27.844 1.00 84.88 677 LEU A C 1
ATOM 5332 O O . LEU A 1 677 ? 26.827 21.509 -27.342 1.00 84.88 677 LEU A O 1
ATOM 5336 N N . THR A 1 678 ? 25.226 21.656 -28.914 1.00 83.94 678 THR A N 1
ATOM 5337 C CA . THR A 1 678 ? 25.745 22.871 -29.554 1.00 83.94 678 THR A CA 1
ATOM 5338 C C . THR A 1 678 ? 25.775 24.035 -28.563 1.00 83.94 678 THR A C 1
ATOM 5340 O O . THR A 1 678 ? 24.848 24.203 -27.767 1.00 83.94 678 THR A O 1
ATOM 5343 N N . GLU A 1 679 ? 26.823 24.862 -28.624 1.00 80.94 679 GLU A N 1
ATOM 5344 C CA . GLU A 1 679 ? 26.995 26.027 -27.751 1.00 80.94 679 GLU A CA 1
ATOM 5345 C C . GLU A 1 679 ? 25.728 26.905 -27.731 1.00 80.94 679 GLU A C 1
ATOM 5347 O O . GLU A 1 679 ? 25.189 27.271 -28.774 1.00 80.94 679 GLU A O 1
ATOM 5352 N N . GLY A 1 680 ? 25.217 27.195 -26.529 1.00 79.50 680 GLY A N 1
ATOM 5353 C CA . GLY A 1 680 ? 23.971 27.945 -26.324 1.00 79.50 680 GLY A CA 1
ATOM 5354 C C . GLY A 1 680 ? 22.682 27.110 -26.283 1.00 79.50 680 GLY A C 1
ATOM 5355 O O . GLY A 1 680 ? 21.647 27.653 -25.908 1.00 79.50 680 GLY A O 1
ATOM 5356 N N . THR A 1 681 ? 22.724 25.808 -26.591 1.00 86.44 681 THR A N 1
ATOM 5357 C CA . THR A 1 681 ? 21.551 24.914 -26.524 1.00 86.44 681 THR A CA 1
ATOM 5358 C C . THR A 1 681 ? 21.382 24.350 -25.115 1.00 86.44 681 THR A C 1
ATOM 5360 O O . THR A 1 681 ? 22.291 23.711 -24.577 1.00 86.44 681 THR A O 1
ATOM 5363 N N . THR A 1 682 ? 20.217 24.553 -24.495 1.00 89.81 682 THR A N 1
ATOM 5364 C CA . THR A 1 682 ? 19.928 23.974 -23.176 1.00 89.81 682 THR A CA 1
ATOM 5365 C C . THR A 1 682 ? 19.388 22.545 -23.289 1.00 89.81 682 THR A C 1
ATOM 5367 O O . THR A 1 682 ? 18.909 22.111 -24.333 1.00 89.81 682 THR A O 1
ATOM 5370 N N . ILE A 1 683 ? 19.386 21.801 -22.177 1.00 89.88 683 ILE A N 1
ATOM 5371 C CA . ILE A 1 683 ? 18.725 20.483 -22.109 1.00 89.88 683 ILE A CA 1
ATOM 5372 C C . ILE A 1 683 ? 17.223 20.596 -22.401 1.00 89.88 683 ILE A C 1
ATOM 5374 O O . ILE A 1 683 ? 16.631 19.650 -22.909 1.00 89.88 683 ILE A O 1
ATOM 5378 N N . ALA A 1 684 ? 16.592 21.729 -22.082 1.00 86.75 684 ALA A N 1
ATOM 5379 C CA . ALA A 1 684 ? 15.188 21.947 -22.414 1.00 86.75 684 ALA A CA 1
ATOM 5380 C C . ALA A 1 684 ? 14.990 22.085 -23.931 1.00 86.75 684 ALA A C 1
ATOM 5382 O O . ALA A 1 684 ? 14.079 21.461 -24.468 1.00 86.75 684 ALA A O 1
ATOM 5383 N N . ASP A 1 685 ? 15.880 22.807 -24.615 1.00 88.88 685 ASP A N 1
ATOM 5384 C CA . ASP A 1 685 ? 15.838 22.972 -26.074 1.00 88.88 685 ASP A CA 1
ATOM 5385 C C . ASP A 1 685 ? 16.111 21.643 -26.789 1.00 88.88 685 ASP A C 1
ATOM 5387 O O . ASP A 1 685 ? 15.364 21.247 -27.679 1.00 88.88 685 ASP A O 1
ATOM 5391 N N . ALA A 1 686 ? 17.116 20.892 -26.326 1.00 89.38 686 ALA A N 1
ATOM 5392 C CA . ALA A 1 686 ? 17.417 19.557 -26.842 1.00 89.38 686 ALA A CA 1
ATOM 5393 C C . ALA A 1 686 ? 16.246 18.576 -26.645 1.00 89.38 686 ALA A C 1
ATOM 5395 O O . ALA A 1 686 ? 15.983 17.726 -27.493 1.00 89.38 686 ALA A O 1
ATOM 5396 N N . ARG A 1 687 ? 15.512 18.689 -25.531 1.00 91.38 687 ARG A N 1
ATOM 5397 C CA . ARG A 1 687 ? 14.293 17.901 -25.312 1.00 91.38 687 ARG A CA 1
ATOM 5398 C C . ARG A 1 687 ? 13.164 18.317 -26.248 1.00 91.38 687 ARG A C 1
ATOM 5400 O O . ARG A 1 687 ? 12.490 17.436 -26.765 1.00 91.38 687 ARG A O 1
ATOM 5407 N N . ALA A 1 688 ? 12.974 19.614 -26.485 1.00 88.81 688 ALA A N 1
ATOM 5408 C CA . ALA A 1 688 ? 11.962 20.100 -27.420 1.00 88.81 688 ALA A CA 1
ATOM 5409 C C . ALA A 1 688 ? 12.214 19.586 -28.849 1.00 88.81 688 ALA A C 1
ATOM 5411 O O . ALA A 1 688 ? 11.272 19.160 -29.515 1.00 88.81 688 ALA A O 1
ATOM 5412 N N . ASP A 1 689 ? 13.480 19.542 -29.275 1.00 90.19 689 ASP A N 1
ATOM 5413 C CA . ASP A 1 689 ? 13.895 18.962 -30.558 1.00 90.19 689 ASP A CA 1
ATOM 5414 C C . ASP A 1 689 ? 13.604 17.447 -30.638 1.00 90.19 689 ASP A C 1
ATOM 5416 O O . ASP A 1 689 ? 13.008 16.960 -31.598 1.00 90.19 689 ASP A O 1
ATOM 5420 N N . VAL A 1 690 ? 13.908 16.694 -29.573 1.00 92.69 690 VAL A N 1
ATOM 5421 C CA . VAL A 1 690 ? 13.583 15.256 -29.481 1.00 92.69 690 VAL A CA 1
ATOM 5422 C C . VAL A 1 690 ? 12.080 14.991 -29.510 1.00 92.69 690 VAL A C 1
ATOM 5424 O O . VAL A 1 690 ? 11.631 14.024 -30.131 1.00 92.69 690 VAL A O 1
ATOM 5427 N N . GLU A 1 691 ? 11.301 15.813 -28.812 1.00 92.25 691 GLU A N 1
ATOM 5428 C CA . GLU A 1 691 ? 9.849 15.680 -28.682 1.00 92.25 691 GLU A CA 1
ATOM 5429 C C . GLU A 1 691 ? 9.113 16.045 -29.991 1.00 92.25 691 GLU A C 1
ATOM 5431 O O . GLU A 1 691 ? 7.959 15.650 -30.184 1.00 92.25 691 GLU A O 1
ATOM 5436 N N . GLN A 1 692 ? 9.778 16.714 -30.941 1.00 91.00 692 GLN A N 1
ATOM 5437 C CA . GLN A 1 692 ? 9.215 17.028 -32.252 1.00 91.00 692 GLN A CA 1
ATOM 5438 C C . GLN A 1 692 ? 9.119 15.782 -33.153 1.00 91.00 692 GLN A C 1
ATOM 5440 O O . GLN A 1 692 ? 10.110 15.210 -33.612 1.00 91.00 692 GLN A O 1
ATOM 5445 N N . MET A 1 693 ? 7.889 15.377 -33.478 1.00 91.31 693 MET A N 1
ATOM 5446 C CA . MET A 1 693 ? 7.639 14.316 -34.459 1.00 91.31 693 MET A CA 1
ATOM 5447 C C . MET A 1 693 ? 8.124 14.734 -35.856 1.00 91.31 693 MET A C 1
ATOM 5449 O O . MET A 1 693 ? 7.881 15.857 -36.295 1.00 91.31 693 MET A O 1
ATOM 5453 N N . GLY A 1 694 ? 8.786 13.817 -36.569 1.00 85.88 694 GLY A N 1
ATOM 5454 C CA . GLY A 1 694 ? 9.337 14.061 -37.909 1.00 85.88 694 GLY A CA 1
ATOM 5455 C C . GLY A 1 694 ? 10.705 14.756 -37.944 1.00 85.88 694 GLY A C 1
ATOM 5456 O O . GLY A 1 694 ? 11.250 14.945 -39.028 1.00 85.88 694 GLY A O 1
ATOM 5457 N N . ALA A 1 695 ? 11.290 15.104 -36.791 1.00 87.12 695 ALA A N 1
ATOM 5458 C CA . ALA A 1 695 ? 12.673 15.578 -36.712 1.00 87.12 695 ALA A CA 1
ATOM 5459 C C . ALA A 1 695 ? 13.668 14.406 -36.815 1.00 87.12 695 ALA A C 1
ATOM 5461 O O . ALA A 1 695 ? 13.427 13.341 -36.236 1.00 87.12 695 ALA A O 1
ATOM 5462 N N . TYR A 1 696 ? 14.772 14.596 -37.544 1.00 87.38 696 TYR A N 1
ATOM 5463 C CA . TYR A 1 696 ? 15.822 13.583 -37.692 1.00 87.38 696 TYR A CA 1
ATOM 5464 C C . TYR A 1 696 ? 16.545 13.328 -36.368 1.00 87.38 696 TYR A C 1
ATOM 5466 O O . TYR A 1 696 ? 16.733 14.240 -35.573 1.00 87.38 696 TYR A O 1
ATOM 5474 N N . ALA A 1 697 ? 16.962 12.079 -36.154 1.00 88.81 697 ALA A N 1
ATOM 5475 C CA . ALA A 1 697 ? 17.706 11.708 -34.961 1.00 88.81 697 ALA A CA 1
ATOM 5476 C C . ALA A 1 697 ? 19.207 11.967 -35.125 1.00 88.81 697 ALA A C 1
ATOM 5478 O O . ALA A 1 697 ? 19.843 11.358 -35.985 1.00 88.81 697 ALA A O 1
ATOM 5479 N N . ASP A 1 698 ? 19.767 12.807 -34.257 1.00 87.81 698 ASP A N 1
ATOM 5480 C CA . ASP A 1 698 ? 21.212 13.029 -34.144 1.00 87.81 698 ASP A CA 1
ATOM 5481 C C . ASP A 1 698 ? 21.920 11.927 -33.333 1.00 87.81 698 ASP A C 1
ATOM 5483 O O . ASP A 1 698 ? 21.306 11.187 -32.559 1.00 87.81 698 ASP A O 1
ATOM 5487 N N . ASP A 1 699 ? 23.253 11.853 -33.430 1.00 86.50 699 ASP A N 1
ATOM 5488 C CA . ASP A 1 699 ? 24.071 10.830 -32.751 1.00 86.50 699 ASP A CA 1
ATOM 5489 C C . ASP A 1 699 ? 23.880 10.795 -31.219 1.00 86.50 699 ASP A C 1
ATOM 5491 O O . ASP A 1 699 ? 23.854 9.725 -30.592 1.00 86.50 699 ASP A O 1
ATOM 5495 N N . TRP A 1 700 ? 23.685 11.960 -30.597 1.00 88.94 700 TRP A N 1
ATOM 5496 C CA . TRP A 1 700 ? 23.420 12.055 -29.162 1.00 88.94 700 TRP A CA 1
ATOM 5497 C C . TRP A 1 700 ? 22.006 11.562 -28.804 1.00 88.94 700 TRP A C 1
ATOM 5499 O O . TRP A 1 700 ? 21.843 10.920 -27.763 1.00 88.94 700 TRP A O 1
ATOM 5509 N N . GLN A 1 701 ? 21.008 11.753 -29.680 1.00 92.56 701 GLN A N 1
ATOM 5510 C CA . GLN A 1 701 ? 19.646 11.224 -29.505 1.00 92.56 701 GLN A CA 1
ATOM 5511 C C . GLN A 1 701 ? 19.619 9.697 -29.629 1.00 92.56 701 GLN A C 1
ATOM 5513 O O . GLN A 1 701 ? 18.991 9.016 -28.811 1.00 92.56 701 GLN A O 1
ATOM 5518 N N . ILE A 1 702 ? 20.360 9.155 -30.603 1.00 92.62 702 ILE A N 1
ATOM 5519 C CA . ILE A 1 702 ? 20.572 7.712 -30.790 1.00 92.62 702 ILE A CA 1
ATOM 5520 C C . ILE A 1 702 ? 21.187 7.110 -29.525 1.00 92.62 702 ILE A C 1
ATOM 5522 O O . ILE A 1 702 ? 20.668 6.142 -28.962 1.00 92.62 702 ILE A O 1
ATOM 5526 N N . SER A 1 703 ? 22.270 7.719 -29.039 1.00 90.12 703 SER A N 1
ATOM 5527 C CA . SER A 1 703 ? 22.964 7.276 -27.828 1.00 90.12 703 SER A CA 1
ATOM 5528 C C . SER A 1 703 ? 22.059 7.341 -26.597 1.00 90.12 703 SER A C 1
ATOM 5530 O O . SER A 1 703 ? 22.042 6.402 -25.799 1.00 90.12 703 SER A O 1
ATOM 5532 N N . ALA A 1 704 ? 21.276 8.412 -26.451 1.00 92.62 704 ALA A N 1
ATOM 5533 C CA . ALA A 1 704 ? 20.329 8.570 -25.356 1.00 92.62 704 ALA A CA 1
ATOM 5534 C C . ALA A 1 704 ? 19.219 7.510 -25.389 1.00 92.62 704 ALA A C 1
ATOM 5536 O O . ALA A 1 704 ? 18.970 6.875 -24.366 1.00 92.62 704 ALA A O 1
ATOM 5537 N N . LEU A 1 705 ? 18.609 7.228 -26.546 1.00 93.38 705 LEU A N 1
ATOM 5538 C CA . LEU A 1 705 ? 17.584 6.181 -26.646 1.00 93.38 705 LEU A CA 1
ATOM 5539 C C . LEU A 1 705 ? 18.132 4.800 -26.259 1.00 93.38 705 LEU A C 1
ATOM 5541 O O . LEU A 1 705 ? 17.524 4.079 -25.464 1.00 93.38 705 LEU A O 1
ATOM 5545 N N . VAL A 1 706 ? 19.302 4.440 -26.795 1.00 90.88 706 VAL A N 1
ATOM 5546 C CA . VAL A 1 706 ? 19.943 3.150 -26.506 1.00 90.88 706 VAL A CA 1
ATOM 5547 C C . VAL A 1 706 ? 20.305 3.037 -25.023 1.00 90.88 706 VAL A C 1
ATOM 5549 O O . VAL A 1 706 ? 20.070 1.993 -24.412 1.00 90.88 706 VAL A O 1
ATOM 5552 N N . ASN A 1 707 ? 20.822 4.111 -24.419 1.00 88.62 707 ASN A N 1
ATOM 5553 C CA . ASN A 1 707 ? 21.137 4.157 -22.990 1.00 88.62 707 ASN A CA 1
ATOM 5554 C C . ASN A 1 707 ? 19.882 4.107 -22.112 1.00 88.62 707 ASN A C 1
ATOM 5556 O O . ASN A 1 707 ? 19.919 3.477 -21.057 1.00 88.62 707 ASN A O 1
ATOM 5560 N N . ALA A 1 708 ? 18.782 4.733 -22.540 1.00 89.44 708 ALA A N 1
ATOM 5561 C CA . ALA A 1 708 ? 17.504 4.665 -21.843 1.00 89.44 708 ALA A CA 1
ATOM 5562 C C . ALA A 1 708 ? 17.017 3.214 -21.796 1.00 89.44 708 ALA A C 1
ATOM 5564 O O . ALA A 1 708 ? 16.703 2.686 -20.732 1.00 89.44 708 ALA A O 1
ATOM 5565 N N . LEU A 1 709 ? 17.016 2.527 -22.938 1.00 86.75 709 LEU A N 1
ATOM 5566 C CA . LEU A 1 709 ? 16.486 1.168 -23.058 1.00 86.75 709 LEU A CA 1
ATOM 5567 C C . LEU A 1 709 ? 17.449 0.081 -22.558 1.00 86.75 709 LEU A C 1
ATOM 5569 O O . LEU A 1 709 ? 17.021 -1.045 -22.311 1.00 86.75 709 LEU A O 1
ATOM 5573 N N . SER A 1 710 ? 18.717 0.417 -22.322 1.00 77.19 710 SER A N 1
ATOM 5574 C CA . SER A 1 710 ? 19.714 -0.475 -21.721 1.00 77.19 710 SER A CA 1
ATOM 5575 C C . SER A 1 710 ? 19.782 -0.313 -20.205 1.00 77.19 710 SER A C 1
ATOM 5577 O O . SER A 1 710 ? 19.984 0.782 -19.688 1.00 77.19 710 SER A O 1
ATOM 5579 N N . ASP A 1 711 ? 19.640 -1.411 -19.462 1.00 64.50 711 ASP A N 1
ATOM 5580 C CA . ASP A 1 711 ? 19.924 -1.408 -18.024 1.00 64.50 711 ASP A CA 1
ATOM 5581 C C . ASP A 1 711 ? 21.446 -1.471 -17.765 1.00 64.50 711 ASP A C 1
ATOM 5583 O O . ASP A 1 711 ? 22.270 -1.820 -18.612 1.00 64.50 711 ASP A O 1
ATOM 5587 N N . SER A 1 712 ? 21.842 -1.133 -16.546 1.00 54.97 712 SER A N 1
ATOM 5588 C CA . SER A 1 712 ? 23.161 -1.387 -15.976 1.00 54.97 712 SER A CA 1
ATOM 5589 C C . SER A 1 712 ? 23.509 -2.877 -15.827 1.00 54.97 712 SER A C 1
ATOM 5591 O O . SER A 1 712 ? 24.673 -3.192 -15.590 1.00 54.97 712 SER A O 1
ATOM 5593 N N . THR A 1 713 ? 22.540 -3.785 -15.986 1.00 49.16 713 THR A N 1
ATOM 5594 C CA . THR A 1 713 ? 22.718 -5.235 -15.837 1.00 49.16 713 THR A CA 1
ATOM 5595 C C . THR A 1 713 ? 22.980 -5.931 -17.181 1.00 49.16 713 THR A C 1
ATOM 5597 O O . THR A 1 713 ? 22.435 -5.559 -18.218 1.00 49.16 713 THR A O 1
ATOM 5600 N N . ALA A 1 714 ? 23.855 -6.942 -17.183 1.00 47.97 714 ALA A N 1
ATOM 5601 C CA . ALA A 1 714 ? 24.258 -7.671 -18.388 1.00 47.97 714 ALA A CA 1
ATOM 5602 C C . ALA A 1 714 ? 23.291 -8.828 -18.747 1.00 47.97 714 ALA A C 1
ATOM 5604 O O . ALA A 1 714 ? 22.650 -9.404 -17.861 1.00 47.97 714 ALA A O 1
ATOM 5605 N N . PRO A 1 715 ? 23.192 -9.240 -20.027 1.00 55.75 715 PRO A N 1
ATOM 5606 C CA . PRO A 1 715 ? 23.685 -8.548 -21.223 1.00 55.75 715 PRO A CA 1
ATOM 5607 C C . PRO A 1 715 ? 22.906 -7.258 -21.526 1.00 55.75 715 PRO A C 1
ATOM 5609 O O . PRO A 1 715 ? 21.682 -7.216 -21.379 1.00 55.75 715 PRO A O 1
ATOM 5612 N N . ARG A 1 716 ? 23.641 -6.219 -21.943 1.00 69.69 716 ARG A N 1
ATOM 5613 C CA . ARG A 1 716 ? 23.107 -4.929 -22.398 1.00 69.69 716 ARG A CA 1
ATOM 5614 C C . ARG A 1 716 ? 22.676 -5.006 -23.858 1.00 69.69 716 ARG A C 1
ATOM 5616 O O . ARG A 1 716 ? 23.287 -5.732 -24.640 1.00 69.69 716 ARG A O 1
ATOM 5623 N N . TRP A 1 717 ? 21.667 -4.224 -24.230 1.00 77.94 717 TRP A N 1
ATOM 5624 C CA . TRP A 1 717 ? 21.306 -4.050 -25.634 1.00 77.94 717 TRP A CA 1
ATOM 5625 C C . TRP A 1 717 ? 22.390 -3.226 -26.324 1.00 77.94 717 TRP A C 1
ATOM 5627 O O . TRP A 1 717 ? 22.764 -2.157 -25.846 1.00 77.94 717 TRP A O 1
ATOM 5637 N N . CYS A 1 718 ? 22.898 -3.731 -27.443 1.00 85.19 718 CYS A N 1
ATOM 5638 C CA . CYS A 1 718 ? 23.883 -3.031 -28.253 1.00 85.19 718 CYS A CA 1
ATOM 5639 C C . CYS A 1 718 ? 23.344 -2.866 -29.677 1.00 85.19 718 CYS A C 1
ATOM 5641 O O . CYS A 1 718 ? 22.917 -3.841 -30.303 1.00 85.19 718 CYS A O 1
ATOM 5643 N N . LEU A 1 719 ? 23.348 -1.628 -30.163 1.00 90.75 719 LEU A N 1
ATOM 5644 C CA . LEU A 1 719 ? 23.028 -1.245 -31.533 1.00 90.75 719 LEU A CA 1
ATOM 5645 C C . LEU A 1 719 ? 24.327 -1.137 -32.334 1.00 90.75 719 LEU A C 1
ATOM 5647 O O . LEU A 1 719 ? 25.228 -0.385 -31.956 1.00 90.75 719 LEU A O 1
ATOM 5651 N N . GLY A 1 720 ? 24.393 -1.855 -33.453 1.00 92.06 720 GLY A N 1
ATOM 5652 C CA . GLY A 1 720 ? 25.410 -1.669 -34.482 1.00 92.06 720 GLY A CA 1
ATOM 5653 C C . GLY A 1 720 ? 24.877 -0.766 -35.592 1.00 92.06 720 GLY A C 1
ATOM 5654 O O . GLY A 1 720 ? 23.780 -0.997 -36.098 1.00 92.06 720 GLY A O 1
ATOM 5655 N N . ILE A 1 721 ? 25.636 0.256 -35.980 1.00 92.31 721 ILE A N 1
ATOM 5656 C CA . ILE A 1 721 ? 25.299 1.143 -37.099 1.00 92.31 721 ILE A CA 1
ATOM 5657 C C . ILE A 1 721 ? 26.376 0.999 -38.163 1.00 92.31 721 ILE A C 1
ATOM 5659 O O . ILE A 1 721 ? 27.544 1.254 -37.882 1.00 92.31 721 ILE A O 1
ATOM 5663 N N . VAL A 1 722 ? 25.980 0.619 -39.374 1.00 91.25 722 VAL A N 1
ATOM 5664 C CA . VAL A 1 722 ? 26.835 0.662 -40.563 1.00 91.25 722 VAL A CA 1
ATOM 5665 C C . VAL A 1 722 ? 26.556 1.973 -41.285 1.00 91.25 722 VAL A C 1
ATOM 5667 O O . VAL A 1 722 ? 25.446 2.196 -41.756 1.00 91.25 722 VAL A O 1
ATOM 5670 N N . ASP A 1 723 ? 27.540 2.855 -41.357 1.00 89.31 723 ASP A N 1
ATOM 5671 C CA . ASP A 1 723 ? 27.436 4.156 -42.007 1.00 89.31 723 ASP A CA 1
ATOM 5672 C C . ASP A 1 723 ? 28.103 4.129 -43.377 1.00 89.31 723 ASP A C 1
ATOM 5674 O O . ASP A 1 723 ? 29.322 3.984 -43.488 1.00 89.31 723 ASP A O 1
ATOM 5678 N N . VAL A 1 724 ? 27.281 4.275 -44.417 1.00 87.50 724 VAL A N 1
ATOM 5679 C CA . VAL A 1 724 ? 27.704 4.290 -45.826 1.00 87.50 724 VAL A CA 1
ATOM 5680 C C . VAL A 1 724 ? 27.644 5.695 -46.435 1.00 87.50 724 VAL A C 1
ATOM 5682 O O . VAL A 1 724 ? 27.759 5.854 -47.651 1.00 87.50 724 VAL A O 1
ATOM 5685 N N . CYS A 1 725 ? 27.487 6.733 -45.603 1.00 80.94 725 CYS A N 1
ATOM 5686 C CA . CYS A 1 725 ? 27.534 8.132 -46.038 1.00 80.94 725 CYS A CA 1
ATOM 5687 C C . CYS A 1 725 ? 28.963 8.634 -46.302 1.00 80.94 725 CYS A C 1
ATOM 5689 O O . CYS A 1 725 ? 29.149 9.757 -46.765 1.00 80.94 725 CYS A O 1
ATOM 5691 N N . THR A 1 726 ? 29.980 7.824 -46.001 1.00 73.19 726 THR A N 1
ATOM 5692 C CA . THR A 1 726 ? 31.394 8.171 -46.181 1.00 73.19 726 THR A CA 1
ATOM 5693 C C . THR A 1 726 ? 32.061 7.245 -47.200 1.00 73.19 726 THR A C 1
ATOM 5695 O O . THR A 1 726 ? 31.577 6.148 -47.464 1.00 73.19 726 THR A O 1
ATOM 5698 N N . ALA A 1 727 ? 33.182 7.682 -47.790 1.00 65.25 727 ALA A N 1
ATOM 5699 C CA . ALA A 1 727 ? 33.883 6.938 -48.847 1.00 65.25 727 ALA A CA 1
ATOM 5700 C C . ALA A 1 727 ? 34.385 5.545 -48.414 1.00 65.25 727 ALA A C 1
ATOM 5702 O O . ALA A 1 727 ? 34.650 4.699 -49.263 1.00 65.25 727 ALA A O 1
ATOM 5703 N N . GLN A 1 728 ? 34.519 5.305 -47.107 1.00 71.38 728 GLN A N 1
ATOM 5704 C CA . GLN A 1 728 ? 34.775 3.987 -46.536 1.00 71.38 728 GLN A CA 1
ATOM 5705 C C . GLN A 1 728 ? 33.711 3.699 -45.476 1.00 71.38 728 GLN A C 1
ATOM 5707 O O . GLN A 1 728 ? 33.579 4.507 -44.557 1.00 71.38 728 GLN A O 1
ATOM 5712 N N . PRO A 1 729 ? 32.978 2.576 -45.560 1.00 77.62 729 PRO A N 1
ATOM 5713 C CA . PRO A 1 729 ? 31.930 2.268 -44.601 1.00 77.62 729 PRO A CA 1
ATOM 5714 C C . PRO A 1 729 ? 32.503 2.191 -43.187 1.00 77.62 729 PRO A C 1
ATOM 5716 O O . PRO A 1 729 ? 33.525 1.543 -42.948 1.00 77.62 729 PRO A O 1
ATOM 5719 N N . ARG A 1 730 ? 31.835 2.850 -42.242 1.00 85.81 730 ARG A N 1
ATOM 5720 C CA . ARG A 1 730 ? 32.218 2.831 -40.826 1.00 85.81 730 ARG A CA 1
ATOM 5721 C C . ARG A 1 730 ? 31.193 2.054 -40.027 1.00 85.81 730 ARG A C 1
ATOM 5723 O O . ARG A 1 730 ? 29.998 2.172 -40.273 1.00 85.81 730 ARG A O 1
ATOM 5730 N N . GL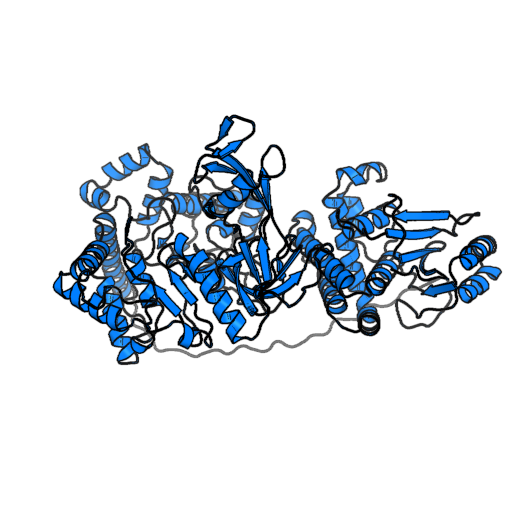N A 1 731 ? 31.657 1.276 -39.059 1.00 88.50 731 GLN A N 1
ATOM 5731 C CA . GLN A 1 731 ? 30.780 0.614 -38.104 1.00 88.50 731 GLN A CA 1
ATOM 5732 C C . GLN A 1 731 ? 30.908 1.282 -36.739 1.00 88.50 731 GLN A C 1
ATOM 5734 O O . GLN A 1 731 ? 32.008 1.412 -36.205 1.00 88.50 731 GLN A O 1
ATOM 5739 N N . TYR A 1 732 ? 29.776 1.672 -36.167 1.00 88.00 732 TYR A N 1
ATOM 5740 C CA . TYR A 1 732 ? 29.689 2.224 -34.821 1.00 88.00 732 TYR A CA 1
ATOM 5741 C C . TYR A 1 732 ? 28.883 1.292 -33.925 1.00 88.00 732 TYR A C 1
ATOM 5743 O O . TYR A 1 732 ? 27.965 0.608 -34.383 1.00 88.00 732 TYR A O 1
ATOM 5751 N N . ARG A 1 733 ? 29.205 1.292 -32.631 1.00 88.94 733 ARG A N 1
ATOM 5752 C CA . ARG A 1 733 ? 28.450 0.569 -31.607 1.00 88.94 733 ARG A CA 1
ATOM 5753 C C . ARG A 1 733 ? 27.915 1.538 -30.567 1.00 88.94 733 ARG A C 1
ATOM 5755 O O . ARG A 1 733 ? 28.558 2.539 -30.236 1.00 88.94 733 ARG A O 1
ATOM 5762 N N . ARG A 1 734 ? 26.716 1.251 -30.071 1.00 87.81 734 ARG A N 1
ATOM 5763 C CA . ARG A 1 734 ? 26.078 1.979 -28.972 1.00 87.81 734 ARG A CA 1
ATOM 5764 C C . ARG A 1 734 ? 25.486 0.955 -27.995 1.00 87.81 734 ARG A C 1
ATOM 5766 O O . ARG A 1 734 ? 24.644 0.175 -28.432 1.00 87.81 734 ARG A O 1
ATOM 5773 N N . PRO A 1 735 ? 25.883 0.937 -26.709 1.00 81.38 735 PRO A N 1
ATOM 5774 C CA . PRO A 1 735 ? 27.030 1.654 -26.142 1.00 81.38 735 PRO A CA 1
ATOM 5775 C C . PRO A 1 735 ? 28.364 1.176 -26.746 1.00 81.38 735 PRO A C 1
ATOM 5777 O O . PRO A 1 735 ? 28.474 0.047 -27.219 1.00 81.38 735 PRO A O 1
ATOM 5780 N N . ASP A 1 736 ? 29.373 2.049 -26.740 1.00 81.94 736 ASP A N 1
ATOM 5781 C CA . ASP A 1 736 ? 30.735 1.736 -27.196 1.00 81.94 736 ASP A CA 1
ATOM 5782 C C . ASP A 1 736 ? 31.560 1.131 -26.047 1.00 81.94 736 ASP A C 1
ATOM 5784 O O . ASP A 1 736 ? 32.460 1.755 -25.490 1.00 81.94 736 ASP A O 1
ATOM 5788 N N . ASP A 1 737 ? 31.151 -0.056 -25.593 1.00 78.44 737 ASP A N 1
ATOM 5789 C CA . ASP A 1 737 ? 31.758 -0.768 -24.458 1.00 78.44 737 ASP A CA 1
ATOM 5790 C C . ASP A 1 737 ? 32.272 -2.169 -24.835 1.00 78.44 737 ASP A C 1
ATOM 5792 O O . ASP A 1 737 ? 32.506 -3.017 -23.975 1.00 78.44 737 ASP A O 1
ATOM 5796 N N . GLY A 1 738 ? 32.451 -2.421 -26.135 1.00 77.12 738 GLY A N 1
ATOM 5797 C CA . GLY A 1 738 ? 32.903 -3.709 -26.667 1.00 77.12 738 GLY A CA 1
ATOM 5798 C C . GLY A 1 738 ? 31.819 -4.791 -26.734 1.00 77.12 738 GLY A C 1
ATOM 5799 O O . GLY A 1 738 ? 32.089 -5.872 -27.259 1.00 77.12 738 GLY A O 1
ATOM 5800 N N . THR A 1 739 ? 30.589 -4.516 -26.276 1.00 78.56 739 THR A N 1
ATOM 5801 C CA . THR A 1 739 ? 29.457 -5.449 -26.401 1.00 78.56 739 THR A CA 1
ATOM 5802 C C . THR A 1 739 ? 29.161 -5.754 -27.876 1.00 78.56 739 THR A C 1
ATOM 5804 O O . THR A 1 739 ? 29.258 -4.886 -28.747 1.00 78.56 739 THR A O 1
ATOM 5807 N N . ASN A 1 740 ? 28.810 -7.007 -28.180 1.00 82.62 740 ASN A N 1
ATOM 5808 C CA . ASN A 1 740 ? 28.402 -7.394 -29.530 1.00 82.62 740 ASN A CA 1
ATOM 5809 C C . ASN A 1 740 ? 26.993 -6.862 -29.848 1.00 82.62 740 ASN A C 1
ATOM 5811 O O . ASN A 1 740 ? 26.090 -7.045 -29.026 1.00 82.62 740 ASN A O 1
ATOM 5815 N N . PRO A 1 741 ? 26.774 -6.256 -31.030 1.00 86.50 741 PRO A N 1
ATOM 5816 C CA . PRO A 1 741 ? 25.458 -5.779 -31.434 1.00 86.50 741 PRO A CA 1
ATOM 5817 C C . PRO A 1 741 ? 24.404 -6.884 -31.504 1.00 86.50 741 PRO A C 1
ATOM 5819 O O . PRO A 1 741 ? 24.617 -7.932 -32.113 1.00 86.50 741 PRO A O 1
ATOM 5822 N N . TRP A 1 742 ? 23.243 -6.617 -30.910 1.00 82.06 742 TRP A N 1
ATOM 5823 C CA . TRP A 1 742 ? 22.060 -7.484 -30.980 1.00 82.06 742 TRP A CA 1
ATOM 5824 C C . TRP A 1 742 ? 21.220 -7.210 -32.222 1.00 82.06 742 TRP A C 1
ATOM 5826 O O . TRP A 1 742 ? 20.546 -8.097 -32.740 1.00 82.06 742 TRP A O 1
ATOM 5836 N N . LEU A 1 743 ? 21.249 -5.964 -32.679 1.00 89.94 743 LEU A N 1
ATOM 5837 C CA . LEU A 1 743 ? 20.524 -5.491 -33.842 1.00 89.94 743 LEU A CA 1
ATOM 5838 C C . LEU A 1 743 ? 21.401 -4.511 -34.614 1.00 89.94 743 LEU A C 1
ATOM 5840 O O . LEU A 1 743 ? 22.257 -3.833 -34.036 1.00 89.94 743 LEU A O 1
ATOM 5844 N N . TRP A 1 744 ? 21.177 -4.457 -35.923 1.00 93.00 744 TRP A N 1
ATOM 5845 C CA . TRP A 1 744 ? 21.974 -3.666 -36.846 1.00 93.00 744 TRP A CA 1
ATOM 5846 C C . TRP A 1 744 ? 21.094 -2.721 -37.651 1.00 93.00 744 TRP A C 1
ATOM 5848 O O . TRP A 1 744 ? 20.006 -3.085 -38.100 1.00 93.00 744 TRP A O 1
ATOM 5858 N N . MET A 1 745 ? 21.588 -1.507 -37.857 1.00 94.06 745 MET A N 1
ATOM 5859 C CA . MET A 1 745 ? 20.971 -0.502 -38.714 1.00 94.06 745 MET A CA 1
ATOM 5860 C C . MET A 1 745 ? 21.991 -0.001 -39.734 1.00 94.06 745 MET A C 1
ATOM 5862 O O . MET A 1 745 ? 23.187 0.052 -39.458 1.00 94.06 745 MET A O 1
ATOM 5866 N N . LEU A 1 746 ? 21.511 0.368 -40.915 1.00 93.44 746 LEU A N 1
ATOM 5867 C CA . LEU A 1 746 ? 22.296 1.023 -41.954 1.00 93.44 746 LEU A CA 1
ATOM 5868 C C . LEU A 1 746 ? 21.919 2.500 -41.985 1.00 93.44 746 LEU A C 1
ATOM 5870 O O . LEU A 1 746 ? 20.739 2.823 -42.135 1.00 93.44 746 LEU A O 1
ATOM 5874 N N . HIS A 1 747 ? 22.916 3.369 -41.879 1.00 92.00 747 HIS A N 1
ATOM 5875 C CA . HIS A 1 747 ? 22.783 4.798 -42.102 1.00 92.00 747 HIS A CA 1
ATOM 5876 C C . HIS A 1 747 ? 23.102 5.118 -43.566 1.00 92.00 747 HIS A C 1
ATOM 5878 O O . HIS A 1 747 ? 24.246 5.020 -44.018 1.00 92.00 747 HIS A O 1
ATOM 5884 N N . LEU A 1 748 ? 22.049 5.461 -44.299 1.00 88.25 748 LEU A N 1
ATOM 5885 C CA . LEU A 1 748 ? 22.073 6.037 -45.638 1.00 88.25 748 LEU A CA 1
ATOM 5886 C C . LEU A 1 748 ? 21.978 7.567 -45.519 1.00 88.25 748 LEU A C 1
ATOM 5888 O O . LEU A 1 748 ? 21.520 8.062 -44.488 1.00 88.25 748 LEU A O 1
ATOM 5892 N N . PRO A 1 749 ? 22.323 8.333 -46.570 1.00 82.94 749 PRO A N 1
ATOM 5893 C CA . PRO A 1 749 ? 22.152 9.782 -46.544 1.00 82.94 749 PRO A CA 1
ATOM 5894 C C . PRO A 1 749 ? 20.716 10.170 -46.155 1.00 82.94 749 PRO A C 1
ATOM 5896 O O . PRO A 1 749 ? 19.771 9.856 -46.880 1.00 82.94 749 PRO A O 1
ATOM 5899 N N . LEU A 1 750 ? 20.571 10.828 -44.997 1.00 79.88 750 LEU A N 1
ATOM 5900 C CA . LEU A 1 750 ? 19.297 11.259 -44.396 1.00 79.88 750 LEU A CA 1
ATOM 5901 C C . LEU A 1 750 ? 18.296 10.125 -44.090 1.00 79.88 750 LEU A C 1
ATOM 5903 O O . LEU A 1 750 ? 17.097 10.377 -43.970 1.00 79.88 750 LEU A O 1
ATOM 5907 N N . HIS A 1 751 ? 18.737 8.867 -43.977 1.00 89.06 751 HIS A N 1
ATOM 5908 C CA . HIS A 1 751 ? 17.810 7.752 -43.792 1.00 89.06 751 HIS A CA 1
ATOM 5909 C C . HIS A 1 751 ? 18.411 6.556 -43.044 1.00 89.06 751 HIS A C 1
ATOM 5911 O O . HIS A 1 751 ? 19.580 6.223 -43.203 1.00 89.06 751 HIS A O 1
ATOM 5917 N N . TYR A 1 752 ? 17.581 5.852 -42.274 1.00 92.06 752 TYR A N 1
ATOM 5918 C CA . TYR A 1 752 ? 17.956 4.614 -41.597 1.00 92.06 752 TYR A CA 1
ATOM 5919 C C . TYR A 1 752 ? 17.100 3.439 -42.057 1.00 92.06 752 TYR A C 1
ATOM 5921 O O . TYR A 1 752 ? 15.876 3.546 -42.117 1.00 92.06 752 TYR A O 1
ATOM 5929 N N . VAL A 1 753 ? 17.743 2.294 -42.292 1.00 92.44 753 VAL A N 1
ATOM 5930 C CA . VAL A 1 753 ? 17.077 1.005 -42.550 1.00 92.44 753 VAL A CA 1
ATOM 5931 C C . VAL A 1 753 ? 17.615 -0.082 -41.616 1.00 92.44 753 VAL A C 1
ATOM 5933 O O . VAL A 1 753 ? 18.688 0.065 -41.034 1.00 92.44 753 VAL A O 1
ATOM 5936 N N . ILE A 1 754 ? 16.875 -1.181 -41.448 1.00 93.69 754 ILE A N 1
ATOM 5937 C CA . ILE A 1 754 ? 17.289 -2.303 -40.581 1.00 93.69 754 ILE A CA 1
ATOM 5938 C C . ILE A 1 754 ? 18.164 -3.268 -41.390 1.00 93.69 754 ILE A C 1
ATOM 5940 O O . ILE A 1 754 ? 17.824 -3.575 -42.534 1.00 93.69 754 ILE A O 1
ATOM 5944 N N . LEU A 1 755 ? 19.248 -3.776 -40.796 1.00 93.38 755 LEU A N 1
ATOM 5945 C CA . LEU A 1 755 ? 20.151 -4.770 -41.389 1.00 93.38 755 LEU A CA 1
ATOM 5946 C C . LEU A 1 755 ? 20.101 -6.110 -40.656 1.00 93.38 755 LEU A C 1
ATOM 5948 O O . LEU A 1 755 ? 19.930 -6.169 -39.439 1.00 93.38 755 LEU A O 1
ATOM 5952 N N . TYR A 1 756 ? 20.339 -7.188 -41.405 1.00 91.12 756 TYR A N 1
ATOM 5953 C CA . TYR A 1 756 ? 20.429 -8.543 -40.868 1.00 91.12 756 TYR A CA 1
ATOM 5954 C C . TYR A 1 756 ? 21.734 -9.224 -41.306 1.00 91.12 756 TYR A C 1
ATOM 5956 O O . TYR A 1 756 ? 22.011 -9.274 -42.510 1.00 91.12 756 TYR A O 1
ATOM 5964 N N . PRO A 1 757 ? 22.535 -9.744 -40.356 1.00 87.50 757 PRO A N 1
ATOM 5965 C CA . PRO A 1 757 ? 23.811 -10.385 -40.658 1.00 87.50 757 PRO A CA 1
ATOM 5966 C C . PRO A 1 757 ? 23.625 -11.731 -41.373 1.00 87.50 757 PRO A C 1
ATOM 5968 O O . PRO A 1 757 ? 22.630 -12.432 -41.164 1.00 87.50 757 PRO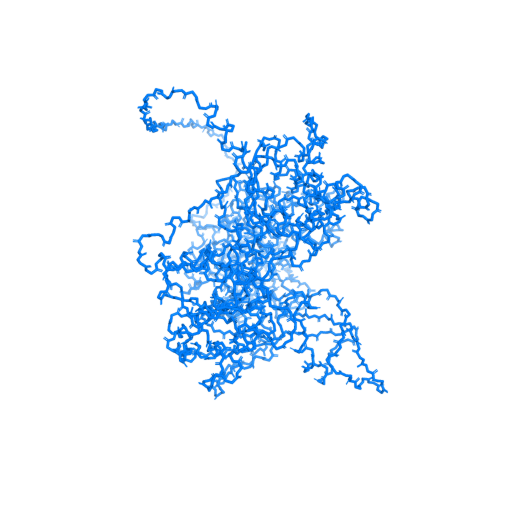 A O 1
ATOM 5971 N N . THR A 1 758 ? 24.607 -12.101 -42.199 1.00 80.31 758 THR A N 1
ATOM 5972 C CA . THR A 1 758 ? 24.594 -13.319 -43.030 1.00 80.31 758 THR A CA 1
ATOM 5973 C C . THR A 1 758 ? 24.622 -14.606 -42.200 1.00 80.31 758 THR A C 1
ATOM 5975 O O . THR A 1 758 ? 23.972 -15.587 -42.562 1.00 80.31 758 THR A O 1
ATOM 5978 N N . ALA A 1 759 ? 25.311 -14.588 -41.056 1.00 65.00 759 ALA A N 1
ATOM 5979 C CA . ALA A 1 759 ? 25.232 -15.619 -40.027 1.00 65.00 759 ALA A CA 1
ATOM 5980 C C . ALA A 1 759 ? 24.488 -15.040 -38.819 1.00 65.00 759 ALA A C 1
ATOM 5982 O O . ALA A 1 759 ? 24.899 -14.019 -38.268 1.00 65.00 759 ALA A O 1
ATOM 5983 N N . GLN A 1 760 ? 23.387 -15.668 -38.396 1.00 51.38 760 GLN A N 1
ATOM 5984 C CA . GLN A 1 760 ? 22.799 -15.300 -37.110 1.00 51.38 760 GLN A CA 1
ATOM 5985 C C . GLN A 1 760 ? 23.765 -15.754 -36.012 1.00 51.38 760 GLN A C 1
ATOM 5987 O O . GLN A 1 760 ? 24.100 -16.940 -35.990 1.00 51.38 760 GLN A O 1
ATOM 5992 N N . PRO A 1 761 ? 24.224 -14.868 -35.111 1.00 41.84 761 PRO A N 1
ATOM 5993 C CA . PRO A 1 761 ? 24.943 -15.325 -33.935 1.00 41.84 761 PRO A CA 1
ATOM 5994 C C . PRO A 1 761 ? 24.016 -16.281 -33.178 1.00 41.84 761 PRO A C 1
ATOM 5996 O O . PRO A 1 761 ? 22.894 -15.917 -32.821 1.00 41.84 761 PRO A O 1
ATOM 5999 N N . HIS A 1 762 ? 24.453 -17.530 -33.008 1.00 33.28 762 HIS A N 1
ATOM 6000 C CA . HIS A 1 762 ? 23.831 -18.447 -32.063 1.00 33.28 762 HIS A CA 1
ATOM 6001 C C . HIS A 1 762 ? 23.867 -17.759 -30.692 1.00 33.28 762 HIS A C 1
ATOM 6003 O O . HIS A 1 762 ? 24.942 -17.365 -30.238 1.00 33.28 762 HIS A O 1
ATOM 6009 N N . GLY A 1 763 ? 22.677 -17.491 -30.148 1.00 31.58 763 GLY A N 1
ATOM 6010 C CA . GLY A 1 763 ? 22.475 -16.735 -28.910 1.00 31.58 763 GLY A CA 1
ATOM 6011 C C . GLY A 1 763 ? 22.979 -17.441 -27.667 1.00 31.58 763 GLY A C 1
ATOM 6012 O O . GLY A 1 763 ? 23.094 -18.688 -27.703 1.00 31.58 763 GLY A O 1
#

InterPro domains:
  IPR019400 Peptidase C65, otubain [PF10275] (525-757)
  IPR038765 Papain-like cysteine peptidase superfamily [SSF54001] (558-758)
  IPR042467 Peptidase C65, otubain, subdomain 2 [G3DSA:1.20.1300.20] (568-717)
  IPR042468 Peptidase C65, otubain, subdomain 1 [G3DSA:3.30.200.60] (530-756)

Radius of gyration: 32.28 Å; chains: 1; bounding box: 82×68×96 Å

Sequence (763 aa):
MLLKMAYTWRAALGLETPAGGAASAATTLGIDTWSGNKVRESSETRARIEATLHPEVALLVSDEYSFYSPEFVGACSTSCQRARRMQGLPGHHKPYGNISHVMVGDEQQHEPVNGKALHHGAAKEKEFGLAHLLEVARNSPAAAEGRAVFLKFTEVYILQEQHRQISTDGGRTLHELCMFTRRLDHTWDEVATFVDALDGKAILTINDYIPREPTIVVLRNELRAPLFKQLVIKRASFLHKRLAAFRSVDTFARGDLPPAVRALSALLNPEVTDGLPAQMFYFDGIRYSIIDSDLPQLRRVRTNLCTGRALLLDPREPDDSGTADIWELRYLPLGVFVQPDGFDELILITPKATQLAHVALPQPVQLGGQVVHELNLRRRGIPLREGYVVTDFFVQGYTNPKDKTLIMHLNPPPTGPFLRPSLVVCPSRYQEWDDVLLLSHLYNADRSNRHEVITKFHQALQMSPDLRCEIERLTALSQQTRERDQQRQPQQPAPSHVVQPEQEQQQHAPSAPPMPTQFPAAATSSQQPVGPQQPLQQLLDRYEHIAPTTADALRSACQEFNRYRAVQPDGNCFYRGFMFALLEAARTSAQRIRLHARMLQLWQQICLTPALTAGRHTPLWAAAERGANAVFSVLGAAPVSAAVREAATSTDDVVAFARMCTSFELHTRRDRYAPTLTEGTTIADARADVEQMGAYADDWQISALVNALSDSTAPRWCLGIVDVCTAQPRQYRRPDDGTNPWLWMLHLPLHYVILYPTAQPHG

Secondary structure (DSSP, 8-state):
-EEEEESSHHHHHT--BTTB---BHHHHHTB-TTTSS-B---HHHHHHHHHHS-TT--EEEEE-GGG--HHHHHHHHHHHHHHHHHTT-TTTTSGGGG-EEEE---TTSPPPSSS--TTTTHHHHHHHTHHHHHHHHHH-HHHHHHHHHHTT----------TTSSSSHHHHHHHHHHHHHHSS---HHHHHHHHHHHHTTB-S-GGGGGGG--EEEES-GGGHHHHHHHHHHHHHHHTTPPEEEEE-EEEETTEEPPHHHHHHHTTS-GGGGTT--SEEEE-TT-EEEE---SBGGGTB-TT-EEEEEEEE--TTPPPP-S-SSEEE-SS--SEEEEEETT--S-EEE--EEPP-EEEEEEEEEEETTEEEEEEEEEEEE-SEEESSEEEHHHHTTPPPPTT--EEEE-PPPSSS---HHHHHHTGGG-SSGGG--BSS-SS-TT-TTHHHHHHHHHHHTSPPHHHHHHHHHHHHHHHHHHHHHHHH-PPPPPP----PPPPPPP-PPPPPPP----S-PPP----SSEEEEEETHHHHHHHHTT-HHHHHHHHHHTTTEEEEEEE--SS-HHHHHHHHHHHHH--SHHHHHHHHHHHHHHHHHHHT-HHHHTTTTSHHHHHHHHHHHHHHHHHHSSSHHHHHHHHTTSHHHHHHHHHHHHHHHHHHTHHHHGGGSPTT--HHHHHHHHHSTTPPPPHHHHHHHHHHH--SSSSPP-EEEEE-SSSS-EEEEES-SSPPPSEEEEEETTEEEEEEESSPPP-